Protein AF-0000000077117462 (afdb_homodimer)

Organism: Leptosphaeria maculans (strain JN3 / isolate v23.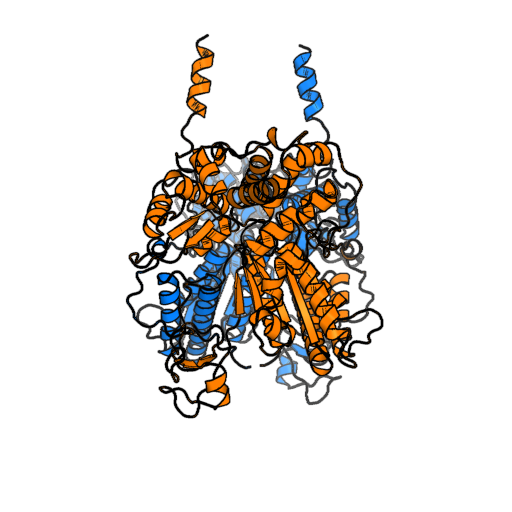1.3 / race Av1-4-5-6-7-8) (NCBI:txid985895)

Nearest PDB structures (foldseek):
  7jpq-assembly1_D  TM=3.685E-01  e=3.871E-05  Homo sapiens
  7jpr-assembly1_D  TM=3.679E-01  e=7.421E-05  Homo sapiens
  7jgr-assembly1_A  TM=3.360E-01  e=6.075E-05  Drosophila melanogaster
  2vf7-assembly1_B  TM=4.390E-01  e=2.236E-01  Deinococcus radiodurans
  7jpr-assembly1_D  TM=3.500E-01  e=5.044E-05  Homo sapiens

InterPro domains:
  IPR027417 P-loop containing nucleoside triphosphate hydrolase [G3DSA:3.40.50.300] (51-230)
  IPR027417 P-loop containing nucleoside triphosphate hydrolase [SSF52540] (58-285)
  IPR056884 Nephrocystin 3-like, N-terminal [PF24883] (48-219)

Sequence (1024 aa):
MESSNIDIADFDEEEDQPDPFAQFFSIHPALGVPHEIASDIYPQLFDAFFHSEIFGRWLRRKNAWQLYIIGGPGVGKTTMASLTIKRIRAEYEQSFGTKTHVSALFIRDGPIENELAFLEDSLSEVYRKFTPPGLLADHTASNMYDKYTYAQNAGRRVSVRIDLISQALQQRCREIQETGCAFLVIDNIEQCSPSLTELLLRQFSVLQQQGVGVLITSRLRRHGKLEEVYCDFHEPDFDESRLQFYRRCIDCEKHYVCETCDDAEKICVQCGPNTAWAEPEHLELVIDSIRESSMKSFIAWDLEREHGELGLGSDAHKPPLSSFGIAFRKAKTGIAGRKWVQEIYESVNGSVVQTKLALDRIHSAPSPDAITFSPNRIPANVQALLHAAIKDIEKQPTSQRDLALKSIAAVGKQGEEDVGITLSRLAGLLKGRPHISSKAGVPPRSAEDIFASTKGYLRLMPPGYDEVEYAIVAFNRVLFRYANEDYNDALLWSLHGRTSLESSSASNRQSFMESSNIDIADFDEEEDQPDPFAQFFSIHPALGVPHEIASDIYPQLFDAFFHSEIFGRWLRRKNAWQLYIIGGPGVGKTTMASLTIKRIRAEYEQSFGTKTHVSALFIRDGPIENELAFLEDSLSEVYRKFTPPGLLADHTASNMYDKYTYAQNAGRRVSVRIDLISQALQQRCREIQETGCAFLVIDNIEQCSPSLTELLLRQFSVLQQQGVGVLITSRLRRHGKLEEVYCDFHEPDFDESRLQFYRRCIDCEKHYVCETCDDAEKICVQCGPNTAWAEPEHLELVIDSIRESSMKSFIAWDLEREHGELGLGSDAHKPPLSSFGIAFRKAKTGIAGRKWVQEIYESVNGSVVQTKLALDRIHSAPSPDAITFSPNRIPANVQALLHAAIKDIEKQPTSQRDLALKSIAAVGKQGEEDVGITLSRLAGLLKGRPHISSKAGVPPRSAEDIFASTKGYLRLMPPGYDEVEYAIVAFNRVLFRYANEDYNDALLWSLHGRTSLESSSASNRQSF

Structure (mmCIF, N/CA/C/O backbone):
data_AF-0000000077117462-model_v1
#
loop_
_entity.id
_entity.type
_entity.pdbx_description
1 polymer 'Nephrocystin 3-like N-terminal domain-containing protein'
#
loop_
_atom_site.group_PDB
_atom_site.id
_atom_site.type_symbol
_atom_site.label_atom_id
_atom_site.label_alt_id
_atom_site.label_comp_id
_atom_site.label_asym_id
_atom_site.label_entity_id
_atom_site.label_seq_id
_atom_site.pdbx_PDB_ins_code
_atom_site.Cartn_x
_atom_site.Cartn_y
_atom_site.Cartn_z
_atom_site.occupancy
_atom_site.B_iso_or_equiv
_atom_site.auth_seq_id
_atom_site.auth_comp_id
_atom_site.auth_asym_id
_atom_site.auth_atom_id
_atom_site.pdbx_PDB_model_num
ATOM 1 N N . MET A 1 1 ? 0.195 -12.984 24.203 1 19.8 1 MET A N 1
ATOM 2 C CA . MET A 1 1 ? -0.101 -12.539 22.844 1 19.8 1 MET A CA 1
ATOM 3 C C . MET A 1 1 ? -1.372 -11.695 22.812 1 19.8 1 MET A C 1
ATOM 5 O O . MET A 1 1 ? -2.479 -12.242 22.766 1 19.8 1 MET A O 1
ATOM 9 N N . GLU A 1 2 ? -1.401 -10.57 23.547 1 21.7 2 GLU A N 1
ATOM 10 C CA . GLU A 1 2 ? -2.604 -9.828 23.906 1 21.7 2 GLU A CA 1
ATOM 11 C C . GLU A 1 2 ? -3.232 -9.172 22.688 1 21.7 2 GLU A C 1
ATOM 13 O O . GLU A 1 2 ? -2.541 -8.516 21.906 1 21.7 2 GLU A O 1
ATOM 18 N N . SER A 1 3 ? -4.289 -9.789 22.203 1 25.56 3 SER A N 1
ATOM 19 C CA . SER A 1 3 ? -5.238 -9.445 21.156 1 25.56 3 SER A CA 1
ATOM 20 C C . SER A 1 3 ? -5.605 -7.969 21.203 1 25.56 3 SER A C 1
ATOM 22 O O . SER A 1 3 ? -6.094 -7.477 22.219 1 25.56 3 SER A O 1
ATOM 24 N N . SER A 1 4 ? -4.695 -7.207 20.641 1 29.05 4 SER A N 1
ATOM 25 C CA . SER A 1 4 ? -5.098 -5.812 20.516 1 29.05 4 SER A CA 1
ATOM 26 C C . SER A 1 4 ? -6.551 -5.691 20.062 1 29.05 4 SER A C 1
ATOM 28 O O . SER A 1 4 ? -6.887 -6.035 18.922 1 29.05 4 SER A O 1
ATOM 30 N N . ASN A 1 5 ? -7.414 -5.852 21.031 1 26.62 5 ASN A N 1
ATOM 31 C CA . ASN A 1 5 ? -8.867 -5.699 20.969 1 26.62 5 ASN A CA 1
ATOM 32 C C . ASN A 1 5 ? -9.266 -4.359 20.359 1 26.62 5 ASN A C 1
ATOM 34 O O . ASN A 1 5 ? -9.047 -3.307 20.953 1 26.62 5 ASN A O 1
ATOM 38 N N . ILE A 1 6 ? -9.086 -4.34 19.094 1 30.8 6 ILE A N 1
ATOM 39 C CA . ILE A 1 6 ? -9.711 -3.205 18.422 1 30.8 6 ILE A CA 1
ATOM 40 C C . ILE A 1 6 ? -11.164 -3.084 18.859 1 30.8 6 ILE A C 1
ATOM 42 O O . ILE A 1 6 ? -11.961 -4.004 18.656 1 30.8 6 ILE A O 1
ATOM 46 N N . ASP A 1 7 ? -11.398 -2.383 19.891 1 27.02 7 ASP A N 1
ATOM 47 C CA . ASP A 1 7 ? -12.648 -2.082 20.578 1 27.02 7 ASP A CA 1
ATOM 48 C C . ASP A 1 7 ? -13.703 -1.568 19.594 1 27.02 7 ASP A C 1
ATOM 50 O O . ASP A 1 7 ? -13.586 -0.449 19.094 1 27.02 7 ASP A O 1
ATOM 54 N N . ILE A 1 8 ? -14.328 -2.463 18.891 1 28.8 8 ILE A N 1
ATOM 55 C CA . ILE A 1 8 ? -15.43 -2.158 17.984 1 28.8 8 ILE A CA 1
ATOM 56 C C . ILE A 1 8 ? -16.625 -1.67 18.797 1 28.8 8 ILE A C 1
ATOM 58 O O . ILE A 1 8 ? -17.234 -2.438 19.531 1 28.8 8 ILE A O 1
ATOM 62 N N . ALA A 1 9 ? -16.828 -0.424 19.141 1 28.89 9 ALA A N 1
ATOM 63 C CA . ALA A 1 9 ? -17.953 0.288 19.75 1 28.89 9 ALA A CA 1
ATOM 64 C C . ALA A 1 9 ? -19.281 -0.224 19.203 1 28.89 9 ALA A C 1
ATOM 66 O O . ALA A 1 9 ? -19.406 -0.533 18.016 1 28.89 9 ALA A O 1
ATOM 67 N N . ASP A 1 10 ? -20.094 -0.818 20.016 1 28.7 10 ASP A N 1
ATOM 68 C CA . ASP A 1 10 ? -21.469 -1.206 19.781 1 28.7 10 ASP A CA 1
ATOM 69 C C . ASP A 1 10 ? -22.25 -0.071 19.125 1 28.7 10 ASP A C 1
ATOM 71 O O . ASP A 1 10 ? -22.297 1.047 19.641 1 28.7 10 ASP A O 1
ATOM 75 N N . PHE A 1 11 ? -22.531 -0.137 17.859 1 33.47 11 PHE A N 1
ATOM 76 C CA . PHE A 1 11 ? -23.391 0.705 17.016 1 33.47 11 PHE A CA 1
ATOM 77 C C . PHE A 1 11 ? -24.781 0.813 17.609 1 33.47 11 PHE A C 1
ATOM 79 O O . PHE A 1 11 ? -25.469 -0.196 17.781 1 33.47 11 PHE A O 1
ATOM 86 N N . ASP A 1 12 ? -25.047 1.549 18.578 1 35.22 12 ASP A N 1
ATOM 87 C CA . ASP A 1 12 ? -26.453 1.812 18.906 1 35.22 12 ASP A CA 1
ATOM 88 C C . ASP A 1 12 ? -27.328 1.756 17.656 1 35.22 12 ASP A C 1
ATOM 90 O O . ASP A 1 12 ? -26.922 2.232 16.594 1 35.22 12 ASP A O 1
ATOM 94 N N . GLU A 1 13 ? -28.422 0.919 17.656 1 35.84 13 GLU A N 1
ATOM 95 C CA . GLU A 1 13 ? -29.469 0.729 16.656 1 35.84 13 GLU A CA 1
ATOM 96 C C . GLU A 1 13 ? -30.125 2.057 16.281 1 35.84 13 GLU A C 1
ATOM 98 O O . GLU A 1 13 ? -31.312 2.1 15.969 1 35.84 13 GLU A O 1
ATOM 103 N N . GLU A 1 14 ? -29.859 3.203 16.844 1 39 14 GLU A N 1
ATOM 104 C CA . GLU A 1 14 ? -30.562 4.246 16.094 1 39 14 GLU A CA 1
ATOM 105 C C . GLU A 1 14 ? -30.391 4.055 14.594 1 39 14 GLU A C 1
ATOM 107 O O . GLU A 1 14 ? -29.297 3.768 14.117 1 39 14 GLU A O 1
ATOM 112 N N . GLU A 1 15 ? -31.469 3.729 13.898 1 43.66 15 GLU A N 1
ATOM 113 C CA . GLU A 1 15 ? -31.625 3.498 12.461 1 43.66 15 GLU A CA 1
ATOM 114 C C . GLU A 1 15 ? -30.703 4.406 11.656 1 43.66 15 GLU A C 1
ATOM 116 O O . GLU A 1 15 ? -31.078 5.52 11.289 1 43.66 15 GLU A O 1
ATOM 121 N N . ASP A 1 16 ? -29.594 4.543 12.023 1 53.22 16 ASP A N 1
ATOM 122 C CA . ASP A 1 16 ? -28.656 5.316 11.211 1 53.22 16 ASP A CA 1
ATOM 123 C C . ASP A 1 16 ? -28.875 5.051 9.727 1 53.22 16 ASP A C 1
ATOM 125 O O . ASP A 1 16 ? -28.953 3.895 9.297 1 53.22 16 ASP A O 1
ATOM 129 N N . GLN A 1 17 ? -29.594 5.91 9.117 1 61.25 17 GLN A N 1
ATOM 130 C CA . GLN A 1 17 ? -29.75 5.848 7.664 1 61.25 17 GLN A CA 1
ATOM 131 C C . GLN A 1 17 ? -28.469 5.328 7.008 1 61.25 17 GLN A C 1
ATOM 133 O O . GLN A 1 17 ? -27.359 5.762 7.348 1 61.25 17 GLN A O 1
ATOM 138 N N . PRO A 1 18 ? -28.672 4.199 6.383 1 76.44 18 PRO A N 1
ATOM 139 C CA . PRO A 1 18 ? -27.516 3.633 5.668 1 76.44 18 PRO A CA 1
ATOM 140 C C . PRO A 1 18 ? -26.766 4.672 4.84 1 76.44 18 PRO A C 1
ATOM 142 O O . PRO A 1 18 ? -27.375 5.617 4.328 1 76.44 18 PRO A O 1
ATOM 145 N N . ASP A 1 19 ? -25.5 4.539 4.98 1 83.94 19 ASP A N 1
ATOM 146 C CA . ASP A 1 19 ? -24.656 5.375 4.129 1 83.94 19 ASP A CA 1
ATOM 147 C C . ASP A 1 19 ? -25.094 5.27 2.666 1 83.94 19 ASP A C 1
ATOM 149 O O . ASP A 1 19 ? -25.281 4.168 2.148 1 83.94 19 ASP A O 1
ATOM 153 N N . PRO A 1 20 ? -25.406 6.355 2.117 1 86.06 20 PRO A N 1
ATOM 154 C CA . PRO A 1 20 ? -25.891 6.348 0.739 1 86.06 20 PRO A CA 1
ATOM 155 C C . PRO A 1 20 ? -24.969 5.613 -0.221 1 86.06 20 PRO A C 1
ATOM 157 O O . PRO A 1 20 ? -25.406 5.121 -1.262 1 86.06 20 PRO A O 1
ATOM 160 N N . PHE A 1 21 ? -23.734 5.5 0.118 1 87.69 21 PHE A N 1
ATOM 161 C CA . PHE A 1 21 ? -22.797 4.859 -0.787 1 87.69 21 PHE A CA 1
ATOM 162 C C . PHE A 1 21 ? -22.812 3.346 -0.616 1 87.69 21 PHE A C 1
ATOM 164 O O . PHE A 1 21 ? -22.344 2.609 -1.483 1 87.69 21 PHE A O 1
ATOM 171 N N . ALA A 1 22 ? -23.344 2.908 0.497 1 84.62 22 ALA A N 1
ATOM 172 C CA . ALA A 1 22 ? -23.375 1.479 0.794 1 84.62 22 ALA A CA 1
ATOM 173 C C . ALA A 1 22 ? -24.266 0.732 -0.193 1 84.62 22 ALA A C 1
ATOM 175 O O . ALA A 1 22 ? -24.047 -0.451 -0.464 1 84.62 22 ALA A O 1
ATOM 176 N N . GLN A 1 23 ? -25.219 1.402 -0.743 1 79.88 23 GLN A N 1
ATOM 177 C CA . GLN A 1 23 ? -26.172 0.781 -1.646 1 79.88 23 GLN A CA 1
ATOM 178 C C . GLN A 1 23 ? -25.516 0.381 -2.963 1 79.88 23 GLN A C 1
ATOM 180 O O . GLN A 1 23 ? -26.047 -0.467 -3.689 1 79.88 23 GLN A O 1
ATOM 185 N N . PHE A 1 24 ? -24.406 0.933 -3.158 1 78.69 24 PHE A N 1
ATOM 186 C CA . PHE A 1 24 ? -23.766 0.702 -4.453 1 78.69 24 PHE A CA 1
ATOM 187 C C . PHE A 1 24 ? -22.547 -0.19 -4.309 1 78.69 24 PHE A C 1
ATOM 189 O O . PHE A 1 24 ? -21.703 -0.242 -5.203 1 78.69 24 PHE A O 1
ATOM 196 N N . PHE A 1 25 ? -22.547 -0.847 -3.254 1 80.94 25 PHE A N 1
ATOM 197 C CA . PHE A 1 25 ? -21.406 -1.713 -2.99 1 80.94 25 PHE A CA 1
ATOM 198 C C . PHE A 1 25 ? -21.266 -2.775 -4.074 1 80.94 25 PHE A C 1
ATOM 200 O O . PHE A 1 25 ? -22.266 -3.377 -4.488 1 80.94 25 PHE A O 1
ATOM 207 N N . SER A 1 26 ? -20.078 -2.863 -4.602 1 85.31 26 SER A N 1
ATOM 208 C CA . SER A 1 26 ? -19.75 -3.912 -5.562 1 85.31 26 SER A CA 1
ATOM 209 C C . SER A 1 26 ? -18.391 -4.535 -5.262 1 85.31 26 SER A C 1
ATOM 211 O O . SER A 1 26 ? -17.469 -3.842 -4.828 1 85.31 26 SER A O 1
ATOM 213 N N . ILE A 1 27 ? -18.344 -5.742 -5.539 1 90.06 27 ILE A N 1
ATOM 214 C CA . ILE A 1 27 ? -17.094 -6.469 -5.328 1 90.06 27 ILE A CA 1
ATOM 215 C C . ILE A 1 27 ? -16.031 -5.965 -6.305 1 90.06 27 ILE A C 1
ATOM 217 O O . ILE A 1 27 ? -16.344 -5.641 -7.453 1 90.06 27 ILE A O 1
ATOM 221 N N . HIS A 1 28 ? -14.867 -5.902 -5.824 1 93.62 28 HIS A N 1
ATOM 222 C CA . HIS A 1 28 ? -13.773 -5.414 -6.652 1 93.62 28 HIS A CA 1
ATOM 223 C C . HIS A 1 28 ? -13.617 -6.254 -7.918 1 93.62 28 HIS A C 1
ATOM 225 O O . HIS A 1 28 ? -13.539 -7.484 -7.848 1 93.62 28 HIS A O 1
ATOM 231 N N . PRO A 1 29 ? -13.484 -5.66 -9.016 1 90.12 29 PRO A N 1
ATOM 232 C CA . PRO A 1 29 ? -13.469 -6.395 -10.289 1 90.12 29 PRO A CA 1
ATOM 233 C C . PRO A 1 29 ? -12.195 -7.223 -10.477 1 90.12 29 PRO A C 1
ATOM 235 O O . PRO A 1 29 ? -12.172 -8.148 -11.289 1 90.12 29 PRO A O 1
ATOM 238 N N . ALA A 1 30 ? -11.148 -6.914 -9.797 1 92.5 30 ALA A N 1
ATOM 239 C CA . ALA A 1 30 ? -9.891 -7.637 -9.93 1 92.5 30 ALA A CA 1
ATOM 240 C C . ALA A 1 30 ? -9.969 -9.008 -9.266 1 92.5 30 ALA A C 1
ATOM 242 O O . ALA A 1 30 ? -9.102 -9.859 -9.477 1 92.5 30 ALA A O 1
ATOM 243 N N . LEU A 1 31 ? -10.992 -9.172 -8.43 1 92 31 LEU A N 1
ATOM 244 C CA . LEU A 1 31 ? -11.156 -10.469 -7.773 1 92 31 LEU A CA 1
ATOM 245 C C . LEU A 1 31 ? -11.852 -11.461 -8.695 1 92 31 LEU A C 1
ATOM 247 O O . LEU A 1 31 ? -13.016 -11.273 -9.062 1 92 31 LEU A O 1
ATOM 251 N N . GLY A 1 32 ? -11.086 -12.391 -9.07 1 84.69 32 GLY A N 1
ATOM 252 C CA . GLY A 1 32 ? -11.633 -13.391 -9.969 1 84.69 32 GLY A CA 1
ATOM 253 C C . GLY A 1 32 ? -12 -14.688 -9.273 1 84.69 32 GLY A C 1
ATOM 254 O O . GLY A 1 32 ? -11.836 -14.812 -8.062 1 84.69 32 GLY A O 1
ATOM 255 N N . VAL A 1 33 ? -12.688 -15.516 -10.031 1 76.62 33 VAL A N 1
ATOM 256 C CA . VAL A 1 33 ? -13.055 -16.844 -9.555 1 76.62 33 VAL A CA 1
ATOM 257 C C . VAL A 1 33 ? -12.148 -17.891 -10.211 1 76.62 33 VAL A C 1
ATOM 259 O O . VAL A 1 33 ? -11.602 -17.656 -11.289 1 76.62 33 VAL A O 1
ATOM 262 N N . PRO A 1 34 ? -11.992 -18.906 -9.383 1 75.44 34 PRO A N 1
ATOM 263 C CA . PRO A 1 34 ? -11.18 -19.953 -9.984 1 75.44 34 PRO A CA 1
ATOM 264 C C . PRO A 1 34 ? -11.703 -20.406 -11.344 1 75.44 34 PRO A C 1
ATOM 266 O O . PRO A 1 34 ? -12.922 -20.469 -11.555 1 75.44 34 PRO A O 1
ATOM 269 N N . HIS A 1 35 ? -10.75 -20.484 -12.148 1 72.31 35 HIS A N 1
ATOM 270 C CA . HIS A 1 35 ? -11.109 -20.969 -13.469 1 72.31 35 HIS A CA 1
ATOM 271 C C . HIS A 1 35 ? -11.445 -22.453 -13.445 1 72.31 35 HIS A C 1
ATOM 273 O O . HIS A 1 35 ? -10.805 -23.234 -12.719 1 72.31 35 HIS A O 1
ATOM 279 N N . GLU A 1 36 ? -12.508 -22.734 -14.016 1 76.5 36 GLU A N 1
ATOM 280 C CA . GLU A 1 36 ? -12.758 -24.156 -14.219 1 76.5 36 GLU A CA 1
ATOM 281 C C . GLU A 1 36 ? -11.688 -24.781 -15.117 1 76.5 36 GLU A C 1
ATOM 283 O O . GLU A 1 36 ? -11.133 -24.125 -15.984 1 76.5 36 GLU A O 1
ATOM 288 N N . ILE A 1 37 ? -11.344 -25.938 -14.688 1 77.88 37 ILE A N 1
ATOM 289 C CA . ILE A 1 37 ? -10.344 -26.641 -15.492 1 77.88 37 ILE A CA 1
ATOM 290 C C . ILE A 1 37 ? -10.945 -27 -16.844 1 77.88 37 ILE A C 1
ATOM 292 O O . ILE A 1 37 ? -11.859 -27.828 -16.922 1 77.88 37 ILE A O 1
ATOM 296 N N . ALA A 1 38 ? -10.477 -26.312 -17.766 1 72 38 ALA A N 1
ATOM 297 C CA . ALA A 1 38 ? -10.977 -26.531 -19.109 1 72 38 ALA A CA 1
ATOM 298 C C . ALA A 1 38 ? -10.594 -27.922 -19.625 1 72 38 ALA A C 1
ATOM 300 O O . ALA A 1 38 ? -9.656 -28.531 -19.109 1 72 38 ALA A O 1
ATOM 301 N N . SER A 1 39 ? -11.383 -28.438 -20.5 1 72.62 39 SER A N 1
ATOM 302 C CA . SER A 1 39 ? -11.164 -29.766 -21.078 1 72.62 39 SER A CA 1
ATOM 303 C C . SER A 1 39 ? -9.836 -29.828 -21.828 1 72.62 39 SER A C 1
ATOM 305 O O . SER A 1 39 ? -9.305 -30.922 -22.062 1 72.62 39 SER A O 1
ATOM 307 N N . ASP A 1 40 ? -9.258 -28.797 -22.141 1 75.81 40 ASP A N 1
ATOM 308 C CA . ASP A 1 40 ? -8.016 -28.797 -22.906 1 75.81 40 ASP A CA 1
ATOM 309 C C . ASP A 1 40 ? -6.805 -28.734 -21.984 1 75.81 40 ASP A C 1
ATOM 311 O O . ASP A 1 40 ? -5.676 -28.562 -22.438 1 75.81 40 ASP A O 1
ATOM 315 N N . ILE A 1 41 ? -7.117 -28.922 -20.766 1 83.69 41 ILE A N 1
ATOM 316 C CA . ILE A 1 41 ? -6.016 -28.953 -19.812 1 83.69 41 ILE A CA 1
ATOM 317 C C . ILE A 1 41 ? -5.578 -30.391 -19.562 1 83.69 41 ILE A C 1
ATOM 319 O O . ILE A 1 41 ? -6.418 -31.266 -19.359 1 83.69 41 ILE A O 1
ATOM 323 N N . TYR A 1 42 ? -4.285 -30.625 -19.703 1 89.94 42 TYR A N 1
ATOM 324 C CA . TYR A 1 42 ? -3.664 -31.906 -19.391 1 89.94 42 TYR A CA 1
ATOM 325 C C . TYR A 1 42 ? -3.141 -31.922 -17.969 1 89.94 42 TYR A C 1
ATOM 327 O O . TYR A 1 42 ? -1.988 -31.562 -17.703 1 89.94 42 TYR A O 1
ATOM 335 N N . PRO A 1 43 ? -3.922 -32.438 -17.031 1 86.56 43 PRO A N 1
ATOM 336 C CA . PRO A 1 43 ? -3.58 -32.312 -15.609 1 86.56 43 PRO A CA 1
ATOM 337 C C . PRO A 1 43 ? -2.299 -33.062 -15.25 1 86.56 43 PRO A C 1
ATOM 339 O O . PRO A 1 43 ? -1.574 -32.656 -14.344 1 86.56 43 PRO A O 1
ATOM 342 N N . GLN A 1 44 ? -1.952 -34.125 -15.984 1 89.88 44 GLN A N 1
ATOM 343 C CA . GLN A 1 44 ? -0.814 -34.969 -15.656 1 89.88 44 GLN A CA 1
ATOM 344 C C . GLN A 1 44 ? 0.504 -34.219 -15.852 1 89.88 44 GLN A C 1
ATOM 346 O O . GLN A 1 44 ? 1.553 -34.688 -15.383 1 89.88 44 GLN A O 1
ATOM 351 N N . LEU A 1 45 ? 0.36 -33.156 -16.516 1 90.44 45 LEU A N 1
ATOM 352 C CA . LEU A 1 45 ? 1.54 -32.312 -16.734 1 90.44 45 LEU A CA 1
ATOM 353 C C . LEU A 1 45 ? 2.158 -31.891 -15.406 1 90.44 45 LEU A C 1
ATOM 355 O O . LEU A 1 45 ? 3.371 -31.703 -15.32 1 90.44 45 LEU A O 1
ATOM 359 N N . PHE A 1 46 ? 1.343 -31.812 -14.336 1 90.44 46 PHE A N 1
ATOM 360 C CA . PHE A 1 46 ? 1.787 -31.25 -13.062 1 90.44 46 PHE A CA 1
ATOM 361 C C . PHE A 1 46 ? 1.891 -32.344 -12.008 1 90.44 46 PHE A C 1
ATOM 363 O O . PHE A 1 46 ? 1.994 -32.062 -10.812 1 90.44 46 PHE A O 1
ATOM 370 N N . ASP A 1 47 ? 1.995 -33.562 -12.383 1 90 47 ASP A N 1
ATOM 371 C CA . ASP A 1 47 ? 2.021 -34.688 -11.461 1 90 47 ASP A CA 1
ATOM 372 C C . ASP A 1 47 ? 3.254 -34.625 -10.562 1 90 47 ASP A C 1
ATOM 374 O O . ASP A 1 47 ? 3.178 -34.938 -9.375 1 90 47 ASP A O 1
ATOM 378 N N . ALA A 1 48 ? 4.34 -34.25 -11.195 1 87.81 48 ALA A N 1
ATOM 379 C CA . ALA A 1 48 ? 5.574 -34.188 -10.414 1 87.81 48 ALA A CA 1
ATOM 380 C C . ALA A 1 48 ? 5.41 -33.25 -9.211 1 87.81 48 ALA A C 1
ATOM 382 O O . ALA A 1 48 ? 5.953 -33.531 -8.141 1 87.81 48 ALA A O 1
ATOM 383 N N . PHE A 1 49 ? 4.711 -32.219 -9.367 1 89.56 49 PHE A N 1
ATOM 384 C CA . PHE A 1 49 ? 4.434 -31.266 -8.297 1 89.56 49 PHE A CA 1
ATOM 385 C C . PHE A 1 49 ? 3.559 -31.891 -7.227 1 89.56 49 PHE A C 1
ATOM 387 O O . PHE A 1 49 ? 3.879 -31.828 -6.039 1 89.56 49 PHE A O 1
ATOM 394 N N . PHE A 1 50 ? 2.545 -32.531 -7.594 1 92.56 50 PHE A N 1
ATOM 395 C CA . PHE A 1 50 ? 1.556 -33.031 -6.656 1 92.56 50 PHE A CA 1
ATOM 396 C C . PHE A 1 50 ? 2.086 -34.25 -5.93 1 92.56 50 PHE A C 1
ATOM 398 O O . PHE A 1 50 ? 1.598 -34.625 -4.855 1 92.56 50 PHE A O 1
ATOM 405 N N . HIS A 1 51 ? 3.117 -34.844 -6.52 1 91.38 51 HIS A N 1
ATOM 406 C CA . HIS A 1 51 ? 3.707 -36.031 -5.883 1 91.38 51 HIS A CA 1
ATOM 407 C C . HIS A 1 51 ? 4.914 -35.656 -5.031 1 91.38 51 HIS A C 1
ATOM 409 O O . HIS A 1 51 ? 5.527 -36.5 -4.398 1 91.38 51 HIS A O 1
ATOM 415 N N . SER A 1 52 ? 5.234 -34.406 -5.066 1 90.25 52 SER A N 1
ATOM 416 C CA . SER A 1 52 ? 6.367 -33.938 -4.262 1 90.25 52 SER A CA 1
ATOM 417 C C . SER A 1 52 ? 6.074 -34.062 -2.771 1 90.25 52 SER A C 1
ATOM 419 O O . SER A 1 52 ? 4.926 -33.938 -2.346 1 90.25 52 SER A O 1
ATOM 421 N N . GLU A 1 53 ? 7.145 -34.281 -2.068 1 89.62 53 GLU A N 1
ATOM 422 C CA . GLU A 1 53 ? 7 -34.375 -0.619 1 89.62 53 GLU A CA 1
ATOM 423 C C . GLU A 1 53 ? 6.59 -33.031 -0.011 1 89.62 53 GLU A C 1
ATOM 425 O O . GLU A 1 53 ? 5.82 -33 0.951 1 89.62 53 GLU A O 1
ATOM 430 N N . ILE A 1 54 ? 7.039 -32 -0.563 1 90.56 54 ILE A N 1
ATOM 431 C CA . ILE A 1 54 ? 6.734 -30.656 -0.065 1 90.56 54 ILE A CA 1
ATOM 432 C C . ILE A 1 54 ? 5.23 -30.406 -0.154 1 90.56 54 ILE A C 1
ATOM 434 O O . ILE A 1 54 ? 4.609 -29.969 0.818 1 90.56 54 ILE A O 1
ATOM 438 N N . PHE A 1 55 ? 4.672 -30.734 -1.285 1 93.81 55 PHE A N 1
ATOM 439 C CA . PHE A 1 55 ? 3.24 -30.516 -1.47 1 93.81 55 PHE A CA 1
ATOM 440 C C . PHE A 1 55 ? 2.434 -31.438 -0.56 1 93.81 55 PHE A C 1
ATOM 442 O O . PHE A 1 55 ? 1.452 -31.016 0.051 1 93.81 55 PHE A O 1
ATOM 449 N N . GLY A 1 56 ? 2.867 -32.625 -0.496 1 93 56 GLY A N 1
ATOM 450 C CA . GLY A 1 56 ? 2.168 -33.594 0.353 1 93 56 GLY A CA 1
ATOM 451 C C . GLY A 1 56 ? 2.143 -33.188 1.813 1 93 56 GLY A C 1
ATOM 452 O O . GLY A 1 56 ? 1.107 -33.281 2.475 1 93 56 GLY A O 1
ATOM 453 N N . ARG A 1 57 ? 3.258 -32.719 2.279 1 91.62 57 ARG A N 1
ATOM 454 C CA . ARG A 1 57 ? 3.344 -32.281 3.67 1 91.62 57 ARG A CA 1
ATOM 455 C C . ARG A 1 57 ? 2.48 -31.047 3.912 1 91.62 57 ARG A C 1
ATOM 457 O O . ARG A 1 57 ? 1.842 -30.922 4.961 1 91.62 57 ARG A O 1
ATOM 464 N N . TRP A 1 58 ? 2.496 -30.156 2.959 1 93.69 58 TRP A N 1
ATOM 465 C CA . TRP A 1 58 ? 1.659 -28.969 3.055 1 93.69 58 TRP A CA 1
ATOM 466 C C . TRP A 1 58 ? 0.18 -29.328 3.059 1 93.69 58 TRP A C 1
ATOM 468 O O . TRP A 1 58 ? -0.59 -28.844 3.883 1 93.69 58 TRP A O 1
ATOM 478 N N . LEU A 1 59 ? -0.187 -30.25 2.195 1 93.62 59 LEU A N 1
ATOM 479 C CA . LEU A 1 59 ? -1.574 -30.672 2.041 1 93.62 59 LEU A CA 1
ATOM 480 C C . LEU A 1 59 ? -2.09 -31.312 3.322 1 93.62 59 LEU A C 1
ATOM 482 O O . LEU A 1 59 ? -3.244 -31.109 3.705 1 93.62 59 LEU A O 1
ATOM 486 N N . ARG A 1 60 ? -1.271 -32 4.027 1 88.88 60 ARG A N 1
ATOM 487 C CA . ARG A 1 60 ? -1.682 -32.719 5.227 1 88.88 60 ARG A CA 1
ATOM 488 C C . ARG A 1 60 ? -1.477 -31.875 6.473 1 88.88 60 ARG A C 1
ATOM 490 O O . ARG A 1 60 ? -1.676 -32.344 7.594 1 88.88 60 ARG A O 1
ATOM 497 N N . ARG A 1 61 ? -1.032 -30.656 6.273 1 84.56 61 ARG A N 1
ATOM 498 C CA . ARG A 1 61 ? -0.841 -29.688 7.355 1 84.56 61 ARG A CA 1
ATOM 499 C C . ARG A 1 61 ? 0.115 -30.234 8.414 1 84.56 61 ARG A C 1
ATOM 501 O O . ARG A 1 61 ? -0.149 -30.125 9.609 1 84.56 61 ARG A O 1
ATOM 508 N N . LYS A 1 62 ? 1.117 -30.875 7.934 1 77.38 62 LYS A N 1
ATOM 509 C CA . LYS A 1 62 ? 2.133 -31.391 8.852 1 77.38 62 LYS A CA 1
ATOM 510 C C . LYS A 1 62 ? 3.045 -30.266 9.344 1 77.38 62 LYS A C 1
ATOM 512 O O . LYS A 1 62 ? 3.686 -30.406 10.391 1 77.38 62 LYS A O 1
ATOM 517 N N . ASN A 1 63 ? 3.121 -29.234 8.531 1 78.31 63 ASN A N 1
ATOM 518 C CA . ASN A 1 63 ? 3.934 -28.047 8.828 1 78.31 63 ASN A CA 1
ATOM 519 C C . ASN A 1 63 ? 3.125 -26.766 8.695 1 78.31 63 ASN A C 1
ATOM 521 O O . ASN A 1 63 ? 2.057 -26.766 8.078 1 78.31 63 ASN A O 1
ATOM 525 N N . ALA A 1 64 ? 3.664 -25.688 9.273 1 82 64 ALA A N 1
ATOM 526 C CA . ALA A 1 64 ? 2.896 -24.453 9.367 1 82 64 ALA A CA 1
ATOM 527 C C . ALA A 1 64 ? 3.373 -23.422 8.336 1 82 64 ALA A C 1
ATOM 529 O O . ALA A 1 64 ? 2.83 -22.328 8.242 1 82 64 ALA A O 1
ATOM 530 N N . TRP A 1 65 ? 4.27 -23.906 7.453 1 88.44 65 TRP A N 1
ATOM 531 C CA . TRP A 1 65 ? 4.82 -22.938 6.523 1 88.44 65 TRP A CA 1
ATOM 532 C C . TRP A 1 65 ? 3.867 -22.688 5.359 1 88.44 65 TRP A C 1
ATOM 534 O O . TRP A 1 65 ? 3.012 -23.531 5.062 1 88.44 65 TRP A O 1
ATOM 544 N N . GLN A 1 66 ? 4.016 -21.547 4.746 1 93.44 66 GLN A N 1
ATOM 545 C CA . GLN A 1 66 ? 3.348 -21.25 3.484 1 93.44 66 GLN A CA 1
ATOM 546 C C . GLN A 1 66 ? 4.047 -21.922 2.311 1 93.44 66 GLN A C 1
ATOM 548 O O . GLN A 1 66 ? 5.273 -22.062 2.309 1 93.44 66 GLN A O 1
ATOM 553 N N . LEU A 1 67 ? 3.305 -22.328 1.396 1 94.81 67 LEU A N 1
ATOM 554 C CA . LEU A 1 67 ? 3.881 -22.922 0.19 1 94.81 67 LEU A CA 1
ATOM 555 C C . LEU A 1 67 ? 3.828 -21.938 -0.972 1 94.81 67 LEU A C 1
ATOM 557 O O . LEU A 1 67 ? 2.75 -21.453 -1.341 1 94.81 67 LEU A O 1
ATOM 561 N N . TYR A 1 68 ? 4.961 -21.609 -1.509 1 93.44 68 TYR A N 1
ATOM 562 C CA . TYR A 1 68 ? 5.055 -20.75 -2.68 1 93.44 68 TYR A CA 1
ATOM 563 C C . TYR A 1 68 ? 5.367 -21.562 -3.932 1 93.44 68 TYR A C 1
ATOM 565 O O . TYR A 1 68 ? 6.348 -22.312 -3.969 1 93.44 68 TYR A O 1
ATOM 573 N N . ILE A 1 69 ? 4.531 -21.438 -4.859 1 93.62 69 ILE A N 1
ATOM 574 C CA . ILE A 1 69 ? 4.805 -22 -6.176 1 93.62 69 ILE A CA 1
ATOM 575 C C . ILE A 1 69 ? 5.445 -20.938 -7.066 1 93.62 69 ILE A C 1
ATOM 577 O O . ILE A 1 69 ? 4.773 -20.016 -7.535 1 93.62 69 ILE A O 1
ATOM 581 N N . ILE A 1 70 ? 6.684 -21.156 -7.383 1 90.62 70 ILE A N 1
ATOM 582 C CA . ILE A 1 70 ? 7.449 -20.156 -8.102 1 90.62 70 ILE A CA 1
ATOM 583 C C . ILE A 1 70 ? 7.637 -20.578 -9.555 1 90.62 70 ILE A C 1
ATOM 585 O O . ILE A 1 70 ? 8.008 -21.719 -9.828 1 90.62 70 ILE A O 1
ATOM 589 N N . GLY A 1 71 ? 7.41 -19.656 -10.469 1 89 71 GLY A N 1
ATOM 590 C CA . GLY A 1 71 ? 7.617 -19.891 -11.883 1 89 71 GLY A CA 1
ATOM 591 C C . GLY A 1 71 ? 7.434 -18.656 -12.734 1 89 71 GLY A C 1
ATOM 592 O O . GLY A 1 71 ? 6.727 -17.719 -12.336 1 89 71 GLY A O 1
ATOM 593 N N . GLY A 1 72 ? 8.07 -18.672 -13.789 1 85.12 72 GLY A N 1
ATOM 594 C CA . GLY A 1 72 ? 7.949 -17.547 -14.703 1 85.12 72 GLY A CA 1
ATOM 595 C C . GLY A 1 72 ? 6.586 -17.453 -15.359 1 85.12 72 GLY A C 1
ATOM 596 O O . GLY A 1 72 ? 5.695 -18.25 -15.07 1 85.12 72 GLY A O 1
ATOM 597 N N . PRO A 1 73 ? 6.477 -16.438 -16.172 1 85.44 73 PRO A N 1
ATOM 598 C CA . PRO A 1 73 ? 5.211 -16.281 -16.891 1 85.44 73 PRO A CA 1
ATOM 599 C C . PRO A 1 73 ? 4.898 -17.453 -17.828 1 85.44 73 PRO A C 1
ATOM 601 O O . PRO A 1 73 ? 5.781 -17.906 -18.547 1 85.44 73 PRO A O 1
ATOM 604 N N . GLY A 1 74 ? 3.688 -18.031 -17.734 1 85.38 74 GLY A N 1
ATOM 605 C CA . GLY A 1 74 ? 3.215 -19.016 -18.703 1 85.38 74 GLY A CA 1
ATOM 606 C C . GLY A 1 74 ? 3.592 -20.438 -18.328 1 85.38 74 GLY A C 1
ATOM 607 O O . GLY A 1 74 ? 3.359 -21.359 -19.109 1 85.38 74 GLY A O 1
ATOM 608 N N . VAL A 1 75 ? 4.102 -20.625 -17.156 1 88.31 75 VAL A N 1
ATOM 609 C CA . VAL A 1 75 ? 4.562 -21.969 -16.812 1 88.31 75 VAL A CA 1
ATOM 610 C C . VAL A 1 75 ? 3.391 -22.812 -16.312 1 88.31 75 VAL A C 1
ATOM 612 O O . VAL A 1 75 ? 3.529 -24.016 -16.078 1 88.31 75 VAL A O 1
ATOM 615 N N . GLY A 1 76 ? 2.25 -22.172 -16.109 1 88.88 76 GLY A N 1
ATOM 616 C CA . GLY A 1 76 ? 1.06 -22.922 -15.742 1 88.88 76 GLY A CA 1
ATOM 617 C C . GLY A 1 76 ? 0.669 -22.734 -14.289 1 88.88 76 GLY A C 1
ATOM 618 O O . GLY A 1 76 ? -0.031 -23.578 -13.719 1 88.88 76 GLY A O 1
ATOM 619 N N . LYS A 1 77 ? 1.081 -21.688 -13.57 1 91.44 77 LYS A N 1
ATOM 620 C CA . LYS A 1 77 ? 0.817 -21.453 -12.156 1 91.44 77 LYS A CA 1
ATOM 621 C C . LYS A 1 77 ? -0.681 -21.359 -11.883 1 91.44 77 LYS A C 1
ATOM 623 O O . LYS A 1 77 ? -1.177 -21.922 -10.906 1 91.44 77 LYS A O 1
ATOM 628 N N . THR A 1 78 ? -1.435 -20.656 -12.766 1 91.38 78 THR A N 1
ATOM 629 C CA . THR A 1 78 ? -2.875 -20.5 -12.594 1 91.38 78 THR A CA 1
ATOM 630 C C . THR A 1 78 ? -3.578 -21.859 -12.664 1 91.38 78 THR A C 1
ATOM 632 O O . THR A 1 78 ? -4.461 -22.141 -11.852 1 91.38 78 THR A O 1
ATOM 635 N N . THR A 1 79 ? -3.17 -22.656 -13.617 1 91.25 79 THR A N 1
ATOM 636 C CA . THR A 1 79 ? -3.73 -24 -13.742 1 91.25 79 THR A CA 1
ATOM 637 C C . THR A 1 79 ? -3.395 -24.844 -12.508 1 91.25 79 THR A C 1
ATOM 639 O O . THR A 1 79 ? -4.246 -25.562 -11.992 1 91.25 79 THR A O 1
ATOM 642 N N . MET A 1 80 ? -2.195 -24.75 -12.141 1 92.12 80 MET A N 1
ATOM 643 C CA . MET A 1 80 ? -1.761 -25.5 -10.969 1 92.12 80 MET A CA 1
ATOM 644 C C . MET A 1 80 ? -2.559 -25.094 -9.734 1 92.12 80 MET A C 1
ATOM 646 O O . MET A 1 80 ? -2.908 -25.938 -8.906 1 92.12 80 MET A O 1
ATOM 650 N N . ALA A 1 81 ? -2.789 -23.797 -9.594 1 93.75 81 ALA A N 1
ATOM 651 C CA . ALA A 1 81 ? -3.596 -23.312 -8.477 1 93.75 81 ALA A CA 1
ATOM 652 C C . ALA A 1 81 ? -4.992 -23.922 -8.5 1 93.75 81 ALA A C 1
ATOM 654 O O . ALA A 1 81 ? -5.5 -24.359 -7.465 1 93.75 81 ALA A O 1
ATOM 655 N N . SER A 1 82 ? -5.566 -23.984 -9.672 1 93.44 82 SER A N 1
ATOM 656 C CA . SER A 1 82 ? -6.895 -24.562 -9.812 1 93.44 82 SER A CA 1
ATOM 657 C C . SER A 1 82 ? -6.879 -26.047 -9.484 1 93.44 82 SER A C 1
ATOM 659 O O . SER A 1 82 ? -7.781 -26.562 -8.805 1 93.44 82 SER A O 1
ATOM 661 N N . LEU A 1 83 ? -5.879 -26.75 -9.961 1 93.06 83 LEU A N 1
ATOM 662 C CA . LEU A 1 83 ? -5.75 -28.188 -9.695 1 93.06 83 LEU A CA 1
ATOM 663 C C . LEU A 1 83 ? -5.512 -28.438 -8.211 1 93.06 83 LEU A C 1
ATOM 665 O O . LEU A 1 83 ? -5.965 -29.453 -7.668 1 93.06 83 LEU A O 1
ATOM 669 N N . THR A 1 84 ? -4.785 -27.531 -7.621 1 94.75 84 THR A N 1
ATOM 670 C CA . THR A 1 84 ? -4.535 -27.656 -6.191 1 94.75 84 THR A CA 1
ATOM 671 C C . THR A 1 84 ? -5.848 -27.656 -5.41 1 94.75 84 THR A C 1
ATOM 673 O O . THR A 1 84 ? -6.023 -28.453 -4.488 1 94.75 84 THR A O 1
ATOM 676 N N . ILE A 1 85 ? -6.75 -26.781 -5.797 1 93.38 85 ILE A N 1
ATOM 677 C CA . ILE A 1 85 ? -8.047 -26.719 -5.137 1 93.38 85 ILE A CA 1
ATOM 678 C C . ILE A 1 85 ? -8.766 -28.062 -5.27 1 93.38 85 ILE A C 1
ATOM 680 O O . ILE A 1 85 ? -9.312 -28.578 -4.293 1 93.38 85 ILE A O 1
ATOM 684 N N . LYS A 1 86 ? -8.688 -28.641 -6.395 1 91 86 LYS A N 1
ATOM 685 C CA . LYS A 1 86 ? -9.305 -29.938 -6.633 1 91 86 LYS A CA 1
ATOM 686 C C . LYS A 1 86 ? -8.648 -31.031 -5.777 1 91 86 LYS A C 1
ATOM 688 O O . LYS A 1 86 ? -9.336 -31.891 -5.238 1 91 86 LYS A O 1
ATOM 693 N N . ARG A 1 87 ? -7.406 -30.922 -5.707 1 92.06 87 ARG A N 1
ATOM 694 C CA . ARG A 1 87 ? -6.664 -31.922 -4.934 1 92.06 87 ARG A CA 1
ATOM 695 C C . ARG A 1 87 ? -7.004 -31.828 -3.451 1 92.06 87 ARG A C 1
ATOM 697 O O . ARG A 1 87 ? -7.113 -32.844 -2.768 1 92.06 87 ARG A O 1
ATOM 704 N N . ILE A 1 88 ? -7.082 -30.594 -2.955 1 93.12 88 ILE A N 1
ATOM 705 C CA . ILE A 1 88 ? -7.457 -30.391 -1.561 1 93.12 88 ILE A CA 1
ATOM 706 C C . ILE A 1 88 ? -8.82 -31.031 -1.293 1 93.12 88 ILE A C 1
ATOM 708 O O . ILE A 1 88 ? -8.984 -31.781 -0.323 1 93.12 88 ILE A O 1
ATOM 712 N N . ARG A 1 89 ? -9.734 -30.812 -2.172 1 89.31 89 ARG A N 1
ATOM 713 C CA . ARG A 1 89 ? -11.078 -31.344 -2.01 1 89.31 89 ARG A CA 1
ATOM 714 C C . ARG A 1 89 ? -11.078 -32.875 -2.076 1 89.31 89 ARG A C 1
ATOM 716 O O . ARG A 1 89 ? -11.773 -33.531 -1.303 1 89.31 89 ARG A O 1
ATOM 723 N N . ALA A 1 90 ? -10.32 -33.375 -2.926 1 88.25 90 ALA A N 1
ATOM 724 C CA . ALA A 1 90 ? -10.242 -34.844 -3.076 1 88.25 90 ALA A CA 1
ATOM 725 C C . ALA A 1 90 ? -9.648 -35.469 -1.833 1 88.25 90 ALA A C 1
ATOM 727 O O . ALA A 1 90 ? -10.07 -36.562 -1.424 1 88.25 90 ALA A O 1
ATOM 728 N N . GLU A 1 91 ? -8.695 -34.844 -1.326 1 86.62 91 GLU A N 1
ATOM 729 C CA . GLU A 1 91 ? -8.008 -35.375 -0.15 1 86.62 91 GLU A CA 1
ATOM 730 C C . GLU A 1 91 ? -8.938 -35.375 1.063 1 86.62 91 GLU A C 1
ATOM 732 O O . GLU A 1 91 ? -8.93 -36.344 1.837 1 86.62 91 GLU A O 1
ATOM 737 N N . TYR A 1 92 ? -9.727 -34.438 1.291 1 83.75 92 TYR A N 1
ATOM 738 C CA . TYR A 1 92 ? -10.469 -34.281 2.543 1 83.75 92 TYR A CA 1
ATOM 739 C C . TYR A 1 92 ? -11.93 -34.656 2.357 1 83.75 92 TYR A C 1
ATOM 741 O O . TYR A 1 92 ? -12.672 -34.781 3.334 1 83.75 92 TYR A O 1
ATOM 749 N N . GLU A 1 93 ? -12.469 -34.594 1.205 1 72.12 93 GLU A N 1
ATOM 750 C CA . GLU A 1 93 ? -13.805 -35.156 1.006 1 72.12 93 GLU A CA 1
ATOM 751 C C . GLU A 1 93 ? -13.875 -36.594 1.463 1 72.12 93 GLU A C 1
ATOM 753 O O . GLU A 1 93 ? -14.898 -37.062 1.982 1 72.12 93 GLU A O 1
ATOM 758 N N . GLN A 1 94 ? -12.836 -37.25 1.334 1 61.75 94 GLN A N 1
ATOM 759 C CA . GLN A 1 94 ? -12.789 -38.656 1.683 1 61.75 94 GLN A CA 1
ATOM 760 C C . GLN A 1 94 ? -12.633 -38.844 3.189 1 61.75 94 GLN A C 1
ATOM 762 O O . GLN A 1 94 ? -12.914 -39.938 3.715 1 61.75 94 GLN A O 1
ATOM 767 N N . SER A 1 95 ? -12.086 -37.906 3.752 1 61.25 95 SER A N 1
ATOM 768 C CA . SER A 1 95 ? -11.828 -38.062 5.18 1 61.25 95 SER A CA 1
ATOM 769 C C . SER A 1 95 ? -13.07 -37.75 6.004 1 61.25 95 SER A C 1
ATOM 771 O O . SER A 1 95 ? -13.68 -36.688 5.844 1 61.25 95 SER A O 1
ATOM 773 N N . PHE A 1 96 ? -13.82 -38.781 6.543 1 60.22 96 PHE A N 1
ATOM 774 C CA . PHE A 1 96 ? -15.023 -38.719 7.371 1 60.22 96 PHE A CA 1
ATOM 775 C C . PHE A 1 96 ? -14.781 -37.812 8.594 1 60.22 96 PHE A C 1
ATOM 777 O O . PHE A 1 96 ? -13.789 -38 9.305 1 60.22 96 PHE A O 1
ATOM 784 N N . GLY A 1 97 ? -15.445 -36.656 8.734 1 62 97 GLY A N 1
ATOM 785 C CA . GLY A 1 97 ? -15.516 -35.938 10 1 62 97 GLY A CA 1
ATOM 786 C C . GLY A 1 97 ? -14.836 -34.562 9.953 1 62 97 GLY A C 1
ATOM 787 O O . GLY A 1 97 ? -15.211 -33.656 10.695 1 62 97 GLY A O 1
ATOM 788 N N . THR A 1 98 ? -13.734 -34.469 9.086 1 67.25 98 THR A N 1
ATOM 789 C CA . THR A 1 98 ? -13.031 -33.188 9.148 1 67.25 98 THR A CA 1
ATOM 790 C C . THR A 1 98 ? -13.555 -32.219 8.086 1 67.25 98 THR A C 1
ATOM 792 O O . THR A 1 98 ? -13.5 -32.531 6.891 1 67.25 98 THR A O 1
ATOM 795 N N . LYS A 1 99 ? -14.234 -31.234 8.547 1 82.06 99 LYS A N 1
ATOM 796 C CA . LYS A 1 99 ? -14.727 -30.219 7.625 1 82.06 99 LYS A CA 1
ATOM 797 C C . LYS A 1 99 ? -13.578 -29.391 7.051 1 82.06 99 LYS A C 1
ATOM 799 O O . LYS A 1 99 ? -12.703 -28.938 7.789 1 82.06 99 LYS A O 1
ATOM 804 N N . THR A 1 100 ? -13.484 -29.453 5.707 1 89.38 100 THR A N 1
ATOM 805 C CA . THR A 1 100 ? -12.43 -28.703 5.039 1 89.38 100 THR A CA 1
ATOM 806 C C . THR A 1 100 ? -13 -27.469 4.34 1 89.38 100 THR A C 1
ATOM 808 O O . THR A 1 100 ? -14.031 -27.562 3.672 1 89.38 100 THR A O 1
ATOM 811 N N . HIS A 1 101 ? -12.422 -26.359 4.645 1 92.19 101 HIS A N 1
ATOM 812 C CA . HIS A 1 101 ? -12.789 -25.109 4.012 1 92.19 101 HIS A CA 1
ATOM 813 C C . HIS A 1 101 ? -11.695 -24.625 3.057 1 92.19 101 HIS A C 1
ATOM 815 O O . HIS A 1 101 ? -10.523 -24.594 3.42 1 92.19 101 HIS A O 1
ATOM 821 N N . VAL A 1 102 ? -12.102 -24.344 1.816 1 93.94 102 VAL A N 1
ATOM 822 C CA . VAL A 1 102 ? -11.125 -23.906 0.828 1 93.94 102 VAL A CA 1
ATOM 823 C C . VAL A 1 102 ? -11.57 -22.562 0.227 1 93.94 102 VAL A C 1
ATOM 825 O O . VAL A 1 102 ? -12.727 -22.406 -0.158 1 93.94 102 VAL A O 1
ATOM 828 N N . SER A 1 103 ? -10.711 -21.578 0.297 1 95.25 103 SER A N 1
ATOM 829 C CA . SER A 1 103 ? -10.906 -20.312 -0.393 1 95.25 103 SER A CA 1
ATOM 830 C C . SER A 1 103 ? -9.805 -20.047 -1.41 1 95.25 103 SER A C 1
ATOM 832 O O . SER A 1 103 ? -8.648 -20.438 -1.196 1 95.25 103 SER A O 1
ATOM 834 N N . ALA A 1 104 ? -10.188 -19.469 -2.514 1 95.62 104 ALA A N 1
ATOM 835 C CA . ALA A 1 104 ? -9.234 -19.141 -3.566 1 95.62 104 ALA A CA 1
ATOM 836 C C . ALA A 1 104 ? -9.391 -17.688 -4.016 1 95.62 104 ALA A C 1
ATOM 838 O O . ALA A 1 104 ? -10.516 -17.203 -4.188 1 95.62 104 ALA A O 1
ATOM 839 N N . LEU A 1 105 ? -8.312 -17.047 -4.098 1 95.62 105 LEU A N 1
ATOM 840 C CA . LEU A 1 105 ? -8.266 -15.688 -4.621 1 95.62 105 LEU A CA 1
ATOM 841 C C . LEU A 1 105 ? -7.477 -15.633 -5.926 1 95.62 105 LEU A C 1
ATOM 843 O O . LEU A 1 105 ? -6.246 -15.625 -5.91 1 95.62 105 LEU A O 1
ATOM 847 N N . PHE A 1 106 ? -8.156 -15.609 -7.023 1 95.69 106 PHE A N 1
ATOM 848 C CA . PHE A 1 106 ? -7.516 -15.43 -8.32 1 95.69 106 PHE A CA 1
ATOM 849 C C . PHE A 1 106 ? -7.543 -13.961 -8.742 1 95.69 106 PHE A C 1
ATOM 851 O O . PHE A 1 106 ? -8.609 -13.406 -8.992 1 95.69 106 PHE A O 1
ATOM 858 N N . ILE A 1 107 ? -6.414 -13.375 -8.781 1 94.62 107 ILE A N 1
ATOM 859 C CA . ILE A 1 107 ? -6.332 -11.961 -9.125 1 94.62 107 ILE A CA 1
ATOM 860 C C . ILE A 1 107 ? -6.273 -11.805 -10.648 1 94.62 107 ILE A C 1
ATOM 862 O O . ILE A 1 107 ? -5.414 -12.398 -11.305 1 94.62 107 ILE A O 1
ATOM 866 N N . ARG A 1 108 ? -7.082 -10.992 -11.148 1 90.12 108 ARG A N 1
ATOM 867 C CA . ARG A 1 108 ? -7.168 -10.781 -12.586 1 90.12 108 ARG A CA 1
ATOM 868 C C . ARG A 1 108 ? -6.02 -9.906 -13.086 1 90.12 108 ARG A C 1
ATOM 870 O O . ARG A 1 108 ? -5.445 -9.133 -12.312 1 90.12 108 ARG A O 1
ATOM 877 N N . ASP A 1 109 ? -5.781 -9.992 -14.336 1 83.12 109 ASP A N 1
ATOM 878 C CA . ASP A 1 109 ? -4.703 -9.219 -14.945 1 83.12 109 ASP A CA 1
ATOM 879 C C . ASP A 1 109 ? -5.051 -7.73 -14.984 1 83.12 109 ASP A C 1
ATOM 881 O O . ASP A 1 109 ? -6.215 -7.363 -15.141 1 83.12 109 ASP A O 1
ATOM 885 N N . GLY A 1 110 ? -3.936 -6.957 -14.82 1 78.31 110 GLY A N 1
ATOM 886 C CA . GLY A 1 110 ? -4.098 -5.516 -14.914 1 78.31 110 GLY A CA 1
ATOM 887 C C . GLY A 1 110 ? -3.84 -4.797 -13.602 1 78.31 110 GLY A C 1
ATOM 888 O O . GLY A 1 110 ? -3.807 -5.422 -12.539 1 78.31 110 GLY A O 1
ATOM 889 N N . PRO A 1 111 ? -3.676 -3.508 -13.773 1 78.62 111 PRO A N 1
ATOM 890 C CA . PRO A 1 111 ? -3.416 -2.73 -12.562 1 78.62 111 PRO A CA 1
ATOM 891 C C . PRO A 1 111 ? -4.609 -2.715 -11.602 1 78.62 111 PRO A C 1
ATOM 893 O O . PRO A 1 111 ? -5.754 -2.609 -12.047 1 78.62 111 PRO A O 1
ATOM 896 N N . ILE A 1 112 ? -4.332 -2.92 -10.406 1 88.5 112 ILE A N 1
ATOM 897 C CA . ILE A 1 112 ? -5.375 -2.898 -9.383 1 88.5 112 ILE A CA 1
ATOM 898 C C . ILE A 1 112 ? -5.508 -1.487 -8.812 1 88.5 112 ILE A C 1
ATOM 900 O O . ILE A 1 112 ? -4.594 -0.988 -8.156 1 88.5 112 ILE A O 1
ATOM 904 N N . GLU A 1 113 ? -6.586 -0.889 -9.109 1 88.75 113 GLU A N 1
ATOM 905 C CA . GLU A 1 113 ? -6.922 0.398 -8.508 1 88.75 113 GLU A CA 1
ATOM 906 C C . GLU A 1 113 ? -7.781 0.217 -7.258 1 88.75 113 GLU A C 1
ATOM 908 O O . GLU A 1 113 ? -8.281 -0.878 -7 1 88.75 113 GLU A O 1
ATOM 913 N N . ASN A 1 114 ? -7.898 1.204 -6.441 1 91.69 114 ASN A N 1
ATOM 914 C CA . ASN A 1 114 ? -8.641 1.091 -5.188 1 91.69 114 ASN A CA 1
ATOM 915 C C . ASN A 1 114 ? -8.18 -0.114 -4.371 1 91.69 114 ASN A C 1
ATOM 917 O O . ASN A 1 114 ? -9 -0.955 -3.986 1 91.69 114 ASN A O 1
ATOM 921 N N . GLU A 1 115 ? -6.945 -0.077 -4.07 1 93.94 115 GLU A N 1
ATOM 922 C CA . GLU A 1 115 ? -6.242 -1.224 -3.502 1 93.94 115 GLU A CA 1
ATOM 923 C C . GLU A 1 115 ? -6.844 -1.633 -2.16 1 93.94 115 GLU A C 1
ATOM 925 O O . GLU A 1 115 ? -6.938 -2.822 -1.854 1 93.94 115 GLU A O 1
ATOM 930 N N . LEU A 1 116 ? -7.277 -0.681 -1.36 1 95.12 116 LEU A N 1
ATOM 931 C CA . LEU A 1 116 ? -7.809 -1.025 -0.045 1 95.12 116 LEU A CA 1
ATOM 932 C C . LEU A 1 116 ? -9.172 -1.694 -0.167 1 95.12 116 LEU A C 1
ATOM 934 O O . LEU A 1 116 ? -9.516 -2.564 0.637 1 95.12 116 LEU A O 1
ATOM 938 N N . ALA A 1 117 ? -9.922 -1.218 -1.178 1 95.06 117 ALA A N 1
ATOM 939 C CA . ALA A 1 117 ? -11.172 -1.925 -1.454 1 95.06 117 ALA A CA 1
ATOM 940 C C . ALA A 1 117 ? -10.906 -3.371 -1.858 1 95.06 117 ALA A C 1
ATOM 942 O O . ALA A 1 117 ? -11.641 -4.277 -1.471 1 95.06 117 ALA A O 1
ATOM 943 N N . PHE A 1 118 ? -9.891 -3.543 -2.646 1 96.38 118 PHE A N 1
ATOM 944 C CA . PHE A 1 118 ? -9.508 -4.891 -3.041 1 96.38 118 PHE A CA 1
ATOM 945 C C . PHE A 1 118 ? -9.125 -5.723 -1.822 1 96.38 118 PHE A C 1
ATOM 947 O O . PHE A 1 118 ? -9.516 -6.887 -1.708 1 96.38 118 PHE A O 1
ATOM 954 N N . LEU A 1 119 ? -8.312 -5.152 -0.965 1 97.5 119 LEU A N 1
ATOM 955 C CA . LEU A 1 119 ? -7.91 -5.836 0.257 1 97.5 119 LEU A CA 1
ATOM 956 C C . LEU A 1 119 ? -9.125 -6.219 1.093 1 97.5 119 LEU A C 1
ATOM 958 O O . LEU A 1 119 ? -9.242 -7.359 1.543 1 97.5 119 LEU A O 1
ATOM 962 N N . GLU A 1 120 ? -10.008 -5.262 1.293 1 97.25 120 GLU A N 1
ATOM 963 C CA . GLU A 1 120 ? -11.227 -5.484 2.061 1 97.25 120 GLU A CA 1
ATOM 964 C C . GLU A 1 120 ? -12.055 -6.625 1.466 1 97.25 120 GLU A C 1
ATOM 966 O O . GLU A 1 120 ? -12.461 -7.543 2.184 1 97.25 120 GLU A O 1
ATOM 971 N N . ASP A 1 121 ? -12.227 -6.586 0.176 1 96.88 121 ASP A N 1
ATOM 972 C CA . ASP A 1 121 ? -13.039 -7.59 -0.509 1 96.88 121 ASP A CA 1
ATOM 973 C C . ASP A 1 121 ? -12.367 -8.961 -0.466 1 96.88 121 ASP A C 1
ATOM 975 O O . ASP A 1 121 ? -13.047 -9.992 -0.403 1 96.88 121 ASP A O 1
ATOM 979 N N . SER A 1 122 ? -11.062 -8.977 -0.598 1 97.38 122 SER A N 1
ATOM 980 C CA . SER A 1 122 ? -10.336 -10.242 -0.514 1 97.38 122 SER A CA 1
ATOM 981 C C . SER A 1 122 ? -10.578 -10.93 0.825 1 97.38 122 SER A C 1
ATOM 983 O O . SER A 1 122 ? -10.875 -12.125 0.87 1 97.38 122 SER A O 1
ATOM 985 N N . LEU A 1 123 ? -10.492 -10.18 1.877 1 97.81 123 LEU A N 1
ATOM 986 C CA . LEU A 1 123 ? -10.688 -10.734 3.211 1 97.81 123 LEU A CA 1
ATOM 987 C C . LEU A 1 123 ? -12.133 -11.172 3.41 1 97.81 123 LEU A C 1
ATOM 989 O O . LEU A 1 123 ? -12.391 -12.234 3.982 1 97.81 123 LEU A O 1
ATOM 993 N N . SER A 1 124 ? -13.008 -10.336 2.922 1 96.62 124 SER A N 1
ATOM 994 C CA . SER A 1 124 ? -14.422 -10.664 3.027 1 96.62 124 SER A CA 1
ATOM 995 C C . SER A 1 124 ? -14.75 -11.938 2.258 1 96.62 124 SER A C 1
ATOM 997 O O . SER A 1 124 ? -15.531 -12.773 2.729 1 96.62 124 SER A O 1
ATOM 999 N N . GLU A 1 125 ? -14.172 -12.086 1.085 1 95.56 125 GLU A N 1
ATOM 1000 C CA . GLU A 1 125 ? -14.391 -13.273 0.271 1 95.56 125 GLU A CA 1
ATOM 1001 C C . GLU A 1 125 ? -13.875 -14.531 0.972 1 95.56 125 GLU A C 1
ATOM 1003 O O . GLU A 1 125 ? -14.523 -15.578 0.946 1 95.56 125 GLU A O 1
ATOM 1008 N N . VAL A 1 126 ? -12.742 -14.445 1.557 1 96.19 126 VAL A N 1
ATOM 1009 C CA . VAL A 1 126 ? -12.188 -15.586 2.285 1 96.19 126 VAL A CA 1
ATOM 1010 C C . VAL A 1 126 ? -13.109 -15.953 3.445 1 96.19 126 VAL A C 1
ATOM 1012 O O . VAL A 1 126 ? -13.406 -17.125 3.656 1 96.19 126 VAL A O 1
ATOM 1015 N N . TYR A 1 127 ? -13.586 -14.898 4.152 1 96 127 TYR A N 1
ATOM 1016 C CA . TYR A 1 127 ? -14.5 -15.156 5.254 1 96 127 TYR A CA 1
ATOM 1017 C C . TYR A 1 127 ? -15.75 -15.883 4.766 1 96 127 TYR A C 1
ATOM 1019 O O . TYR A 1 127 ? -16.188 -16.859 5.375 1 96 127 TYR A O 1
ATOM 1027 N N . ARG A 1 128 ? -16.312 -15.43 3.734 1 93.56 128 ARG A N 1
ATOM 1028 C CA . ARG A 1 128 ? -17.531 -16 3.197 1 93.56 128 ARG A CA 1
ATOM 1029 C C . ARG A 1 128 ? -17.328 -17.453 2.785 1 93.56 128 ARG A C 1
ATOM 1031 O O . ARG A 1 128 ? -18.188 -18.312 3.047 1 93.56 128 ARG A O 1
ATOM 1038 N N . LYS A 1 129 ? -16.234 -17.734 2.197 1 92.62 129 LYS A N 1
ATOM 1039 C CA . LYS A 1 129 ? -15.945 -19.094 1.748 1 92.62 129 LYS A CA 1
ATOM 1040 C C . LYS A 1 129 ? -15.68 -20.031 2.932 1 92.62 129 LYS A C 1
ATOM 1042 O O . LYS A 1 129 ? -15.961 -21.219 2.863 1 92.62 129 LYS A O 1
ATOM 1047 N N . PHE A 1 130 ? -15.148 -19.438 3.965 1 93.56 130 PHE A N 1
ATOM 1048 C CA . PHE A 1 130 ? -14.883 -20.219 5.168 1 93.56 130 PHE A CA 1
ATOM 1049 C C . PHE A 1 130 ? -16.156 -20.406 5.988 1 93.56 130 PHE A C 1
ATOM 1051 O O . PHE A 1 130 ? -16.188 -21.203 6.93 1 93.56 130 PHE A O 1
ATOM 1058 N N . THR A 1 131 ? -17.172 -19.578 5.574 1 90.75 131 THR A N 1
ATOM 1059 C CA . THR A 1 131 ? -18.438 -19.656 6.293 1 90.75 131 THR A CA 1
ATOM 1060 C C . THR A 1 131 ? -19.594 -19.938 5.328 1 90.75 131 THR A C 1
ATOM 1062 O O . THR A 1 131 ? -20.438 -19.078 5.09 1 90.75 131 THR A O 1
ATOM 1065 N N . PRO A 1 132 ? -19.578 -21.062 4.887 1 77.94 132 PRO A N 1
ATOM 1066 C CA . PRO A 1 132 ? -20.656 -21.359 3.93 1 77.94 132 PRO A CA 1
ATOM 1067 C C . PRO A 1 132 ? -22.047 -21.203 4.543 1 77.94 132 PRO A C 1
ATOM 1069 O O . PRO A 1 132 ? -22.203 -21.312 5.762 1 77.94 132 PRO A O 1
ATOM 1072 N N . PRO A 1 133 ? -22.828 -20.891 3.617 1 71.44 133 PRO A N 1
ATOM 1073 C CA . PRO A 1 133 ? -24.203 -20.703 4.094 1 71.44 133 PRO A CA 1
ATOM 1074 C C . PRO A 1 133 ? -24.719 -21.922 4.871 1 71.44 133 PRO A C 1
ATOM 1076 O O . PRO A 1 133 ? -24.469 -23.062 4.473 1 71.44 133 PRO A O 1
ATOM 1079 N N . GLY A 1 134 ? -25.359 -21.703 5.895 1 64.44 134 GLY A N 1
ATOM 1080 C CA . GLY A 1 134 ? -25.938 -22.766 6.691 1 64.44 134 GLY A CA 1
ATOM 1081 C C . GLY A 1 134 ? -25.062 -23.172 7.867 1 64.44 134 GLY A C 1
ATOM 1082 O O . GLY A 1 134 ? -25.516 -23.844 8.789 1 64.44 134 GLY A O 1
ATOM 1083 N N . LEU A 1 135 ? -23.812 -22.984 7.594 1 61.75 135 LEU A N 1
ATOM 1084 C CA . LEU A 1 135 ? -22.906 -23.297 8.703 1 61.75 135 LEU A CA 1
ATOM 1085 C C . LEU A 1 135 ? -23 -22.234 9.789 1 61.75 135 LEU A C 1
ATOM 1087 O O . LEU A 1 135 ? -23.047 -21.031 9.5 1 61.75 135 LEU A O 1
ATOM 1091 N N . LEU A 1 136 ? -23.469 -22.688 10.836 1 56.69 136 LEU A N 1
ATOM 1092 C CA . LEU A 1 136 ? -23.531 -21.75 11.969 1 56.69 136 LEU A CA 1
ATOM 1093 C C . LEU A 1 136 ? -22.141 -21.469 12.516 1 56.69 136 LEU A C 1
ATOM 1095 O O . LEU A 1 136 ? -21.5 -22.359 13.094 1 56.69 136 LEU A O 1
ATOM 1099 N N . ALA A 1 137 ? -21.391 -20.562 11.93 1 63.25 137 ALA A N 1
ATOM 1100 C CA . ALA A 1 137 ? -20.219 -20.109 12.664 1 63.25 137 ALA A CA 1
ATOM 1101 C C . ALA A 1 137 ? -20.547 -19.844 14.133 1 63.25 137 ALA A C 1
ATOM 1103 O O . ALA A 1 137 ? -21.719 -19.656 14.484 1 63.25 137 ALA A O 1
ATOM 1104 N N . ASP A 1 138 ? -19.578 -20.094 14.906 1 71.31 138 ASP A N 1
ATOM 1105 C CA . ASP A 1 138 ? -19.781 -19.734 16.297 1 71.31 138 ASP A CA 1
ATOM 1106 C C . ASP A 1 138 ? -20.266 -18.297 16.438 1 71.31 138 ASP A C 1
ATOM 1108 O O . ASP A 1 138 ? -19.984 -17.453 15.578 1 71.31 138 ASP A O 1
ATOM 1112 N N . HIS A 1 139 ? -20.875 -18.125 17.297 1 77.81 139 HIS A N 1
ATOM 1113 C CA . HIS A 1 139 ? -21.547 -16.875 17.594 1 77.81 139 HIS A CA 1
ATOM 1114 C C . HIS A 1 139 ? -20.547 -15.711 17.625 1 77.81 139 HIS A C 1
ATOM 1116 O O . HIS A 1 139 ? -20.875 -14.609 17.172 1 77.81 139 HIS A O 1
ATOM 1122 N N . THR A 1 140 ? -19.328 -16.094 17.906 1 85.69 140 THR A N 1
ATOM 1123 C CA . THR A 1 140 ? -18.375 -15.008 18.078 1 85.69 140 THR A CA 1
ATOM 1124 C C . THR A 1 140 ? -17.938 -14.461 16.734 1 85.69 140 THR A C 1
ATOM 1126 O O . THR A 1 140 ? -17.953 -13.25 16.5 1 85.69 140 THR A O 1
ATOM 1129 N N . ALA A 1 141 ? -17.609 -15.328 15.797 1 90.44 141 ALA A N 1
ATOM 1130 C CA . ALA A 1 141 ? -17.188 -14.883 14.477 1 90.44 141 ALA A CA 1
ATOM 1131 C C . ALA A 1 141 ? -18.328 -14.195 13.734 1 90.44 141 ALA A C 1
ATOM 1133 O O . ALA A 1 141 ? -18.109 -13.195 13.039 1 90.44 141 ALA A O 1
ATOM 1134 N N . SER A 1 142 ? -19.453 -14.664 13.906 1 90.81 142 SER A N 1
ATOM 1135 C CA . SER A 1 142 ? -20.625 -14.078 13.25 1 90.81 142 SER A CA 1
ATOM 1136 C C . SER A 1 142 ? -20.906 -12.68 13.789 1 90.81 142 SER A C 1
ATOM 1138 O O . SER A 1 142 ? -21.266 -11.773 13.023 1 90.81 142 SER A O 1
ATOM 1140 N N . ASN A 1 143 ? -20.766 -12.562 15.062 1 90.25 143 ASN A N 1
ATOM 1141 C CA . ASN A 1 143 ? -20.953 -11.25 15.664 1 90.25 143 ASN A CA 1
ATOM 1142 C C . ASN A 1 143 ? -19.922 -10.242 15.156 1 90.25 143 ASN A C 1
ATOM 1144 O O . ASN A 1 143 ? -20.25 -9.078 14.906 1 90.25 143 ASN A O 1
ATOM 1148 N N . MET A 1 144 ? -18.75 -10.734 15.023 1 92.94 144 MET A N 1
ATOM 1149 C CA . MET A 1 144 ? -17.688 -9.859 14.523 1 92.94 144 MET A CA 1
ATOM 1150 C C . MET A 1 144 ? -17.938 -9.484 13.062 1 92.94 144 MET A C 1
ATOM 1152 O O . MET A 1 144 ? -17.672 -8.352 12.656 1 92.94 144 MET A O 1
ATOM 1156 N N . TYR A 1 145 ? -18.438 -10.414 12.297 1 94.62 145 TYR A N 1
ATOM 1157 C CA . TYR A 1 145 ? -18.766 -10.133 10.906 1 94.62 145 TYR A CA 1
ATOM 1158 C C . TYR A 1 145 ? -19.922 -9.148 10.812 1 94.62 145 TYR A C 1
ATOM 1160 O O . TYR A 1 145 ? -19.953 -8.305 9.914 1 94.62 145 TYR A O 1
ATOM 1168 N N . ASP A 1 146 ? -20.844 -9.25 11.711 1 93.69 146 ASP A N 1
ATOM 1169 C CA . ASP A 1 146 ? -21.969 -8.32 11.75 1 93.69 146 ASP A CA 1
ATOM 1170 C C . ASP A 1 146 ? -21.5 -6.891 12.023 1 93.69 146 ASP A C 1
ATOM 1172 O O . ASP A 1 146 ? -22.031 -5.934 11.461 1 93.69 146 ASP A O 1
ATOM 1176 N N . LYS A 1 147 ? -20.531 -6.82 12.852 1 92.5 147 LYS A N 1
ATOM 1177 C CA . LYS A 1 147 ? -19.953 -5.504 13.094 1 92.5 147 LYS A CA 1
ATOM 1178 C C . LYS A 1 147 ? -19.344 -4.926 11.82 1 92.5 147 LYS A C 1
ATOM 1180 O O . LYS A 1 147 ? -19.422 -3.723 11.57 1 92.5 147 LYS A O 1
ATOM 1185 N N . TYR A 1 148 ? -18.734 -5.781 11.07 1 95.5 148 TYR A N 1
ATOM 1186 C CA . TYR A 1 148 ? -18.156 -5.375 9.797 1 95.5 148 TYR A CA 1
ATOM 1187 C C . TYR A 1 148 ? -19.25 -4.914 8.828 1 95.5 148 TYR A C 1
ATOM 1189 O O . TYR A 1 148 ? -19.125 -3.861 8.203 1 95.5 148 TYR A O 1
ATOM 1197 N N . THR A 1 149 ? -20.297 -5.68 8.734 1 94.25 149 THR A N 1
ATOM 1198 C CA . THR A 1 149 ? -21.391 -5.328 7.836 1 94.25 149 THR A CA 1
ATOM 1199 C C . THR A 1 149 ? -22.062 -4.027 8.273 1 94.25 149 THR A C 1
ATOM 1201 O O . THR A 1 149 ? -22.469 -3.221 7.438 1 94.25 149 THR A O 1
ATOM 1204 N N . TYR A 1 150 ? -22.141 -3.861 9.508 1 92.31 150 TYR A N 1
ATOM 1205 C CA . TYR A 1 150 ? -22.672 -2.607 10.031 1 92.31 150 TYR A CA 1
ATOM 1206 C C . TYR A 1 150 ? -21.781 -1.434 9.641 1 92.31 150 TYR A C 1
ATOM 1208 O O . TYR A 1 150 ? -22.266 -0.385 9.219 1 92.31 150 TYR A O 1
ATOM 1216 N N . ALA A 1 151 ? -20.5 -1.615 9.812 1 91.25 151 ALA A N 1
ATOM 1217 C CA . ALA A 1 151 ? -19.547 -0.566 9.453 1 91.25 151 ALA A CA 1
ATOM 1218 C C . ALA A 1 151 ? -19.641 -0.229 7.965 1 91.25 151 ALA A C 1
ATOM 1220 O O . ALA A 1 151 ? -19.5 0.934 7.578 1 91.25 151 ALA A O 1
ATOM 1221 N N . GLN A 1 152 ? -19.844 -1.241 7.137 1 91.81 152 GLN A N 1
ATOM 1222 C CA . GLN A 1 152 ? -20.016 -1.03 5.707 1 91.81 152 GLN A CA 1
ATOM 1223 C C . GLN A 1 152 ? -21.25 -0.19 5.422 1 91.81 152 GLN A C 1
ATOM 1225 O O . GLN A 1 152 ? -21.203 0.768 4.648 1 91.81 152 GLN A O 1
ATOM 1230 N N . ASN A 1 153 ? -22.312 -0.518 6.125 1 90.56 153 ASN A N 1
ATOM 1231 C CA . ASN A 1 153 ? -23.578 0.162 5.906 1 90.56 153 ASN A CA 1
ATOM 1232 C C . ASN A 1 153 ? -23.547 1.584 6.461 1 90.56 153 ASN A C 1
ATOM 1234 O O . ASN A 1 153 ? -24.219 2.473 5.926 1 90.56 153 ASN A O 1
ATOM 1238 N N . ALA A 1 154 ? -22.766 1.741 7.469 1 87.06 154 ALA A N 1
ATOM 1239 C CA . ALA A 1 154 ? -22.688 3.049 8.109 1 87.06 154 ALA A CA 1
ATOM 1240 C C . ALA A 1 154 ? -21.656 3.938 7.41 1 87.06 154 ALA A C 1
ATOM 1242 O O . ALA A 1 154 ? -21.5 5.113 7.758 1 87.06 154 ALA A O 1
ATOM 1243 N N . GLY A 1 155 ? -20.969 3.41 6.504 1 86.25 155 GLY A N 1
ATOM 1244 C CA . GLY A 1 155 ? -19.984 4.199 5.766 1 86.25 155 GLY A CA 1
ATOM 1245 C C . GLY A 1 155 ? -18.766 4.559 6.582 1 86.25 155 GLY A C 1
ATOM 1246 O O . GLY A 1 155 ? -18.234 5.66 6.461 1 86.25 155 GLY A O 1
ATOM 1247 N N . ARG A 1 156 ? -18.359 3.604 7.406 1 87.25 156 ARG A N 1
ATOM 1248 C CA . ARG A 1 156 ? -17.156 3.838 8.219 1 87.25 156 ARG A CA 1
ATOM 1249 C C . ARG A 1 156 ? -15.898 3.811 7.363 1 87.25 156 ARG A C 1
ATOM 1251 O O . ARG A 1 156 ? -15.93 3.355 6.219 1 87.25 156 ARG A O 1
ATOM 1258 N N . ARG A 1 157 ? -14.867 4.238 7.918 1 87.38 157 ARG A N 1
ATOM 1259 C CA . ARG A 1 157 ? -13.586 4.312 7.219 1 87.38 157 ARG A CA 1
ATOM 1260 C C . ARG A 1 157 ? -13.117 2.924 6.797 1 87.38 157 ARG A C 1
ATOM 1262 O O . ARG A 1 157 ? -13.367 1.938 7.496 1 87.38 157 ARG A O 1
ATOM 1269 N N . VAL A 1 158 ? -12.391 2.932 5.785 1 91.06 158 VAL A N 1
ATOM 1270 C CA . VAL A 1 158 ? -11.945 1.672 5.195 1 91.06 158 VAL A CA 1
ATOM 1271 C C . VAL A 1 158 ? -11.016 0.948 6.164 1 91.06 158 VAL A C 1
ATOM 1273 O O . VAL A 1 158 ? -11.047 -0.28 6.27 1 91.06 158 VAL A O 1
ATOM 1276 N N . SER A 1 159 ? -10.141 1.703 6.852 1 90.25 159 SE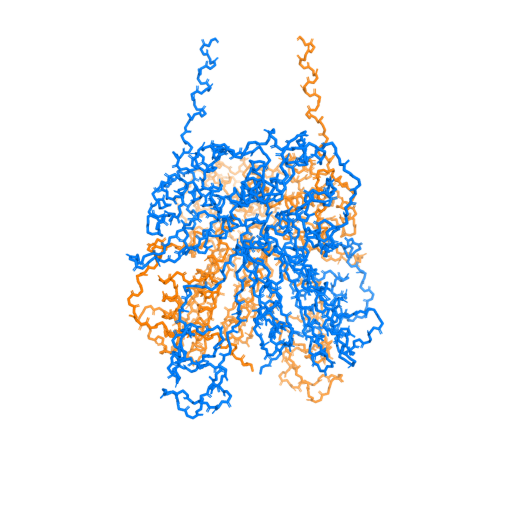R A N 1
ATOM 1277 C CA . SER A 1 159 ? -9.219 1.082 7.797 1 90.25 159 SER A CA 1
ATOM 1278 C C . SER A 1 159 ? -9.969 0.335 8.891 1 90.25 159 SER A C 1
ATOM 1280 O O . SER A 1 159 ? -9.539 -0.741 9.32 1 90.25 159 SER A O 1
ATOM 1282 N N . VAL A 1 160 ? -11.055 0.928 9.312 1 90.38 160 VAL A N 1
ATOM 1283 C CA . VAL A 1 160 ? -11.875 0.305 10.336 1 90.38 160 VAL A CA 1
ATOM 1284 C C . VAL A 1 160 ? -12.531 -0.956 9.781 1 90.38 160 VAL A C 1
ATOM 1286 O O . VAL A 1 160 ? -12.547 -1.999 10.438 1 90.38 160 VAL A O 1
ATOM 1289 N N . ARG A 1 161 ? -13.07 -0.826 8.602 1 94.38 161 ARG A N 1
ATOM 1290 C CA . ARG A 1 161 ? -13.727 -1.971 7.98 1 94.38 161 ARG A CA 1
ATOM 1291 C C . ARG A 1 161 ? -12.734 -3.115 7.77 1 94.38 161 ARG A C 1
ATOM 1293 O O . ARG A 1 161 ? -13.047 -4.273 8.062 1 94.38 161 ARG A O 1
ATOM 1300 N N . ILE A 1 162 ? -11.531 -2.799 7.297 1 96.25 162 ILE A N 1
ATOM 1301 C CA . ILE A 1 162 ? -10.5 -3.803 7.062 1 96.25 162 ILE A CA 1
ATOM 1302 C C . ILE A 1 162 ? -10.125 -4.477 8.383 1 96.25 162 ILE A C 1
ATOM 1304 O O . ILE A 1 162 ? -9.977 -5.699 8.445 1 96.25 162 ILE A O 1
ATOM 1308 N N . ASP A 1 163 ? -10 -3.672 9.422 1 94.62 163 ASP A N 1
ATOM 1309 C CA . ASP A 1 163 ? -9.664 -4.227 10.734 1 94.62 163 ASP A CA 1
ATOM 1310 C C . ASP A 1 163 ? -10.758 -5.176 11.219 1 94.62 163 ASP A C 1
ATOM 1312 O O . ASP A 1 163 ? -10.469 -6.258 11.734 1 94.62 163 ASP A O 1
ATOM 1316 N N . LEU A 1 164 ? -11.969 -4.75 11.055 1 96 164 LEU A N 1
ATOM 1317 C CA . LEU A 1 164 ? -13.102 -5.535 11.539 1 96 164 LEU A CA 1
ATOM 1318 C C . LEU A 1 164 ? -13.211 -6.855 10.781 1 96 164 LEU A C 1
ATOM 1320 O O . LEU A 1 164 ? -13.383 -7.914 11.391 1 96 164 LEU A O 1
ATOM 1324 N N . ILE A 1 165 ? -13.086 -6.82 9.477 1 97.69 165 ILE A N 1
ATOM 1325 C CA . ILE A 1 165 ? -13.211 -8.047 8.695 1 97.69 165 ILE A CA 1
ATOM 1326 C C . ILE A 1 165 ? -12.016 -8.953 8.977 1 97.69 165 ILE A C 1
ATOM 1328 O O . ILE A 1 165 ? -12.148 -10.18 9 1 97.69 165 ILE A O 1
ATOM 1332 N N . SER A 1 166 ? -10.828 -8.375 9.117 1 97.69 166 SER A N 1
ATOM 1333 C CA . SER A 1 166 ? -9.648 -9.148 9.484 1 97.69 166 SER A CA 1
ATOM 1334 C C . SER A 1 166 ? -9.859 -9.891 10.797 1 97.69 166 SER A C 1
ATOM 1336 O O . SER A 1 166 ? -9.539 -11.078 10.906 1 97.69 166 SER A O 1
ATOM 1338 N N . GLN A 1 167 ? -10.438 -9.203 11.758 1 96 167 GLN A N 1
ATOM 1339 C CA . GLN A 1 167 ? -10.695 -9.82 13.055 1 96 167 GLN A CA 1
ATOM 1340 C C . GLN A 1 167 ? -11.727 -10.945 12.93 1 96 167 GLN A C 1
ATOM 1342 O O . GLN A 1 167 ? -11.562 -12.008 13.531 1 96 167 GLN A O 1
ATOM 1347 N N . ALA A 1 168 ? -12.766 -10.648 12.219 1 96.56 168 ALA A N 1
ATOM 1348 C CA . ALA A 1 168 ? -13.789 -11.672 12 1 96.56 168 ALA A CA 1
ATOM 1349 C C . ALA A 1 168 ? -13.188 -12.914 11.359 1 96.56 168 ALA A C 1
ATOM 1351 O O . ALA A 1 168 ? -13.484 -14.039 11.773 1 96.56 168 ALA A O 1
ATOM 1352 N N . LEU A 1 169 ? -12.359 -12.711 10.398 1 97.19 169 LEU A N 1
ATOM 1353 C CA . LEU A 1 169 ? -11.727 -13.82 9.68 1 97.19 169 LEU A CA 1
ATOM 1354 C C . LEU A 1 169 ? -10.789 -14.594 10.594 1 97.19 169 LEU A C 1
ATOM 1356 O O . LEU A 1 169 ? -10.781 -15.828 10.57 1 97.19 169 LEU A O 1
ATOM 1360 N N . GLN A 1 170 ? -10.016 -13.906 11.352 1 96.62 170 GLN A N 1
ATOM 1361 C CA . GLN A 1 170 ? -9.102 -14.57 12.289 1 96.62 170 GLN A CA 1
ATOM 1362 C C . GLN A 1 170 ? -9.867 -15.438 13.281 1 96.62 170 GLN A C 1
ATOM 1364 O O . GLN A 1 170 ? -9.484 -16.578 13.547 1 96.62 170 GLN A O 1
ATOM 1369 N N . GLN A 1 171 ? -10.938 -14.852 13.773 1 94.69 171 GLN A N 1
ATOM 1370 C CA . GLN A 1 171 ? -11.758 -15.609 14.711 1 94.69 171 GLN A CA 1
ATOM 1371 C C . GLN A 1 171 ? -12.359 -16.844 14.047 1 94.69 171 GLN A C 1
ATOM 1373 O O . GLN A 1 171 ? -12.391 -17.922 14.648 1 94.69 171 GLN A O 1
ATOM 1378 N N . ARG A 1 172 ? -12.805 -16.703 12.883 1 94.69 172 ARG A N 1
ATOM 1379 C CA . ARG A 1 172 ? -13.352 -17.828 12.133 1 94.69 172 ARG A CA 1
ATOM 1380 C C . ARG A 1 172 ? -12.305 -18.906 11.922 1 94.69 172 ARG A C 1
ATOM 1382 O O . ARG A 1 172 ? -12.602 -20.094 12.055 1 94.69 172 ARG A O 1
ATOM 1389 N N . CYS A 1 173 ? -11.125 -18.516 11.586 1 94.62 173 CYS A N 1
ATOM 1390 C CA . CYS A 1 173 ? -10.039 -19.469 11.367 1 94.62 173 CYS A CA 1
ATOM 1391 C C . CYS A 1 173 ? -9.719 -20.219 12.648 1 94.62 173 CYS A C 1
ATOM 1393 O O . CYS A 1 173 ? -9.453 -21.422 12.617 1 94.62 173 CYS A O 1
ATOM 1395 N N . ARG A 1 174 ? -9.797 -19.547 13.75 1 92.38 174 ARG A N 1
ATOM 1396 C CA . ARG A 1 174 ? -9.57 -20.203 15.031 1 92.38 174 ARG A CA 1
ATOM 1397 C C . ARG A 1 174 ? -10.633 -21.266 15.289 1 92.38 174 ARG A C 1
ATOM 1399 O O . ARG A 1 174 ? -10.32 -22.359 15.789 1 92.38 174 ARG A O 1
ATOM 1406 N N . GLU A 1 175 ? -11.828 -20.953 14.953 1 90.88 175 GLU A N 1
ATOM 1407 C CA . GLU A 1 175 ? -12.93 -21.906 15.125 1 90.88 175 GLU A CA 1
ATOM 1408 C C . GLU A 1 175 ? -12.734 -23.141 14.234 1 90.88 175 GLU A C 1
ATOM 1410 O O . GLU A 1 175 ? -12.992 -24.266 14.664 1 90.88 175 GLU A O 1
ATOM 1415 N N . ILE A 1 176 ? -12.336 -22.875 13.062 1 91.06 176 ILE A N 1
ATOM 1416 C CA . ILE A 1 176 ? -12.141 -23.969 12.109 1 91.06 176 ILE A CA 1
ATOM 1417 C C . ILE A 1 176 ? -11.008 -24.875 12.586 1 91.06 176 ILE A C 1
ATOM 1419 O O . ILE A 1 176 ? -11.086 -26.094 12.445 1 91.06 176 ILE A O 1
ATOM 1423 N N . GLN A 1 177 ? -9.992 -24.281 13.094 1 87.81 177 GLN A N 1
ATOM 1424 C CA . GLN A 1 177 ? -8.836 -25.031 13.547 1 87.81 177 GLN A CA 1
ATOM 1425 C C . GLN A 1 177 ? -9.227 -26.062 14.594 1 87.81 177 GLN A C 1
ATOM 1427 O O . GLN A 1 177 ? -8.594 -27.125 14.703 1 87.81 177 GLN A O 1
ATOM 1432 N N . GLU A 1 178 ? -10.242 -25.828 15.289 1 84.75 178 GLU A N 1
ATOM 1433 C CA . GLU A 1 178 ? -10.703 -26.734 16.328 1 84.75 178 GLU A CA 1
ATOM 1434 C C . GLU A 1 178 ? -11.445 -27.922 15.734 1 84.75 178 GLU A C 1
ATOM 1436 O O . GLU A 1 178 ? -11.469 -29 16.328 1 84.75 178 GLU A O 1
ATOM 1441 N N . THR A 1 179 ? -11.977 -27.734 14.617 1 81 179 THR A N 1
ATOM 1442 C CA . THR A 1 179 ? -12.891 -28.766 14.133 1 81 179 THR A CA 1
ATOM 1443 C C . THR A 1 179 ? -12.461 -29.266 12.75 1 81 179 THR A C 1
ATOM 1445 O O . THR A 1 179 ? -12.961 -30.281 12.273 1 81 179 THR A O 1
ATOM 1448 N N . GLY A 1 180 ? -11.555 -28.547 12.203 1 87.25 180 GLY A N 1
ATOM 1449 C CA . GLY A 1 180 ? -11.234 -28.906 10.836 1 87.25 180 GLY A CA 1
ATOM 1450 C C . GLY A 1 180 ? -9.992 -28.219 10.305 1 87.25 180 GLY A C 1
ATOM 1451 O O . GLY A 1 180 ? -9.047 -27.953 11.062 1 87.25 180 GLY A O 1
ATOM 1452 N N . CYS A 1 181 ? -9.969 -28.109 8.906 1 90.31 181 CYS A N 1
ATOM 1453 C CA . CYS A 1 181 ? -8.828 -27.5 8.25 1 90.31 181 CYS A CA 1
ATOM 1454 C C . CYS A 1 181 ? -9.281 -26.453 7.238 1 90.31 181 CYS A C 1
ATOM 1456 O O . CYS A 1 181 ? -10.375 -26.547 6.68 1 90.31 181 CYS A O 1
ATOM 1458 N N . ALA A 1 182 ? -8.5 -25.469 7.102 1 94.19 182 ALA A N 1
ATOM 1459 C CA . ALA A 1 182 ? -8.773 -24.406 6.125 1 94.19 182 ALA A CA 1
ATOM 1460 C C . ALA A 1 182 ? -7.57 -24.188 5.215 1 94.19 182 ALA A C 1
ATOM 1462 O O . ALA A 1 182 ? -6.422 -24.266 5.66 1 94.19 182 ALA A O 1
ATOM 1463 N N . PHE A 1 183 ? -7.828 -23.969 3.908 1 96.56 183 PHE A N 1
ATOM 1464 C CA . PHE A 1 183 ? -6.789 -23.688 2.926 1 96.56 183 PHE A CA 1
ATOM 1465 C C . PHE A 1 183 ? -7.094 -22.406 2.16 1 96.56 183 PHE A C 1
ATOM 1467 O O . PHE A 1 183 ? -8.25 -22.141 1.836 1 96.56 183 PHE A O 1
ATOM 1474 N N . LEU A 1 184 ? -6.094 -21.641 1.931 1 97.19 184 LEU A N 1
ATOM 1475 C CA . LEU A 1 184 ? -6.18 -20.438 1.118 1 97.19 184 LEU A CA 1
ATOM 1476 C C . LEU A 1 184 ? -5.191 -20.484 -0.043 1 97.19 184 LEU A C 1
ATOM 1478 O O . LEU A 1 184 ? -3.988 -20.656 0.168 1 97.19 184 LEU A O 1
ATOM 1482 N N . VAL A 1 185 ? -5.688 -20.391 -1.254 1 97.19 185 VAL A N 1
ATOM 1483 C CA . VAL A 1 185 ? -4.863 -20.406 -2.459 1 97.19 185 VAL A CA 1
ATOM 1484 C C . VAL A 1 185 ? -4.922 -19.047 -3.145 1 97.19 185 VAL A C 1
ATOM 1486 O O . VAL A 1 185 ? -6.008 -18.531 -3.432 1 97.19 185 VAL A O 1
ATOM 1489 N N . ILE A 1 186 ? -3.789 -18.484 -3.375 1 96.81 186 ILE A N 1
ATOM 1490 C CA . ILE A 1 186 ? -3.715 -17.172 -4.012 1 96.81 186 ILE A CA 1
ATOM 1491 C C . ILE A 1 186 ? -2.936 -17.281 -5.32 1 96.81 186 ILE A C 1
ATOM 1493 O O . ILE A 1 186 ? -1.811 -17.781 -5.34 1 96.81 186 ILE A O 1
ATOM 1497 N N . ASP A 1 187 ? -3.504 -16.75 -6.355 1 95.31 187 ASP A N 1
ATOM 1498 C CA . ASP A 1 187 ? -2.855 -16.797 -7.66 1 95.31 187 ASP A CA 1
ATOM 1499 C C . ASP A 1 187 ? -2.682 -15.406 -8.242 1 95.31 187 ASP A C 1
ATOM 1501 O O . ASP A 1 187 ? -3.553 -14.547 -8.086 1 95.31 187 ASP A O 1
ATOM 1505 N N . ASN A 1 188 ? -1.571 -15.18 -8.812 1 93 188 ASN A N 1
ATOM 1506 C CA . ASN A 1 188 ? -1.281 -13.992 -9.602 1 93 188 ASN A CA 1
ATOM 1507 C C . ASN A 1 188 ? -1.127 -12.75 -8.719 1 93 188 ASN A C 1
ATOM 1509 O O . ASN A 1 188 ? -1.683 -11.695 -9.023 1 93 188 ASN A O 1
ATOM 1513 N N . ILE A 1 189 ? -0.332 -12.922 -7.656 1 92.06 189 ILE A N 1
ATOM 1514 C CA . ILE A 1 189 ? -0.147 -11.867 -6.664 1 92.06 189 ILE A CA 1
ATOM 1515 C C . ILE A 1 189 ? 0.694 -10.742 -7.254 1 92.06 189 ILE A C 1
ATOM 1517 O O . ILE A 1 189 ? 0.692 -9.617 -6.738 1 92.06 189 ILE A O 1
ATOM 1521 N N . GLU A 1 190 ? 1.376 -10.945 -8.422 1 87.81 190 GLU A N 1
ATOM 1522 C CA . GLU A 1 190 ? 2.273 -9.969 -9.039 1 87.81 190 GLU A CA 1
ATOM 1523 C C . GLU A 1 190 ? 1.497 -8.805 -9.641 1 87.81 190 GLU A C 1
ATOM 1525 O O . GLU A 1 190 ? 2.076 -7.762 -9.961 1 87.81 190 GLU A O 1
ATOM 1530 N N . GLN A 1 191 ? 0.227 -8.992 -9.742 1 89.25 191 GLN A N 1
ATOM 1531 C CA . GLN A 1 191 ? -0.59 -7.902 -10.266 1 89.25 191 GLN A CA 1
ATOM 1532 C C . GLN A 1 191 ? -0.771 -6.805 -9.219 1 89.25 191 GLN A C 1
ATOM 1534 O O . GLN A 1 191 ? -1.116 -5.668 -9.562 1 89.25 191 GLN A O 1
ATOM 1539 N N . CYS A 1 192 ? -0.548 -7.113 -8.008 1 91.81 192 CYS A N 1
ATOM 1540 C CA . CYS A 1 192 ? -0.665 -6.152 -6.914 1 91.81 192 CYS A CA 1
ATOM 1541 C C . CYS A 1 192 ? 0.565 -5.258 -6.844 1 91.81 192 CYS A C 1
ATOM 1543 O O . CYS A 1 192 ? 1.674 -5.688 -7.164 1 91.81 192 CYS A O 1
ATOM 1545 N N . SER A 1 193 ? 0.305 -3.986 -6.484 1 89.94 193 SER A N 1
ATOM 1546 C CA . SER A 1 193 ? 1.439 -3.113 -6.195 1 89.94 193 SER A CA 1
ATOM 1547 C C . SER A 1 193 ? 2.258 -3.643 -5.023 1 89.94 193 SER A C 1
ATOM 1549 O O . SER A 1 193 ? 1.767 -4.445 -4.227 1 89.94 193 SER A O 1
ATOM 1551 N N . PRO A 1 194 ? 3.49 -3.219 -4.902 1 89.5 194 PRO A N 1
ATOM 1552 C CA . PRO A 1 194 ? 4.312 -3.689 -3.785 1 89.5 194 PRO A CA 1
ATOM 1553 C C . PRO A 1 194 ? 3.676 -3.406 -2.426 1 89.5 194 PRO A C 1
ATOM 1555 O O . PRO A 1 194 ? 3.73 -4.25 -1.526 1 89.5 194 PRO A O 1
ATOM 1558 N N . SER A 1 195 ? 3.049 -2.244 -2.283 1 93.31 195 SER A N 1
ATOM 1559 C CA . SER A 1 195 ? 2.412 -1.894 -1.018 1 93.31 195 SER A CA 1
ATOM 1560 C C . SER A 1 195 ? 1.216 -2.795 -0.731 1 93.31 195 SER A C 1
ATOM 1562 O O . SER A 1 195 ? 1.038 -3.26 0.396 1 93.31 195 SER A O 1
ATOM 1564 N N . LEU A 1 196 ? 0.427 -3.018 -1.737 1 95.25 196 LEU A N 1
ATOM 1565 C CA . LEU A 1 196 ? -0.72 -3.904 -1.569 1 95.25 196 LEU A CA 1
ATOM 1566 C C . LEU A 1 196 ? -0.265 -5.324 -1.256 1 95.25 196 LEU A C 1
ATOM 1568 O O . LEU A 1 196 ? -0.857 -5.996 -0.408 1 95.25 196 LEU A O 1
ATOM 1572 N N . THR A 1 197 ? 0.772 -5.801 -1.951 1 93.69 197 THR A N 1
ATOM 1573 C CA . THR A 1 197 ? 1.32 -7.129 -1.702 1 93.69 197 THR A CA 1
ATOM 1574 C C . THR A 1 197 ? 1.763 -7.27 -0.248 1 93.69 197 THR A C 1
ATOM 1576 O O . THR A 1 197 ? 1.487 -8.281 0.395 1 93.69 197 THR A O 1
ATOM 1579 N N . GLU A 1 198 ? 2.412 -6.211 0.215 1 94.62 198 GLU A N 1
ATOM 1580 C CA . GLU A 1 198 ? 2.869 -6.23 1.602 1 94.62 198 GLU A CA 1
ATOM 1581 C C . GLU A 1 198 ? 1.692 -6.336 2.568 1 94.62 198 GLU A C 1
ATOM 1583 O O . GLU A 1 198 ? 1.742 -7.098 3.535 1 94.62 198 GLU A O 1
ATOM 1588 N N . LEU A 1 199 ? 0.636 -5.605 2.312 1 96.81 199 LEU A N 1
ATOM 1589 C CA . LEU A 1 199 ? -0.555 -5.641 3.154 1 96.81 199 LEU A CA 1
ATOM 1590 C C . LEU A 1 199 ? -1.2 -7.02 3.125 1 96.81 199 LEU A C 1
ATOM 1592 O O . LEU A 1 199 ? -1.575 -7.559 4.168 1 96.81 199 LEU A O 1
ATOM 1596 N N . LEU A 1 200 ? -1.275 -7.602 1.946 1 96.69 200 LEU A N 1
ATOM 1597 C CA . LEU A 1 200 ? -1.881 -8.922 1.776 1 96.69 200 LEU A CA 1
ATOM 1598 C C . LEU A 1 200 ? -1.054 -9.992 2.475 1 96.69 200 LEU A C 1
ATOM 1600 O O . LEU A 1 200 ? -1.594 -10.812 3.225 1 96.69 200 LEU A O 1
ATOM 1604 N N . LEU A 1 201 ? 0.22 -9.945 2.254 1 94.19 201 LEU A N 1
ATOM 1605 C CA . LEU A 1 201 ? 1.091 -10.977 2.803 1 94.19 201 LEU A CA 1
ATOM 1606 C C . LEU A 1 201 ? 1.084 -10.945 4.328 1 94.19 201 LEU A C 1
ATOM 1608 O O . LEU A 1 201 ? 1.179 -11.984 4.977 1 94.19 201 LEU A O 1
ATOM 1612 N N . ARG A 1 202 ? 0.968 -9.773 4.852 1 93.31 202 ARG A N 1
ATOM 1613 C CA . ARG A 1 202 ? 0.858 -9.672 6.301 1 93.31 202 ARG A CA 1
ATOM 1614 C C . ARG A 1 202 ? -0.415 -10.344 6.805 1 93.31 202 ARG A C 1
ATOM 1616 O O . ARG A 1 202 ? -0.393 -11.047 7.816 1 93.31 202 ARG A O 1
ATOM 1623 N N . GLN A 1 203 ? -1.479 -10.086 6.117 1 96.06 203 GLN A N 1
ATOM 1624 C CA . GLN A 1 203 ? -2.736 -10.734 6.48 1 96.06 203 GLN A CA 1
ATOM 1625 C C . GLN A 1 203 ? -2.627 -12.25 6.371 1 96.06 203 GLN A C 1
ATOM 1627 O O . GLN A 1 203 ? -3.107 -12.977 7.242 1 96.06 203 GLN A O 1
ATOM 1632 N N . PHE A 1 204 ? -1.963 -12.711 5.352 1 95.69 204 PHE A N 1
ATOM 1633 C CA . PHE A 1 204 ? -1.846 -14.148 5.125 1 95.69 204 PHE A CA 1
ATOM 1634 C C . PHE A 1 204 ? -0.957 -14.797 6.184 1 95.69 204 PHE A C 1
ATOM 1636 O O . PHE A 1 204 ? -1.187 -15.938 6.578 1 95.69 204 PHE A O 1
ATOM 1643 N N . SER A 1 205 ? 0.021 -14.047 6.586 1 93.88 205 SER A N 1
ATOM 1644 C CA . SER A 1 205 ? 0.882 -14.547 7.652 1 93.88 205 SER A CA 1
ATOM 1645 C C . SER A 1 205 ? 0.1 -14.742 8.945 1 93.88 205 SER A C 1
ATOM 1647 O O . SER A 1 205 ? 0.303 -15.727 9.656 1 93.88 205 SER A O 1
ATOM 1649 N N . VAL A 1 206 ? -0.781 -13.828 9.211 1 94.44 206 VAL A N 1
ATOM 1650 C CA . VAL A 1 206 ? -1.61 -13.93 10.406 1 94.44 206 VAL A CA 1
ATOM 1651 C C . VAL A 1 206 ? -2.533 -15.141 10.305 1 94.44 206 VAL A C 1
ATOM 1653 O O . VAL A 1 206 ? -2.715 -15.875 11.273 1 94.44 206 VAL A O 1
ATOM 1656 N N . LEU A 1 207 ? -3.08 -15.336 9.156 1 95.69 207 LEU A N 1
ATOM 1657 C CA . LEU A 1 207 ? -3.971 -16.469 8.953 1 95.69 207 LEU A CA 1
ATOM 1658 C C . LEU A 1 207 ? -3.209 -17.797 9.078 1 95.69 207 LEU A C 1
ATOM 1660 O O . LEU A 1 207 ? -3.727 -18.766 9.633 1 95.69 207 LEU A O 1
ATOM 1664 N N . GLN A 1 208 ? -2.027 -17.766 8.57 1 94.38 208 GLN A N 1
ATOM 1665 C CA . GLN A 1 208 ? -1.177 -18.938 8.68 1 94.38 208 GLN A CA 1
ATOM 1666 C C . GLN A 1 208 ? -0.926 -19.297 10.141 1 94.38 208 GLN A C 1
ATOM 1668 O O . GLN A 1 208 ? -0.966 -20.484 10.516 1 94.38 208 GLN A O 1
ATOM 1673 N N . GLN A 1 209 ? -0.684 -18.312 10.906 1 90.81 209 GLN A N 1
ATOM 1674 C CA . GLN A 1 209 ? -0.441 -18.516 12.336 1 90.81 209 GLN A CA 1
ATOM 1675 C C . GLN A 1 209 ? -1.677 -19.078 13.023 1 90.81 209 GLN A C 1
ATOM 1677 O O . GLN A 1 209 ? -1.567 -19.75 14.062 1 90.81 209 GLN A O 1
ATOM 1682 N N . GLN A 1 210 ? -2.797 -18.859 12.422 1 91.81 210 GLN A N 1
ATOM 1683 C CA . GLN A 1 210 ? -4.043 -19.391 12.969 1 91.81 210 GLN A CA 1
ATOM 1684 C C . GLN A 1 210 ? -4.352 -20.766 12.406 1 91.81 210 GLN A C 1
ATOM 1686 O O . GLN A 1 210 ? -5.453 -21.297 12.602 1 91.81 210 GLN A O 1
ATOM 1691 N N . GLY A 1 211 ? -3.469 -21.297 11.586 1 91.19 211 GLY A N 1
ATOM 1692 C CA . GLY A 1 211 ? -3.596 -22.672 11.156 1 91.19 211 GLY A CA 1
ATOM 1693 C C . GLY A 1 211 ? -4.074 -22.812 9.727 1 91.19 211 GLY A C 1
ATOM 1694 O O . GLY A 1 211 ? -4.398 -23.922 9.273 1 91.19 211 GLY A O 1
ATOM 1695 N N . VAL A 1 212 ? -4.137 -21.781 8.984 1 95.81 212 VAL A N 1
ATOM 1696 C CA . VAL A 1 212 ? -4.602 -21.844 7.605 1 95.81 212 VAL A CA 1
ATOM 1697 C C . VAL A 1 212 ? -3.453 -22.266 6.695 1 95.81 212 VAL A C 1
ATOM 1699 O O . VAL A 1 212 ? -2.348 -21.734 6.789 1 95.81 212 VAL A O 1
ATOM 1702 N N . GLY A 1 213 ? -3.674 -23.312 5.855 1 96.31 213 GLY A N 1
ATOM 1703 C CA . GLY A 1 213 ? -2.713 -23.641 4.816 1 96.31 213 GLY A CA 1
ATOM 1704 C C . GLY A 1 213 ? -2.73 -22.656 3.662 1 96.31 213 GLY A C 1
ATOM 1705 O O . GLY A 1 213 ? -3.684 -22.625 2.881 1 96.31 213 GLY A O 1
ATOM 1706 N N . VAL A 1 214 ? -1.656 -21.922 3.539 1 97.44 214 VAL A N 1
ATOM 1707 C CA . VAL A 1 214 ? -1.625 -20.859 2.535 1 97.44 214 VAL A CA 1
ATOM 1708 C C . VAL A 1 214 ? -0.71 -21.266 1.383 1 97.44 214 VAL A C 1
ATOM 1710 O O . VAL A 1 214 ? 0.44 -21.656 1.602 1 97.44 214 VAL A O 1
ATOM 1713 N N . LEU A 1 215 ? -1.206 -21.25 0.2 1 97.5 215 LEU A N 1
ATOM 1714 C CA . LEU A 1 215 ? -0.438 -21.453 -1.021 1 97.5 215 LEU A CA 1
ATOM 1715 C C . LEU A 1 215 ? -0.479 -20.219 -1.91 1 97.5 215 LEU A C 1
ATOM 1717 O O . LEU A 1 215 ? -1.557 -19.703 -2.207 1 97.5 215 LEU A O 1
ATOM 1721 N N . ILE A 1 216 ? 0.67 -19.75 -2.32 1 96.62 216 ILE A N 1
ATOM 1722 C CA . ILE A 1 216 ? 0.761 -18.547 -3.141 1 96.62 216 ILE A CA 1
ATOM 1723 C C . ILE A 1 216 ? 1.567 -18.844 -4.402 1 96.62 216 ILE A C 1
ATOM 1725 O O . ILE A 1 216 ? 2.66 -19.406 -4.332 1 96.62 216 ILE A O 1
ATOM 1729 N N . THR A 1 217 ? 1.006 -18.531 -5.516 1 95.31 217 THR A N 1
ATOM 1730 C CA . THR A 1 217 ? 1.793 -18.578 -6.746 1 95.31 217 THR A CA 1
ATOM 1731 C C . THR A 1 217 ? 2.502 -17.25 -6.98 1 95.31 217 THR A C 1
ATOM 1733 O O . THR A 1 217 ? 1.938 -16.188 -6.719 1 95.31 217 THR A O 1
ATOM 1736 N N . SER A 1 218 ? 3.68 -17.328 -7.387 1 92.12 218 SER A N 1
ATOM 1737 C CA . SER A 1 218 ? 4.453 -16.109 -7.605 1 92.12 218 SER A CA 1
ATOM 1738 C C . SER A 1 218 ? 5.48 -16.297 -8.719 1 92.12 218 SER A C 1
ATOM 1740 O O . SER A 1 218 ? 5.934 -17.422 -8.969 1 92.12 218 SER A O 1
ATOM 1742 N N . ARG A 1 219 ? 5.785 -15.219 -9.352 1 87.31 219 ARG A N 1
ATOM 1743 C CA . ARG A 1 219 ? 6.863 -15.219 -10.336 1 87.31 219 ARG A CA 1
ATOM 1744 C C . ARG A 1 219 ? 8.211 -14.953 -9.672 1 87.31 219 ARG A C 1
ATOM 1746 O O . ARG A 1 219 ? 9.258 -15.211 -10.266 1 87.31 219 ARG A O 1
ATOM 1753 N N . LEU A 1 220 ? 8.086 -14.383 -8.484 1 83.25 220 LEU A N 1
ATOM 1754 C CA . LEU A 1 220 ? 9.297 -13.945 -7.797 1 83.25 220 LEU A CA 1
ATOM 1755 C C . LEU A 1 220 ? 9.641 -14.891 -6.648 1 83.25 220 LEU A C 1
ATOM 1757 O O . LEU A 1 220 ? 8.766 -15.266 -5.867 1 83.25 220 LEU A O 1
ATOM 1761 N N . ARG A 1 221 ? 10.781 -15.258 -6.684 1 76.88 221 ARG A N 1
ATOM 1762 C CA . ARG A 1 221 ? 11.25 -16.047 -5.547 1 76.88 221 ARG A CA 1
ATOM 1763 C C . ARG A 1 221 ? 11.344 -15.188 -4.289 1 76.88 221 ARG A C 1
ATOM 1765 O O . ARG A 1 221 ? 11.695 -14.008 -4.359 1 76.88 221 ARG A O 1
ATOM 1772 N N . ARG A 1 222 ? 10.742 -15.5 -3.256 1 63.69 222 ARG A N 1
ATOM 1773 C CA . ARG A 1 222 ? 10.812 -14.75 -2.006 1 63.69 222 ARG A CA 1
ATOM 1774 C C . ARG A 1 222 ? 12.18 -14.891 -1.354 1 63.69 222 ARG A C 1
ATOM 1776 O O . ARG A 1 222 ? 12.633 -13.984 -0.642 1 63.69 222 ARG A O 1
ATOM 1783 N N . HIS A 1 223 ? 12.727 -16.156 -1.385 1 54.03 223 HIS A N 1
ATOM 1784 C CA . HIS A 1 223 ? 13.898 -16.422 -0.562 1 54.03 223 HIS A CA 1
ATOM 1785 C C . HIS A 1 223 ? 15.18 -15.992 -1.271 1 54.03 223 HIS A C 1
ATOM 1787 O O . HIS A 1 223 ? 15.258 -16.031 -2.5 1 54.03 223 HIS A O 1
ATOM 1793 N N . GLY A 1 224 ? 15.828 -15.008 -0.596 1 52.81 224 GLY A N 1
ATOM 1794 C CA . GLY A 1 224 ? 17.203 -14.656 -0.906 1 52.81 224 GLY A CA 1
ATOM 1795 C C . GLY A 1 224 ? 18.016 -15.82 -1.423 1 52.81 224 GLY A C 1
ATOM 1796 O O . GLY A 1 224 ? 17.484 -16.906 -1.66 1 52.81 224 GLY A O 1
ATOM 1797 N N . LYS A 1 225 ? 19.312 -15.555 -1.361 1 48.94 225 LYS A N 1
ATOM 1798 C CA . LYS A 1 225 ? 20.391 -16.484 -1.737 1 48.94 225 LYS A CA 1
ATOM 1799 C C . LYS A 1 225 ? 20.125 -17.875 -1.191 1 48.94 225 LYS A C 1
ATOM 1801 O O . LYS A 1 225 ? 19.828 -18.047 -0.005 1 48.94 225 LYS A O 1
ATOM 1806 N N . LEU A 1 226 ? 19.594 -18.75 -2.043 1 51.25 226 LEU A N 1
ATOM 1807 C CA . LEU A 1 226 ? 19.375 -20.156 -1.697 1 51.25 226 LEU A CA 1
ATOM 1808 C C . LEU A 1 226 ? 20.5 -20.672 -0.815 1 51.25 226 LEU A C 1
ATOM 1810 O O . LEU A 1 226 ? 21.625 -20.891 -1.292 1 51.25 226 LEU A O 1
ATOM 1814 N N . GLU A 1 227 ? 20.5 -20.359 0.395 1 55.16 227 GLU A N 1
ATOM 1815 C CA . GLU A 1 227 ? 21.516 -20.953 1.264 1 55.16 227 GLU A CA 1
ATOM 1816 C C . GLU A 1 227 ? 21.391 -22.469 1.312 1 55.16 227 GLU A C 1
ATOM 1818 O O . GLU A 1 227 ? 20.281 -23 1.382 1 55.16 227 GLU A O 1
ATOM 1823 N N . GLU A 1 228 ? 22.406 -23.156 0.771 1 64.44 228 GLU A N 1
ATOM 1824 C CA . GLU A 1 228 ? 22.484 -24.594 1.041 1 64.44 228 GLU A CA 1
ATOM 1825 C C . GLU A 1 228 ? 22.516 -24.875 2.541 1 64.44 228 GLU A C 1
ATOM 1827 O O . GLU A 1 228 ? 23.359 -24.344 3.264 1 64.44 228 GLU A O 1
ATOM 1832 N N . VAL A 1 229 ? 21.344 -25.375 3.064 1 75.75 229 VAL A N 1
ATOM 1833 C CA . VAL A 1 229 ? 21.219 -25.688 4.488 1 75.75 229 VAL A CA 1
ATOM 1834 C C . VAL A 1 229 ? 21.531 -27.156 4.73 1 75.75 229 VAL A C 1
ATOM 1836 O O . VAL A 1 229 ? 21.062 -28.031 3.99 1 75.75 229 VAL A O 1
ATOM 1839 N N . TYR A 1 230 ? 22.453 -27.391 5.68 1 81.12 230 TYR A N 1
ATOM 1840 C CA . TYR A 1 230 ? 22.797 -28.75 6.086 1 81.12 230 TYR A CA 1
ATOM 1841 C C . TYR A 1 230 ? 22.484 -28.969 7.559 1 81.12 230 TYR A C 1
ATOM 1843 O O . TYR A 1 230 ? 22.453 -28.031 8.352 1 81.12 230 TYR A O 1
ATOM 1851 N N . CYS A 1 231 ? 22.203 -30.266 7.867 1 88.12 231 CYS A N 1
ATOM 1852 C CA . CYS A 1 231 ? 21.953 -30.609 9.266 1 88.12 231 CYS A CA 1
ATOM 1853 C C . CYS A 1 231 ? 23.25 -30.578 10.062 1 88.12 231 CYS A C 1
ATOM 1855 O O . CYS A 1 231 ? 24.266 -31.109 9.625 1 88.12 231 CYS A O 1
ATOM 1857 N N . ASP A 1 232 ? 23.188 -30.109 11.234 1 86.19 232 ASP A N 1
ATOM 1858 C CA . ASP A 1 232 ? 24.375 -29.984 12.078 1 86.19 232 ASP A CA 1
ATOM 1859 C C . ASP A 1 232 ? 24.688 -31.297 12.781 1 86.19 232 ASP A C 1
ATOM 1861 O O . ASP A 1 232 ? 25.766 -31.453 13.375 1 86.19 232 ASP A O 1
ATOM 1865 N N . PHE A 1 233 ? 23.859 -32.281 12.758 1 84 233 PHE A N 1
ATOM 1866 C CA . PHE A 1 233 ? 24.016 -33.438 13.602 1 84 233 PHE A CA 1
ATOM 1867 C C . PHE A 1 233 ? 24.266 -34.688 12.758 1 84 233 PHE A C 1
ATOM 1869 O O . PHE A 1 233 ? 24.719 -35.719 13.266 1 84 233 PHE A O 1
ATOM 1876 N N . HIS A 1 234 ? 23.75 -34.75 11.609 1 74 234 HIS A N 1
ATOM 1877 C CA . HIS A 1 234 ? 24.047 -35.969 10.852 1 74 234 HIS A CA 1
ATOM 1878 C C . HIS A 1 234 ? 24.781 -35.625 9.547 1 74 234 HIS A C 1
ATOM 1880 O O . HIS A 1 234 ? 24.594 -34.531 9 1 74 234 HIS A O 1
ATOM 1886 N N . GLU A 1 235 ? 25.844 -36.406 9.344 1 64.19 235 GLU A N 1
ATOM 1887 C CA . GLU A 1 235 ? 26.656 -36.281 8.125 1 64.19 235 GLU A CA 1
ATOM 1888 C C . GLU A 1 235 ? 25.781 -36.438 6.879 1 64.19 235 GLU A C 1
ATOM 1890 O O . GLU A 1 235 ? 24.875 -37.25 6.844 1 64.19 235 GLU A O 1
ATOM 1895 N N . PRO A 1 236 ? 25.812 -35.406 6.117 1 56.59 236 PRO A N 1
ATOM 1896 C CA . PRO A 1 236 ? 25.047 -35.531 4.871 1 56.59 236 PRO A CA 1
ATOM 1897 C C . PRO A 1 236 ? 25.234 -36.875 4.199 1 56.59 236 PRO A C 1
ATOM 1899 O O . PRO A 1 236 ? 26.359 -37.375 4.07 1 56.59 236 PRO A O 1
ATOM 1902 N N . ASP A 1 237 ? 24.422 -37.812 4.449 1 51.12 237 ASP A N 1
ATOM 1903 C CA . ASP A 1 237 ? 24.656 -38.906 3.51 1 51.12 237 ASP A CA 1
ATOM 1904 C C . ASP A 1 237 ? 24.906 -38.375 2.102 1 51.12 237 ASP A C 1
ATOM 1906 O O . ASP A 1 237 ? 24.5 -37.25 1.768 1 51.12 237 ASP A O 1
ATOM 1910 N N . PHE A 1 238 ? 25.781 -39.062 1.276 1 47.22 238 PHE A N 1
ATOM 1911 C CA . PHE A 1 238 ? 26.297 -38.719 -0.046 1 47.22 238 PHE A CA 1
ATOM 1912 C C . PHE A 1 238 ? 25.312 -37.875 -0.816 1 47.22 238 PHE A C 1
ATOM 1914 O O . PHE A 1 238 ? 25.688 -36.875 -1.437 1 47.22 238 PHE A O 1
ATOM 1921 N N . ASP A 1 239 ? 24.125 -38.406 -1.162 1 45.81 239 ASP A N 1
ATOM 1922 C CA . ASP A 1 239 ? 23.203 -37.906 -2.162 1 45.81 239 ASP A CA 1
ATOM 1923 C C . ASP A 1 239 ? 22.375 -36.75 -1.594 1 45.81 239 ASP A C 1
ATOM 1925 O O . ASP A 1 239 ? 21.656 -36.062 -2.328 1 45.81 239 ASP A O 1
ATOM 1929 N N . GLU A 1 240 ? 22.188 -36.656 -0.27 1 50.44 240 GLU A N 1
ATOM 1930 C CA . GLU A 1 240 ? 21.172 -35.812 0.342 1 50.44 240 GLU A CA 1
ATOM 1931 C C . GLU A 1 240 ? 21.766 -34.469 0.822 1 50.44 240 GLU A C 1
ATOM 1933 O O . GLU A 1 240 ? 21.562 -34.094 1.973 1 50.44 240 GLU A O 1
ATOM 1938 N N . SER A 1 241 ? 22.641 -33.969 0.241 1 56.41 241 SER A N 1
ATOM 1939 C CA . SER A 1 241 ? 23.422 -32.875 0.8 1 56.41 241 SER A CA 1
ATOM 1940 C C . SER A 1 241 ? 22.531 -31.703 1.21 1 56.41 241 SER A C 1
ATOM 1942 O O . SER A 1 241 ? 22.734 -31.109 2.271 1 56.41 241 SER A O 1
ATOM 1944 N N . ARG A 1 242 ? 21.688 -31.188 0.499 1 69.12 242 ARG A N 1
ATOM 1945 C CA . ARG A 1 242 ? 20.906 -30 0.816 1 69.12 242 ARG A CA 1
ATOM 1946 C C . ARG A 1 242 ? 19.562 -30.375 1.421 1 69.12 242 ARG A C 1
ATOM 1948 O O . ARG A 1 242 ? 18.859 -31.234 0.887 1 69.12 242 ARG A O 1
ATOM 1955 N N . LEU A 1 243 ? 19.344 -29.922 2.719 1 76.56 243 LEU A N 1
ATOM 1956 C CA . LEU A 1 243 ? 18.078 -30.203 3.395 1 76.56 243 LEU A CA 1
ATOM 1957 C C . LEU A 1 243 ? 16.922 -29.484 2.709 1 76.56 243 LEU A C 1
ATOM 1959 O O . LEU A 1 243 ? 17 -28.281 2.463 1 76.56 243 LEU A O 1
ATOM 1963 N N . GLN A 1 244 ? 16.031 -30.281 2.309 1 75.5 244 GLN A N 1
ATOM 1964 C CA . GLN A 1 244 ? 14.789 -29.688 1.814 1 75.5 244 GLN A CA 1
ATOM 1965 C C . GLN A 1 244 ? 13.93 -29.172 2.965 1 75.5 244 GLN A C 1
ATOM 1967 O O . GLN A 1 244 ? 13.305 -28.109 2.85 1 75.5 244 GLN A O 1
ATOM 1972 N N . PHE A 1 245 ? 13.984 -30.047 4.082 1 82.44 245 PHE A N 1
ATOM 1973 C CA . PHE A 1 245 ? 13.234 -29.688 5.281 1 82.44 245 PHE A CA 1
ATOM 1974 C C . PHE A 1 245 ? 14.18 -29.5 6.465 1 82.44 245 PHE A C 1
ATOM 1976 O O . PHE A 1 245 ? 15.031 -30.344 6.73 1 82.44 245 PHE A O 1
ATOM 1983 N N . TYR A 1 246 ? 14.055 -28.344 7.008 1 83.88 246 TYR A N 1
ATOM 1984 C CA . TYR A 1 246 ? 14.945 -28.078 8.133 1 83.88 246 TYR A CA 1
ATOM 1985 C C . TYR A 1 246 ? 14.289 -27.141 9.133 1 83.88 246 TYR A C 1
ATOM 1987 O O . TYR A 1 246 ? 13.25 -26.531 8.836 1 83.88 246 TYR A O 1
ATOM 1995 N N . ARG A 1 247 ? 14.742 -27.203 10.328 1 88.31 247 ARG A N 1
ATOM 1996 C CA . ARG A 1 247 ? 14.422 -26.25 11.367 1 88.31 247 ARG A CA 1
ATOM 1997 C C . ARG A 1 247 ? 15.672 -25.5 11.828 1 88.31 247 ARG A C 1
ATOM 1999 O O . ARG A 1 247 ? 16.781 -26.016 11.742 1 88.31 247 ARG A O 1
ATOM 2006 N N . ARG A 1 248 ? 15.391 -24.344 12.203 1 88.88 248 ARG A N 1
ATOM 2007 C CA . ARG A 1 248 ? 16.5 -23.5 12.633 1 88.88 248 ARG A CA 1
ATOM 2008 C C . ARG A 1 248 ? 16.375 -23.141 14.109 1 88.88 248 ARG A C 1
ATOM 2010 O O . ARG A 1 248 ? 15.266 -22.891 14.602 1 88.88 248 ARG A O 1
ATOM 2017 N N . CYS A 1 249 ? 17.547 -23.141 14.758 1 91.62 249 CYS A N 1
ATOM 2018 C CA . CYS A 1 249 ? 17.547 -22.734 16.156 1 91.62 249 CYS A CA 1
ATOM 2019 C C . CYS A 1 249 ? 17.031 -21.312 16.297 1 91.62 249 CYS A C 1
ATOM 2021 O O . CYS A 1 249 ? 17.516 -20.391 15.633 1 91.62 249 CYS A O 1
ATOM 2023 N N . ILE A 1 250 ? 16.109 -21.047 17.156 1 86 250 ILE A N 1
ATOM 2024 C CA . ILE A 1 250 ? 15.469 -19.75 17.328 1 86 250 ILE A CA 1
ATOM 2025 C C . ILE A 1 250 ? 16.438 -18.781 18 1 86 250 ILE A C 1
ATOM 2027 O O . ILE A 1 250 ? 16.438 -17.578 17.688 1 86 250 ILE A O 1
ATOM 2031 N N . ASP A 1 251 ? 17.266 -19.312 18.812 1 82.38 251 ASP A N 1
ATOM 2032 C CA . ASP A 1 251 ? 18.125 -18.469 19.625 1 82.38 251 ASP A CA 1
ATOM 2033 C C . ASP A 1 251 ? 19.359 -18 18.844 1 82.38 251 ASP A C 1
ATOM 2035 O O . ASP A 1 251 ? 19.609 -16.797 18.75 1 82.38 251 ASP A O 1
ATOM 2039 N N . CYS A 1 252 ? 20.078 -18.969 18.312 1 83.5 252 CYS A N 1
ATOM 2040 C CA . CYS A 1 252 ? 21.328 -18.594 17.656 1 83.5 252 CYS A CA 1
ATOM 2041 C C . CYS A 1 252 ? 21.125 -18.375 16.156 1 83.5 252 CYS A C 1
ATOM 2043 O O . CYS A 1 252 ? 21.953 -17.734 15.508 1 83.5 252 CYS A O 1
ATOM 2045 N N . GLU A 1 253 ? 20.109 -18.969 15.539 1 78.88 253 GLU A N 1
ATOM 2046 C CA . GLU A 1 253 ? 19.75 -18.859 14.125 1 78.88 253 GLU A CA 1
ATOM 2047 C C . GLU A 1 253 ? 20.891 -19.328 13.227 1 78.88 253 GLU A C 1
ATOM 2049 O O . GLU A 1 253 ? 21.016 -18.891 12.086 1 78.88 253 GLU A O 1
ATOM 2054 N N . LYS A 1 254 ? 21.766 -20.219 13.688 1 81.94 254 LYS A N 1
ATOM 2055 C CA . LYS A 1 254 ? 22.922 -20.656 12.93 1 81.94 254 LYS A CA 1
ATOM 2056 C C . LYS A 1 254 ? 22.906 -22.172 12.742 1 81.94 254 LYS A C 1
ATOM 2058 O O . LYS A 1 254 ? 23.594 -22.703 11.859 1 81.94 254 LYS A O 1
ATOM 2063 N N . HIS A 1 255 ? 22.219 -22.719 13.547 1 87.69 255 HIS A N 1
ATOM 2064 C CA . HIS A 1 255 ? 22.219 -24.172 13.508 1 87.69 255 HIS A CA 1
ATOM 2065 C C . HIS A 1 255 ? 20.891 -24.703 12.977 1 87.69 255 HIS A C 1
ATOM 2067 O O . HIS A 1 255 ? 19.828 -24.141 13.25 1 87.69 255 HIS A O 1
ATOM 2073 N N . TYR A 1 256 ? 21.031 -25.781 12.227 1 88.88 256 TYR A N 1
ATOM 2074 C CA . TYR A 1 256 ? 19.875 -26.375 11.562 1 88.88 256 TYR A CA 1
ATOM 2075 C C . TYR A 1 256 ? 19.75 -27.859 11.914 1 88.88 256 TYR A C 1
ATOM 2077 O O . TYR A 1 256 ? 20.75 -28.531 12.156 1 88.88 256 TYR A O 1
ATOM 2085 N N . VAL A 1 257 ? 18.578 -28.344 12.062 1 89.88 257 VAL A N 1
ATOM 2086 C CA . VAL A 1 257 ? 18.312 -29.75 12.32 1 89.88 257 VAL A CA 1
ATOM 2087 C C . VAL A 1 257 ? 17.328 -30.297 11.281 1 89.88 257 VAL A C 1
ATOM 2089 O O . VAL A 1 257 ? 16.453 -29.578 10.805 1 89.88 257 VAL A O 1
ATOM 2092 N N . CYS A 1 258 ? 17.547 -31.484 10.789 1 86.56 258 CYS A N 1
ATOM 2093 C CA . CYS A 1 258 ? 16.594 -32.156 9.914 1 86.56 258 CYS A CA 1
ATOM 2094 C C . CYS A 1 258 ? 15.43 -32.719 10.711 1 86.56 258 CYS A C 1
ATOM 2096 O O . CYS A 1 258 ? 15.438 -32.688 11.945 1 86.56 258 CYS A O 1
ATOM 2098 N N . GLU A 1 259 ? 14.414 -33.219 10.055 1 81.5 259 GLU A N 1
ATOM 2099 C CA . GLU A 1 259 ? 13.203 -33.719 10.703 1 81.5 259 GLU A CA 1
ATOM 2100 C C . GLU A 1 259 ? 13.523 -34.906 11.625 1 81.5 259 GLU A C 1
ATOM 2102 O O . GLU A 1 259 ? 12.977 -35 12.719 1 81.5 259 GLU A O 1
ATOM 2107 N N . THR A 1 260 ? 14.383 -35.719 11.188 1 82.12 260 THR A N 1
ATOM 2108 C CA . THR A 1 260 ? 14.758 -36.906 11.961 1 82.12 260 THR A CA 1
ATOM 2109 C C . THR A 1 260 ? 15.453 -36.5 13.258 1 82.12 260 THR A C 1
ATOM 2111 O O . THR A 1 260 ? 15.164 -37.062 14.32 1 82.12 260 THR A O 1
ATOM 2114 N N . CYS A 1 261 ? 16.312 -35.531 13.039 1 88.25 261 CYS A N 1
ATOM 2115 C CA . CYS A 1 261 ? 17.047 -35.094 14.211 1 88.25 261 CYS A CA 1
ATOM 2116 C C . CYS A 1 261 ? 16.156 -34.312 15.148 1 88.25 261 CYS A C 1
ATOM 2118 O O . CYS A 1 261 ? 16.359 -34.312 16.375 1 88.25 261 CYS A O 1
ATOM 2120 N N . ASP A 1 262 ? 15.25 -33.625 14.633 1 87.12 262 ASP A N 1
ATOM 2121 C CA . ASP A 1 262 ? 14.281 -32.938 15.469 1 87.12 262 ASP A CA 1
ATOM 2122 C C . ASP A 1 262 ? 13.43 -33.906 16.266 1 87.12 262 ASP A C 1
ATOM 2124 O O . ASP A 1 262 ? 13.172 -33.688 17.453 1 87.12 262 ASP A O 1
ATOM 2128 N N . ASP A 1 263 ? 13.016 -34.938 15.578 1 84 263 ASP A N 1
ATOM 2129 C CA . ASP A 1 263 ? 12.234 -36 16.219 1 84 263 ASP A CA 1
ATOM 2130 C C . ASP A 1 263 ? 13.023 -36.625 17.359 1 84 263 ASP A C 1
ATOM 2132 O O . ASP A 1 263 ? 12.438 -37.062 18.359 1 84 263 ASP A O 1
ATOM 2136 N N . ALA A 1 264 ? 14.273 -36.688 17.141 1 88.38 264 ALA A N 1
ATOM 2137 C CA . ALA A 1 264 ? 15.148 -37.281 18.156 1 88.38 264 ALA A CA 1
ATOM 2138 C C . ALA A 1 264 ? 15.453 -36.281 19.266 1 88.38 264 ALA A C 1
ATOM 2140 O O . ALA A 1 264 ? 16.281 -36.531 20.141 1 88.38 264 ALA A O 1
ATOM 2141 N N . GLU A 1 265 ? 14.898 -35.062 19.156 1 89.38 265 GLU A N 1
ATOM 2142 C CA . GLU A 1 265 ? 14.992 -34 20.156 1 89.38 265 GLU A CA 1
ATOM 2143 C C . GLU A 1 265 ? 16.438 -33.562 20.375 1 89.38 265 GLU A C 1
ATOM 2145 O O . GLU A 1 265 ? 16.891 -33.438 21.516 1 89.38 265 GLU A O 1
ATOM 2150 N N . LYS A 1 266 ? 17.078 -33.5 19.25 1 90.38 266 LYS A N 1
ATOM 2151 C CA . LYS A 1 266 ? 18.453 -33 19.328 1 90.38 266 LYS A CA 1
ATOM 2152 C C . LYS A 1 266 ? 18.469 -31.547 19.781 1 90.38 266 LYS A C 1
ATOM 2154 O O . LYS A 1 266 ? 17.594 -30.766 19.438 1 90.38 266 LYS A O 1
ATOM 2159 N N . ILE A 1 267 ? 19.469 -31.25 20.562 1 91.62 267 ILE A N 1
ATOM 2160 C CA . ILE A 1 267 ? 19.609 -29.906 21.109 1 91.62 267 ILE A CA 1
ATOM 2161 C C . ILE A 1 267 ? 20.703 -29.141 20.375 1 91.62 267 ILE A C 1
ATOM 2163 O O . ILE A 1 267 ? 21.672 -29.75 19.906 1 91.62 267 ILE A O 1
ATOM 2167 N N . CYS A 1 268 ? 20.531 -27.891 20.234 1 92.88 268 CYS A N 1
ATOM 2168 C CA . CYS A 1 268 ? 21.516 -27.047 19.547 1 92.88 268 CYS A CA 1
ATOM 2169 C C . CYS A 1 268 ? 22.859 -27.141 20.25 1 92.88 268 CYS A C 1
ATOM 2171 O O . CYS A 1 268 ? 22.953 -27.016 21.469 1 92.88 268 CYS A O 1
ATOM 2173 N N . VAL A 1 269 ? 23.844 -27.297 19.484 1 87.38 269 VAL A N 1
ATOM 2174 C CA . VAL A 1 269 ? 25.188 -27.484 20 1 87.38 269 VAL A CA 1
ATOM 2175 C C . VAL A 1 269 ? 25.672 -26.219 20.703 1 87.38 269 VAL A C 1
ATOM 2177 O O . VAL A 1 269 ? 26.469 -26.281 21.641 1 87.38 269 VAL A O 1
ATOM 2180 N N . GLN A 1 270 ? 25.109 -25.172 20.328 1 90.38 270 GLN A N 1
ATOM 2181 C CA . GLN A 1 270 ? 25.562 -23.891 20.859 1 90.38 270 GLN A CA 1
ATOM 2182 C C . GLN A 1 270 ? 24.672 -23.422 22 1 90.38 270 GLN A C 1
ATOM 2184 O O . GLN A 1 270 ? 25.156 -22.938 23.031 1 90.38 270 GLN A O 1
ATOM 2189 N N . CYS A 1 271 ? 23.391 -23.5 21.844 1 90.62 271 CYS A N 1
ATOM 2190 C CA . CYS A 1 271 ? 22.438 -22.875 22.75 1 90.62 271 CYS A CA 1
ATOM 2191 C C . CYS A 1 271 ? 22.078 -23.812 23.891 1 90.62 271 CYS A C 1
ATOM 2193 O O . CYS A 1 271 ? 21.609 -23.375 24.938 1 90.62 271 CYS A O 1
ATOM 2195 N N . GLY A 1 272 ? 22.25 -25.156 23.812 1 88.19 272 GLY A N 1
ATOM 2196 C CA . GLY A 1 272 ? 22.094 -26.094 24.922 1 88.19 272 GLY A CA 1
ATOM 2197 C C . GLY A 1 272 ? 20.656 -26.516 25.141 1 88.19 272 GLY A C 1
ATOM 2198 O O . GLY A 1 272 ? 19.859 -26.531 24.188 1 88.19 272 GLY A O 1
ATOM 2199 N N . PRO A 1 273 ? 20.25 -26.969 26.297 1 84.75 273 PRO A N 1
ATOM 2200 C CA . PRO A 1 273 ? 19 -27.688 26.578 1 84.75 273 PRO A CA 1
ATOM 2201 C C . PRO A 1 273 ? 17.766 -26.828 26.344 1 84.75 273 PRO A C 1
ATOM 2203 O O . PRO A 1 273 ? 16.688 -27.359 26.062 1 84.75 273 PRO A O 1
ATOM 2206 N N . ASN A 1 274 ? 17.812 -25.516 26.297 1 86.25 274 ASN A N 1
ATOM 2207 C CA . ASN A 1 274 ? 16.625 -24.703 26.109 1 86.25 274 ASN A CA 1
ATOM 2208 C C . ASN A 1 274 ? 16.469 -24.266 24.656 1 86.25 274 ASN A C 1
ATOM 2210 O O . ASN A 1 274 ? 15.867 -23.234 24.359 1 86.25 274 ASN A O 1
ATOM 2214 N N . THR A 1 275 ? 16.875 -25.297 23.859 1 87.5 275 THR A N 1
ATOM 2215 C CA . THR A 1 275 ? 16.844 -24.984 22.422 1 87.5 275 THR A CA 1
ATOM 2216 C C . THR A 1 275 ? 15.414 -25.109 21.891 1 87.5 275 THR A C 1
ATOM 2218 O O . THR A 1 275 ? 14.719 -26.078 22.188 1 87.5 275 THR A O 1
ATOM 2221 N N . ALA A 1 276 ? 14.977 -24.078 21.203 1 89.69 276 ALA A N 1
ATOM 2222 C CA . ALA A 1 276 ? 13.734 -24.141 20.438 1 89.69 276 ALA A CA 1
ATOM 2223 C C . ALA A 1 276 ? 14 -24.047 18.953 1 89.69 276 ALA A C 1
ATOM 2225 O O . ALA A 1 276 ? 14.75 -23.172 18.5 1 89.69 276 ALA A O 1
ATOM 2226 N N . TRP A 1 277 ? 13.445 -25.094 18.219 1 89.38 277 TRP A N 1
ATOM 2227 C CA . TRP A 1 277 ? 13.617 -25.125 16.766 1 89.38 277 TRP A CA 1
ATOM 2228 C C . TRP A 1 277 ? 12.398 -24.531 16.062 1 89.38 277 TRP A C 1
ATOM 2230 O O . TRP A 1 277 ? 11.258 -24.797 16.453 1 89.38 277 TRP A O 1
ATOM 2240 N N . ALA A 1 278 ? 12.672 -23.672 15.086 1 87.94 278 ALA A N 1
ATOM 2241 C CA . ALA A 1 278 ? 11.57 -23.062 14.336 1 87.94 278 ALA A CA 1
ATOM 2242 C C . ALA A 1 278 ? 11.617 -23.469 12.867 1 87.94 278 ALA A C 1
ATOM 2244 O O . ALA A 1 278 ? 12.695 -23.547 12.273 1 87.94 278 ALA A O 1
ATOM 2245 N N . GLU A 1 279 ? 10.414 -23.766 12.305 1 87.31 279 GLU A N 1
ATOM 2246 C CA . GLU A 1 279 ? 10.289 -24 10.867 1 87.31 279 GLU A CA 1
ATOM 2247 C C . GLU A 1 279 ? 10.398 -22.688 10.086 1 87.31 279 GLU A C 1
ATOM 2249 O O . GLU A 1 279 ? 10.141 -21.625 10.625 1 87.31 279 GLU A O 1
ATOM 2254 N N . PRO A 1 280 ? 10.836 -22.875 8.805 1 84 280 PRO A N 1
ATOM 2255 C CA . PRO A 1 280 ? 10.781 -21.672 7.973 1 84 280 PRO A CA 1
ATOM 2256 C C . PRO A 1 280 ? 9.352 -21.172 7.762 1 84 280 PRO A C 1
ATOM 2258 O O . PRO A 1 280 ? 8.398 -21.969 7.82 1 84 280 PRO A O 1
ATOM 2261 N N . GLU A 1 281 ? 9.234 -19.938 7.492 1 82.69 281 GLU A N 1
ATOM 2262 C CA . GLU A 1 281 ? 7.914 -19.344 7.293 1 82.69 281 GLU A CA 1
ATOM 2263 C C . GLU A 1 281 ? 7.297 -19.797 5.977 1 82.69 281 GLU A C 1
ATOM 2265 O O . GLU A 1 281 ? 6.074 -19.906 5.863 1 82.69 281 GLU A O 1
ATOM 2270 N N . HIS A 1 282 ? 8.227 -20.016 5.074 1 88.25 282 HIS A N 1
ATOM 2271 C CA . HIS A 1 282 ? 7.734 -20.422 3.766 1 88.25 282 HIS A CA 1
ATOM 2272 C C . HIS A 1 282 ? 8.688 -21.422 3.1 1 88.25 282 HIS A C 1
ATOM 2274 O O . HIS A 1 282 ? 9.883 -21.438 3.406 1 88.25 282 HIS A O 1
ATOM 2280 N N . LEU A 1 283 ? 8.133 -22.219 2.287 1 88.94 283 LEU A N 1
ATOM 2281 C CA . LEU A 1 283 ? 8.891 -23.078 1.374 1 88.94 283 LEU A CA 1
ATOM 2282 C C . LEU A 1 283 ? 8.508 -22.797 -0.075 1 88.94 283 LEU A C 1
ATOM 2284 O O . LEU A 1 283 ? 7.391 -22.344 -0.351 1 88.94 283 LEU A O 1
ATOM 2288 N N . GLU A 1 284 ? 9.484 -23.047 -0.936 1 88.44 284 GLU A N 1
ATOM 2289 C CA . GLU A 1 284 ? 9.266 -22.734 -2.346 1 88.44 284 GLU A CA 1
ATOM 2290 C C . GLU A 1 284 ? 9.367 -23.984 -3.209 1 88.44 284 GLU A C 1
ATOM 2292 O O . GLU A 1 284 ? 10.227 -24.844 -2.973 1 88.44 284 GLU A O 1
ATOM 2297 N N . LEU A 1 285 ? 8.461 -24.109 -4.051 1 88.31 285 LEU A N 1
ATOM 2298 C CA . LEU A 1 285 ? 8.523 -25.109 -5.125 1 88.31 285 LEU A CA 1
ATOM 2299 C C . LEU A 1 285 ? 8.617 -24.422 -6.484 1 88.31 285 LEU A C 1
ATOM 2301 O O . LEU A 1 285 ? 7.688 -23.719 -6.898 1 88.31 285 LEU A O 1
ATOM 2305 N N . VAL A 1 286 ? 9.703 -24.641 -7.18 1 84.69 286 VAL A N 1
ATOM 2306 C CA . VAL A 1 286 ? 9.945 -23.984 -8.461 1 84.69 286 VAL A CA 1
ATOM 2307 C C . VAL A 1 286 ? 9.43 -24.859 -9.602 1 84.69 286 VAL A C 1
ATOM 2309 O O . VAL A 1 286 ? 9.773 -26.047 -9.68 1 84.69 286 VAL A O 1
ATOM 2312 N N . ILE A 1 287 ? 8.617 -24.266 -10.438 1 83.44 287 ILE A N 1
ATOM 2313 C CA . ILE A 1 287 ? 8.055 -25.016 -11.562 1 83.44 287 ILE A CA 1
ATOM 2314 C C . ILE A 1 287 ? 8.484 -24.359 -12.875 1 83.44 287 ILE A C 1
ATOM 2316 O O . ILE A 1 287 ? 7.66 -24.141 -13.758 1 83.44 287 ILE A O 1
ATOM 2320 N N . ASP A 1 288 ? 9.695 -24.078 -13.047 1 74.81 288 ASP A N 1
ATOM 2321 C CA . ASP A 1 288 ? 10.172 -23.344 -14.219 1 74.81 288 ASP A CA 1
ATOM 2322 C C . ASP A 1 288 ? 10.195 -24.25 -15.453 1 74.81 288 ASP A C 1
ATOM 2324 O O . ASP A 1 288 ? 10.094 -23.766 -16.578 1 74.81 288 ASP A O 1
ATOM 2328 N N . SER A 1 289 ? 10.445 -25.547 -15.258 1 73.75 289 SER A N 1
ATOM 2329 C CA . SER A 1 289 ? 10.5 -26.438 -16.406 1 73.75 289 SER A CA 1
ATOM 2330 C C . SER A 1 289 ? 9.82 -27.781 -16.109 1 73.75 289 SER A C 1
ATOM 2332 O O . SER A 1 289 ? 9.992 -28.344 -15.031 1 73.75 289 SER A O 1
ATOM 2334 N N . ILE A 1 290 ? 9.062 -28.031 -17.047 1 84.25 290 ILE A N 1
ATOM 2335 C CA . ILE A 1 290 ? 8.391 -29.328 -16.969 1 84.25 290 ILE A CA 1
ATOM 2336 C C . ILE A 1 290 ? 9.328 -30.422 -17.484 1 84.25 290 ILE A C 1
ATOM 2338 O O . ILE A 1 290 ? 10.094 -30.203 -18.438 1 84.25 290 ILE A O 1
ATOM 2342 N N . ARG A 1 291 ? 9.227 -31.531 -16.922 1 85 291 ARG A N 1
ATOM 2343 C CA . ARG A 1 291 ? 10.039 -32.656 -17.344 1 85 291 ARG A CA 1
ATOM 2344 C C . ARG A 1 291 ? 9.773 -33.031 -18.797 1 85 291 ARG A C 1
ATOM 2346 O O . ARG A 1 291 ? 8.633 -32.969 -19.266 1 85 291 ARG A O 1
ATOM 2353 N N . GLU A 1 292 ? 10.797 -33.438 -19.406 1 89 292 GLU A N 1
ATOM 2354 C CA . GLU A 1 292 ? 10.734 -33.75 -20.828 1 89 292 GLU A CA 1
ATOM 2355 C C . GLU A 1 292 ? 9.656 -34.781 -21.109 1 89 292 GLU A C 1
ATOM 2357 O O . GLU A 1 292 ? 8.844 -34.625 -22.016 1 89 292 GLU A O 1
ATOM 2362 N N . SER A 1 293 ? 9.664 -35.812 -20.297 1 90.25 293 SER A N 1
ATOM 2363 C CA . SER A 1 293 ? 8.719 -36.906 -20.531 1 90.25 293 SER A CA 1
ATOM 2364 C C . SER A 1 293 ? 7.277 -36.438 -20.406 1 90.25 293 SER A C 1
ATOM 2366 O O . SER A 1 293 ? 6.43 -36.781 -21.234 1 90.25 293 SER A O 1
ATOM 2368 N N . SER A 1 294 ? 7.043 -35.625 -19.422 1 90.75 294 SER A N 1
ATOM 2369 C CA . SER A 1 294 ? 5.695 -35.125 -19.203 1 90.75 294 SER A CA 1
ATOM 2370 C C . SER A 1 294 ? 5.277 -34.156 -20.312 1 90.75 294 SER A C 1
ATOM 2372 O O . SER A 1 294 ? 4.133 -34.188 -20.766 1 90.75 294 SER A O 1
ATOM 2374 N N . MET A 1 295 ? 6.148 -33.375 -20.75 1 92.12 295 MET A N 1
ATOM 2375 C CA . MET A 1 295 ? 5.844 -32.406 -21.812 1 92.12 295 MET A CA 1
ATOM 2376 C C . MET A 1 295 ? 5.562 -33.125 -23.125 1 92.12 295 MET A C 1
ATOM 2378 O O . MET A 1 295 ? 4.648 -32.75 -23.859 1 92.12 295 MET A O 1
ATOM 2382 N N . LYS A 1 296 ? 6.352 -34.125 -23.406 1 93.31 296 LYS A N 1
ATOM 2383 C CA . LYS A 1 296 ? 6.137 -34.906 -24.625 1 93.31 296 LYS A CA 1
ATOM 2384 C C . LYS A 1 296 ? 4.777 -35.594 -24.594 1 93.31 296 LYS A C 1
ATOM 2386 O O . LYS A 1 296 ? 4.086 -35.656 -25.609 1 93.31 296 LYS A O 1
ATOM 2391 N N . SER A 1 297 ? 4.48 -36.094 -23.406 1 94.19 297 SER A N 1
ATOM 2392 C CA . SER A 1 297 ? 3.166 -36.719 -23.266 1 94.19 297 SER A CA 1
ATOM 2393 C C . SER A 1 297 ? 2.049 -35.719 -23.5 1 94.19 297 SER A C 1
ATOM 2395 O O . SER A 1 297 ? 1.028 -36.031 -24.109 1 94.19 297 SER A O 1
ATOM 2397 N N . PHE A 1 298 ? 2.244 -34.594 -23.016 1 94.25 298 PHE A N 1
ATOM 2398 C CA . PHE A 1 298 ? 1.269 -33.531 -23.219 1 94.25 298 PHE A CA 1
ATOM 2399 C C . PHE A 1 298 ? 1.133 -33.188 -24.703 1 94.25 298 PHE A C 1
ATOM 2401 O O . PHE A 1 298 ? 0.02 -33.031 -25.219 1 94.25 298 PHE A O 1
ATOM 2408 N N . ILE A 1 299 ? 2.258 -32.969 -25.359 1 94.69 299 ILE A N 1
ATOM 2409 C CA . ILE A 1 299 ? 2.258 -32.656 -26.781 1 94.69 299 ILE A CA 1
ATOM 2410 C C . ILE A 1 299 ? 1.516 -33.719 -27.562 1 94.69 299 ILE A C 1
ATOM 2412 O O . ILE A 1 299 ? 0.64 -33.438 -28.375 1 94.69 299 ILE A O 1
ATOM 2416 N N . ALA A 1 300 ? 1.866 -34.969 -27.25 1 95.06 300 ALA A N 1
ATOM 2417 C CA . ALA A 1 300 ? 1.216 -36.094 -27.906 1 95.06 300 ALA A CA 1
ATOM 2418 C C . ALA A 1 300 ? -0.286 -36.094 -27.625 1 95.06 300 ALA A C 1
ATOM 2420 O O . ALA A 1 300 ? -1.087 -36.312 -28.547 1 95.06 300 ALA A O 1
ATOM 2421 N N . TRP A 1 301 ? -0.58 -35.906 -26.406 1 95.62 301 TRP A N 1
ATOM 2422 C CA . TRP A 1 301 ? -1.977 -35.875 -25.984 1 95.62 301 TRP A CA 1
ATOM 2423 C C . TRP A 1 301 ? -2.748 -34.781 -26.719 1 95.62 301 TRP A C 1
ATOM 2425 O O . TRP A 1 301 ? -3.846 -35.031 -27.234 1 95.62 301 TRP A O 1
ATOM 2435 N N . ASP A 1 302 ? -2.236 -33.562 -26.75 1 94.94 302 ASP A N 1
ATOM 2436 C CA . ASP A 1 302 ? -2.9 -32.438 -27.375 1 94.94 302 ASP A CA 1
ATOM 2437 C C . ASP A 1 302 ? -3.074 -32.656 -28.875 1 94.94 302 ASP A C 1
ATOM 2439 O O . ASP A 1 302 ? -4.137 -32.375 -29.438 1 94.94 302 ASP A O 1
ATOM 2443 N N . LEU A 1 303 ? -2.09 -33.156 -29.531 1 94.88 303 LEU A N 1
ATOM 2444 C CA . LEU A 1 303 ? -2.127 -33.406 -30.969 1 94.88 303 LEU A CA 1
ATOM 2445 C C . LEU A 1 303 ? -3.184 -34.469 -31.328 1 94.88 303 LEU A C 1
ATOM 2447 O O . LEU A 1 303 ? -3.959 -34.281 -32.25 1 94.88 303 LEU A O 1
ATOM 2451 N N . GLU A 1 304 ? -3.225 -35.5 -30.547 1 95.62 304 GLU A N 1
ATOM 2452 C CA . GLU A 1 304 ? -4.16 -36.594 -30.844 1 95.62 304 GLU A CA 1
ATOM 2453 C C . GLU A 1 304 ? -5.586 -36.219 -30.453 1 95.62 304 GLU A C 1
ATOM 2455 O O . GLU A 1 304 ? -6.547 -36.688 -31.047 1 95.62 304 GLU A O 1
ATOM 2460 N N . ARG A 1 305 ? -5.668 -35.438 -29.469 1 95.12 305 ARG A N 1
ATOM 2461 C CA . ARG A 1 305 ? -6.98 -34.906 -29.094 1 95.12 305 ARG A CA 1
ATOM 2462 C C . ARG A 1 305 ? -7.586 -34.062 -30.203 1 95.12 305 ARG A C 1
ATOM 2464 O O . ARG A 1 305 ? -8.797 -34.094 -30.422 1 95.12 305 ARG A O 1
ATOM 2471 N N . GLU A 1 306 ? -6.742 -33.281 -30.875 1 94.81 306 GLU A N 1
ATOM 2472 C CA . GLU A 1 306 ? -7.223 -32.375 -31.891 1 94.81 306 GLU A CA 1
ATOM 2473 C C . GLU A 1 306 ? -7.297 -33.031 -33.25 1 94.81 306 GLU A C 1
ATOM 2475 O O . GLU A 1 306 ? -8.18 -32.719 -34.062 1 94.81 306 GLU A O 1
ATOM 2480 N N . HIS A 1 307 ? -6.398 -34 -33.562 1 95.19 307 HIS A N 1
ATOM 2481 C CA . HIS A 1 307 ? -6.25 -34.438 -34.969 1 95.19 307 HIS A CA 1
ATOM 2482 C C . HIS A 1 307 ? -6.48 -35.938 -35.094 1 95.19 307 HIS A C 1
ATOM 2484 O O . HIS A 1 307 ? -6.301 -36.469 -36.188 1 95.19 307 HIS A O 1
ATOM 2490 N N . GLY A 1 308 ? -6.867 -36.625 -34 1 94.56 308 GLY A N 1
ATOM 2491 C CA . GLY A 1 308 ? -7.211 -38.031 -34.062 1 94.56 308 GLY A CA 1
ATOM 2492 C C . GLY A 1 308 ? -6.031 -38.969 -33.781 1 94.56 308 GLY A C 1
ATOM 2493 O O . GLY A 1 308 ? -5.039 -38.531 -33.188 1 94.56 308 GLY A O 1
ATOM 2494 N N . GLU A 1 309 ? -6.184 -40.219 -34.188 1 94.81 309 GLU A N 1
ATOM 2495 C CA . GLU A 1 309 ? -5.168 -41.25 -33.906 1 94.81 309 GLU A CA 1
ATOM 2496 C C . GLU A 1 309 ? -3.943 -41.062 -34.781 1 94.81 309 GLU A C 1
ATOM 2498 O O . GLU A 1 309 ? -3.938 -41.469 -35.938 1 94.81 309 GLU A O 1
ATOM 2503 N N . LEU A 1 310 ? -2.918 -40.531 -34.188 1 94.56 310 LEU A N 1
ATOM 2504 C CA . LEU A 1 310 ? -1.702 -40.219 -34.938 1 94.56 310 LEU A CA 1
ATOM 2505 C C . LEU A 1 310 ? -0.612 -41.25 -34.656 1 94.56 310 LEU A C 1
ATOM 2507 O O . LEU A 1 310 ? 0.449 -41.219 -35.281 1 94.56 310 LEU A O 1
ATOM 2511 N N . GLY A 1 311 ? -0.912 -42.125 -33.719 1 92.62 311 GLY A N 1
ATOM 2512 C CA . GLY A 1 311 ? 0.052 -43.156 -33.344 1 92.62 311 GLY A CA 1
ATOM 2513 C C . GLY A 1 311 ? 1.085 -42.688 -32.344 1 92.62 311 GLY A C 1
ATOM 2514 O O . GLY A 1 311 ? 2.213 -43.188 -32.344 1 92.62 311 GLY A O 1
ATOM 2515 N N . LEU A 1 312 ? 0.75 -41.719 -31.578 1 93.88 312 LEU A N 1
ATOM 2516 C CA . LEU A 1 312 ? 1.69 -41.156 -30.625 1 93.88 312 LEU A CA 1
ATOM 2517 C C . LEU A 1 312 ? 1.51 -41.75 -29.234 1 93.88 312 LEU A C 1
ATOM 2519 O O . LEU A 1 312 ? 2.285 -41.469 -28.328 1 93.88 312 LEU A O 1
ATOM 2523 N N . GLY A 1 313 ? 0.511 -42.562 -29.047 1 89.44 313 GLY A N 1
ATOM 2524 C CA . GLY A 1 313 ? 0.353 -43.406 -27.859 1 89.44 313 GLY A CA 1
ATOM 2525 C C . GLY A 1 313 ? -0.266 -42.656 -26.688 1 89.44 313 GLY A C 1
ATOM 2526 O O . GLY A 1 313 ? -0.049 -43 -25.531 1 89.44 313 GLY A O 1
ATOM 2527 N N . SER A 1 314 ? -0.997 -41.594 -26.953 1 91.31 314 SER A N 1
ATOM 2528 C CA . SER A 1 314 ? -1.609 -40.812 -25.859 1 91.31 314 SER A CA 1
ATOM 2529 C C . SER A 1 314 ? -2.947 -41.438 -25.453 1 91.31 314 SER A C 1
ATOM 2531 O O . SER A 1 314 ? -3.508 -42.25 -26.172 1 91.31 314 SER A O 1
ATOM 2533 N N . ASP A 1 315 ? -3.436 -41.062 -24.25 1 89.31 315 ASP A N 1
ATOM 2534 C CA . ASP A 1 315 ? -4.715 -41.562 -23.75 1 89.31 315 ASP A CA 1
ATOM 2535 C C . ASP A 1 315 ? -5.832 -40.531 -24.016 1 89.31 315 ASP A C 1
ATOM 2537 O O . ASP A 1 315 ? -6.859 -40.562 -23.328 1 89.31 315 ASP A O 1
ATOM 2541 N N . ALA A 1 316 ? -5.621 -39.688 -24.906 1 89.94 316 ALA A N 1
ATOM 2542 C CA . ALA A 1 316 ? -6.621 -38.688 -25.234 1 89.94 316 ALA A CA 1
ATOM 2543 C C . ALA A 1 316 ? -7.828 -39.312 -25.922 1 89.94 316 ALA A C 1
ATOM 2545 O O . ALA A 1 316 ? -7.73 -40.406 -26.484 1 89.94 316 ALA A O 1
ATOM 2546 N N . HIS A 1 317 ? -9.008 -38.594 -25.75 1 90.81 317 HIS A N 1
ATOM 2547 C CA . HIS A 1 317 ? -10.117 -38.938 -26.641 1 90.81 317 HIS A CA 1
ATOM 2548 C C . HIS A 1 317 ? -9.812 -38.5 -28.078 1 90.81 317 HIS A C 1
ATOM 2550 O O . HIS A 1 317 ? -9.594 -37.312 -28.344 1 90.81 317 HIS A O 1
ATOM 2556 N N . LYS A 1 318 ? -9.875 -39.438 -28.938 1 93.94 318 LYS A N 1
ATOM 2557 C CA . LYS A 1 318 ? -9.391 -39.188 -30.281 1 93.94 318 LYS A CA 1
ATOM 2558 C C . LYS A 1 318 ? -10.555 -39.094 -31.281 1 93.94 318 LYS A C 1
ATOM 2560 O O . LYS A 1 318 ? -11.242 -40.094 -31.531 1 93.94 318 LYS A O 1
ATOM 2565 N N . PRO A 1 319 ? -10.695 -38.031 -31.812 1 94.75 319 PRO A N 1
ATOM 2566 C CA . PRO A 1 319 ? -11.688 -37.906 -32.875 1 94.75 319 PRO A CA 1
ATOM 2567 C C . PRO A 1 319 ? -11.234 -38.531 -34.188 1 94.75 319 PRO A C 1
ATOM 2569 O O . PRO A 1 319 ? -10.109 -39.031 -34.281 1 94.75 319 PRO A O 1
ATOM 2572 N N . PRO A 1 320 ? -12.25 -38.5 -35.156 1 95.12 320 PRO A N 1
ATOM 2573 C CA . PRO A 1 320 ? -11.789 -38.906 -36.5 1 95.12 320 PRO A CA 1
ATOM 2574 C C . PRO A 1 320 ? -10.641 -38.062 -37 1 95.12 320 PRO A C 1
ATOM 2576 O O . PRO A 1 320 ? -10.531 -36.875 -36.656 1 95.12 320 PRO A O 1
ATOM 2579 N N . LEU A 1 321 ? -9.867 -38.656 -37.875 1 95.19 321 LEU A N 1
ATOM 2580 C CA . LEU A 1 321 ? -8.68 -37.969 -38.375 1 95.19 321 LEU A CA 1
ATOM 2581 C C . LEU A 1 321 ? -9.055 -36.656 -39.094 1 95.19 321 LEU A C 1
ATOM 2583 O O . LEU A 1 321 ? -9.906 -36.656 -40 1 95.19 321 LEU A O 1
ATOM 2587 N N . SER A 1 322 ? -8.422 -35.625 -38.688 1 95 322 SER A N 1
ATOM 2588 C CA . SER A 1 322 ? -8.539 -34.375 -39.406 1 95 322 SER A CA 1
ATOM 2589 C C . SER A 1 322 ? -7.676 -34.375 -40.656 1 95 322 SER A C 1
ATOM 2591 O O . SER A 1 322 ? -6.977 -35.344 -40.938 1 95 322 SER A O 1
ATOM 2593 N N . SER A 1 323 ? -7.828 -33.219 -41.438 1 93.75 323 SER A N 1
ATOM 2594 C CA . SER A 1 323 ? -6.973 -33.094 -42.594 1 93.75 323 SER A CA 1
ATOM 2595 C C . SER A 1 323 ? -5.496 -33.156 -42.219 1 93.75 323 SER A C 1
ATOM 2597 O O . SER A 1 323 ? -4.695 -33.812 -42.875 1 93.75 323 SER A O 1
ATOM 2599 N N . PHE A 1 324 ? -5.156 -32.531 -41.188 1 94.75 324 PHE A N 1
ATOM 2600 C CA . PHE A 1 324 ? -3.791 -32.562 -40.688 1 94.75 324 PHE A CA 1
ATOM 2601 C C . PHE A 1 324 ? -3.414 -33.969 -40.219 1 94.75 324 PHE A C 1
ATOM 2603 O O . PHE A 1 324 ? -2.301 -34.438 -40.5 1 94.75 324 PHE A O 1
ATOM 2610 N N . GLY A 1 325 ? -4.32 -34.594 -39.562 1 94.75 325 GLY A N 1
ATOM 2611 C CA . GLY A 1 325 ? -4.078 -35.969 -39.094 1 94.75 325 GLY A CA 1
ATOM 2612 C C . GLY A 1 325 ? -3.758 -36.938 -40.219 1 94.75 325 GLY A C 1
ATOM 2613 O O . GLY A 1 325 ? -2.867 -37.781 -40.062 1 94.75 325 GLY A O 1
ATOM 2614 N N . ILE A 1 326 ? -4.492 -36.719 -41.281 1 94.69 326 ILE A N 1
ATOM 2615 C CA . ILE A 1 326 ? -4.273 -37.594 -42.438 1 94.69 326 ILE A CA 1
ATOM 2616 C C . ILE A 1 326 ? -2.885 -37.344 -43.031 1 94.69 326 ILE A C 1
ATOM 2618 O O . ILE A 1 326 ? -2.146 -38.281 -43.312 1 94.69 326 ILE A O 1
ATOM 2622 N N . ALA A 1 327 ? -2.623 -36.094 -43.062 1 94.25 327 ALA A N 1
ATOM 2623 C CA . ALA A 1 327 ? -1.318 -35.719 -43.625 1 94.25 327 ALA A CA 1
ATOM 2624 C C . ALA A 1 327 ? -0.192 -36.219 -42.688 1 94.25 327 ALA A C 1
ATOM 2626 O O . ALA A 1 327 ? 0.867 -36.625 -43.188 1 94.25 327 ALA A O 1
ATOM 2627 N N . PHE A 1 328 ? -0.38 -36.125 -41.469 1 94.44 328 PHE A N 1
ATOM 2628 C CA . PHE A 1 328 ? 0.604 -36.562 -40.5 1 94.44 328 PHE A CA 1
ATOM 2629 C C . PHE A 1 328 ? 0.871 -38.062 -40.594 1 94.44 328 PHE A C 1
ATOM 2631 O O . PHE A 1 328 ? 2.025 -38.5 -40.594 1 94.44 328 PHE A O 1
ATOM 2638 N N . ARG A 1 329 ? -0.115 -38.875 -40.719 1 92.44 329 ARG A N 1
ATOM 2639 C CA . ARG A 1 329 ? 0.018 -40.312 -40.812 1 92.44 329 ARG A CA 1
ATOM 2640 C C . ARG A 1 329 ? 0.756 -40.719 -42.062 1 92.44 329 ARG A C 1
ATOM 2642 O O . ARG A 1 329 ? 1.472 -41.719 -42.094 1 92.44 329 ARG A O 1
ATOM 2649 N N . LYS A 1 330 ? 0.518 -39.938 -43.031 1 90.38 330 LYS A N 1
ATOM 2650 C CA . LYS A 1 330 ? 1.196 -40.219 -44.281 1 90.38 330 LYS A CA 1
ATOM 2651 C C . LYS A 1 330 ? 2.678 -39.844 -44.219 1 90.38 330 LYS A C 1
ATOM 2653 O O . LYS A 1 330 ? 3.527 -40.594 -44.719 1 90.38 330 LYS A O 1
ATOM 2658 N N . ALA A 1 331 ? 2.938 -38.812 -43.5 1 88.25 331 ALA A N 1
ATOM 2659 C CA . ALA A 1 331 ? 4.277 -38.219 -43.531 1 88.25 331 ALA A CA 1
ATOM 2660 C C . ALA A 1 331 ? 5.109 -38.688 -42.344 1 88.25 331 ALA A C 1
ATOM 2662 O O . ALA A 1 331 ? 6.34 -38.719 -42.438 1 88.25 331 ALA A O 1
ATOM 2663 N N . LYS A 1 332 ? 4.543 -38.906 -41.219 1 84.06 332 LYS A N 1
ATOM 2664 C CA . LYS A 1 332 ? 5.266 -39.094 -39.969 1 84.06 332 LYS A CA 1
ATOM 2665 C C . LYS A 1 332 ? 4.812 -40.344 -39.25 1 84.06 332 LYS A C 1
ATOM 2667 O O . LYS A 1 332 ? 4.332 -40.312 -38.125 1 84.06 332 LYS A O 1
ATOM 2672 N N . THR A 1 333 ? 4.984 -41.469 -39.844 1 78.38 333 THR A N 1
ATOM 2673 C CA . THR A 1 333 ? 4.527 -42.719 -39.219 1 78.38 333 THR A CA 1
ATOM 2674 C C . THR A 1 333 ? 5.602 -43.281 -38.312 1 78.38 333 THR A C 1
ATOM 2676 O O . THR A 1 333 ? 6.797 -43.094 -38.531 1 78.38 333 THR A O 1
ATOM 2679 N N . GLY A 1 334 ? 5.168 -43.906 -37.219 1 80.75 334 GLY A N 1
ATOM 2680 C CA . GLY A 1 334 ? 6.035 -44.656 -36.312 1 80.75 334 GLY A CA 1
ATOM 2681 C C . GLY A 1 334 ? 7.098 -43.781 -35.656 1 80.75 334 GLY A C 1
ATOM 2682 O O . GLY A 1 334 ? 6.777 -42.812 -34.938 1 80.75 334 GLY A O 1
ATOM 2683 N N . ILE A 1 335 ? 8.273 -43.969 -35.938 1 85.56 335 ILE A N 1
ATOM 2684 C CA . ILE A 1 335 ? 9.453 -43.344 -35.344 1 85.56 335 ILE A CA 1
ATOM 2685 C C . ILE A 1 335 ? 9.531 -41.875 -35.75 1 85.56 335 ILE A C 1
ATOM 2687 O O . ILE A 1 335 ? 9.945 -41.031 -34.938 1 85.56 335 ILE A O 1
ATOM 2691 N N . ALA A 1 336 ? 9.094 -41.594 -36.938 1 88.94 336 ALA A N 1
ATOM 2692 C CA . ALA A 1 336 ? 9.133 -40.219 -37.438 1 88.94 336 ALA A CA 1
ATOM 2693 C C . ALA A 1 336 ? 8.203 -39.312 -36.625 1 88.94 336 ALA A C 1
ATOM 2695 O O . ALA A 1 336 ? 8.508 -38.156 -36.406 1 88.94 336 ALA A O 1
ATOM 2696 N N . GLY A 1 337 ? 7.156 -39.875 -36.188 1 90.5 337 GLY A N 1
ATOM 2697 C CA . GLY A 1 337 ? 6.227 -39.125 -35.375 1 90.5 337 GLY A CA 1
ATOM 2698 C C . GLY A 1 337 ? 6.801 -38.75 -34 1 90.5 337 GLY A C 1
ATOM 2699 O O . GLY A 1 337 ? 6.652 -37.625 -33.562 1 90.5 337 GLY A O 1
ATOM 2700 N N . ARG A 1 338 ? 7.441 -39.656 -33.438 1 90.94 338 ARG A N 1
ATOM 2701 C CA . ARG A 1 338 ? 8.07 -39.438 -32.125 1 90.94 338 ARG A CA 1
ATOM 2702 C C . ARG A 1 338 ? 9.219 -38.438 -32.25 1 90.94 338 ARG A C 1
ATOM 2704 O O . ARG A 1 338 ? 9.422 -37.594 -31.344 1 90.94 338 ARG A O 1
ATOM 2711 N N . LYS A 1 339 ? 9.898 -38.531 -33.312 1 91.19 339 LYS A N 1
ATOM 2712 C CA . LYS A 1 339 ? 10.977 -37.562 -33.562 1 91.19 339 LYS A CA 1
ATOM 2713 C C . LYS A 1 339 ? 10.43 -36.156 -33.719 1 91.19 339 LYS A C 1
ATOM 2715 O O . LYS A 1 339 ? 11.055 -35.188 -33.312 1 91.19 339 LYS A O 1
ATOM 2720 N N . TRP A 1 340 ? 9.32 -36.125 -34.344 1 92.25 340 TRP A N 1
ATOM 2721 C CA . TRP A 1 340 ? 8.703 -34.812 -34.562 1 92.25 340 TRP A CA 1
ATOM 2722 C C . TRP A 1 340 ? 8.258 -34.219 -33.219 1 92.25 340 TRP A C 1
ATOM 2724 O O . TRP A 1 340 ? 8.414 -33.031 -33 1 92.25 340 TRP A O 1
ATOM 2734 N N . VAL A 1 341 ? 7.727 -35.031 -32.375 1 92.88 341 VAL A N 1
ATOM 2735 C CA . VAL A 1 341 ? 7.344 -34.562 -31.047 1 92.88 341 VAL A CA 1
ATOM 2736 C C . VAL A 1 341 ? 8.578 -34.094 -30.297 1 92.88 341 VAL A C 1
ATOM 2738 O O . VAL A 1 341 ? 8.523 -33.094 -29.578 1 92.88 341 VAL A O 1
ATOM 2741 N N . GLN A 1 342 ? 9.664 -34.781 -30.438 1 91.94 342 GLN A N 1
ATOM 2742 C CA . GLN A 1 342 ? 10.93 -34.375 -29.828 1 91.94 342 GLN A CA 1
ATOM 2743 C C . GLN A 1 342 ? 11.391 -33 -30.359 1 91.94 342 GLN A C 1
ATOM 2745 O O . GLN A 1 342 ? 11.891 -32.188 -29.594 1 91.94 342 GLN A O 1
ATOM 2750 N N . GLU A 1 343 ? 11.203 -32.812 -31.594 1 89.06 343 GLU A N 1
ATOM 2751 C CA . GLU A 1 343 ? 11.57 -31.516 -32.219 1 89.06 343 GLU A CA 1
ATOM 2752 C C . GLU A 1 343 ? 10.734 -30.375 -31.641 1 89.06 343 GLU A C 1
ATOM 2754 O O . GLU A 1 343 ? 11.25 -29.281 -31.406 1 89.06 343 GLU A O 1
ATOM 2759 N N . ILE A 1 344 ? 9.469 -30.672 -31.484 1 90.19 344 ILE A N 1
ATOM 2760 C CA . ILE A 1 344 ? 8.594 -29.672 -30.891 1 90.19 344 ILE A CA 1
ATOM 2761 C C . ILE A 1 344 ? 9.07 -29.328 -29.484 1 90.19 344 ILE A C 1
ATOM 2763 O O . ILE A 1 344 ? 9.203 -28.156 -29.125 1 90.19 344 ILE A O 1
ATOM 2767 N N . TYR A 1 345 ? 9.336 -30.297 -28.672 1 90.56 345 TYR A N 1
ATOM 2768 C CA . TYR A 1 345 ? 9.789 -30.109 -27.312 1 90.56 345 TYR A CA 1
ATOM 2769 C C . TYR A 1 345 ? 11.07 -29.281 -27.266 1 90.56 345 TYR A C 1
ATOM 2771 O O . TYR A 1 345 ? 11.188 -28.359 -26.453 1 90.56 345 TYR A O 1
ATOM 2779 N N . GLU A 1 346 ? 11.992 -29.562 -28.109 1 85 346 GLU A N 1
ATOM 2780 C CA . GLU A 1 346 ? 13.273 -28.859 -28.141 1 85 346 GLU A CA 1
ATOM 2781 C C . GLU A 1 346 ? 13.094 -27.406 -28.516 1 85 346 GLU A C 1
ATOM 2783 O O . GLU A 1 346 ? 13.836 -26.531 -28.062 1 85 346 GLU A O 1
ATOM 2788 N N . SER A 1 347 ? 12.109 -27.188 -29.266 1 83.06 347 SER A N 1
ATOM 2789 C CA . SER A 1 347 ? 11.875 -25.812 -29.719 1 83.06 347 SER A CA 1
ATOM 2790 C C . SER A 1 347 ? 11.266 -24.969 -28.625 1 83.06 347 SER A C 1
ATOM 2792 O O . SER A 1 347 ? 11.398 -23.734 -28.625 1 83.06 347 SER A O 1
ATOM 2794 N N . VAL A 1 348 ? 10.594 -25.562 -27.703 1 83.31 348 VAL A N 1
ATOM 2795 C CA . VAL A 1 348 ? 9.852 -24.781 -26.719 1 83.31 348 VAL A CA 1
ATOM 2796 C C . VAL A 1 348 ? 10.594 -24.812 -25.375 1 83.31 348 VAL A C 1
ATOM 2798 O O . VAL A 1 348 ? 10.328 -23.984 -24.5 1 83.31 348 VAL A O 1
ATOM 2801 N N . ASN A 1 349 ? 11.523 -25.594 -25.172 1 73.94 349 ASN A N 1
ATOM 2802 C CA . ASN A 1 349 ? 12.445 -25.688 -24.047 1 73.94 349 ASN A CA 1
ATOM 2803 C C . ASN A 1 349 ? 11.703 -25.734 -22.703 1 73.94 349 ASN A C 1
ATOM 2805 O O . ASN A 1 349 ? 12 -24.953 -21.812 1 73.94 349 ASN A O 1
ATOM 2809 N N . GLY A 1 350 ? 10.617 -26.5 -22.609 1 74.31 350 GLY A N 1
ATOM 2810 C CA . GLY A 1 350 ? 9.984 -26.828 -21.359 1 74.31 350 GLY A CA 1
ATOM 2811 C C . GLY A 1 350 ? 8.992 -25.781 -20.891 1 74.31 350 GLY A C 1
ATOM 2812 O O . GLY A 1 350 ? 8.43 -25.891 -19.797 1 74.31 350 GLY A O 1
ATOM 2813 N N . SER A 1 351 ? 8.719 -24.812 -21.625 1 82.75 351 SER A N 1
ATOM 2814 C CA . SER A 1 351 ? 7.734 -23.797 -21.281 1 82.75 351 SER A CA 1
ATOM 2815 C C . SER A 1 351 ? 6.336 -24.203 -21.719 1 82.75 351 SER A C 1
ATOM 2817 O O . SER A 1 351 ? 6.117 -24.516 -22.891 1 82.75 351 SER A O 1
ATOM 2819 N N . VAL A 1 352 ? 5.41 -24.172 -20.812 1 88.88 352 VAL A N 1
ATOM 2820 C CA . VAL A 1 352 ? 4.047 -24.609 -21.109 1 88.88 352 VAL A CA 1
ATOM 2821 C C . VAL A 1 352 ? 3.41 -23.641 -22.109 1 88.88 352 VAL A C 1
ATOM 2823 O O . VAL A 1 352 ? 2.781 -24.078 -23.078 1 88.88 352 VAL A O 1
ATOM 2826 N N . VAL A 1 353 ? 3.582 -22.391 -21.922 1 88.75 353 VAL A N 1
ATOM 2827 C CA . VAL A 1 353 ? 2.941 -21.422 -22.781 1 88.75 353 VAL A CA 1
ATOM 2828 C C . VAL A 1 353 ? 3.543 -21.5 -24.188 1 88.75 353 VAL A C 1
ATOM 2830 O O . VAL A 1 353 ? 2.824 -21.406 -25.188 1 88.75 353 VAL A O 1
ATOM 2833 N N . GLN A 1 354 ? 4.805 -21.688 -24.281 1 87.88 354 GLN A N 1
ATOM 2834 C CA . GLN A 1 354 ? 5.438 -21.828 -25.578 1 87.88 354 GLN A CA 1
ATOM 2835 C C . GLN A 1 354 ? 4.957 -23.078 -26.297 1 87.88 354 GLN A C 1
ATOM 2837 O O . GLN A 1 354 ? 4.805 -23.094 -27.531 1 87.88 354 GLN A O 1
ATOM 2842 N N . THR A 1 355 ? 4.809 -24.078 -25.516 1 91.5 355 THR A N 1
ATOM 2843 C CA . THR A 1 355 ? 4.285 -25.312 -26.094 1 91.5 355 THR A CA 1
ATOM 2844 C C . THR A 1 355 ? 2.881 -25.094 -26.656 1 91.5 355 THR A C 1
ATOM 2846 O O . THR A 1 355 ? 2.582 -25.516 -27.781 1 91.5 355 THR A O 1
ATOM 2849 N N . LYS A 1 356 ? 2.1 -24.453 -25.859 1 92 356 LYS A N 1
ATOM 2850 C CA . LYS A 1 356 ? 0.729 -24.188 -26.297 1 92 356 LYS A CA 1
ATOM 2851 C C . LYS A 1 356 ? 0.705 -23.328 -27.562 1 92 356 LYS A C 1
ATOM 2853 O O . LYS A 1 356 ? -0.103 -23.562 -28.453 1 92 356 LYS A O 1
ATOM 2858 N N . LEU A 1 357 ? 1.524 -22.391 -27.625 1 91.62 357 LEU A N 1
ATOM 2859 C CA . LEU A 1 357 ? 1.595 -21.516 -28.781 1 91.62 357 LEU A CA 1
ATOM 2860 C C . LEU A 1 357 ? 2.098 -22.281 -30.016 1 91.62 357 LEU A C 1
ATOM 2862 O O . LEU A 1 357 ? 1.634 -22.047 -31.125 1 91.62 357 LEU A O 1
ATOM 2866 N N . ALA A 1 358 ? 3.057 -23.125 -29.812 1 92.31 358 ALA A N 1
ATOM 2867 C CA . ALA A 1 358 ? 3.549 -23.969 -30.906 1 92.31 358 ALA A CA 1
ATOM 2868 C C . ALA A 1 358 ? 2.453 -24.891 -31.422 1 92.31 358 ALA A C 1
ATOM 2870 O O . ALA A 1 358 ? 2.289 -25.062 -32.656 1 92.31 358 ALA A O 1
ATOM 2871 N N . LEU A 1 359 ? 1.771 -25.484 -30.484 1 93.75 359 LEU A N 1
ATOM 2872 C CA . LEU A 1 359 ? 0.687 -26.391 -30.844 1 93.75 359 LEU A CA 1
ATOM 2873 C C . LEU A 1 359 ? -0.418 -25.641 -31.594 1 93.75 359 LEU A C 1
ATOM 2875 O O . LEU A 1 359 ? -0.998 -26.172 -32.531 1 93.75 359 LEU A O 1
ATOM 2879 N N . ASP A 1 360 ? -0.692 -24.422 -31.156 1 93.19 360 ASP A N 1
ATOM 2880 C CA . ASP A 1 360 ? -1.678 -23.609 -31.859 1 93.19 360 ASP A CA 1
ATOM 2881 C C . ASP A 1 360 ? -1.282 -23.391 -33.312 1 93.19 360 ASP A C 1
ATOM 2883 O O . ASP A 1 360 ? -2.135 -23.438 -34.219 1 93.19 360 ASP A O 1
ATOM 2887 N N . ARG A 1 361 ? -0.079 -23.125 -33.562 1 92.06 361 ARG A N 1
ATOM 2888 C CA . ARG A 1 361 ? 0.423 -22.984 -34.906 1 92.06 361 ARG A CA 1
ATOM 2889 C C . ARG A 1 361 ? 0.285 -24.281 -35.719 1 92.06 361 ARG A C 1
ATOM 2891 O O . ARG A 1 361 ? -0.062 -24.266 -36.875 1 92.06 361 ARG A O 1
ATOM 2898 N N . ILE A 1 362 ? 0.552 -25.328 -35.062 1 93.31 362 ILE A N 1
ATOM 2899 C CA . ILE A 1 362 ? 0.478 -26.641 -35.688 1 93.31 362 ILE A CA 1
ATOM 2900 C C . ILE A 1 362 ? -0.972 -26.969 -36.031 1 93.31 362 ILE A C 1
ATOM 2902 O O . ILE A 1 362 ? -1.254 -27.453 -37.156 1 93.31 362 ILE A O 1
ATOM 2906 N N . HIS A 1 363 ? -1.842 -26.672 -35.125 1 94.31 363 HIS A N 1
ATOM 2907 C CA . HIS A 1 363 ? -3.256 -26.969 -35.344 1 94.31 363 HIS A CA 1
ATOM 2908 C C . HIS A 1 363 ? -3.807 -26.188 -36.531 1 94.31 363 HIS A C 1
ATOM 2910 O O . HIS A 1 363 ? -4.77 -26.625 -37.156 1 94.31 363 HIS A O 1
ATOM 2916 N N . SER A 1 364 ? -3.225 -25.094 -36.719 1 91.94 364 SER A N 1
ATOM 2917 C CA . SER A 1 364 ? -3.717 -24.25 -37.812 1 91.94 364 SER A CA 1
ATOM 2918 C C . SER A 1 364 ? -3.008 -24.562 -39.125 1 91.94 364 SER A C 1
ATOM 2920 O O . SER A 1 364 ? -3.354 -24.016 -40.188 1 91.94 364 SER A O 1
ATOM 2922 N N . ALA A 1 365 ? -2.055 -25.453 -39.125 1 92.31 365 ALA A N 1
ATOM 2923 C CA . ALA A 1 365 ? -1.281 -25.797 -40.312 1 92.31 365 ALA A CA 1
ATOM 2924 C C . ALA A 1 365 ? -1.958 -26.906 -41.094 1 92.31 365 ALA A C 1
ATOM 2926 O O . ALA A 1 365 ? -2.641 -27.766 -40.531 1 92.31 365 ALA A O 1
ATOM 2927 N N . PRO A 1 366 ? -1.747 -26.875 -42.406 1 91.06 366 PRO A N 1
ATOM 2928 C CA . PRO A 1 366 ? -2.354 -27.922 -43.25 1 91.06 366 PRO A CA 1
ATOM 2929 C C . PRO A 1 366 ? -1.646 -29.266 -43.094 1 91.06 366 PRO A C 1
ATOM 2931 O O . PRO A 1 366 ? -2.271 -30.312 -43.25 1 91.06 366 PRO A O 1
ATOM 2934 N N . SER A 1 367 ? -0.391 -29.266 -42.906 1 91.5 367 SER A N 1
ATOM 2935 C CA . SER A 1 367 ? 0.4 -30.484 -42.75 1 91.5 367 SER A CA 1
ATOM 2936 C C . SER A 1 367 ? 1.618 -30.25 -41.875 1 91.5 367 SER A C 1
ATOM 2938 O O . SER A 1 367 ? 2.023 -29.109 -41.656 1 91.5 367 SER A O 1
ATOM 2940 N N . PRO A 1 368 ? 2.184 -31.312 -41.344 1 89.25 368 PRO A N 1
ATOM 2941 C CA . PRO A 1 368 ? 3.375 -31.172 -40.5 1 89.25 368 PRO A CA 1
ATOM 2942 C C . PRO A 1 368 ? 4.555 -30.547 -41.25 1 89.25 368 PRO A C 1
ATOM 2944 O O . PRO A 1 368 ? 5.391 -29.875 -40.625 1 89.25 368 PRO A O 1
ATOM 2947 N N . ASP A 1 369 ? 4.617 -30.688 -42.562 1 85.62 369 ASP A N 1
ATOM 2948 C CA . ASP A 1 369 ? 5.73 -30.188 -43.375 1 85.62 369 ASP A CA 1
ATOM 2949 C C . ASP A 1 369 ? 5.645 -28.672 -43.562 1 85.62 369 ASP A C 1
ATOM 2951 O O . ASP A 1 369 ? 6.637 -28.031 -43.875 1 85.62 369 ASP A O 1
ATOM 2955 N N . ALA A 1 370 ? 4.551 -28.172 -43.281 1 86.88 370 ALA A N 1
ATOM 2956 C CA . ALA A 1 370 ? 4.336 -26.734 -43.406 1 86.88 370 ALA A CA 1
ATOM 2957 C C . ALA A 1 370 ? 4.867 -25.984 -42.188 1 86.88 370 ALA A C 1
ATOM 2959 O O . ALA A 1 370 ? 5.023 -24.75 -42.25 1 86.88 370 ALA A O 1
ATOM 2960 N N . ILE A 1 371 ? 5.188 -26.688 -41.219 1 84.75 371 ILE A N 1
ATOM 2961 C CA . ILE A 1 371 ? 5.609 -26.062 -39.969 1 84.75 371 ILE A CA 1
ATOM 2962 C C . ILE A 1 371 ? 7.133 -26.031 -39.906 1 84.75 371 ILE A C 1
ATOM 2964 O O . ILE A 1 371 ? 7.793 -27.062 -40.094 1 84.75 371 ILE A O 1
ATOM 2968 N N . THR A 1 372 ? 7.652 -24.828 -39.875 1 77 372 THR A N 1
ATOM 2969 C CA . THR A 1 372 ? 9.094 -24.672 -39.688 1 77 372 THR A CA 1
ATOM 2970 C C . THR A 1 372 ? 9.406 -24.203 -38.281 1 77 372 THR A C 1
ATOM 2972 O O . THR A 1 372 ? 8.867 -23.188 -37.812 1 77 372 THR A O 1
ATOM 2975 N N . PHE A 1 373 ? 10.109 -25.047 -37.594 1 73.31 373 PHE A N 1
ATOM 2976 C CA . PHE A 1 373 ? 10.578 -24.641 -36.281 1 73.31 373 PHE A CA 1
ATOM 2977 C C . PHE A 1 373 ? 11.938 -23.953 -36.375 1 73.31 373 PHE A C 1
ATOM 2979 O O . PHE A 1 373 ? 12.961 -24.562 -36.062 1 73.31 373 PHE A O 1
ATOM 2986 N N . SER A 1 374 ? 11.977 -22.875 -37.219 1 66.06 374 SER A N 1
ATOM 2987 C CA . SER A 1 374 ? 13.242 -22.156 -37.406 1 66.06 374 SER A CA 1
ATOM 2988 C C . SER A 1 374 ? 13.656 -21.422 -36.156 1 66.06 374 SER A C 1
ATOM 2990 O O . SER A 1 374 ? 12.875 -20.656 -35.594 1 66.06 374 SER A O 1
ATOM 2992 N N . PRO A 1 375 ? 14.828 -21.703 -35.812 1 65.75 375 PRO A N 1
ATOM 2993 C CA . PRO A 1 375 ? 15.32 -21.031 -34.594 1 65.75 375 PRO A CA 1
ATOM 2994 C C . PRO A 1 375 ? 15.594 -19.547 -34.812 1 65.75 375 PRO A C 1
ATOM 2996 O O . PRO A 1 375 ? 15.742 -18.781 -33.875 1 65.75 375 PRO A O 1
ATOM 2999 N N . ASN A 1 376 ? 15.445 -19.156 -36.094 1 68.94 376 ASN A N 1
ATOM 3000 C CA . ASN A 1 376 ? 15.984 -17.828 -36.344 1 68.94 376 ASN A CA 1
ATOM 3001 C C . ASN A 1 376 ? 14.906 -16.75 -36.25 1 68.94 376 ASN A C 1
ATOM 3003 O O . ASN A 1 376 ? 15.203 -15.555 -36.25 1 68.94 376 ASN A O 1
ATOM 3007 N N . ARG A 1 377 ? 13.727 -17.094 -36.219 1 82.06 377 ARG A N 1
ATOM 3008 C CA . ARG A 1 377 ? 12.688 -16.062 -36.125 1 82.06 377 ARG A CA 1
ATOM 3009 C C . ARG A 1 377 ? 11.672 -16.422 -35.031 1 82.06 377 ARG A C 1
ATOM 3011 O O . ARG A 1 377 ? 11.219 -17.562 -34.969 1 82.06 377 ARG A O 1
ATOM 3018 N N . ILE A 1 378 ? 11.344 -15.406 -34.312 1 88.88 378 ILE A N 1
ATOM 3019 C CA . ILE A 1 378 ? 10.312 -15.609 -33.312 1 88.88 378 ILE A CA 1
ATOM 3020 C C . ILE A 1 378 ? 8.938 -15.594 -33.969 1 88.88 378 ILE A C 1
ATOM 3022 O O . ILE A 1 378 ? 8.578 -14.625 -34.656 1 88.88 378 ILE A O 1
ATOM 3026 N N . PRO A 1 379 ? 8.227 -16.609 -33.844 1 88.5 379 PRO A N 1
ATOM 3027 C CA . PRO A 1 379 ? 6.887 -16.656 -34.438 1 88.5 379 PRO A CA 1
ATOM 3028 C C . PRO A 1 379 ? 6.012 -15.484 -34.031 1 88.5 379 PRO A C 1
ATOM 3030 O O . PRO A 1 379 ? 6.18 -14.953 -32.906 1 88.5 379 PRO A O 1
ATOM 3033 N N . ALA A 1 380 ? 5.008 -15.172 -34.812 1 89.75 380 ALA A N 1
ATOM 3034 C CA . ALA A 1 380 ? 4.16 -13.992 -34.625 1 89.75 380 ALA A CA 1
ATOM 3035 C C . ALA A 1 380 ? 3.361 -14.094 -33.312 1 89.75 380 ALA A C 1
ATOM 3037 O O . ALA A 1 380 ? 3.166 -13.102 -32.625 1 89.75 380 ALA A O 1
ATOM 3038 N N . ASN A 1 381 ? 2.84 -15.266 -33.094 1 91.06 381 ASN A N 1
ATOM 3039 C CA . ASN A 1 381 ? 2.008 -15.398 -31.906 1 91.06 381 ASN A CA 1
ATOM 3040 C C . ASN A 1 381 ? 2.838 -15.289 -30.625 1 91.06 381 ASN A C 1
ATOM 3042 O O . ASN A 1 381 ? 2.344 -14.828 -29.594 1 91.06 381 ASN A O 1
ATOM 3046 N N . VAL A 1 382 ? 4.047 -15.719 -30.703 1 90.62 382 VAL A N 1
ATOM 3047 C CA . VAL A 1 382 ? 4.949 -15.547 -29.562 1 90.62 382 VAL A CA 1
ATOM 3048 C C . VAL A 1 382 ? 5.305 -14.07 -29.406 1 90.62 382 VAL A C 1
ATOM 3050 O O . VAL A 1 382 ? 5.375 -13.57 -28.281 1 90.62 382 VAL A O 1
ATOM 3053 N N . GLN A 1 383 ? 5.496 -13.391 -30.516 1 92.62 383 GLN A N 1
ATOM 3054 C CA . GLN A 1 383 ? 5.746 -11.953 -30.484 1 92.62 383 GLN A CA 1
ATOM 3055 C C . GLN A 1 383 ? 4.598 -11.211 -29.812 1 92.62 383 GLN A C 1
ATOM 3057 O O . GLN A 1 383 ? 4.82 -10.312 -29 1 92.62 383 GLN A O 1
ATOM 3062 N N . ALA A 1 384 ? 3.439 -11.648 -30.203 1 93.88 384 ALA A N 1
ATOM 3063 C CA . ALA A 1 384 ? 2.248 -11 -29.672 1 93.88 384 ALA A CA 1
ATOM 3064 C C . ALA A 1 384 ? 2.191 -11.141 -28.141 1 93.88 384 ALA A C 1
ATOM 3066 O O . ALA A 1 384 ? 1.807 -10.203 -27.438 1 93.88 384 ALA A O 1
ATOM 3067 N N . LEU A 1 385 ? 2.547 -12.266 -27.703 1 92.19 385 LEU A N 1
ATOM 3068 C CA . LEU A 1 385 ? 2.566 -12.516 -26.266 1 92.19 385 LEU A CA 1
ATOM 3069 C C . LEU A 1 385 ? 3.574 -11.609 -25.562 1 92.19 385 LEU A C 1
ATOM 3071 O O . LEU A 1 385 ? 3.271 -11.023 -24.516 1 92.19 385 LEU A O 1
ATOM 3075 N N . LEU A 1 386 ? 4.742 -11.492 -26.109 1 93.25 386 LEU A N 1
ATOM 3076 C CA . LEU A 1 386 ? 5.801 -10.688 -25.5 1 93.25 386 LEU A CA 1
ATOM 3077 C C . LEU A 1 386 ? 5.48 -9.195 -25.609 1 93.25 386 LEU A C 1
ATOM 3079 O O . LEU A 1 386 ? 5.793 -8.422 -24.703 1 93.25 386 LEU A O 1
ATOM 3083 N N . HIS A 1 387 ? 4.809 -8.828 -26.703 1 94.75 387 HIS A N 1
ATOM 3084 C CA . HIS A 1 387 ? 4.355 -7.449 -26.844 1 94.75 387 HIS A CA 1
ATOM 3085 C C . HIS A 1 387 ? 3.352 -7.09 -25.75 1 94.75 387 HIS A C 1
ATOM 3087 O O . HIS A 1 387 ? 3.396 -5.988 -25.203 1 94.75 387 HIS A O 1
ATOM 3093 N N . ALA A 1 388 ? 2.494 -8.031 -25.531 1 91.62 388 ALA A N 1
ATOM 3094 C CA . ALA A 1 388 ? 1.503 -7.809 -24.484 1 91.62 388 ALA A CA 1
ATOM 3095 C C . ALA A 1 388 ? 2.17 -7.68 -23.125 1 91.62 388 ALA A C 1
ATOM 3097 O O . ALA A 1 388 ? 1.749 -6.867 -22.297 1 91.62 388 ALA A O 1
ATOM 3098 N N . ALA A 1 389 ? 3.16 -8.438 -22.922 1 91.12 389 ALA A N 1
ATOM 3099 C CA . ALA A 1 389 ? 3.904 -8.391 -21.672 1 91.12 389 ALA A CA 1
ATOM 3100 C C . ALA A 1 389 ? 4.57 -7.035 -21.469 1 91.12 389 ALA A C 1
ATOM 3102 O O . ALA A 1 389 ? 4.5 -6.449 -20.391 1 91.12 389 ALA A O 1
ATOM 3103 N N . ILE A 1 390 ? 5.207 -6.531 -22.5 1 93.56 390 ILE A N 1
ATOM 3104 C CA . ILE A 1 390 ? 5.887 -5.242 -22.438 1 93.56 390 ILE A CA 1
ATOM 3105 C C . ILE A 1 390 ? 4.863 -4.125 -22.25 1 93.56 390 ILE A C 1
ATOM 3107 O O . ILE A 1 390 ? 5.105 -3.176 -21.5 1 93.56 390 ILE A O 1
ATOM 3111 N N . LYS A 1 391 ? 3.779 -4.301 -22.891 1 91.88 391 LYS A N 1
ATOM 3112 C CA . LYS A 1 391 ? 2.711 -3.32 -22.734 1 91.88 391 LYS A CA 1
ATOM 3113 C C . LYS A 1 391 ? 2.227 -3.26 -21.281 1 91.88 391 LYS A C 1
ATOM 3115 O O . LYS A 1 391 ? 1.919 -2.182 -20.766 1 91.88 391 LYS A O 1
ATOM 3120 N N . ASP A 1 392 ? 2.145 -4.359 -20.703 1 88.5 392 ASP A N 1
ATOM 3121 C CA . ASP A 1 392 ? 1.737 -4.414 -19.297 1 88.5 392 ASP A CA 1
ATOM 3122 C C . ASP A 1 392 ? 2.764 -3.729 -18.391 1 88.5 392 ASP A C 1
ATOM 3124 O O . ASP A 1 392 ? 2.4 -3.064 -17.422 1 88.5 392 ASP A O 1
ATOM 3128 N N . ILE A 1 393 ? 4.012 -3.916 -18.688 1 90.94 393 ILE A N 1
ATOM 3129 C CA . ILE A 1 393 ? 5.094 -3.285 -17.938 1 90.94 393 ILE A CA 1
ATOM 3130 C C . ILE A 1 393 ? 5.027 -1.77 -18.109 1 90.94 393 ILE A C 1
ATOM 3132 O O . ILE A 1 393 ? 5.277 -1.017 -17.172 1 90.94 393 ILE A O 1
ATOM 3136 N N . GLU A 1 394 ? 4.605 -1.313 -19.281 1 90.5 394 GLU A N 1
ATOM 3137 C CA . GLU A 1 394 ? 4.543 0.11 -19.594 1 90.5 394 GLU A CA 1
ATOM 3138 C C . GLU A 1 394 ? 3.434 0.802 -18.812 1 90.5 394 GLU A C 1
ATOM 3140 O O . GLU A 1 394 ? 3.455 2.023 -18.641 1 90.5 394 GLU A O 1
ATOM 3145 N N . LYS A 1 395 ? 2.518 0.029 -18.312 1 84.56 395 LYS A N 1
ATOM 3146 C CA . LYS A 1 395 ? 1.4 0.59 -17.562 1 84.56 395 LYS A CA 1
ATOM 3147 C C . LYS A 1 395 ? 1.803 0.889 -16.125 1 84.56 395 LYS A C 1
ATOM 3149 O O . LYS A 1 395 ? 1.063 1.55 -15.391 1 84.56 395 LYS A O 1
ATOM 3154 N N . GLN A 1 396 ? 2.988 0.472 -15.758 1 86.88 396 GLN A N 1
ATOM 3155 C CA . GLN A 1 396 ? 3.471 0.704 -14.406 1 86.88 396 GLN A CA 1
ATOM 3156 C C . GLN A 1 396 ? 3.871 2.164 -14.203 1 86.88 396 GLN A C 1
ATOM 3158 O O . GLN A 1 396 ? 4.02 2.91 -15.172 1 86.88 396 GLN A O 1
ATOM 3163 N N . PRO A 1 397 ? 3.939 2.586 -12.898 1 82.56 397 PRO A N 1
ATOM 3164 C CA . PRO A 1 397 ? 4.469 3.932 -12.664 1 82.56 397 PRO A CA 1
ATOM 3165 C C . PRO A 1 397 ? 5.812 4.164 -13.344 1 82.56 397 PRO A C 1
ATOM 3167 O O . PRO A 1 397 ? 6.555 3.213 -13.602 1 82.56 397 PRO A O 1
ATOM 3170 N N . THR A 1 398 ? 6.16 5.344 -13.523 1 85.06 398 THR A N 1
ATOM 3171 C CA . THR A 1 398 ? 7.277 5.746 -14.367 1 85.06 398 THR A CA 1
ATOM 3172 C C . THR A 1 398 ? 8.578 5.125 -13.867 1 85.06 398 THR A C 1
ATOM 3174 O O . THR A 1 398 ? 9.344 4.555 -14.648 1 85.06 398 THR A O 1
ATOM 3177 N N . SER A 1 399 ? 8.852 5.203 -12.641 1 85.88 399 SER A N 1
ATOM 3178 C CA . SER A 1 399 ? 10.117 4.707 -12.109 1 85.88 399 SER A CA 1
ATOM 3179 C C . SER A 1 399 ? 10.242 3.197 -12.289 1 85.88 399 SER A C 1
ATOM 3181 O O . SER A 1 399 ? 11.305 2.695 -12.648 1 85.88 399 SER A O 1
ATOM 3183 N N . GLN A 1 400 ? 9.203 2.482 -12.078 1 88.44 400 GLN A N 1
ATOM 3184 C CA . GLN A 1 400 ? 9.203 1.029 -12.219 1 88.44 400 GLN A CA 1
ATOM 3185 C C . GLN A 1 400 ? 9.258 0.616 -13.688 1 88.44 400 GLN A C 1
ATOM 3187 O O . GLN A 1 400 ? 9.945 -0.345 -14.039 1 88.44 400 GLN A O 1
ATOM 3192 N N . ARG A 1 401 ? 8.531 1.365 -14.43 1 90.5 401 ARG A N 1
ATOM 3193 C CA . ARG A 1 401 ? 8.523 1.121 -15.867 1 90.5 401 ARG A CA 1
ATOM 3194 C C . ARG A 1 401 ? 9.922 1.263 -16.453 1 90.5 401 ARG A C 1
ATOM 3196 O O . ARG A 1 401 ? 10.398 0.366 -17.156 1 90.5 401 ARG A O 1
ATOM 3203 N N . ASP A 1 402 ? 10.562 2.354 -16.125 1 90.31 402 ASP A N 1
ATOM 3204 C CA . ASP A 1 402 ? 11.891 2.639 -16.656 1 90.31 402 ASP A CA 1
ATOM 3205 C C . ASP A 1 402 ? 12.906 1.607 -16.172 1 90.31 402 ASP A C 1
ATOM 3207 O O . ASP A 1 402 ? 13.75 1.152 -16.953 1 90.31 402 ASP A O 1
ATOM 3211 N N . LEU A 1 403 ? 12.82 1.268 -14.969 1 91.94 403 LEU A N 1
ATOM 3212 C CA . LEU A 1 403 ? 13.719 0.261 -14.422 1 91.94 403 LEU A CA 1
ATOM 3213 C C . LEU A 1 403 ? 13.539 -1.076 -15.133 1 91.94 403 LEU A C 1
ATOM 3215 O O . LEU A 1 403 ? 14.523 -1.736 -15.477 1 91.94 403 LEU A O 1
ATOM 3219 N N . ALA A 1 404 ? 12.32 -1.438 -15.352 1 94.44 404 ALA A N 1
ATOM 3220 C CA . ALA A 1 404 ? 12.008 -2.719 -15.977 1 94.44 404 ALA A CA 1
ATOM 3221 C C . ALA A 1 404 ? 12.523 -2.768 -17.406 1 94.44 404 ALA A C 1
ATOM 3223 O O . ALA A 1 404 ? 13.242 -3.701 -17.797 1 94.44 404 ALA A O 1
ATOM 3224 N N . LEU A 1 405 ? 12.18 -1.751 -18.141 1 94.69 405 LEU A N 1
ATOM 3225 C CA . LEU A 1 405 ? 12.555 -1.729 -19.562 1 94.69 405 LEU A CA 1
ATOM 3226 C C . LEU A 1 405 ? 14.062 -1.666 -19.719 1 94.69 405 LEU A C 1
ATOM 3228 O O . LEU A 1 405 ? 14.633 -2.383 -20.547 1 94.69 405 LEU A O 1
ATOM 3232 N N . LYS A 1 406 ? 14.711 -0.863 -18.938 1 92.88 406 LYS A N 1
ATOM 3233 C CA . LYS A 1 406 ? 16.172 -0.761 -19 1 92.88 406 LYS A CA 1
ATOM 3234 C C . LYS A 1 406 ? 16.828 -2.086 -18.641 1 92.88 406 LYS A C 1
ATOM 3236 O O . LYS A 1 406 ? 17.828 -2.479 -19.234 1 92.88 406 LYS A O 1
ATOM 3241 N N . SER A 1 407 ? 16.312 -2.73 -17.641 1 94.62 407 SER A N 1
ATOM 3242 C CA . SER A 1 407 ? 16.891 -3.994 -17.188 1 94.62 407 SER A CA 1
ATOM 3243 C C . SER A 1 407 ? 16.75 -5.078 -18.25 1 94.62 407 SER A C 1
ATOM 3245 O O . SER A 1 407 ? 17.703 -5.812 -18.531 1 94.62 407 SER A O 1
ATOM 3247 N N . ILE A 1 408 ? 15.531 -5.168 -18.781 1 95.5 408 ILE A N 1
ATOM 3248 C CA . ILE A 1 408 ? 15.297 -6.172 -19.812 1 95.5 408 ILE A CA 1
ATOM 3249 C C . ILE A 1 408 ? 16.203 -5.898 -21.016 1 95.5 408 ILE A C 1
ATOM 3251 O O . ILE A 1 408 ? 16.812 -6.816 -21.562 1 95.5 408 ILE A O 1
ATOM 3255 N N . ALA A 1 409 ? 16.312 -4.625 -21.359 1 94.62 409 ALA A N 1
ATOM 3256 C CA . ALA A 1 409 ? 17.172 -4.238 -22.484 1 94.62 409 ALA A CA 1
ATOM 3257 C C . ALA A 1 409 ? 18.625 -4.555 -22.188 1 94.62 409 ALA A C 1
ATOM 3259 O O . ALA A 1 409 ? 19.359 -5.043 -23.062 1 94.62 409 ALA A O 1
ATOM 3260 N N . ALA A 1 410 ? 19.047 -4.25 -21.016 1 93.88 410 ALA A N 1
ATOM 3261 C CA . ALA A 1 410 ? 20.438 -4.504 -20.625 1 93.88 410 ALA A CA 1
ATOM 3262 C C . ALA A 1 410 ? 20.75 -5.992 -20.688 1 93.88 410 ALA A C 1
ATOM 3264 O O . ALA A 1 410 ? 21.812 -6.383 -21.188 1 93.88 410 ALA A O 1
ATOM 3265 N N . VAL A 1 411 ? 19.891 -6.801 -20.203 1 94.94 411 VAL A N 1
ATOM 3266 C CA . VAL A 1 411 ? 20.094 -8.25 -20.203 1 94.94 411 VAL A CA 1
ATOM 3267 C C . VAL A 1 411 ? 20.125 -8.758 -21.641 1 94.94 411 VAL A C 1
ATOM 3269 O O . VAL A 1 411 ? 20.953 -9.617 -21.984 1 94.94 411 VAL A O 1
ATOM 3272 N N . GLY A 1 412 ? 19.234 -8.25 -22.438 1 93.19 412 GLY A N 1
ATOM 3273 C CA . GLY A 1 412 ? 19.141 -8.688 -23.828 1 93.19 412 GLY A CA 1
ATOM 3274 C C . GLY A 1 412 ? 20.328 -8.242 -24.672 1 93.19 412 GLY A C 1
ATOM 3275 O O . GLY A 1 412 ? 20.812 -9.008 -25.5 1 93.19 412 GLY A O 1
ATOM 3276 N N . LYS A 1 413 ? 20.812 -7.07 -24.484 1 91.5 413 LYS A N 1
ATOM 3277 C CA . LYS A 1 413 ? 21.797 -6.48 -25.375 1 91.5 413 LYS A CA 1
ATOM 3278 C C . LYS A 1 413 ? 23.219 -6.723 -24.859 1 91.5 413 LYS A C 1
ATOM 3280 O O . LYS A 1 413 ? 24.156 -6.816 -25.641 1 91.5 413 LYS A O 1
ATOM 3285 N N . GLN A 1 414 ? 23.281 -6.742 -23.609 1 90.69 414 GLN A N 1
ATOM 3286 C CA . GLN A 1 414 ? 24.641 -6.793 -23.047 1 90.69 414 GLN A CA 1
ATOM 3287 C C . GLN A 1 414 ? 24.891 -8.125 -22.344 1 90.69 414 GLN A C 1
ATOM 3289 O O . GLN A 1 414 ? 26.016 -8.422 -21.969 1 90.69 414 GLN A O 1
ATOM 3294 N N . GLY A 1 415 ? 23.859 -8.82 -22.156 1 90.88 415 GLY A N 1
ATOM 3295 C CA . GLY A 1 415 ? 24.031 -10.109 -21.516 1 90.88 415 GLY A CA 1
ATOM 3296 C C . GLY A 1 415 ? 24.25 -11.242 -22.5 1 90.88 415 GLY A C 1
ATOM 3297 O O . GLY A 1 415 ? 24.328 -11.016 -23.719 1 90.88 415 GLY A O 1
ATOM 3298 N N . GLU A 1 416 ? 24.422 -12.398 -21.922 1 90.56 416 GLU A N 1
ATOM 3299 C CA . GLU A 1 416 ? 24.516 -13.625 -22.703 1 90.56 416 GLU A CA 1
ATOM 3300 C C . GLU A 1 416 ? 23.25 -14.469 -22.562 1 90.56 416 GLU A C 1
ATOM 3302 O O . GLU A 1 416 ? 22.625 -14.492 -21.5 1 90.56 416 GLU A O 1
ATOM 3307 N N . GLU A 1 417 ? 22.859 -15.062 -23.547 1 85.81 417 GLU A N 1
ATOM 3308 C CA . GLU A 1 417 ? 21.594 -15.773 -23.641 1 85.81 417 GLU A CA 1
ATOM 3309 C C . GLU A 1 417 ? 21.406 -16.75 -22.484 1 85.81 417 GLU A C 1
ATOM 3311 O O . GLU A 1 417 ? 20.359 -16.781 -21.844 1 85.81 417 GLU A O 1
ATOM 3316 N N . ASP A 1 418 ? 22.453 -17.484 -22.078 1 82 418 ASP A N 1
ATOM 3317 C CA . ASP A 1 418 ? 22.266 -18.547 -21.094 1 82 418 ASP A CA 1
ATOM 3318 C C . ASP A 1 418 ? 22.812 -18.109 -19.734 1 82 418 ASP A C 1
ATOM 3320 O O . ASP A 1 418 ? 22.453 -18.688 -18.703 1 82 418 ASP A O 1
ATOM 3324 N N . VAL A 1 419 ? 23.609 -17.125 -19.734 1 86.38 419 VAL A N 1
ATOM 3325 C CA . VAL A 1 419 ? 24.281 -16.781 -18.5 1 86.38 419 VAL A CA 1
ATOM 3326 C C . VAL A 1 419 ? 23.766 -15.445 -17.969 1 86.38 419 VAL A C 1
ATOM 3328 O O . VAL A 1 419 ? 23.797 -15.188 -16.766 1 86.38 419 VAL A O 1
ATOM 3331 N N . GLY A 1 420 ? 23.25 -14.656 -18.875 1 92.31 420 GLY A N 1
ATOM 3332 C CA . GLY A 1 420 ? 22.719 -13.359 -18.484 1 92.31 420 GLY A CA 1
ATOM 3333 C C . GLY A 1 420 ? 23.797 -12.336 -18.203 1 92.31 420 GLY A C 1
ATOM 3334 O O . GLY A 1 420 ? 24.812 -12.297 -18.906 1 92.31 420 GLY A O 1
ATOM 3335 N N . ILE A 1 421 ? 23.562 -11.461 -17.312 1 94 421 ILE A N 1
ATOM 3336 C CA . ILE A 1 421 ? 24.484 -10.391 -16.938 1 94 421 ILE A CA 1
ATOM 3337 C C . ILE A 1 421 ? 24.688 -10.398 -15.422 1 94 421 ILE A C 1
ATOM 3339 O O . ILE A 1 421 ? 23.75 -10.641 -14.656 1 94 421 ILE A O 1
ATOM 3343 N N . THR A 1 422 ? 25.922 -10.219 -15.016 1 92.12 422 THR A N 1
ATOM 3344 C CA . THR A 1 422 ? 26.203 -10.203 -13.586 1 92.12 422 THR A CA 1
ATOM 3345 C C . THR A 1 422 ? 25.5 -9.039 -12.898 1 92.12 422 THR A C 1
ATOM 3347 O O . THR A 1 422 ? 25.188 -8.031 -13.539 1 92.12 422 THR A O 1
ATOM 3350 N N . LEU A 1 423 ? 25.234 -9.164 -11.656 1 91 423 LEU A N 1
ATOM 3351 C CA . LEU A 1 423 ? 24.562 -8.109 -10.906 1 91 423 LEU A CA 1
ATOM 3352 C C . LEU A 1 423 ? 25.375 -6.824 -10.914 1 91 423 LEU A C 1
ATOM 3354 O O . LEU A 1 423 ? 24.828 -5.734 -11.062 1 91 423 LEU A O 1
ATOM 3358 N N . SER A 1 424 ? 26.672 -6.957 -10.758 1 90.62 424 SER A N 1
ATOM 3359 C CA . SER A 1 424 ? 27.547 -5.789 -10.734 1 90.62 424 SER A CA 1
ATOM 3360 C C . SER A 1 424 ? 27.516 -5.043 -12.062 1 90.62 424 SER A C 1
ATOM 3362 O O . SER A 1 424 ? 27.453 -3.811 -12.086 1 90.62 424 SER A O 1
ATOM 3364 N N . ARG A 1 425 ? 27.531 -5.758 -13.109 1 91.5 425 ARG A N 1
ATOM 3365 C CA . ARG A 1 425 ? 27.5 -5.145 -14.43 1 91.5 425 ARG A CA 1
ATOM 3366 C C . ARG A 1 425 ? 26.156 -4.465 -14.68 1 91.5 425 ARG A C 1
ATOM 3368 O O . ARG A 1 425 ? 26.109 -3.355 -15.219 1 91.5 425 ARG A O 1
ATOM 3375 N N . LEU A 1 426 ? 25.125 -5.164 -14.312 1 92.94 426 LEU A N 1
ATOM 3376 C CA . LEU A 1 426 ? 23.812 -4.574 -14.484 1 92.94 426 LEU A CA 1
ATOM 3377 C C . LEU A 1 426 ? 23.672 -3.305 -13.648 1 92.94 426 LEU A C 1
ATOM 3379 O O . LEU A 1 426 ? 23.141 -2.299 -14.125 1 92.94 426 LEU A O 1
ATOM 3383 N N . ALA A 1 427 ? 24.109 -3.373 -12.422 1 90.56 427 ALA A N 1
ATOM 3384 C CA . ALA A 1 427 ? 24.047 -2.209 -11.539 1 90.56 427 ALA A CA 1
ATOM 3385 C C . ALA A 1 427 ? 24.766 -1.018 -12.156 1 90.56 427 ALA A C 1
ATOM 3387 O O . ALA A 1 427 ? 24.297 0.118 -12.07 1 90.56 427 ALA A O 1
ATOM 3388 N N . GLY A 1 428 ? 25.875 -1.269 -12.75 1 86.75 428 GLY A N 1
ATOM 3389 C CA . GLY A 1 428 ? 26.625 -0.228 -13.43 1 86.75 428 GLY A CA 1
ATOM 3390 C C . GLY A 1 428 ? 25.875 0.381 -14.602 1 86.75 428 GLY A C 1
ATOM 3391 O O . GLY A 1 428 ? 25.938 1.594 -14.82 1 86.75 428 GLY A O 1
ATOM 3392 N N . LEU A 1 429 ? 25.188 -0.428 -15.289 1 87.38 429 LEU A N 1
ATOM 3393 C CA . LEU A 1 429 ? 24.438 0.02 -16.453 1 87.38 429 LEU A CA 1
ATOM 3394 C C . LEU A 1 429 ? 23.219 0.845 -16.047 1 87.38 429 LEU A C 1
ATOM 3396 O O . LEU A 1 429 ? 22.812 1.752 -16.766 1 87.38 429 LEU A O 1
ATOM 3400 N N . LEU A 1 430 ? 22.672 0.512 -14.922 1 87.19 430 LEU A N 1
ATOM 3401 C CA . LEU A 1 430 ? 21.453 1.186 -14.461 1 87.19 430 LEU A CA 1
ATOM 3402 C C . LEU A 1 430 ? 21.797 2.529 -13.82 1 87.19 430 LEU A C 1
ATOM 3404 O O . LEU A 1 430 ? 20.922 3.404 -13.719 1 87.19 430 LEU A O 1
ATOM 3408 N N . LYS A 1 431 ? 22.984 2.676 -13.117 1 75.94 431 LYS A N 1
ATOM 3409 C CA . LYS A 1 431 ? 23.422 3.934 -12.523 1 75.94 431 LYS A CA 1
ATOM 3410 C C . LYS A 1 431 ? 23.516 5.035 -13.578 1 75.94 431 LYS A C 1
ATOM 3412 O O . LYS A 1 431 ? 23.219 6.199 -13.297 1 75.94 431 LYS A O 1
ATOM 3417 N N . GLY A 1 432 ? 24.422 4.844 -14.547 1 56.22 432 GLY A N 1
ATOM 3418 C CA . GLY A 1 432 ? 24.953 5.832 -15.477 1 56.22 432 GLY A CA 1
ATOM 3419 C C . GLY A 1 432 ? 23.906 6.844 -15.922 1 56.22 432 GLY A C 1
ATOM 3420 O O . GLY A 1 432 ? 24.219 8.023 -16.094 1 56.22 432 GLY A O 1
ATOM 3421 N N . ARG A 1 433 ? 23.031 6.629 -16.938 1 43.53 433 ARG A N 1
ATOM 3422 C CA . ARG A 1 433 ? 22.547 7.762 -17.719 1 43.53 433 ARG A CA 1
ATOM 3423 C C . ARG A 1 433 ? 21.406 8.477 -17 1 43.53 433 ARG A C 1
ATOM 3425 O O . ARG A 1 433 ? 20.297 7.961 -16.922 1 43.53 433 ARG A O 1
ATOM 3432 N N . PRO A 1 434 ? 21.812 9.305 -15.953 1 43.62 434 PRO A N 1
ATOM 3433 C CA . PRO A 1 434 ? 20.672 10.07 -15.469 1 43.62 434 PRO A CA 1
ATOM 3434 C C . PRO A 1 434 ? 19.75 10.539 -16.594 1 43.62 434 PRO A C 1
ATOM 3436 O O . PRO A 1 434 ? 20.203 11.195 -17.531 1 43.62 434 PRO A O 1
ATOM 3439 N N . HIS A 1 435 ? 19.094 9.883 -17.188 1 39.53 435 HIS A N 1
ATOM 3440 C CA . HIS A 1 435 ? 18.219 10.633 -18.078 1 39.53 435 HIS A CA 1
ATOM 3441 C C . HIS A 1 435 ? 17.688 11.891 -17.375 1 39.53 435 HIS A C 1
ATOM 3443 O O . HIS A 1 435 ? 17.484 11.891 -16.172 1 39.53 435 HIS A O 1
ATOM 3449 N N . ILE A 1 436 ? 17.953 13.055 -18 1 39.09 436 ILE A N 1
ATOM 3450 C CA . ILE A 1 436 ? 17.516 14.406 -17.688 1 39.09 436 ILE A CA 1
ATOM 3451 C C . ILE A 1 436 ? 16.203 14.367 -16.922 1 39.09 436 ILE A C 1
ATOM 3453 O O . ILE A 1 436 ? 16.016 15.109 -15.953 1 39.09 436 ILE A O 1
ATOM 3457 N N . SER A 1 437 ? 15.281 13.898 -17.703 1 40.81 437 SER A N 1
ATOM 3458 C CA . SER A 1 437 ? 13.906 14.148 -17.281 1 40.81 437 SER A CA 1
ATOM 3459 C C . SER A 1 437 ? 13.602 13.477 -15.953 1 40.81 437 SER A C 1
ATOM 3461 O O . SER A 1 437 ? 12.516 13.648 -15.398 1 40.81 437 SER A O 1
ATOM 3463 N N . SER A 1 438 ? 14.242 12.297 -15.797 1 43.56 438 SER A N 1
ATOM 3464 C CA . SER A 1 438 ? 13.609 11.539 -14.719 1 43.56 438 SER A CA 1
ATOM 3465 C C . SER A 1 438 ? 13.961 12.117 -13.352 1 43.56 438 SER A C 1
ATOM 3467 O O . SER A 1 438 ? 15.125 12.117 -12.953 1 43.56 438 SER A O 1
ATOM 3469 N N . LYS A 1 439 ? 13.492 13.055 -13.062 1 47.25 439 LYS A N 1
ATOM 3470 C CA . LYS A 1 439 ? 13.414 13.289 -11.625 1 47.25 439 LYS A CA 1
ATOM 3471 C C . LYS A 1 439 ? 13.805 12.039 -10.836 1 47.25 439 LYS A C 1
ATOM 3473 O O . LYS A 1 439 ? 13.586 10.922 -11.297 1 47.25 439 LYS A O 1
ATOM 3478 N N . ALA A 1 440 ? 14.773 12.117 -9.758 1 54.28 440 ALA A N 1
ATOM 3479 C CA . ALA A 1 440 ? 15.547 11.297 -8.828 1 54.28 440 ALA A CA 1
ATOM 3480 C C . ALA A 1 440 ? 14.758 10.062 -8.398 1 54.28 440 ALA A C 1
ATOM 3482 O O . ALA A 1 440 ? 14 10.109 -7.434 1 54.28 440 ALA A O 1
ATOM 3483 N N . GLY A 1 441 ? 14.375 9.219 -9.406 1 68.69 441 GLY A N 1
ATOM 3484 C CA . GLY A 1 441 ? 13.797 7.98 -8.914 1 68.69 441 GLY A CA 1
ATOM 3485 C C . GLY A 1 441 ? 14.703 7.23 -7.961 1 68.69 441 GLY A C 1
ATOM 3486 O O . GLY A 1 441 ? 15.891 7.547 -7.848 1 68.69 441 GLY A O 1
ATOM 3487 N N . VAL A 1 442 ? 14.258 6.504 -7.062 1 82.81 442 VAL A N 1
ATOM 3488 C CA . VAL A 1 442 ? 14.961 5.672 -6.09 1 82.81 442 VAL A CA 1
ATOM 3489 C C . VAL A 1 442 ? 15.648 4.512 -6.805 1 82.81 442 VAL A C 1
ATOM 3491 O O . VAL A 1 442 ? 15 3.742 -7.516 1 82.81 442 VAL A O 1
ATOM 3494 N N . PRO A 1 443 ? 17.016 4.578 -6.855 1 87.62 443 PRO A N 1
ATOM 3495 C CA . PRO A 1 443 ? 17.688 3.412 -7.438 1 87.62 443 PRO A CA 1
ATOM 3496 C C . PRO A 1 443 ? 17.234 2.098 -6.805 1 87.62 443 PRO A C 1
ATOM 3498 O O . PRO A 1 443 ? 16.766 2.086 -5.664 1 87.62 443 PRO A O 1
ATOM 3501 N N . PRO A 1 444 ? 17.422 1.038 -7.668 1 90.81 444 PRO A N 1
ATOM 3502 C CA . PRO A 1 444 ? 17.094 -0.259 -7.07 1 90.81 444 PRO A CA 1
ATOM 3503 C C . PRO A 1 444 ? 17.984 -0.604 -5.879 1 90.81 444 PRO A C 1
ATOM 3505 O O . PRO A 1 444 ? 19.188 -0.319 -5.895 1 90.81 444 PRO A O 1
ATOM 3508 N N . ARG A 1 445 ? 17.438 -1.18 -4.895 1 90.06 445 ARG A N 1
ATOM 3509 C CA . ARG A 1 445 ? 18.156 -1.47 -3.662 1 90.06 445 ARG A CA 1
ATOM 3510 C C . ARG A 1 445 ? 18.562 -2.938 -3.6 1 90.06 445 ARG A C 1
ATOM 3512 O O . ARG A 1 445 ? 19.406 -3.318 -2.779 1 90.06 445 ARG A O 1
ATOM 3519 N N . SER A 1 446 ? 17.938 -3.729 -4.379 1 88.5 446 SER A N 1
ATOM 3520 C CA . SER A 1 446 ? 18.234 -5.152 -4.48 1 88.5 446 SER A CA 1
ATOM 3521 C C . SER A 1 446 ? 17.797 -5.715 -5.828 1 88.5 446 SER A C 1
ATOM 3523 O O . SER A 1 446 ? 17.094 -5.039 -6.594 1 88.5 446 SER A O 1
ATOM 3525 N N . ALA A 1 447 ? 18.188 -6.918 -6.066 1 89.06 447 ALA A N 1
ATOM 3526 C CA . ALA A 1 447 ? 17.766 -7.594 -7.289 1 89.06 447 ALA A CA 1
ATOM 3527 C C . ALA A 1 447 ? 16.25 -7.797 -7.312 1 89.06 447 ALA A C 1
ATOM 3529 O O . ALA A 1 447 ? 15.648 -7.863 -8.383 1 89.06 447 ALA A O 1
ATOM 3530 N N . GLU A 1 448 ? 15.672 -7.797 -6.137 1 88.31 448 GLU A N 1
ATOM 3531 C CA . GLU A 1 448 ? 14.219 -7.969 -6.035 1 88.31 448 GLU A CA 1
ATOM 3532 C C . GLU A 1 448 ? 13.484 -6.836 -6.738 1 88.31 448 GLU A C 1
ATOM 3534 O O . GLU A 1 448 ? 12.43 -7.055 -7.344 1 88.31 448 GLU A O 1
ATOM 3539 N N . ASP A 1 449 ? 14.016 -5.641 -6.637 1 89.81 449 ASP A N 1
ATOM 3540 C CA . ASP A 1 449 ? 13.391 -4.492 -7.281 1 89.81 449 ASP A CA 1
ATOM 3541 C C . ASP A 1 449 ? 13.32 -4.684 -8.797 1 89.81 449 ASP A C 1
ATOM 3543 O O . ASP A 1 449 ? 12.352 -4.262 -9.438 1 89.81 449 ASP A O 1
ATOM 3547 N N . ILE A 1 450 ? 14.344 -5.332 -9.266 1 91.75 450 ILE A N 1
ATOM 3548 C CA . ILE A 1 450 ? 14.406 -5.578 -10.703 1 91.75 450 ILE A CA 1
ATOM 3549 C C . ILE A 1 450 ? 13.367 -6.625 -11.094 1 91.75 450 ILE A C 1
ATOM 3551 O O . ILE A 1 450 ? 12.609 -6.43 -12.047 1 91.75 450 ILE A O 1
ATOM 3555 N N . PHE A 1 451 ? 13.281 -7.652 -10.32 1 91 451 PHE A N 1
ATOM 3556 C CA . PHE A 1 451 ? 12.344 -8.727 -10.625 1 91 451 PHE A CA 1
ATOM 3557 C C . PHE A 1 451 ? 10.906 -8.25 -10.477 1 91 451 PHE A C 1
ATOM 3559 O O . PHE A 1 451 ? 10.047 -8.602 -11.281 1 91 451 PHE A O 1
ATOM 3566 N N . ALA A 1 452 ? 10.711 -7.445 -9.484 1 89.62 452 ALA A N 1
ATOM 3567 C CA . ALA A 1 452 ? 9.367 -6.918 -9.242 1 89.62 452 ALA A CA 1
ATOM 3568 C C . ALA A 1 452 ? 8.93 -5.996 -10.375 1 89.62 452 ALA A C 1
ATOM 3570 O O . ALA A 1 452 ? 7.801 -6.082 -10.859 1 89.62 452 ALA A O 1
ATOM 3571 N N . SER A 1 453 ? 9.844 -5.133 -10.797 1 91.44 453 SER A N 1
ATOM 3572 C CA . SER A 1 453 ? 9.5 -4.18 -11.852 1 91.44 453 SER A CA 1
ATOM 3573 C C . SER A 1 453 ? 9.297 -4.883 -13.188 1 91.44 453 SER A C 1
ATOM 3575 O O . SER A 1 453 ? 8.484 -4.449 -14.008 1 91.44 453 SER A O 1
ATOM 3577 N N . THR A 1 454 ? 10.055 -5.988 -13.383 1 93.56 454 THR A N 1
ATOM 3578 C CA . THR A 1 454 ? 9.961 -6.703 -14.648 1 93.56 454 THR A CA 1
ATOM 3579 C C . THR A 1 454 ? 8.844 -7.738 -14.609 1 93.56 454 THR A C 1
ATOM 3581 O O . THR A 1 454 ? 8.672 -8.508 -15.555 1 93.56 454 THR A O 1
ATOM 3584 N N . LYS A 1 455 ? 8.172 -7.867 -13.477 1 89.25 455 LYS A N 1
ATOM 3585 C CA . LYS A 1 455 ? 7.039 -8.773 -13.289 1 89.25 455 LYS A CA 1
ATOM 3586 C C . LYS A 1 455 ? 7.457 -10.227 -13.508 1 89.25 455 LYS A C 1
ATOM 3588 O O . LYS A 1 455 ? 6.711 -11.008 -14.094 1 89.25 455 LYS A O 1
ATOM 3593 N N . GLY A 1 456 ? 8.727 -10.477 -13.18 1 88.75 456 GLY A N 1
ATOM 3594 C CA . GLY A 1 456 ? 9.203 -11.852 -13.203 1 88.75 456 GLY A CA 1
ATOM 3595 C C . GLY A 1 456 ? 9.742 -12.281 -14.555 1 88.75 456 GLY A C 1
ATOM 3596 O O . GLY A 1 456 ? 10.047 -13.453 -14.758 1 88.75 456 GLY A O 1
ATOM 3597 N N . TYR A 1 457 ? 9.898 -11.367 -15.492 1 92.06 457 TYR A N 1
ATOM 3598 C CA . TYR A 1 457 ? 10.422 -11.719 -16.797 1 92.06 457 TYR A CA 1
ATOM 3599 C C . TYR A 1 457 ? 11.945 -11.836 -16.766 1 92.06 457 TYR A C 1
ATOM 3601 O O . TYR A 1 457 ? 12.562 -12.297 -17.734 1 92.06 457 TYR A O 1
ATOM 3609 N N . LEU A 1 458 ? 12.484 -11.414 -15.688 1 92.69 458 LEU A N 1
ATOM 3610 C CA . LEU A 1 458 ? 13.891 -11.688 -15.375 1 92.69 458 LEU A CA 1
ATOM 3611 C C . LEU A 1 458 ? 14.008 -12.516 -14.102 1 92.69 458 LEU A C 1
ATOM 3613 O O . LEU A 1 458 ? 13.125 -12.477 -13.242 1 92.69 458 LEU A O 1
ATOM 3617 N N . ARG A 1 459 ? 15.102 -13.242 -14.008 1 87.94 459 ARG A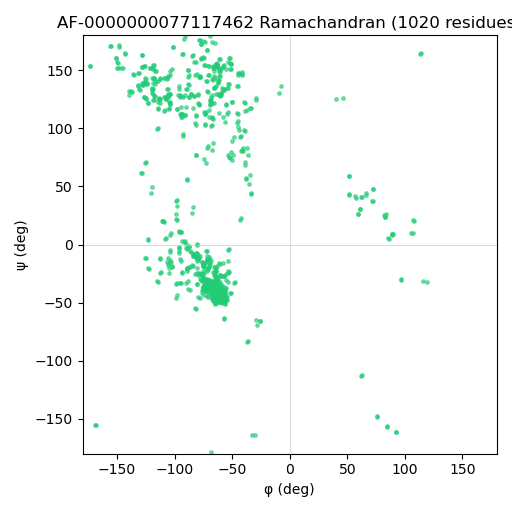 N 1
ATOM 3618 C CA . ARG A 1 459 ? 15.281 -14.07 -12.82 1 87.94 459 ARG A CA 1
ATOM 3619 C C . ARG A 1 459 ? 16.75 -14.094 -12.391 1 87.94 459 ARG A C 1
ATOM 3621 O O . ARG A 1 459 ? 17.641 -13.781 -13.188 1 87.94 459 ARG A O 1
ATOM 3628 N N . LEU A 1 460 ? 16.938 -14.508 -11.242 1 85.56 460 LEU A N 1
ATOM 3629 C CA . LEU A 1 460 ? 18.281 -14.617 -10.68 1 85.56 460 LEU A CA 1
ATOM 3630 C C . LEU A 1 460 ? 18.891 -15.992 -10.977 1 85.56 460 LEU A C 1
ATOM 3632 O O . LEU A 1 460 ? 18.203 -17.016 -10.867 1 85.56 460 LEU A O 1
ATOM 3636 N N . MET A 1 461 ? 20.078 -15.984 -11.406 1 82.62 461 MET A N 1
ATOM 3637 C CA . MET A 1 461 ? 20.844 -17.203 -11.641 1 82.62 461 MET A CA 1
ATOM 3638 C C . MET A 1 461 ? 22 -17.328 -10.664 1 82.62 461 MET A C 1
ATOM 3640 O O . MET A 1 461 ? 22.812 -16.406 -10.547 1 82.62 461 MET A O 1
ATOM 3644 N N . PRO A 1 462 ? 22.016 -18.375 -9.938 1 78.06 462 PRO A N 1
ATOM 3645 C CA . PRO A 1 462 ? 23.156 -18.547 -9.031 1 78.06 462 PRO A CA 1
ATOM 3646 C C . PRO A 1 462 ? 24.484 -18.688 -9.781 1 78.06 462 PRO A C 1
ATOM 3648 O O . PRO A 1 462 ? 24.5 -19.109 -10.938 1 78.06 462 PRO A O 1
ATOM 3651 N N . PRO A 1 463 ? 25.469 -18.312 -9.031 1 77.69 463 PRO A N 1
ATOM 3652 C CA . PRO A 1 463 ? 26.781 -18.438 -9.68 1 77.69 463 PRO A CA 1
ATOM 3653 C C . PRO A 1 463 ? 27.156 -19.891 -9.984 1 77.69 463 PRO A C 1
ATOM 3655 O O . PRO A 1 463 ? 26.828 -20.797 -9.219 1 77.69 463 PRO A O 1
ATOM 3658 N N . GLY A 1 464 ? 27.656 -20 -11.211 1 65.75 464 GLY A N 1
ATOM 3659 C CA . GLY A 1 464 ? 28.219 -21.297 -11.531 1 65.75 464 GLY A CA 1
ATOM 3660 C C . GLY A 1 464 ? 29.438 -21.641 -10.711 1 65.75 464 GLY A C 1
ATOM 3661 O O . GLY A 1 464 ? 29.844 -20.875 -9.828 1 65.75 464 GLY A O 1
ATOM 3662 N N . TYR A 1 465 ? 29.953 -22.844 -10.82 1 63.12 465 TYR A N 1
ATOM 3663 C CA . TYR A 1 465 ? 31.078 -23.359 -10.062 1 63.12 465 TYR A CA 1
ATOM 3664 C C . TYR A 1 465 ? 32.25 -22.375 -10.062 1 63.12 465 TYR A C 1
ATOM 3666 O O . TYR A 1 465 ? 32.875 -22.172 -9.031 1 63.12 465 TYR A O 1
ATOM 3674 N N . ASP A 1 466 ? 32.406 -21.672 -11.102 1 64.62 466 ASP A N 1
ATOM 3675 C CA . ASP A 1 466 ? 33.562 -20.797 -11.227 1 64.62 466 ASP A CA 1
ATOM 3676 C C . ASP A 1 466 ? 33.188 -19.328 -11.086 1 64.62 466 ASP A C 1
ATOM 3678 O O . ASP A 1 466 ? 34 -18.438 -11.289 1 64.62 466 ASP A O 1
ATOM 3682 N N . GLU A 1 467 ? 31.953 -19.203 -10.781 1 67.88 467 GLU A N 1
ATOM 3683 C CA . GLU A 1 467 ? 31.484 -17.812 -10.711 1 67.88 467 GLU A CA 1
ATOM 3684 C C . GLU A 1 467 ? 31.125 -17.422 -9.281 1 67.88 467 GLU A C 1
ATOM 3686 O O . GLU A 1 467 ? 30.703 -18.266 -8.492 1 67.88 467 GLU A O 1
ATOM 3691 N N . VAL A 1 468 ? 31.422 -16.172 -8.945 1 70.25 468 VAL A N 1
ATOM 3692 C CA . VAL A 1 468 ? 31.25 -15.734 -7.566 1 70.25 468 VAL A CA 1
ATOM 3693 C C . VAL A 1 468 ? 30 -14.859 -7.453 1 70.25 468 VAL A C 1
ATOM 3695 O O . VAL A 1 468 ? 29.438 -14.703 -6.367 1 70.25 468 VAL A O 1
ATOM 3698 N N . GLU A 1 469 ? 29.562 -14.43 -8.664 1 82.56 469 GLU A N 1
ATOM 3699 C CA . GLU A 1 469 ? 28.5 -13.43 -8.57 1 82.56 469 GLU A CA 1
ATOM 3700 C C . GLU A 1 469 ? 27.219 -13.938 -9.219 1 82.56 469 GLU A C 1
ATOM 3702 O O . GLU A 1 469 ? 27.266 -14.648 -10.227 1 82.56 469 GLU A O 1
ATOM 3707 N N . TYR A 1 470 ? 26.125 -13.594 -8.648 1 84.88 470 TYR A N 1
ATOM 3708 C CA . TYR A 1 470 ? 24.828 -13.898 -9.234 1 84.88 470 TYR A CA 1
ATOM 3709 C C . TYR A 1 470 ? 24.625 -13.141 -10.539 1 84.88 470 TYR A C 1
ATOM 3711 O O . TYR A 1 470 ? 25.234 -12.086 -10.758 1 84.88 470 TYR A O 1
ATOM 3719 N N . ALA A 1 471 ? 23.859 -13.75 -11.328 1 90.12 471 ALA A N 1
ATOM 3720 C CA . ALA A 1 471 ? 23.547 -13.117 -12.609 1 90.12 471 ALA A CA 1
ATOM 3721 C C . ALA A 1 471 ? 22.047 -13.016 -12.812 1 90.12 471 ALA A C 1
ATOM 3723 O O . ALA A 1 471 ? 21.266 -13.727 -12.164 1 90.12 471 ALA A O 1
ATOM 3724 N N . ILE A 1 472 ? 21.656 -12.039 -13.586 1 92.69 472 ILE A N 1
ATOM 3725 C CA . ILE A 1 472 ? 20.266 -11.891 -13.984 1 92.69 472 ILE A CA 1
ATOM 3726 C C . ILE A 1 472 ? 20.109 -12.344 -15.438 1 92.69 472 ILE A C 1
ATOM 3728 O O . ILE A 1 472 ? 20.891 -11.953 -16.312 1 92.69 472 ILE A O 1
ATOM 3732 N N . VAL A 1 473 ? 19.156 -13.188 -15.648 1 92.75 473 VAL A N 1
ATOM 3733 C CA . VAL A 1 473 ? 18.906 -13.766 -16.969 1 92.75 473 VAL A CA 1
ATOM 3734 C C . VAL A 1 473 ? 17.438 -13.586 -17.344 1 92.75 473 VAL A C 1
ATOM 3736 O O . VAL A 1 473 ? 16.594 -13.391 -16.484 1 92.75 473 VAL A O 1
ATOM 3739 N N . ALA A 1 474 ? 17.234 -13.539 -18.625 1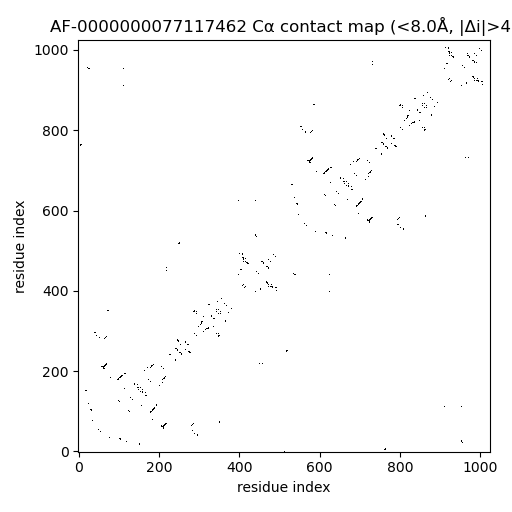 92.56 474 ALA A N 1
ATOM 3740 C CA . ALA A 1 474 ? 15.859 -13.555 -19.094 1 92.56 474 ALA A CA 1
ATOM 3741 C C . ALA A 1 474 ? 15.148 -14.844 -18.656 1 92.56 474 ALA A C 1
ATOM 3743 O O . ALA A 1 474 ? 15.781 -15.891 -18.531 1 92.56 474 ALA A O 1
ATOM 3744 N N . PHE A 1 475 ? 13.93 -14.789 -18.438 1 86.69 475 PHE A N 1
ATOM 3745 C CA . PHE A 1 475 ? 13.172 -15.938 -17.938 1 86.69 475 PHE A CA 1
ATOM 3746 C C . PHE A 1 475 ? 13.227 -17.094 -18.938 1 86.69 475 PHE A C 1
ATOM 3748 O O . PHE A 1 475 ? 13.148 -18.25 -18.547 1 86.69 475 PHE A O 1
ATOM 3755 N N . ASN A 1 476 ? 13.297 -16.719 -20.156 1 84.19 476 ASN A N 1
ATOM 3756 C CA . ASN A 1 476 ? 13.492 -17.734 -21.172 1 84.19 476 ASN A CA 1
ATOM 3757 C C . ASN A 1 476 ? 14.289 -17.203 -22.359 1 84.19 476 ASN A C 1
ATOM 3759 O O . ASN A 1 476 ? 14.492 -15.984 -22.469 1 84.19 476 ASN A O 1
ATOM 3763 N N . ARG A 1 477 ? 14.664 -18.062 -23.234 1 84.75 477 ARG A N 1
ATOM 3764 C CA . ARG A 1 477 ? 15.531 -17.719 -24.359 1 84.75 477 ARG A CA 1
ATOM 3765 C C . ARG A 1 477 ? 14.805 -16.828 -25.359 1 84.75 477 ARG A C 1
ATOM 3767 O O . ARG A 1 477 ? 15.422 -15.984 -26.016 1 84.75 477 ARG A O 1
ATOM 3774 N N . VAL A 1 478 ? 13.602 -17.047 -25.453 1 87.44 478 VAL A N 1
ATOM 3775 C CA . VAL A 1 478 ? 12.836 -16.312 -26.438 1 87.44 478 VAL A CA 1
ATOM 3776 C C . VAL A 1 478 ? 12.789 -14.836 -26.062 1 87.44 478 VAL A C 1
ATOM 3778 O O . VAL A 1 478 ? 12.898 -13.961 -26.922 1 87.44 478 VAL A O 1
ATOM 3781 N N . LEU A 1 479 ? 12.602 -14.555 -24.812 1 90.38 479 LEU A N 1
ATOM 3782 C CA . LEU A 1 479 ? 12.609 -13.172 -24.359 1 90.38 479 LEU A CA 1
ATOM 3783 C C . LEU A 1 479 ? 13.977 -12.531 -24.609 1 90.38 479 LEU A C 1
ATOM 3785 O O . LEU A 1 479 ? 14.055 -11.352 -24.969 1 90.38 479 LEU A O 1
ATOM 3789 N N . PHE A 1 480 ? 14.977 -13.312 -24.344 1 91.62 480 PHE A N 1
ATOM 3790 C CA . PHE A 1 480 ? 16.328 -12.812 -24.609 1 91.62 480 PHE A CA 1
ATOM 3791 C C . PHE A 1 480 ? 16.469 -12.383 -26.062 1 91.62 480 PHE A C 1
ATOM 3793 O O . PHE A 1 480 ? 16.938 -11.273 -26.344 1 91.62 480 PHE A O 1
ATOM 3800 N N . ARG A 1 481 ? 16.109 -13.203 -26.953 1 90.69 481 ARG A N 1
ATOM 3801 C CA . ARG A 1 481 ? 16.203 -12.914 -28.375 1 90.69 481 ARG A CA 1
ATOM 3802 C C . ARG A 1 481 ? 15.312 -11.734 -28.766 1 90.69 481 ARG A C 1
ATOM 3804 O O . ARG A 1 481 ? 15.695 -10.906 -29.594 1 90.69 481 ARG A O 1
ATOM 3811 N N . TYR A 1 482 ? 14.164 -11.797 -28.172 1 92.81 482 TYR A N 1
ATOM 3812 C CA . TYR A 1 482 ? 13.203 -10.719 -28.406 1 92.81 482 TYR A CA 1
ATOM 3813 C C . TYR A 1 482 ? 13.82 -9.367 -28.062 1 92.81 482 TYR A C 1
ATOM 3815 O O . TYR A 1 482 ? 13.656 -8.398 -28.812 1 92.81 482 TYR A O 1
ATOM 3823 N N . ALA A 1 483 ? 14.492 -9.281 -26.969 1 93.19 483 ALA A N 1
ATOM 3824 C CA . ALA A 1 483 ? 15.141 -8.047 -26.531 1 93.19 483 ALA A CA 1
ATOM 3825 C C . ALA A 1 483 ? 16.406 -7.773 -27.344 1 93.19 483 ALA A C 1
ATOM 3827 O O . ALA A 1 483 ? 16.719 -6.621 -27.656 1 93.19 483 ALA A O 1
ATOM 3828 N N . ASN A 1 484 ? 17.062 -8.789 -27.656 1 91.56 484 ASN A N 1
ATOM 3829 C CA . ASN A 1 484 ? 18.344 -8.695 -28.359 1 91.56 484 ASN A CA 1
ATOM 3830 C C . ASN A 1 484 ? 18.156 -8.234 -29.812 1 91.56 484 ASN A C 1
ATOM 3832 O O . ASN A 1 484 ? 18.969 -7.465 -30.328 1 91.56 484 ASN A O 1
ATOM 3836 N N . GLU A 1 485 ? 17.141 -8.695 -30.484 1 89.94 485 GLU A N 1
ATOM 3837 C CA . GLU A 1 485 ? 16.938 -8.438 -31.906 1 89.94 485 GLU A CA 1
ATOM 3838 C C . GLU A 1 485 ? 15.992 -7.25 -32.125 1 89.94 485 GLU A C 1
ATOM 3840 O O . GLU A 1 485 ? 15.445 -7.07 -33.219 1 89.94 485 GLU A O 1
ATOM 3845 N N . ASP A 1 486 ? 15.641 -6.461 -31.156 1 84.88 486 ASP A N 1
ATOM 3846 C CA . ASP A 1 486 ? 14.953 -5.176 -31.219 1 84.88 486 ASP A CA 1
ATOM 3847 C C . ASP A 1 486 ? 13.523 -5.344 -31.734 1 84.88 486 ASP A C 1
ATOM 3849 O O . ASP A 1 486 ? 13.102 -4.621 -32.656 1 84.88 486 ASP A O 1
ATOM 3853 N N . TYR A 1 487 ? 12.844 -6.344 -31.266 1 86.5 487 TYR A N 1
ATOM 3854 C CA . TYR A 1 487 ? 11.461 -6.574 -31.656 1 86.5 487 TYR A CA 1
ATOM 3855 C C . TYR A 1 487 ? 10.539 -5.52 -31.062 1 86.5 487 TYR A C 1
ATOM 3857 O O . TYR A 1 487 ? 9.367 -5.418 -31.438 1 86.5 487 TYR A O 1
ATOM 3865 N N . ASN A 1 488 ? 11.023 -4.719 -30.141 1 88 488 ASN A N 1
ATOM 3866 C CA . ASN A 1 488 ? 10.203 -3.736 -29.453 1 88 488 ASN A CA 1
ATOM 3867 C C . ASN A 1 488 ? 10.914 -2.396 -29.312 1 88 488 ASN A C 1
ATOM 3869 O O . ASN A 1 488 ? 12 -2.322 -28.734 1 88 488 ASN A O 1
ATOM 3873 N N . ASP A 1 489 ? 10.234 -1.353 -29.656 1 85.06 489 ASP A N 1
ATOM 3874 C CA . ASP A 1 489 ? 10.82 -0.016 -29.703 1 85.06 489 ASP A CA 1
ATOM 3875 C C . ASP A 1 489 ? 11.086 0.517 -28.297 1 85.06 489 ASP A C 1
ATOM 3877 O O . ASP A 1 489 ? 12.078 1.212 -28.062 1 85.06 489 ASP A O 1
ATOM 3881 N N . ALA A 1 490 ? 10.203 0.215 -27.484 1 85.19 490 ALA A N 1
ATOM 3882 C CA . ALA A 1 490 ? 10.359 0.713 -26.109 1 85.19 490 ALA A CA 1
ATOM 3883 C C . ALA A 1 490 ? 11.648 0.194 -25.484 1 85.19 490 ALA A C 1
ATOM 3885 O O . ALA A 1 490 ? 12.32 0.918 -24.75 1 85.19 490 ALA A O 1
ATOM 3886 N N . LEU A 1 491 ? 12.016 -1.068 -25.781 1 89.06 491 LEU A N 1
ATOM 3887 C CA . LEU A 1 491 ? 13.242 -1.662 -25.25 1 89.06 491 LEU A CA 1
ATOM 3888 C C . LEU A 1 491 ? 14.469 -1.054 -25.922 1 89.06 491 LEU A C 1
ATOM 3890 O O . LEU A 1 491 ? 15.477 -0.798 -25.266 1 89.06 491 LEU A O 1
ATOM 3894 N N . LEU A 1 492 ? 14.328 -0.797 -27.156 1 80.25 492 LEU A N 1
ATOM 3895 C CA . LEU A 1 492 ? 15.422 -0.226 -27.938 1 80.25 492 LEU A CA 1
ATOM 3896 C C . LEU A 1 492 ? 15.82 1.146 -27.391 1 80.25 492 LEU A C 1
ATOM 3898 O O . LEU A 1 492 ? 17 1.444 -27.25 1 80.25 492 LEU A O 1
ATOM 3902 N N . TRP A 1 493 ? 14.875 1.927 -26.938 1 74.69 493 TRP A N 1
ATOM 3903 C CA . TRP A 1 493 ? 15.109 3.312 -26.547 1 74.69 493 TRP A CA 1
ATOM 3904 C C . TRP A 1 493 ? 15.5 3.402 -25.078 1 74.69 493 TRP A C 1
ATOM 3906 O O . TRP A 1 493 ? 16.094 4.395 -24.656 1 74.69 493 TRP A O 1
ATOM 3916 N N . SER A 1 494 ? 15.203 2.455 -24.344 1 78.88 494 SER A N 1
ATOM 3917 C CA . SER A 1 494 ? 15.398 2.514 -22.906 1 78.88 494 SER A CA 1
ATOM 3918 C C . SER A 1 494 ? 16.875 2.588 -22.547 1 78.88 494 SER A C 1
ATOM 3920 O O . SER A 1 494 ? 17.25 3.146 -21.5 1 78.88 494 SER A O 1
ATOM 3922 N N . LEU A 1 495 ? 17.734 2.006 -23.328 1 72.06 495 LEU A N 1
ATOM 3923 C CA . LEU A 1 495 ? 19.156 2.041 -23.031 1 72.06 495 LEU A CA 1
ATOM 3924 C C . LEU A 1 495 ? 19.812 3.283 -23.641 1 72.06 495 LEU A C 1
ATOM 3926 O O . LEU A 1 495 ? 20.781 3.801 -23.094 1 72.06 495 LEU A O 1
ATOM 3930 N N . HIS A 1 496 ? 19.375 3.678 -24.875 1 61.5 496 HIS A N 1
ATOM 3931 C CA . HIS A 1 496 ? 20.031 4.762 -25.594 1 61.5 496 HIS A CA 1
ATOM 3932 C C . HIS A 1 496 ? 19.484 6.117 -25.156 1 61.5 496 HIS A C 1
ATOM 3934 O O . HIS A 1 496 ? 20.109 7.152 -25.391 1 61.5 496 HIS A O 1
ATOM 3940 N N . GLY A 1 497 ? 18.984 6.469 -24.109 1 52.69 497 GLY A N 1
ATOM 3941 C CA . GLY A 1 497 ? 18.391 7.758 -23.797 1 52.69 497 GLY A CA 1
ATOM 3942 C C . GLY A 1 497 ? 17.453 8.273 -24.875 1 52.69 497 GLY A C 1
ATOM 3943 O O . GLY A 1 497 ? 17.594 7.914 -26.047 1 52.69 497 GLY A O 1
ATOM 3944 N N . ARG A 1 498 ? 16.156 8.664 -24.703 1 44.41 498 ARG A N 1
ATOM 3945 C CA . ARG A 1 498 ? 15.344 9.367 -25.703 1 44.41 498 ARG A CA 1
ATOM 3946 C C . ARG A 1 498 ? 16.188 10.375 -26.469 1 44.41 498 ARG A C 1
ATOM 3948 O O . ARG A 1 498 ? 16.484 11.453 -25.969 1 44.41 498 ARG A O 1
ATOM 3955 N N . THR A 1 499 ? 17.172 10.328 -27.109 1 34.22 499 THR A N 1
ATOM 3956 C CA . THR A 1 499 ? 17.609 11.383 -28.016 1 34.22 499 THR A CA 1
ATOM 3957 C C . THR A 1 499 ? 16.422 11.938 -28.812 1 34.22 499 THR A C 1
ATOM 3959 O O . THR A 1 499 ? 15.422 11.258 -29 1 34.22 499 THR A O 1
ATOM 3962 N N . SER A 1 500 ? 16.469 13.398 -29.203 1 34.5 500 SER A N 1
ATOM 3963 C CA . SER A 1 500 ? 15.695 14.391 -29.953 1 34.5 500 SER A CA 1
ATOM 3964 C C . SER A 1 500 ? 15.18 13.812 -31.266 1 34.5 500 SER A C 1
ATOM 3966 O O . SER A 1 500 ? 15.703 14.125 -32.344 1 34.5 500 SER A O 1
ATOM 3968 N N . LEU A 1 501 ? 15.055 12.797 -31.516 1 33.81 501 LEU A N 1
ATOM 3969 C CA . LEU A 1 501 ? 14.484 12.609 -32.844 1 33.81 501 LEU A CA 1
ATOM 3970 C C . LEU A 1 501 ? 13.133 13.312 -32.969 1 33.81 501 LEU A C 1
ATOM 3972 O O . LEU A 1 501 ? 12.531 13.336 -34.031 1 33.81 501 LEU A O 1
ATOM 3976 N N . GLU A 1 502 ? 12.5 13.703 -31.953 1 34.28 502 GLU A N 1
ATOM 3977 C CA . GLU A 1 502 ? 11.445 14.656 -32.281 1 34.28 502 GLU A CA 1
ATOM 3978 C C . GLU A 1 502 ? 12.023 15.93 -32.875 1 34.28 502 GLU A C 1
ATOM 3980 O O . GLU A 1 502 ? 11.281 16.75 -33.438 1 34.28 502 GLU A O 1
ATOM 3985 N N . SER A 1 503 ? 13.289 16.281 -32.75 1 31.45 503 SER A N 1
ATOM 3986 C CA . SER A 1 503 ? 13.727 17.438 -33.5 1 31.45 503 SER A CA 1
ATOM 3987 C C . SER A 1 503 ? 13.906 17.078 -35 1 31.45 503 SER A C 1
ATOM 3989 O O . SER A 1 503 ? 13.781 17.938 -35.875 1 31.45 503 SER A O 1
ATOM 3991 N N . SER A 1 504 ? 14.453 15.969 -35.375 1 31.83 504 SER A N 1
ATOM 3992 C CA . SER A 1 504 ? 14.773 15.867 -36.781 1 31.83 504 SER A CA 1
ATOM 3993 C C . SER A 1 504 ? 13.523 15.656 -37.625 1 31.83 504 SER A C 1
ATOM 3995 O O . SER A 1 504 ? 13.445 16.125 -38.75 1 31.83 504 SER A O 1
ATOM 3997 N N . SER A 1 505 ? 12.617 14.875 -37.312 1 32.31 505 SER A N 1
ATOM 3998 C CA . SER A 1 505 ? 11.594 14.719 -38.344 1 32.31 505 SER A CA 1
ATOM 3999 C C . SER A 1 505 ? 10.633 15.898 -38.344 1 32.31 505 SER A C 1
ATOM 4001 O O . SER A 1 505 ? 9.82 16.031 -39.281 1 32.31 505 SER A O 1
ATOM 4003 N N . ALA A 1 506 ? 10.594 16.828 -37.344 1 31.06 506 ALA A N 1
ATOM 4004 C CA . ALA A 1 506 ? 9.898 18.078 -37.625 1 31.06 506 ALA A CA 1
ATOM 4005 C C . ALA A 1 506 ? 10.742 18.984 -38.531 1 31.06 506 ALA A C 1
ATOM 4007 O O . ALA A 1 506 ? 10.219 19.906 -39.156 1 31.06 506 ALA A O 1
ATOM 4008 N N . SER A 1 507 ? 12.07 18.828 -38.438 1 29.42 507 SER A N 1
ATOM 4009 C CA . SER A 1 507 ? 12.758 19.703 -39.375 1 29.42 507 SER A CA 1
ATOM 4010 C C . SER A 1 507 ? 12.594 19.203 -40.812 1 29.42 507 SER A C 1
ATOM 4012 O O . SER A 1 507 ? 12.711 19.984 -41.75 1 29.42 507 SER A O 1
ATOM 4014 N N . ASN A 1 508 ? 12.539 17.969 -41.062 1 28.45 508 ASN A N 1
ATOM 4015 C CA . ASN A 1 508 ? 12.562 17.719 -42.5 1 28.45 508 ASN A CA 1
ATOM 4016 C C . ASN A 1 508 ? 11.219 18.047 -43.125 1 28.45 508 ASN A C 1
ATOM 4018 O O . ASN A 1 508 ? 11.047 17.859 -44.344 1 28.45 508 ASN A O 1
ATOM 4022 N N . ARG A 1 509 ? 10.141 18.156 -42.375 1 27.86 509 ARG A N 1
ATOM 4023 C CA . ARG A 1 509 ? 8.969 18.438 -43.188 1 27.86 509 ARG A CA 1
ATOM 4024 C C . ARG A 1 509 ? 8.953 19.891 -43.656 1 27.86 509 ARG A C 1
ATOM 4026 O O . ARG A 1 509 ? 8.062 20.297 -44.406 1 27.86 509 ARG A O 1
ATOM 4033 N N . GLN A 1 510 ? 9.695 20.734 -42.875 1 24.78 510 GLN A N 1
ATOM 4034 C CA . GLN A 1 510 ? 9.539 22.062 -43.469 1 24.78 510 GLN A CA 1
ATOM 4035 C C . GLN A 1 510 ? 10.289 22.172 -44.781 1 24.78 510 GLN A C 1
ATOM 4037 O O . GLN A 1 510 ? 10.156 23.172 -45.5 1 24.78 510 GLN A O 1
ATOM 4042 N N . SER A 1 511 ? 11.297 21.297 -44.938 1 24.22 511 SER A N 1
ATOM 4043 C CA . SER A 1 511 ? 11.992 21.781 -46.125 1 24.22 511 SER A CA 1
ATOM 4044 C C . SER A 1 511 ? 11.281 21.344 -47.406 1 24.22 511 SER A C 1
ATOM 4046 O O . SER A 1 511 ? 11.711 21.672 -48.5 1 24.22 511 SER A O 1
ATOM 4048 N N . PHE A 1 512 ? 10.328 20.359 -47.344 1 22.38 512 PHE A N 1
ATOM 4049 C CA . PHE A 1 512 ? 9.789 20.391 -48.719 1 22.38 512 PHE A CA 1
ATOM 4050 C C . PHE A 1 512 ? 8.648 21.406 -48.812 1 22.38 512 PHE A C 1
ATOM 4052 O O . PHE A 1 512 ? 7.875 21.562 -47.875 1 22.38 512 PHE A O 1
ATOM 4059 N N . MET B 1 1 ? 1.639 -10.68 24.688 1 19.75 1 MET B N 1
ATOM 4060 C CA . MET B 1 1 ? 1.896 -9.914 23.469 1 19.75 1 MET B CA 1
ATOM 4061 C C . MET B 1 1 ? 3.148 -10.422 22.766 1 19.75 1 MET B C 1
ATOM 4063 O O . MET B 1 1 ? 4.262 -10.023 23.109 1 19.75 1 MET B O 1
ATOM 4067 N N . GLU B 1 2 ? 3.178 -11.711 22.391 1 21.88 2 GLU B N 1
ATOM 4068 C CA . GLU B 1 2 ? 4.371 -12.445 22 1 21.88 2 GLU B CA 1
ATOM 4069 C C . GLU B 1 2 ? 4.934 -11.914 20.688 1 21.88 2 GLU B C 1
ATOM 4071 O O . GLU B 1 2 ? 4.191 -11.734 19.719 1 21.88 2 GLU B O 1
ATOM 4076 N N . SER B 1 3 ? 5.996 -11.141 20.781 1 25.73 3 SER B N 1
ATOM 4077 C CA . SER B 1 3 ? 6.895 -10.547 19.797 1 25.73 3 SER B CA 1
ATOM 4078 C C . SER B 1 3 ? 7.199 -11.523 18.672 1 25.73 3 SER B C 1
ATOM 4080 O O . SER B 1 3 ? 7.68 -12.633 18.922 1 25.73 3 SER B O 1
ATOM 4082 N N . SER B 1 4 ? 6.254 -11.523 17.75 1 29.88 4 SER B N 1
ATOM 4083 C CA . SER B 1 4 ? 6.586 -12.305 16.562 1 29.88 4 SER B CA 1
ATOM 4084 C C . SER B 1 4 ? 8.039 -12.094 16.141 1 29.88 4 SER B C 1
ATOM 4086 O O . SER B 1 4 ? 8.414 -10.992 15.727 1 29.88 4 SER B O 1
ATOM 4088 N N . ASN B 1 5 ? 8.891 -12.805 16.812 1 26.94 5 ASN B N 1
ATOM 4089 C CA . ASN B 1 5 ? 10.328 -12.922 16.609 1 26.94 5 ASN B CA 1
ATOM 4090 C C . ASN B 1 5 ? 10.672 -13.234 15.156 1 26.94 5 ASN B C 1
ATOM 4092 O O . ASN B 1 5 ? 10.406 -14.344 14.672 1 26.94 5 ASN B O 1
ATOM 4096 N N . ILE B 1 6 ? 10.492 -12.219 14.414 1 31.34 6 ILE B N 1
ATOM 4097 C CA . ILE B 1 6 ? 11.078 -12.359 13.086 1 31.34 6 ILE B CA 1
ATOM 4098 C C . ILE B 1 6 ? 12.523 -12.844 13.203 1 31.34 6 ILE B C 1
ATOM 4100 O O . ILE B 1 6 ? 13.352 -12.188 13.836 1 31.34 6 ILE B O 1
ATOM 4104 N N . ASP B 1 7 ? 12.727 -14.086 13.156 1 27.97 7 ASP B N 1
ATOM 4105 C CA . ASP B 1 7 ? 13.945 -14.875 13.234 1 27.97 7 ASP B CA 1
ATOM 4106 C C . ASP B 1 7 ? 15.008 -14.344 12.281 1 27.97 7 ASP B C 1
ATOM 4108 O O . ASP B 1 7 ? 14.906 -14.508 11.062 1 27.97 7 ASP B O 1
ATOM 4112 N N . ILE B 1 8 ? 15.648 -13.242 12.664 1 28.58 8 ILE B N 1
ATOM 4113 C CA . ILE B 1 8 ? 16.766 -12.703 11.906 1 28.58 8 ILE B CA 1
ATOM 4114 C C . ILE B 1 8 ? 17.969 -13.664 11.984 1 28.58 8 ILE B C 1
ATOM 4116 O O . ILE B 1 8 ? 18.578 -13.797 13.047 1 28.58 8 ILE B O 1
ATOM 4120 N N . ALA B 1 9 ? 18.109 -14.711 11.25 1 29.19 9 ALA B N 1
ATOM 4121 C CA . ALA B 1 9 ? 19.234 -15.617 11.047 1 29.19 9 ALA B CA 1
ATOM 4122 C C . ALA B 1 9 ? 20.562 -14.859 11.062 1 29.19 9 ALA B C 1
ATOM 4124 O O . ALA B 1 9 ? 20.656 -13.742 10.562 1 29.19 9 ALA B O 1
ATOM 4125 N N . ASP B 1 10 ? 21.406 -15.117 11.992 1 29.64 10 ASP B N 1
ATOM 4126 C CA . ASP B 1 10 ? 22.797 -14.672 12.109 1 29.64 10 ASP B CA 1
ATOM 4127 C C . ASP B 1 10 ? 23.531 -14.82 10.773 1 29.64 10 ASP B C 1
ATOM 4129 O O . ASP B 1 10 ? 23.547 -15.898 10.188 1 29.64 10 ASP B O 1
ATOM 4133 N N . PHE B 1 11 ? 23.797 -13.75 10.07 1 33.53 11 PHE B N 1
ATOM 4134 C CA . PHE B 1 11 ? 24.625 -13.562 8.883 1 33.53 11 PHE B CA 1
ATOM 4135 C C . PHE B 1 11 ? 26.016 -14.117 9.109 1 33.53 11 PHE B C 1
ATOM 4137 O O . PHE B 1 11 ? 26.75 -13.641 9.984 1 33.53 11 PHE B O 1
ATOM 4144 N N . ASP B 1 12 ? 26.281 -15.328 9.102 1 35.41 12 ASP B N 1
ATOM 4145 C CA . ASP B 1 12 ? 27.688 -15.719 9.016 1 35.41 12 ASP B CA 1
ATOM 4146 C C . ASP B 1 12 ? 28.5 -14.68 8.25 1 35.41 12 ASP B C 1
ATOM 4148 O O . ASP B 1 12 ? 28.047 -14.164 7.223 1 35.41 12 ASP B O 1
ATOM 4152 N N . GLU B 1 13 ? 29.609 -14.117 8.859 1 35.88 13 GLU B N 1
ATOM 4153 C CA . GLU B 1 13 ? 30.594 -13.188 8.328 1 35.88 13 GLU B CA 1
ATOM 4154 C C . GLU B 1 13 ? 31.203 -13.703 7.023 1 35.88 13 GLU B C 1
ATOM 4156 O O . GLU B 1 13 ? 32.375 -13.445 6.723 1 35.88 13 GLU B O 1
ATOM 4161 N N . GLU B 1 14 ? 30.938 -14.859 6.5 1 38.94 14 GLU B N 1
ATOM 4162 C CA . GLU B 1 14 ? 31.562 -14.914 5.184 1 38.94 14 GLU B CA 1
ATOM 4163 C C . GLU B 1 14 ? 31.297 -13.633 4.395 1 38.94 14 GLU B C 1
ATOM 4165 O O . GLU B 1 14 ? 30.188 -13.117 4.395 1 38.94 14 GLU B O 1
ATOM 4170 N N . GLU B 1 15 ? 32.344 -12.859 4.141 1 43.25 15 GLU B N 1
ATOM 4171 C CA . GLU B 1 15 ? 32.438 -11.602 3.4 1 43.25 15 GLU B CA 1
ATOM 4172 C C . GLU B 1 15 ? 31.438 -11.586 2.242 1 43.25 15 GLU B C 1
ATOM 4174 O O . GLU B 1 15 ? 31.766 -12.008 1.132 1 43.25 15 GLU B O 1
ATOM 4179 N N . ASP B 1 16 ? 30.344 -11.961 2.441 1 53.38 16 ASP B N 1
ATOM 4180 C CA . ASP B 1 16 ? 29.359 -11.836 1.379 1 53.38 16 ASP B CA 1
ATOM 4181 C C . ASP B 1 16 ? 29.5 -10.516 0.628 1 53.38 16 ASP B C 1
ATOM 4183 O O . ASP B 1 16 ? 29.609 -9.453 1.245 1 53.38 16 ASP B O 1
ATOM 4187 N N . GLN B 1 17 ? 30.156 -10.578 -0.478 1 61.25 17 GLN B N 1
ATOM 4188 C CA . GLN B 1 17 ? 30.25 -9.414 -1.354 1 61.25 17 GLN B CA 1
ATOM 4189 C C . GLN B 1 17 ? 28.953 -8.594 -1.306 1 61.25 17 GLN B C 1
ATOM 4191 O O . GLN B 1 17 ? 27.859 -9.156 -1.366 1 61.25 17 GLN B O 1
ATOM 4196 N N . PRO B 1 18 ? 29.156 -7.398 -0.837 1 76.31 18 PRO B N 1
ATOM 4197 C CA . PRO B 1 18 ? 28 -6.504 -0.792 1 76.31 18 PRO B CA 1
ATOM 4198 C C . PRO B 1 18 ? 27.188 -6.535 -2.08 1 76.31 18 PRO B C 1
ATOM 4200 O O . PRO B 1 18 ? 27.734 -6.73 -3.164 1 76.31 18 PRO B O 1
ATOM 4203 N N . ASP B 1 19 ? 25.938 -6.574 -1.827 1 84.19 19 ASP B N 1
ATOM 4204 C CA . ASP B 1 19 ? 25.031 -6.461 -2.971 1 84.19 19 ASP B CA 1
ATOM 4205 C C . ASP B 1 19 ? 25.406 -5.254 -3.838 1 84.19 19 ASP B C 1
ATOM 4207 O O . ASP B 1 19 ? 25.609 -4.152 -3.322 1 84.19 19 ASP B O 1
ATOM 4211 N N . PRO B 1 20 ? 25.656 -5.512 -5.043 1 86 20 PRO B N 1
ATOM 4212 C CA . PRO B 1 20 ? 26.094 -4.434 -5.934 1 86 20 PRO B CA 1
ATOM 4213 C C . PRO B 1 20 ? 25.141 -3.238 -5.926 1 86 20 PRO B C 1
ATOM 4215 O O . PRO B 1 20 ? 25.547 -2.115 -6.234 1 86 20 PRO B O 1
ATOM 4218 N N . PHE B 1 21 ? 23.922 -3.459 -5.559 1 87.69 21 PHE B N 1
ATOM 4219 C CA . PHE B 1 21 ? 22.953 -2.373 -5.59 1 87.69 21 PHE B CA 1
ATOM 4220 C C . PHE B 1 21 ? 23.031 -1.541 -4.316 1 87.69 21 PHE B C 1
ATOM 4222 O O . PHE B 1 21 ? 22.531 -0.415 -4.273 1 87.69 21 PHE B O 1
ATOM 4229 N N . ALA B 1 22 ? 23.625 -2.111 -3.303 1 84.5 22 ALA B N 1
ATOM 4230 C CA . ALA B 1 22 ? 23.703 -1.435 -2.01 1 84.5 22 ALA B CA 1
ATOM 4231 C C . ALA B 1 22 ? 24.562 -0.169 -2.105 1 84.5 22 ALA B C 1
ATOM 4233 O O . ALA B 1 22 ? 24.344 0.785 -1.353 1 84.5 22 ALA B O 1
ATOM 4234 N N . GLN B 1 23 ? 25.453 -0.134 -3.018 1 79.94 23 GLN B N 1
ATOM 4235 C CA . GLN B 1 23 ? 26.375 0.99 -3.158 1 79.94 23 GLN B CA 1
ATOM 4236 C C . GLN B 1 23 ? 25.656 2.234 -3.662 1 79.94 23 GLN B C 1
ATOM 4238 O O . GLN B 1 23 ? 26.141 3.354 -3.5 1 79.94 23 GLN B O 1
ATOM 4243 N N . PHE B 1 24 ? 24.516 1.992 -4.152 1 78.62 24 PHE B N 1
ATOM 4244 C CA . PHE B 1 24 ? 23.828 3.115 -4.773 1 78.62 24 PHE B CA 1
ATOM 4245 C C . PHE B 1 24 ? 22.625 3.539 -3.934 1 78.62 24 PHE B C 1
ATOM 4247 O O . PHE B 1 24 ? 21.734 4.246 -4.418 1 78.62 24 PHE B O 1
ATOM 4254 N N . PHE B 1 25 ? 22.703 3.139 -2.752 1 80.69 25 PHE B N 1
ATOM 4255 C CA . PHE B 1 25 ? 21.594 3.461 -1.866 1 80.69 25 PHE B CA 1
ATOM 4256 C C . PHE B 1 25 ? 21.438 4.969 -1.724 1 80.69 25 PHE B C 1
ATOM 4258 O O . PHE B 1 25 ? 22.422 5.691 -1.55 1 80.69 25 PHE B O 1
ATOM 4265 N N . SER B 1 26 ? 20.203 5.406 -1.949 1 85 26 SER B N 1
ATOM 4266 C CA . SER B 1 26 ? 19.859 6.809 -1.742 1 85 26 SER B CA 1
ATOM 4267 C C . SER B 1 26 ? 18.547 6.949 -0.997 1 85 26 SER B C 1
ATOM 4269 O O . SER B 1 26 ? 17.625 6.156 -1.201 1 85 26 SER B O 1
ATOM 4271 N N . ILE B 1 27 ? 18.5 7.922 -0.234 1 89.88 27 ILE B N 1
ATOM 4272 C CA . ILE B 1 27 ? 17.297 8.203 0.524 1 89.88 27 ILE B CA 1
ATOM 4273 C C . ILE B 1 27 ? 16.172 8.609 -0.429 1 89.88 27 ILE B C 1
ATOM 4275 O O . ILE B 1 27 ? 16.406 9.297 -1.423 1 89.88 27 ILE B O 1
ATOM 4279 N N . HIS B 1 28 ? 15.023 8.164 -0.12 1 93.56 28 HIS B N 1
ATOM 4280 C CA . HIS B 1 28 ? 13.875 8.469 -0.965 1 93.56 28 HIS B CA 1
ATOM 4281 C C . HIS B 1 28 ? 13.688 9.969 -1.115 1 93.56 28 HIS B C 1
ATOM 4283 O O . HIS B 1 28 ? 13.648 10.695 -0.12 1 93.56 28 HIS B O 1
ATOM 4289 N N . PRO B 1 29 ? 13.469 10.445 -2.268 1 90.12 29 PRO B N 1
ATOM 4290 C CA . PRO B 1 29 ? 13.406 11.891 -2.506 1 90.12 29 PRO B CA 1
ATOM 4291 C C . PRO B 1 29 ? 12.156 12.531 -1.923 1 90.12 29 PRO B C 1
ATOM 4293 O O . PRO B 1 29 ? 12.109 13.75 -1.725 1 90.12 29 PRO B O 1
ATOM 4296 N N . ALA B 1 30 ? 11.133 11.789 -1.663 1 92.5 30 ALA B N 1
ATOM 4297 C CA . ALA B 1 30 ? 9.883 12.328 -1.128 1 92.5 30 ALA B CA 1
ATOM 4298 C C . ALA B 1 30 ? 10.031 12.688 0.349 1 92.5 30 ALA B C 1
ATOM 4300 O O . ALA B 1 30 ? 9.18 13.375 0.914 1 92.5 30 ALA B O 1
ATOM 4301 N N . LEU B 1 31 ? 11.102 12.164 0.954 1 91.94 31 LEU B N 1
ATOM 4302 C CA . LEU B 1 31 ? 11.328 12.484 2.359 1 91.94 31 LEU B CA 1
ATOM 4303 C C . LEU B 1 31 ? 12 13.844 2.506 1 91.94 31 LEU B C 1
ATOM 4305 O O . LEU B 1 31 ? 13.148 14.023 2.08 1 91.94 31 LEU B O 1
ATOM 4309 N N . GLY B 1 32 ? 11.242 14.719 3.014 1 84.56 32 GLY B N 1
ATOM 4310 C CA . GLY B 1 32 ? 11.773 16.062 3.176 1 84.56 32 GLY B CA 1
ATOM 4311 C C . GLY B 1 32 ? 12.203 16.359 4.598 1 84.56 32 GLY B C 1
ATOM 4312 O O . GLY B 1 32 ? 12.109 15.508 5.48 1 84.56 32 GLY B O 1
ATOM 4313 N N . VAL B 1 33 ? 12.875 17.469 4.73 1 76.44 33 VAL B N 1
ATOM 4314 C CA . VAL B 1 33 ? 13.297 17.969 6.031 1 76.44 33 VAL B CA 1
ATOM 4315 C C . VAL B 1 33 ? 12.383 19.109 6.473 1 76.44 33 VAL B C 1
ATOM 4317 O O . VAL B 1 33 ? 11.758 19.766 5.641 1 76.44 33 VAL B O 1
ATOM 4320 N N . PRO B 1 34 ? 12.32 19.141 7.773 1 75.56 34 PRO B N 1
ATOM 4321 C CA . PRO B 1 34 ? 11.492 20.25 8.258 1 75.56 34 PRO B CA 1
ATOM 4322 C C . PRO B 1 34 ? 11.945 21.609 7.695 1 75.56 34 PRO B C 1
ATOM 4324 O O . PRO B 1 34 ? 13.148 21.828 7.52 1 75.56 34 PRO B O 1
ATOM 4327 N N . HIS B 1 35 ? 10.945 22.234 7.316 1 72.81 35 HIS B N 1
ATOM 4328 C CA . HIS B 1 35 ? 11.234 23.578 6.812 1 72.81 35 HIS B CA 1
ATOM 4329 C C . HIS B 1 35 ? 11.609 24.516 7.949 1 72.81 35 HIS B C 1
ATOM 4331 O O . HIS B 1 35 ? 11.047 24.438 9.039 1 72.81 35 HIS B O 1
ATOM 4337 N N . GLU B 1 36 ? 12.633 25.172 7.727 1 76.94 36 GLU B N 1
ATOM 4338 C CA . GLU B 1 36 ? 12.914 26.25 8.68 1 76.94 36 GLU B CA 1
ATOM 4339 C C . GLU B 1 36 ? 11.812 27.297 8.656 1 76.94 36 GLU B C 1
ATOM 4341 O O . GLU B 1 36 ? 11.188 27.531 7.621 1 76.94 36 GLU B O 1
ATOM 4346 N N . ILE B 1 37 ? 11.539 27.703 9.836 1 78.38 37 ILE B N 1
ATOM 4347 C CA . ILE B 1 37 ? 10.531 28.75 9.914 1 78.38 37 ILE B CA 1
ATOM 4348 C C . ILE B 1 37 ? 11.062 30.047 9.297 1 78.38 37 ILE B C 1
ATOM 4350 O O . ILE B 1 37 ? 11.992 30.656 9.828 1 78.38 37 ILE B O 1
ATOM 4354 N N . ALA B 1 38 ? 10.5 30.297 8.219 1 73.38 38 ALA B N 1
ATOM 4355 C CA . ALA B 1 38 ? 10.93 31.5 7.496 1 73.38 38 ALA B CA 1
ATOM 4356 C C . ALA B 1 38 ? 10.562 32.75 8.258 1 73.38 38 ALA B C 1
ATOM 4358 O O . ALA B 1 38 ? 9.664 32.75 9.109 1 73.38 38 ALA B O 1
ATOM 4359 N N . SER B 1 39 ? 11.297 33.781 8.039 1 74.25 39 SER B N 1
ATOM 4360 C CA . SER B 1 39 ? 11.086 35.094 8.695 1 74.25 39 SER B CA 1
ATOM 4361 C C . SER B 1 39 ? 9.711 35.656 8.352 1 74.25 39 SER B C 1
ATOM 4363 O O . SER B 1 39 ? 9.203 36.531 9.07 1 74.25 39 SER B O 1
ATOM 4365 N N . ASP B 1 40 ? 9.094 35.188 7.383 1 77.56 40 ASP B N 1
ATOM 4366 C CA . ASP B 1 40 ? 7.805 35.75 6.969 1 77.56 40 ASP B CA 1
ATOM 4367 C C . ASP B 1 40 ? 6.648 34.969 7.594 1 77.56 40 ASP B C 1
ATOM 4369 O O . ASP B 1 40 ? 5.488 35.188 7.238 1 77.56 40 ASP B O 1
ATOM 4373 N N . ILE B 1 41 ? 7.047 34.156 8.5 1 84.81 41 ILE B N 1
ATOM 4374 C CA . ILE B 1 41 ? 6.012 33.406 9.203 1 84.81 41 ILE B CA 1
ATOM 4375 C C . ILE B 1 41 ? 5.641 34.125 10.492 1 84.81 41 ILE B C 1
ATOM 4377 O O . ILE B 1 41 ? 6.52 34.562 11.242 1 84.81 41 ILE B O 1
ATOM 4381 N N . TYR B 1 42 ? 4.344 34.375 10.664 1 90.69 42 TYR B N 1
ATOM 4382 C CA . TYR B 1 42 ? 3.787 34.938 11.883 1 90.69 42 TYR B CA 1
ATOM 4383 C C . TYR B 1 42 ? 3.336 33.844 12.844 1 90.69 42 TYR B C 1
ATOM 4385 O O . TYR B 1 42 ? 2.184 33.406 12.797 1 90.69 42 TYR B O 1
ATOM 4393 N N . PRO B 1 43 ? 4.18 33.438 13.766 1 87.5 43 PRO B N 1
ATOM 4394 C CA . PRO B 1 43 ? 3.906 32.281 14.602 1 87.5 43 PRO B CA 1
ATOM 4395 C C . PRO B 1 43 ? 2.66 32.438 15.469 1 87.5 43 PRO B C 1
ATOM 4397 O O . PRO B 1 43 ? 1.968 31.469 15.758 1 87.5 43 PRO B O 1
ATOM 4400 N N . GLN B 1 44 ? 2.309 33.688 15.836 1 90.38 44 GLN B N 1
ATOM 4401 C CA . GLN B 1 44 ? 1.208 33.938 16.766 1 90.38 44 GLN B CA 1
ATOM 4402 C C . GLN B 1 44 ? -0.135 33.594 16.125 1 90.38 44 GLN B C 1
ATOM 4404 O O . GLN B 1 44 ? -1.148 33.5 16.828 1 90.38 44 GLN B O 1
ATOM 4409 N N . LEU B 1 45 ? -0.054 33.406 14.859 1 90.75 45 LEU B N 1
ATOM 4410 C CA . LEU B 1 45 ? -1.264 33.031 14.141 1 90.75 45 LEU B CA 1
ATOM 4411 C C . LEU B 1 45 ? -1.821 31.719 14.688 1 90.75 45 LEU B C 1
ATOM 4413 O O . LEU B 1 45 ? -3.033 31.5 14.648 1 90.75 45 LEU B O 1
ATOM 4417 N N . PHE B 1 46 ? -0.966 30.859 15.258 1 90.81 46 PHE B N 1
ATOM 4418 C CA . PHE B 1 46 ? -1.358 29.516 15.664 1 90.81 46 PHE B CA 1
ATOM 4419 C C . PHE B 1 46 ? -1.383 29.391 17.188 1 90.81 46 PHE B C 1
ATOM 4421 O O . PHE B 1 46 ? -1.438 28.281 17.719 1 90.81 46 PHE B O 1
ATOM 4428 N N . ASP B 1 47 ? -1.471 30.438 17.875 1 90.38 47 ASP B N 1
ATOM 4429 C CA . ASP B 1 47 ? -1.423 30.453 19.344 1 90.38 47 ASP B CA 1
ATOM 4430 C C . ASP B 1 47 ? -2.609 29.688 19.938 1 90.38 47 ASP B C 1
ATOM 4432 O O . ASP B 1 47 ? -2.467 28.984 20.938 1 90.38 47 ASP B O 1
ATOM 4436 N N . ALA B 1 48 ? -3.742 29.922 19.297 1 88.19 48 ALA B N 1
ATOM 4437 C CA . ALA B 1 48 ? -4.934 29.234 19.797 1 88.19 48 ALA B CA 1
ATOM 4438 C C . ALA B 1 48 ? -4.734 27.734 19.844 1 88.19 48 ALA B C 1
ATOM 4440 O O . ALA B 1 48 ? -5.215 27.062 20.75 1 88.19 48 ALA B O 1
ATOM 4441 N N . PHE B 1 49 ? -4.055 27.203 18.906 1 89.88 49 PHE B N 1
ATOM 4442 C CA . PHE B 1 49 ? -3.744 25.766 18.844 1 89.88 49 PHE B CA 1
ATOM 4443 C C . PHE B 1 49 ? -2.803 25.375 19.984 1 89.88 49 PHE B C 1
ATOM 4445 O O . PHE B 1 49 ? -3.068 24.406 20.703 1 89.88 49 PHE B O 1
ATOM 4452 N N . PHE B 1 50 ? -1.802 26.094 20.156 1 92.75 50 PHE B N 1
ATOM 4453 C CA . PHE B 1 50 ? -0.756 25.719 21.109 1 92.75 50 PHE B CA 1
ATOM 4454 C C . PHE B 1 50 ? -1.226 25.938 22.547 1 92.75 50 PHE B C 1
ATOM 4456 O O . PHE B 1 50 ? -0.679 25.344 23.469 1 92.75 50 PHE B O 1
ATOM 4463 N N . HIS B 1 51 ? -2.273 26.734 22.672 1 91.5 51 HIS B N 1
ATOM 4464 C CA . HIS B 1 51 ? -2.805 26.969 24.016 1 91.5 51 HIS B CA 1
ATOM 4465 C C . HIS B 1 51 ? -3.979 26.047 24.312 1 91.5 51 HIS B C 1
ATOM 4467 O O . HIS B 1 51 ? -4.543 26.094 25.406 1 91.5 51 HIS B O 1
ATOM 4473 N N . SER B 1 52 ? -4.328 25.266 23.344 1 90.56 52 SER B N 1
ATOM 4474 C CA . SER B 1 52 ? -5.43 24.344 23.562 1 90.56 52 SER B CA 1
ATOM 4475 C C . SER B 1 52 ? -5.062 23.281 24.594 1 90.56 52 SER B C 1
ATOM 4477 O O . SER B 1 52 ? -3.898 22.891 24.688 1 90.56 52 SER B O 1
ATOM 4479 N N . GLU B 1 53 ? -6.078 22.828 25.234 1 89.81 53 GLU B N 1
ATOM 4480 C CA . GLU B 1 53 ? -5.859 21.781 26.219 1 89.81 53 GLU B CA 1
ATOM 4481 C C . GLU B 1 53 ? -5.449 20.469 25.547 1 89.81 53 GLU B C 1
ATOM 4483 O O . GLU B 1 53 ? -4.641 19.719 26.094 1 89.81 53 GLU B O 1
ATOM 4488 N N . ILE B 1 54 ? -5.949 20.25 24.422 1 90.75 54 ILE B N 1
ATOM 4489 C CA . ILE B 1 54 ? -5.648 19.016 23.688 1 90.75 54 ILE B CA 1
ATOM 4490 C C . ILE B 1 54 ? -4.156 18.953 23.375 1 90.75 54 ILE B C 1
ATOM 4492 O O . ILE B 1 54 ? -3.5 17.953 23.625 1 90.75 54 ILE B O 1
ATOM 4496 N N . PHE B 1 55 ? -3.641 20.062 22.891 1 93.94 55 PHE B N 1
ATOM 4497 C CA . PHE B 1 55 ? -2.225 20.109 22.547 1 93.94 55 PHE B CA 1
ATOM 4498 C C . PHE B 1 55 ? -1.357 20 23.781 1 93.94 55 PHE B C 1
ATOM 4500 O O . PHE B 1 55 ? -0.358 19.281 23.797 1 93.94 55 PHE B O 1
ATOM 4507 N N . GLY B 1 56 ? -1.76 20.703 24.766 1 93.12 56 GLY B N 1
ATOM 4508 C CA . GLY B 1 56 ? -1 20.672 26.016 1 93.12 56 GLY B CA 1
ATOM 4509 C C . GLY B 1 56 ? -0.915 19.281 26.625 1 93.12 56 GLY B C 1
ATOM 4510 O O . GLY B 1 56 ? 0.153 18.859 27.062 1 93.12 56 GLY B O 1
ATOM 4511 N N . ARG B 1 57 ? -2.023 18.594 26.609 1 91.75 57 ARG B N 1
ATOM 4512 C CA . ARG B 1 57 ? -2.053 17.25 27.156 1 91.75 57 ARG B CA 1
ATOM 4513 C C . ARG B 1 57 ? -1.205 16.297 26.312 1 91.75 57 ARG B C 1
ATOM 4515 O O . ARG B 1 57 ? -0.521 15.422 26.859 1 91.75 57 ARG B O 1
ATOM 4522 N N . TRP B 1 58 ? -1.287 16.469 25.031 1 93.94 58 TRP B N 1
ATOM 4523 C CA . TRP B 1 58 ? -0.475 15.656 24.125 1 93.94 58 TRP B CA 1
ATOM 4524 C C . TRP B 1 58 ? 1.011 15.922 24.344 1 93.94 58 TRP B C 1
ATOM 4526 O O . TRP B 1 58 ? 1.807 14.984 24.453 1 93.94 58 TRP B O 1
ATOM 4536 N N . LEU B 1 59 ? 1.352 17.172 24.484 1 93.75 59 LEU B N 1
ATOM 4537 C CA . LEU B 1 59 ? 2.738 17.594 24.656 1 93.75 59 LEU B CA 1
ATOM 4538 C C . LEU B 1 59 ? 3.328 17.016 25.938 1 93.75 59 LEU B C 1
ATOM 4540 O O . LEU B 1 59 ? 4.496 16.625 25.969 1 93.75 59 LEU B O 1
ATOM 4544 N N . ARG B 1 60 ? 2.539 16.891 26.953 1 89.19 60 ARG B N 1
ATOM 4545 C CA . ARG B 1 60 ? 3.016 16.422 28.25 1 89.19 60 ARG B CA 1
ATOM 4546 C C . ARG B 1 60 ? 2.863 14.906 28.375 1 89.19 60 ARG B C 1
ATOM 4548 O O . ARG B 1 60 ? 3.141 14.344 29.438 1 89.19 60 ARG B O 1
ATOM 4555 N N . ARG B 1 61 ? 2.395 14.289 27.328 1 85.88 61 ARG B N 1
ATOM 4556 C CA . ARG B 1 61 ? 2.24 12.844 27.266 1 85.88 61 ARG B CA 1
ATOM 4557 C C . ARG B 1 61 ? 1.356 12.344 28.406 1 85.88 61 ARG B C 1
ATOM 4559 O O . ARG B 1 61 ? 1.681 11.344 29.062 1 85.88 61 ARG B O 1
ATOM 4566 N N . LYS B 1 62 ? 0.338 13.078 28.641 1 77.62 62 LYS B N 1
ATOM 4567 C CA . LYS B 1 62 ? -0.61 12.672 29.688 1 77.62 62 LYS B CA 1
ATOM 4568 C C . LYS B 1 62 ? -1.511 11.547 29.188 1 77.62 62 LYS B C 1
ATOM 4570 O O . LYS B 1 62 ? -2.064 10.789 29.984 1 77.62 62 LYS B O 1
ATOM 4575 N N . ASN B 1 63 ? -1.659 11.523 27.859 1 78 63 ASN B N 1
ATOM 4576 C CA . ASN B 1 63 ? -2.486 10.516 27.203 1 78 63 ASN B CA 1
ATOM 4577 C C . ASN B 1 63 ? -1.725 9.812 26.078 1 78 63 ASN B C 1
ATOM 4579 O O . ASN B 1 63 ? -0.694 10.305 25.625 1 78 63 ASN B O 1
ATOM 4583 N N . ALA B 1 64 ? -2.266 8.672 25.672 1 82.06 64 ALA B N 1
ATOM 4584 C CA . ALA B 1 64 ? -1.529 7.828 24.734 1 82.06 64 ALA B CA 1
ATOM 4585 C C . ALA B 1 64 ? -2.09 7.961 23.312 1 82.06 64 ALA B C 1
ATOM 4587 O O . ALA B 1 64 ? -1.636 7.277 22.391 1 82.06 64 ALA B O 1
ATOM 4588 N N . TRP B 1 65 ? -2.977 8.953 23.172 1 88.56 65 TRP B N 1
ATOM 4589 C CA . TRP B 1 65 ? -3.6 9.039 21.844 1 88.56 65 TRP B CA 1
ATOM 4590 C C . TRP B 1 65 ? -2.715 9.805 20.875 1 88.56 65 TRP B C 1
ATOM 4592 O O . TRP B 1 65 ? -1.854 10.586 21.281 1 88.56 65 TRP B O 1
ATOM 4602 N N . GLN B 1 66 ? -2.924 9.555 19.609 1 93.44 66 GLN B N 1
ATOM 4603 C CA . GLN B 1 66 ? -2.328 10.352 18.547 1 93.44 66 GLN B CA 1
ATOM 4604 C C . GLN B 1 66 ? -3.068 11.68 18.359 1 93.44 66 GLN B C 1
ATOM 4606 O O . GLN B 1 66 ? -4.289 11.734 18.516 1 93.44 66 GLN B O 1
ATOM 4611 N N . LEU B 1 67 ? -2.361 12.656 18.047 1 94.81 67 LEU B N 1
ATOM 4612 C CA . LEU B 1 67 ? -2.984 13.945 17.766 1 94.81 67 LEU B CA 1
ATOM 4613 C C . LEU B 1 67 ? -3.01 14.219 16.266 1 94.81 67 LEU B C 1
ATOM 4615 O O . LEU B 1 67 ? -1.964 14.227 15.617 1 94.81 67 LEU B O 1
ATOM 4619 N N . TYR B 1 68 ? -4.191 14.406 15.742 1 93.5 68 TYR B N 1
ATOM 4620 C CA . TYR B 1 68 ? -4.359 14.758 14.336 1 93.5 68 TYR B CA 1
ATOM 4621 C C . TYR B 1 68 ? -4.711 16.234 14.188 1 93.5 68 TYR B C 1
ATOM 4623 O O . TYR B 1 68 ? -5.672 16.719 14.789 1 93.5 68 TYR B O 1
ATOM 4631 N N . ILE B 1 69 ? -3.92 16.891 13.461 1 93.69 69 ILE B N 1
ATOM 4632 C CA . ILE B 1 69 ? -4.246 18.25 13.07 1 93.69 69 ILE B CA 1
ATOM 4633 C C . ILE B 1 69 ? -4.957 18.25 11.719 1 93.69 69 ILE B C 1
ATOM 4635 O O . ILE B 1 69 ? -4.328 18.031 10.68 1 93.69 69 ILE B O 1
ATOM 4639 N N . ILE B 1 70 ? -6.203 18.609 11.758 1 90.69 70 ILE B N 1
ATOM 4640 C CA . ILE B 1 70 ? -7.027 18.5 10.555 1 90.69 70 ILE B CA 1
ATOM 4641 C C . ILE B 1 70 ? -7.281 19.891 9.969 1 90.69 70 ILE B C 1
ATOM 4643 O O . ILE B 1 70 ? -7.641 20.812 10.695 1 90.69 70 ILE B O 1
ATOM 4647 N N . GLY B 1 71 ? -7.113 20 8.672 1 89.25 71 GLY B N 1
ATOM 4648 C CA . GLY B 1 71 ? -7.395 21.25 7.961 1 89.25 71 GLY B CA 1
ATOM 4649 C C . GLY B 1 71 ? -7.285 21.109 6.453 1 89.25 71 GLY B C 1
ATOM 4650 O O . GLY B 1 71 ? -6.574 20.234 5.957 1 89.25 71 GLY B O 1
ATOM 4651 N N . GLY B 1 72 ? -7.969 21.906 5.828 1 85.69 72 GLY B N 1
ATOM 4652 C CA . GLY B 1 72 ? -7.922 21.891 4.375 1 85.69 72 GLY B CA 1
ATOM 4653 C C . GLY B 1 72 ? -6.594 22.359 3.816 1 85.69 72 GLY B C 1
ATOM 4654 O O . GLY B 1 72 ? -5.672 22.672 4.574 1 85.69 72 GLY B O 1
ATOM 4655 N N . PRO B 1 73 ? -6.547 22.375 2.504 1 86 73 PRO B N 1
ATOM 4656 C CA . PRO B 1 73 ? -5.316 22.844 1.862 1 86 73 PRO B CA 1
ATOM 4657 C C . PRO B 1 73 ? -5.031 24.312 2.158 1 86 73 PRO B C 1
ATOM 4659 O O . PRO B 1 73 ? -5.934 25.156 2.088 1 86 73 PRO B O 1
ATOM 4662 N N . GLY B 1 74 ? -3.799 24.656 2.615 1 86.25 74 GLY B N 1
ATOM 4663 C CA . GLY B 1 74 ? -3.355 26.031 2.74 1 86.25 74 GLY B CA 1
ATOM 4664 C C . GLY B 1 74 ? -3.676 26.641 4.094 1 86.25 74 GLY B C 1
ATOM 4665 O O . GLY B 1 74 ? -3.449 27.828 4.312 1 86.25 74 GLY B O 1
ATOM 4666 N N . VAL B 1 75 ? -4.129 25.844 5.008 1 88.75 75 VAL B N 1
ATOM 4667 C CA . VAL B 1 75 ? -4.547 26.422 6.281 1 88.75 75 VAL B CA 1
ATOM 4668 C C . VAL B 1 75 ? -3.332 26.594 7.191 1 88.75 75 VAL B C 1
ATOM 4670 O O . VAL B 1 75 ? -3.432 27.203 8.258 1 88.75 75 VAL B O 1
ATOM 4673 N N . GLY B 1 76 ? -2.195 26.062 6.777 1 89.31 76 GLY B N 1
ATOM 4674 C CA . GLY B 1 76 ? -0.975 26.297 7.535 1 89.31 76 GLY B CA 1
ATOM 4675 C C . GLY B 1 76 ? -0.506 25.062 8.289 1 89.31 76 GLY B C 1
ATOM 4676 O O . GLY B 1 76 ? 0.256 25.172 9.258 1 89.31 76 GLY B O 1
ATOM 4677 N N . LYS B 1 77 ? -0.91 23.828 7.945 1 91.69 77 LYS B N 1
ATOM 4678 C CA . LYS B 1 77 ? -0.576 22.594 8.648 1 91.69 77 LYS B CA 1
ATOM 4679 C C . LYS B 1 77 ? 0.933 22.359 8.672 1 91.69 77 LYS B C 1
ATOM 4681 O O . LYS B 1 77 ? 1.493 21.969 9.695 1 91.69 77 LYS B O 1
ATOM 4686 N N . THR B 1 78 ? 1.62 22.625 7.531 1 91.62 78 THR B N 1
ATOM 4687 C CA . THR B 1 78 ? 3.062 22.422 7.441 1 91.62 78 THR B CA 1
ATOM 4688 C C . THR B 1 78 ? 3.797 23.344 8.406 1 91.62 78 THR B C 1
ATOM 4690 O O . THR B 1 78 ? 4.727 22.922 9.094 1 91.62 78 THR B O 1
ATOM 4693 N N . THR B 1 79 ? 3.357 24.609 8.445 1 91.5 79 THR B N 1
ATOM 4694 C CA . THR B 1 79 ? 3.945 25.562 9.375 1 91.5 79 THR B CA 1
ATOM 4695 C C . THR B 1 79 ? 3.695 25.141 10.82 1 91.5 79 THR B C 1
ATOM 4697 O O . THR B 1 79 ? 4.594 25.219 11.656 1 91.5 79 THR B O 1
ATOM 4700 N N . MET B 1 80 ? 2.508 24.766 11.039 1 92.38 80 MET B N 1
ATOM 4701 C CA . MET B 1 80 ? 2.154 24.328 12.391 1 92.38 80 MET B CA 1
ATOM 4702 C C . MET B 1 80 ? 3.002 23.141 12.812 1 92.38 80 MET B C 1
ATOM 4704 O O . MET B 1 80 ? 3.416 23.047 13.969 1 92.38 80 MET B O 1
ATOM 4708 N N . ALA B 1 81 ? 3.209 22.203 11.906 1 93.94 81 ALA B N 1
ATOM 4709 C CA . ALA B 1 81 ? 4.059 21.047 12.188 1 93.94 81 ALA B CA 1
ATOM 4710 C C . ALA B 1 81 ? 5.469 21.484 12.578 1 93.94 81 ALA B C 1
ATOM 4712 O O . ALA B 1 81 ? 6.039 20.984 13.547 1 93.94 81 ALA B O 1
ATOM 4713 N N . SER B 1 82 ? 5.984 22.438 11.836 1 93.5 82 SER B N 1
ATOM 4714 C CA . SER B 1 82 ? 7.316 22.953 12.133 1 93.5 82 SER B CA 1
ATOM 4715 C C . SER B 1 82 ? 7.352 23.656 13.484 1 93.5 82 SER B C 1
ATOM 4717 O O . SER B 1 82 ? 8.305 23.484 14.25 1 93.5 82 SER B O 1
ATOM 4719 N N . LEU B 1 83 ? 6.344 24.438 13.781 1 93.31 83 LEU B N 1
ATOM 4720 C CA . LEU B 1 83 ? 6.266 25.141 15.062 1 93.31 83 LEU B CA 1
ATOM 4721 C C . LEU B 1 83 ? 6.113 24.156 16.219 1 93.31 83 LEU B C 1
ATOM 4723 O O . LEU B 1 83 ? 6.617 24.406 17.312 1 93.31 83 LEU B O 1
ATOM 4727 N N . THR B 1 84 ? 5.387 23.109 15.922 1 94.94 84 THR B N 1
ATOM 4728 C CA . THR B 1 84 ? 5.215 22.078 16.938 1 94.94 84 THR B CA 1
ATOM 4729 C C . THR B 1 84 ? 6.562 21.516 17.375 1 94.94 84 THR B C 1
ATOM 4731 O O . THR B 1 84 ? 6.809 21.312 18.562 1 94.94 84 THR B O 1
ATOM 4734 N N . ILE B 1 85 ? 7.426 21.266 16.406 1 93.5 85 ILE B N 1
ATOM 4735 C CA . ILE B 1 85 ? 8.758 20.75 16.703 1 93.5 85 ILE B CA 1
ATOM 4736 C C . ILE B 1 85 ? 9.492 21.719 17.625 1 93.5 85 ILE B C 1
ATOM 4738 O O . ILE B 1 85 ? 10.109 21.312 18.609 1 93.5 85 ILE B O 1
ATOM 4742 N N . LYS B 1 86 ? 9.383 22.953 17.359 1 91.06 86 LYS B N 1
ATOM 4743 C CA . LYS B 1 86 ? 10.016 23.984 18.188 1 91.06 86 LYS B CA 1
ATOM 4744 C C . LYS B 1 86 ? 9.438 24 19.594 1 91.06 86 LYS B C 1
ATOM 4746 O O . LYS B 1 86 ? 10.172 24.172 20.578 1 91.06 86 LYS B O 1
ATOM 4751 N N . ARG B 1 87 ? 8.188 23.859 19.625 1 92.25 87 ARG B N 1
ATOM 4752 C CA . ARG B 1 87 ? 7.512 23.875 20.922 1 92.25 87 ARG B CA 1
ATOM 4753 C C . ARG B 1 87 ? 7.922 22.688 21.781 1 92.25 87 ARG B C 1
ATOM 4755 O O . ARG B 1 87 ? 8.094 22.812 22.984 1 92.25 87 ARG B O 1
ATOM 4762 N N . ILE B 1 88 ? 7.996 21.516 21.125 1 93.25 88 ILE B N 1
ATOM 4763 C CA . ILE B 1 88 ? 8.438 20.328 21.844 1 93.25 88 ILE B CA 1
ATOM 4764 C C . ILE B 1 88 ? 9.82 20.562 22.438 1 93.25 88 ILE B C 1
ATOM 4766 O O . ILE B 1 88 ? 10.047 20.297 23.625 1 93.25 88 ILE B O 1
ATOM 4770 N N . ARG B 1 89 ? 10.695 21.109 21.656 1 89.44 89 ARG B N 1
ATOM 4771 C CA . ARG B 1 89 ? 12.062 21.359 22.109 1 89.44 89 ARG B CA 1
ATOM 4772 C C . ARG B 1 89 ? 12.094 22.375 23.234 1 89.44 89 ARG B C 1
ATOM 4774 O O . ARG B 1 89 ? 12.844 22.219 24.203 1 89.44 89 ARG B O 1
ATOM 4781 N N . ALA B 1 90 ? 11.312 23.344 23.125 1 88.31 90 ALA B N 1
ATOM 4782 C CA . ALA B 1 90 ? 11.258 24.391 24.156 1 88.31 90 ALA B CA 1
ATOM 4783 C C . ALA B 1 90 ? 10.734 23.828 25.469 1 88.31 90 ALA B C 1
ATOM 4785 O O . ALA B 1 90 ? 11.211 24.219 26.547 1 88.31 90 ALA B O 1
ATOM 4786 N N . GLU B 1 91 ? 9.789 23.016 25.359 1 86.62 91 GLU B N 1
ATOM 4787 C CA . GLU B 1 91 ? 9.18 22.438 26.547 1 86.62 91 GLU B CA 1
ATOM 4788 C C . GLU B 1 91 ? 10.164 21.531 27.297 1 86.62 91 GLU B C 1
ATOM 4790 O O . GLU B 1 91 ? 10.227 21.547 28.516 1 86.62 91 GLU B O 1
ATOM 4795 N N . TYR B 1 92 ? 10.945 20.75 26.641 1 83.94 92 TYR B N 1
ATOM 4796 C CA . TYR B 1 92 ? 11.734 19.719 27.297 1 83.94 92 TYR B CA 1
ATOM 4797 C C . TYR B 1 92 ? 13.203 20.125 27.375 1 83.94 92 TYR B C 1
ATOM 4799 O O . TYR B 1 92 ? 13.992 19.469 28.062 1 83.94 92 TYR B O 1
ATOM 4807 N N . GLU B 1 93 ? 13.68 21 26.609 1 72.81 93 GLU B N 1
ATOM 4808 C CA . GLU B 1 93 ? 15.016 21.531 26.828 1 72.81 93 GLU B CA 1
ATOM 4809 C C . GLU B 1 93 ? 15.164 22.094 28.25 1 72.81 93 GLU B C 1
ATOM 4811 O O . GLU B 1 93 ? 16.234 21.984 28.844 1 72.81 93 GLU B O 1
ATOM 4816 N N . GLN B 1 94 ? 14.141 22.547 28.734 1 62.22 94 GLN B N 1
ATOM 4817 C CA . GLN B 1 94 ? 14.172 23.172 30.047 1 62.22 94 GLN B CA 1
ATOM 4818 C C . GLN B 1 94 ? 14.109 22.109 31.156 1 62.22 94 GLN B C 1
ATOM 4820 O O . GLN B 1 94 ? 14.461 22.375 32.312 1 62.22 94 GLN B O 1
ATOM 4825 N N . SER B 1 95 ? 13.555 21.062 30.781 1 61.81 95 SER B N 1
ATOM 4826 C CA . SER B 1 95 ? 13.383 20.047 31.828 1 61.81 95 SER B CA 1
ATOM 4827 C C . SER B 1 95 ? 14.664 19.234 32.031 1 61.81 95 SER B C 1
ATOM 4829 O O . SER B 1 95 ? 15.242 18.719 31.078 1 61.81 95 SER B O 1
ATOM 4831 N N . PHE B 1 96 ? 15.453 19.5 33.156 1 61 96 PHE B N 1
ATOM 4832 C CA . PHE B 1 96 ? 16.688 18.828 33.562 1 61 96 PHE B CA 1
ATOM 4833 C C . PHE B 1 96 ? 16.469 17.312 33.656 1 61 96 PHE B C 1
ATOM 4835 O O . PHE B 1 96 ? 15.516 16.875 34.312 1 61 96 PHE B O 1
ATOM 4842 N N . GLY B 1 97 ? 17.078 16.469 32.781 1 62.56 97 GLY B N 1
ATOM 4843 C CA . GLY B 1 97 ? 17.172 15.039 33.062 1 62.56 97 GLY B CA 1
ATOM 4844 C C . GLY B 1 97 ? 16.453 14.195 32 1 62.56 97 GLY B C 1
ATOM 4845 O O . GLY B 1 97 ? 16.828 13.039 31.781 1 62.56 97 GLY B O 1
ATOM 4846 N N . THR B 1 98 ? 15.32 14.797 31.422 1 67.69 98 THR B N 1
ATOM 4847 C CA . THR B 1 98 ? 14.594 13.93 30.5 1 67.69 98 THR B CA 1
ATOM 4848 C C . THR B 1 98 ? 15.047 14.156 29.062 1 67.69 98 THR B C 1
ATOM 4850 O O . THR B 1 98 ? 14.938 15.273 28.547 1 67.69 98 THR B O 1
ATOM 4853 N N . LYS B 1 99 ? 15.711 13.195 28.562 1 82.25 99 LYS B N 1
ATOM 4854 C CA . LYS B 1 99 ? 16.141 13.281 27.156 1 82.25 99 LYS B CA 1
ATOM 4855 C C . LYS B 1 99 ? 14.945 13.172 26.219 1 82.25 99 LYS B C 1
ATOM 4857 O O . LYS B 1 99 ? 14.102 12.289 26.375 1 82.25 99 LYS B O 1
ATOM 4862 N N . THR B 1 100 ? 14.797 14.242 25.422 1 89.62 100 THR B N 1
ATOM 4863 C CA . THR B 1 100 ? 13.695 14.258 24.469 1 89.62 100 THR B CA 1
ATOM 4864 C C . THR B 1 100 ? 14.203 14.016 23.047 1 89.62 100 THR B C 1
ATOM 4866 O O . THR B 1 100 ? 15.203 14.602 22.641 1 89.62 100 THR B O 1
ATOM 4869 N N . HIS B 1 101 ? 13.602 13.078 22.422 1 92.31 101 HIS B N 1
ATOM 4870 C CA . HIS B 1 101 ? 13.898 12.773 21.031 1 92.31 101 HIS B CA 1
ATOM 4871 C C . HIS B 1 101 ? 12.758 13.18 20.109 1 92.31 101 HIS B C 1
ATOM 4873 O O . HIS B 1 101 ? 11.594 12.859 20.375 1 92.31 101 HIS B O 1
ATOM 4879 N N . VAL B 1 102 ? 13.102 13.961 19.094 1 94 102 VAL B N 1
ATOM 4880 C CA . VAL B 1 102 ? 12.062 14.422 18.172 1 94 102 VAL B CA 1
ATOM 4881 C C . VAL B 1 102 ? 12.445 14.039 16.734 1 94 102 VAL B C 1
ATOM 4883 O O . VAL B 1 102 ? 13.578 14.258 16.312 1 94 102 VAL B O 1
ATOM 4886 N N . SER B 1 103 ? 11.555 13.352 16.062 1 95.25 103 SER B N 1
ATOM 4887 C CA . SER B 1 103 ? 11.688 13.078 14.641 1 95.25 103 SER B CA 1
ATOM 4888 C C . SER B 1 103 ? 10.523 13.672 13.852 1 95.25 103 SER B C 1
ATOM 4890 O O . SER B 1 103 ? 9.398 13.734 14.352 1 95.25 103 SER B O 1
ATOM 4892 N N . ALA B 1 104 ? 10.844 14.156 12.688 1 95.56 104 ALA B N 1
ATOM 4893 C CA . ALA B 1 104 ? 9.82 14.727 11.812 1 95.56 104 ALA B CA 1
ATOM 4894 C C . ALA B 1 104 ? 9.93 14.156 10.406 1 95.56 104 ALA B C 1
ATOM 4896 O O . ALA B 1 104 ? 11.031 14.008 9.867 1 95.56 104 ALA B O 1
ATOM 4897 N N . LEU B 1 105 ? 8.82 13.789 9.906 1 95.69 105 LEU B N 1
ATOM 4898 C CA . LEU B 1 105 ? 8.719 13.328 8.523 1 95.69 105 LEU B CA 1
ATOM 4899 C C . LEU B 1 105 ? 7.863 14.281 7.695 1 95.69 105 LEU B C 1
ATOM 4901 O O . LEU B 1 105 ? 6.633 14.227 7.754 1 95.69 105 LEU B O 1
ATOM 4905 N N . PHE B 1 106 ? 8.492 15.141 6.949 1 95.81 106 PHE B N 1
ATOM 4906 C CA . PHE B 1 106 ? 7.785 16.016 6.016 1 95.81 106 PHE B CA 1
ATOM 4907 C C . PHE B 1 106 ? 7.754 15.398 4.621 1 95.81 106 PHE B C 1
ATOM 4909 O O . PHE B 1 106 ? 8.797 15.266 3.973 1 95.81 106 PHE B O 1
ATOM 4916 N N . ILE B 1 107 ? 6.613 15.023 4.199 1 94.75 107 ILE B N 1
ATOM 4917 C CA . ILE B 1 107 ? 6.473 14.391 2.893 1 94.75 107 ILE B CA 1
ATOM 4918 C C . ILE B 1 107 ? 6.336 15.453 1.81 1 94.75 107 ILE B C 1
ATOM 4920 O O . ILE B 1 107 ? 5.461 16.328 1.893 1 94.75 107 ILE B O 1
ATOM 4924 N N . ARG B 1 108 ? 7.098 15.344 0.827 1 90.38 108 ARG B N 1
ATOM 4925 C CA . ARG B 1 108 ? 7.105 16.328 -0.257 1 90.38 108 ARG B CA 1
ATOM 4926 C C . ARG B 1 108 ? 5.914 16.125 -1.187 1 90.38 108 ARG B C 1
ATOM 4928 O O . ARG B 1 108 ? 5.355 15.023 -1.261 1 90.38 108 ARG B O 1
ATOM 4935 N N . ASP B 1 109 ? 5.617 17.125 -1.906 1 83.38 109 ASP B N 1
ATOM 4936 C CA . ASP B 1 109 ? 4.496 17.094 -2.838 1 83.38 109 ASP B CA 1
ATOM 4937 C C . ASP B 1 109 ? 4.801 16.172 -4.023 1 83.38 109 ASP B C 1
ATOM 4939 O O . ASP B 1 109 ? 5.949 16.078 -4.465 1 83.38 109 ASP B O 1
ATOM 4943 N N . GLY B 1 110 ? 3.672 15.531 -4.465 1 78.69 110 GLY B N 1
ATOM 4944 C CA . GLY B 1 110 ? 3.795 14.688 -5.645 1 78.69 110 GLY B CA 1
ATOM 4945 C C . GLY B 1 110 ? 3.582 13.211 -5.348 1 78.69 110 GLY B C 1
ATOM 4946 O O . GLY B 1 110 ? 3.619 12.797 -4.188 1 78.69 110 GLY B O 1
ATOM 4947 N N . PRO B 1 111 ? 3.367 12.508 -6.43 1 79 111 PRO B N 1
ATOM 4948 C CA . PRO B 1 111 ? 3.152 11.07 -6.238 1 79 111 PRO B CA 1
ATOM 4949 C C . PRO B 1 111 ? 4.391 10.359 -5.707 1 79 111 PRO B C 1
ATOM 4951 O O . PRO B 1 111 ? 5.512 10.656 -6.133 1 79 111 PRO B O 1
ATOM 4954 N N . ILE B 1 112 ? 4.203 9.555 -4.773 1 88.69 112 ILE B N 1
ATOM 4955 C CA . ILE B 1 112 ? 5.297 8.773 -4.199 1 88.69 112 ILE B CA 1
ATOM 4956 C C . ILE B 1 112 ? 5.426 7.445 -4.934 1 88.69 112 ILE B C 1
ATOM 4958 O O . ILE B 1 112 ? 4.535 6.598 -4.855 1 88.69 112 ILE B O 1
ATOM 4962 N N . GLU B 1 113 ? 6.469 7.316 -5.641 1 88.88 113 GLU B N 1
ATOM 4963 C CA . GLU B 1 113 ? 6.801 6.039 -6.266 1 88.88 113 GLU B CA 1
ATOM 4964 C C . GLU B 1 113 ? 7.73 5.215 -5.375 1 88.88 113 GLU B C 1
ATOM 4966 O O . GLU B 1 113 ? 8.273 5.73 -4.395 1 88.88 113 GLU B O 1
ATOM 4971 N N . ASN B 1 114 ? 7.863 3.961 -5.629 1 91.69 114 ASN B N 1
ATOM 4972 C CA . ASN B 1 114 ? 8.672 3.086 -4.781 1 91.69 114 ASN B CA 1
ATOM 4973 C C . ASN B 1 114 ? 8.281 3.213 -3.312 1 91.69 114 ASN B C 1
ATOM 4975 O O . ASN B 1 114 ? 9.125 3.479 -2.461 1 91.69 114 ASN B O 1
ATOM 4979 N N . GLU B 1 115 ? 7.055 2.926 -3.082 1 94 115 GLU B N 1
ATOM 4980 C CA . GLU B 1 115 ? 6.402 3.201 -1.805 1 94 115 GLU B CA 1
ATOM 4981 C C . GLU B 1 115 ? 7.078 2.441 -0.667 1 94 115 GLU B C 1
ATOM 4983 O O . GLU B 1 115 ? 7.219 2.965 0.44 1 94 115 GLU B O 1
ATOM 4988 N N . LEU B 1 116 ? 7.539 1.228 -0.911 1 95.06 116 LEU B N 1
ATOM 4989 C CA . LEU B 1 116 ? 8.141 0.446 0.163 1 95.06 116 LEU B CA 1
ATOM 4990 C C . LEU B 1 116 ? 9.516 0.998 0.532 1 95.06 116 LEU B C 1
ATOM 4992 O O . LEU B 1 116 ? 9.922 0.94 1.695 1 95.06 116 LEU B O 1
ATOM 4996 N N . ALA B 1 117 ? 10.203 1.501 -0.513 1 95.06 117 ALA B N 1
ATOM 4997 C CA . ALA B 1 117 ? 11.453 2.193 -0.208 1 95.06 117 ALA B CA 1
ATOM 4998 C C . ALA B 1 117 ? 11.203 3.42 0.665 1 95.06 117 ALA B C 1
ATOM 5000 O O . ALA B 1 117 ? 11.984 3.717 1.571 1 95.06 117 ALA B O 1
ATOM 5001 N N . PHE B 1 118 ? 10.156 4.105 0.35 1 96.44 118 PHE B N 1
ATOM 5002 C CA . PHE B 1 118 ? 9.773 5.262 1.158 1 96.44 118 PHE B CA 1
ATOM 5003 C C . PHE B 1 118 ? 9.477 4.844 2.592 1 96.44 118 PHE B C 1
ATOM 5005 O O . PHE B 1 118 ? 9.906 5.504 3.541 1 96.44 118 PHE B O 1
ATOM 5012 N N . LEU B 1 119 ? 8.695 3.801 2.734 1 97.5 119 LEU B N 1
ATOM 5013 C CA . LEU B 1 119 ? 8.375 3.287 4.059 1 97.5 119 LEU B CA 1
ATOM 5014 C C . LEU B 1 119 ? 9.641 2.914 4.824 1 97.5 119 LEU B C 1
ATOM 5016 O O . LEU B 1 119 ? 9.805 3.297 5.984 1 97.5 119 LEU B O 1
ATOM 5020 N N . GLU B 1 120 ? 10.508 2.172 4.176 1 97.19 120 GLU B N 1
ATOM 5021 C CA . GLU B 1 120 ? 11.773 1.752 4.773 1 97.19 120 GLU B CA 1
ATOM 5022 C C . GLU B 1 120 ? 12.594 2.953 5.234 1 97.19 120 GLU B C 1
ATOM 5024 O O . GLU B 1 120 ? 13.062 2.994 6.375 1 97.19 120 GLU B O 1
ATOM 5029 N N . ASP B 1 121 ? 12.695 3.93 4.371 1 96.88 121 ASP B N 1
ATOM 5030 C CA . ASP B 1 121 ? 13.492 5.117 4.668 1 96.88 121 ASP B CA 1
ATOM 5031 C C . ASP B 1 121 ? 12.859 5.941 5.789 1 96.88 121 ASP B C 1
ATOM 5033 O O . ASP B 1 121 ? 13.562 6.559 6.586 1 96.88 121 ASP B O 1
ATOM 5037 N N . SER B 1 122 ? 11.547 6.016 5.781 1 97.38 122 SER B N 1
ATOM 5038 C CA . SER B 1 122 ? 10.859 6.734 6.848 1 97.38 122 SER B CA 1
ATOM 5039 C C . SER B 1 122 ? 11.18 6.145 8.211 1 97.38 122 SER B C 1
ATOM 5041 O O . SER B 1 122 ? 11.508 6.875 9.148 1 97.38 122 SER B O 1
ATOM 5043 N N . LEU B 1 123 ? 11.141 4.855 8.305 1 97.81 123 LEU B N 1
ATOM 5044 C CA . LEU B 1 123 ? 11.414 4.184 9.57 1 97.81 123 LEU B CA 1
ATOM 5045 C C . LEU B 1 123 ? 12.883 4.344 9.961 1 97.81 123 LEU B C 1
ATOM 5047 O O . LEU B 1 123 ? 13.195 4.59 11.125 1 97.81 123 LEU B O 1
ATOM 5051 N N . SER B 1 124 ? 13.711 4.199 8.961 1 96.62 124 SER B N 1
ATOM 5052 C CA . SER B 1 124 ? 15.141 4.363 9.203 1 96.62 124 SER B CA 1
ATOM 5053 C C . SER B 1 124 ? 15.461 5.777 9.68 1 96.62 124 SER B C 1
ATOM 5055 O O . SER B 1 124 ? 16.281 5.961 10.578 1 96.62 124 SER B O 1
ATOM 5057 N N . GLU B 1 125 ? 14.812 6.754 9.086 1 95.56 125 GLU B N 1
ATOM 5058 C CA . GLU B 1 125 ? 15.031 8.148 9.469 1 95.56 125 GLU B CA 1
ATOM 5059 C C . GLU B 1 125 ? 14.578 8.398 10.906 1 95.56 125 GLU B C 1
ATOM 5061 O O . GLU B 1 125 ? 15.258 9.094 11.664 1 95.56 125 GLU B O 1
ATOM 5066 N N . VAL B 1 126 ? 13.484 7.871 11.273 1 96.31 126 VAL B N 1
ATOM 5067 C CA . VAL B 1 126 ? 12.992 8.023 12.641 1 96.31 126 VAL B CA 1
ATOM 5068 C C . VAL B 1 126 ? 13.977 7.387 13.617 1 96.31 126 VAL B C 1
ATOM 5070 O O . VAL B 1 126 ? 14.32 7.98 14.641 1 96.31 126 VAL B O 1
ATOM 5073 N N . TYR B 1 127 ? 14.461 6.184 13.234 1 96.12 127 TYR B N 1
ATOM 5074 C CA . TYR B 1 127 ? 15.445 5.52 14.086 1 96.12 127 TYR B CA 1
ATOM 5075 C C . TYR B 1 127 ? 16.688 6.387 14.266 1 96.12 127 TYR B C 1
ATOM 5077 O O . TYR B 1 127 ? 17.188 6.543 15.383 1 96.12 127 TYR B O 1
ATOM 5085 N N . ARG B 1 128 ? 17.172 6.898 13.234 1 93.69 128 ARG B N 1
ATOM 5086 C CA . ARG B 1 128 ? 18.391 7.707 13.266 1 93.69 128 ARG B CA 1
ATOM 5087 C C . ARG B 1 128 ? 18.203 8.945 14.133 1 93.69 128 ARG B C 1
ATOM 5089 O O . ARG B 1 128 ? 19.094 9.305 14.914 1 93.69 128 ARG B O 1
ATOM 5096 N N . LYS B 1 129 ? 17.078 9.555 14.031 1 92.75 129 LYS B N 1
ATOM 5097 C CA . LYS B 1 129 ? 16.797 10.758 14.805 1 92.75 129 LYS B CA 1
ATOM 5098 C C . LYS B 1 129 ? 16.625 10.438 16.281 1 92.75 129 LYS B C 1
ATOM 5100 O O . LYS B 1 129 ? 16.922 11.258 17.156 1 92.75 129 LYS B O 1
ATOM 5105 N N . PHE B 1 130 ? 16.125 9.25 16.531 1 93.75 130 PHE B N 1
ATOM 5106 C CA . PHE B 1 130 ? 15.945 8.82 17.906 1 93.75 130 PHE B CA 1
ATOM 5107 C C . PHE B 1 130 ? 17.266 8.328 18.5 1 93.75 130 PHE B C 1
ATOM 5109 O O . PHE B 1 130 ? 17.359 8.102 19.719 1 93.75 130 PHE B O 1
ATOM 5116 N N . THR B 1 131 ? 18.25 8.156 17.547 1 91 131 THR B N 1
ATOM 5117 C CA . THR B 1 131 ? 19.547 7.684 18 1 91 131 THR B CA 1
ATOM 5118 C C . THR B 1 131 ? 20.656 8.633 17.547 1 91 131 THR B C 1
ATOM 5120 O O . THR B 1 131 ? 21.469 8.273 16.688 1 91 131 THR B O 1
ATOM 5123 N N . PRO B 1 132 ? 20.656 9.695 18.109 1 78 132 PRO B N 1
ATOM 5124 C CA . PRO B 1 132 ? 21.688 10.633 17.672 1 78 132 PRO B CA 1
ATOM 5125 C C . PRO B 1 132 ? 23.094 10.094 17.875 1 78 132 PRO B C 1
ATOM 5127 O O . PRO B 1 132 ? 23.312 9.234 18.734 1 78 132 PRO B O 1
ATOM 5130 N N . PRO B 1 133 ? 23.828 10.617 17 1 72.06 133 PRO B N 1
ATOM 5131 C CA . PRO B 1 133 ? 25.219 10.164 17.109 1 72.06 133 PRO B CA 1
ATOM 5132 C C . PRO B 1 133 ? 25.797 10.352 18.516 1 72.06 133 PRO B C 1
ATOM 5134 O O . PRO B 1 133 ? 25.562 11.391 19.141 1 72.06 133 PRO B O 1
ATOM 5137 N N . GLY B 1 134 ? 26.484 9.438 18.969 1 64.81 134 GLY B N 1
ATOM 5138 C CA . GLY B 1 134 ? 27.109 9.523 20.281 1 64.81 134 GLY B CA 1
ATOM 5139 C C . GLY B 1 134 ? 26.297 8.852 21.375 1 64.81 134 GLY B C 1
ATOM 5140 O O . GLY B 1 134 ? 26.812 8.578 22.453 1 64.81 134 GLY B O 1
ATOM 5141 N N . LEU B 1 135 ? 25.016 8.922 21.109 1 61.84 135 LEU B N 1
ATOM 5142 C CA . LEU B 1 135 ? 24.188 8.25 22.109 1 61.84 135 LEU B CA 1
ATOM 5143 C C . LEU B 1 135 ? 24.281 6.738 21.969 1 61.84 135 LEU B C 1
ATOM 5145 O O . LEU B 1 135 ? 24.266 6.207 20.859 1 61.84 135 LEU B O 1
ATOM 5149 N N . LEU B 1 136 ? 24.828 6.211 22.953 1 57.06 136 LEU B N 1
ATOM 5150 C CA . LEU B 1 136 ? 24.906 4.754 22.938 1 57.06 136 LEU B CA 1
ATOM 5151 C C . LEU B 1 136 ? 23.531 4.129 23.141 1 57.06 136 LEU B C 1
ATOM 5153 O O . LEU B 1 136 ? 22.953 4.234 24.219 1 57.06 136 LEU B O 1
ATOM 5157 N N . ALA B 1 137 ? 22.734 3.955 22.109 1 63.56 137 ALA B N 1
ATOM 5158 C CA . ALA B 1 137 ? 21.594 3.064 22.297 1 63.56 137 ALA B CA 1
ATOM 5159 C C . ALA B 1 137 ? 22 1.787 23.016 1 63.56 137 ALA B C 1
ATOM 5161 O O . ALA B 1 137 ? 23.188 1.423 23.031 1 63.56 137 ALA B O 1
ATOM 5162 N N . ASP B 1 138 ? 21.094 1.323 23.75 1 72.12 138 ASP B N 1
ATOM 5163 C CA . ASP B 1 138 ? 21.375 0.027 24.359 1 72.12 138 ASP B CA 1
ATOM 5164 C C . ASP B 1 138 ? 21.812 -0.993 23.312 1 72.12 138 ASP B C 1
ATOM 5166 O O . ASP B 1 138 ? 21.484 -0.867 22.125 1 72.12 138 ASP B O 1
ATOM 5170 N N . HIS B 1 139 ? 22.469 -1.743 23.719 1 78.5 139 HIS B N 1
ATOM 5171 C CA . HIS B 1 139 ? 23.109 -2.77 22.906 1 78.5 139 HIS B CA 1
ATOM 5172 C C . HIS B 1 139 ? 22.094 -3.547 22.078 1 78.5 139 HIS B C 1
ATOM 5174 O O . HIS B 1 139 ? 22.344 -3.902 20.938 1 78.5 139 HIS B O 1
ATOM 5180 N N . THR B 1 140 ? 20.875 -3.527 22.609 1 86.38 140 THR B N 1
ATOM 5181 C CA . THR B 1 140 ? 19.906 -4.367 21.938 1 86.38 140 THR B CA 1
ATOM 5182 C C . THR B 1 140 ? 19.375 -3.68 20.672 1 86.38 140 THR B C 1
ATOM 5184 O O . THR B 1 140 ? 19.359 -4.281 19.594 1 86.38 140 THR B O 1
ATOM 5187 N N . ALA B 1 141 ? 19.047 -2.418 20.766 1 90.81 141 ALA B N 1
ATOM 5188 C CA . ALA B 1 141 ? 18.547 -1.689 19.609 1 90.81 141 ALA B CA 1
ATOM 5189 C C . ALA B 1 141 ? 19.641 -1.539 18.547 1 90.81 141 ALA B C 1
ATOM 5191 O O . ALA B 1 141 ? 19.359 -1.646 17.344 1 90.81 141 ALA B O 1
ATOM 5192 N N . SER B 1 142 ? 20.781 -1.362 18.953 1 91.12 142 SER B N 1
ATOM 5193 C CA . SER B 1 142 ? 21.906 -1.209 18.031 1 91.12 142 SER B CA 1
ATOM 5194 C C . SER B 1 142 ? 22.188 -2.508 17.281 1 91.12 142 SER B C 1
ATOM 5196 O O . SER B 1 142 ? 22.469 -2.486 16.078 1 91.12 142 SER B O 1
ATOM 5198 N N . ASN B 1 143 ? 22.094 -3.568 18 1 90.5 143 ASN B N 1
ATOM 5199 C CA . ASN B 1 143 ? 22.281 -4.867 17.359 1 90.5 143 ASN B CA 1
ATOM 5200 C C . ASN B 1 143 ? 21.203 -5.137 16.312 1 90.5 143 ASN B C 1
ATOM 5202 O O . ASN B 1 143 ? 21.484 -5.684 15.25 1 90.5 143 ASN B O 1
ATOM 5206 N N . MET B 1 144 ? 20.047 -4.746 16.656 1 93.25 144 MET B N 1
ATOM 5207 C CA . MET B 1 144 ? 18.938 -4.938 15.727 1 93.25 144 MET B CA 1
ATOM 5208 C C . MET B 1 144 ? 19.109 -4.051 14.5 1 93.25 144 MET B C 1
ATOM 5210 O O . MET B 1 144 ? 18.797 -4.461 13.383 1 93.25 144 MET B O 1
ATOM 5214 N N . TYR B 1 145 ? 19.578 -2.855 14.711 1 94.75 145 TYR B N 1
ATOM 5215 C CA . TYR B 1 145 ? 19.844 -1.956 13.594 1 94.75 145 TYR B CA 1
ATOM 5216 C C . TYR B 1 145 ? 20.969 -2.484 12.711 1 94.75 145 TYR B C 1
ATOM 5218 O O . TYR B 1 145 ? 20.938 -2.324 11.492 1 94.75 145 TYR B O 1
ATOM 5226 N N . ASP B 1 146 ? 21.938 -3.098 13.32 1 93.81 146 ASP B N 1
ATOM 5227 C CA . ASP B 1 146 ? 23.031 -3.697 12.57 1 93.81 146 ASP B CA 1
ATOM 5228 C C . ASP B 1 146 ? 22.531 -4.824 11.664 1 93.81 146 ASP B C 1
ATOM 5230 O O . ASP B 1 146 ? 23.031 -4.992 10.547 1 93.81 146 ASP B O 1
ATOM 5234 N N . LYS B 1 147 ? 21.625 -5.523 12.18 1 92.56 147 LYS B N 1
ATOM 5235 C CA . LYS B 1 147 ? 21.016 -6.562 11.352 1 92.56 147 LYS B CA 1
ATOM 5236 C C . LYS B 1 147 ? 20.328 -5.957 10.125 1 92.56 147 LYS B C 1
ATOM 5238 O O . LYS B 1 147 ? 20.375 -6.535 9.039 1 92.56 147 LYS B O 1
ATOM 5243 N N . TYR B 1 148 ? 19.703 -4.855 10.336 1 95.56 148 TYR B N 1
ATOM 5244 C CA . TYR B 1 148 ? 19.062 -4.137 9.242 1 95.56 148 TYR B CA 1
ATOM 5245 C C . TYR B 1 148 ? 20.078 -3.664 8.219 1 95.56 148 TYR B C 1
ATOM 5247 O O . TYR B 1 148 ? 19.906 -3.852 7.012 1 95.56 148 TYR B O 1
ATOM 5255 N N . THR B 1 149 ? 21.156 -3.084 8.695 1 94.25 149 THR B N 1
ATOM 5256 C CA . THR B 1 149 ? 22.203 -2.592 7.797 1 94.25 149 THR B CA 1
ATOM 5257 C C . THR B 1 149 ? 22.859 -3.746 7.043 1 94.25 149 THR B C 1
ATOM 5259 O O . THR B 1 149 ? 23.203 -3.607 5.867 1 94.25 149 THR B O 1
ATOM 5262 N N . TYR B 1 150 ? 22.984 -4.805 7.707 1 92.44 150 TYR B N 1
ATOM 5263 C CA . TYR B 1 150 ? 23.5 -5.992 7.043 1 92.44 150 TYR B CA 1
ATOM 5264 C C . TYR B 1 150 ? 22.562 -6.457 5.938 1 92.44 150 TYR B C 1
ATOM 5266 O O . TYR B 1 150 ? 23.016 -6.793 4.836 1 92.44 150 TYR B O 1
ATOM 5274 N N . ALA B 1 151 ? 21.328 -6.484 6.238 1 91.56 151 ALA B N 1
ATOM 5275 C CA . ALA B 1 151 ? 20.328 -6.898 5.25 1 91.56 151 ALA B CA 1
ATOM 5276 C C . ALA B 1 151 ? 20.344 -5.969 4.039 1 91.56 151 ALA B C 1
ATOM 5278 O O . ALA B 1 151 ? 20.156 -6.414 2.904 1 91.56 151 ALA B O 1
ATOM 5279 N N . GLN B 1 152 ? 20.516 -4.684 4.289 1 91.75 152 GLN B N 1
ATOM 5280 C CA . GLN B 1 152 ? 20.609 -3.713 3.205 1 91.75 152 GLN B CA 1
ATOM 5281 C C . GLN B 1 152 ? 21.812 -4.004 2.314 1 91.75 152 GLN B C 1
ATOM 5283 O O . GLN B 1 152 ? 21.703 -4.02 1.088 1 91.75 152 GLN B O 1
ATOM 5288 N N . ASN B 1 153 ? 22.922 -4.309 2.963 1 90.5 153 ASN B N 1
ATOM 5289 C CA . ASN B 1 153 ? 24.156 -4.551 2.238 1 90.5 153 ASN B CA 1
ATOM 5290 C C . ASN B 1 153 ? 24.125 -5.879 1.494 1 90.5 153 ASN B C 1
ATOM 5292 O O . ASN B 1 153 ? 24.734 -6.02 0.434 1 90.5 153 ASN B O 1
ATOM 5296 N N . ALA B 1 154 ? 23.391 -6.773 2.053 1 87 154 ALA B N 1
ATOM 5297 C CA . ALA B 1 154 ? 23.297 -8.102 1.456 1 87 154 ALA B CA 1
ATOM 5298 C C . ALA B 1 154 ? 22.219 -8.148 0.374 1 87 154 ALA B C 1
ATOM 5300 O O . ALA B 1 154 ? 22.062 -9.164 -0.308 1 87 154 ALA B O 1
ATOM 5301 N N . GLY B 1 155 ? 21.5 -7.125 0.241 1 86.06 155 GLY B N 1
ATOM 5302 C CA . GLY B 1 155 ? 20.484 -7.074 -0.791 1 86.06 155 GLY B CA 1
ATOM 5303 C C . GLY B 1 155 ? 19.281 -7.957 -0.488 1 86.06 155 GLY B C 1
ATOM 5304 O O . GLY B 1 155 ? 18.719 -8.578 -1.392 1 86.06 155 GLY B O 1
ATOM 5305 N N . ARG B 1 156 ? 18.938 -7.988 0.795 1 87.12 156 ARG B N 1
ATOM 5306 C CA . ARG B 1 156 ? 17.781 -8.789 1.188 1 87.12 156 ARG B CA 1
ATOM 5307 C C . ARG B 1 156 ? 16.484 -8.133 0.725 1 87.12 156 ARG B C 1
ATOM 5309 O O . ARG B 1 156 ? 16.469 -6.965 0.345 1 87.12 156 ARG B O 1
ATOM 5316 N N . ARG B 1 157 ? 15.461 -8.859 0.798 1 87.12 157 ARG B N 1
ATOM 5317 C CA . ARG B 1 157 ? 14.148 -8.383 0.361 1 87.12 157 ARG B CA 1
ATOM 5318 C C . ARG B 1 157 ? 13.688 -7.191 1.191 1 87.12 157 ARG B C 1
ATOM 5320 O O . ARG B 1 157 ? 14 -7.098 2.379 1 87.12 157 ARG B O 1
ATOM 5327 N N . VAL B 1 158 ? 12.914 -6.441 0.584 1 91.06 158 VAL B N 1
ATOM 5328 C CA . VAL B 1 158 ? 12.477 -5.199 1.208 1 91.06 158 VAL B CA 1
ATOM 5329 C C . VAL B 1 158 ? 11.609 -5.508 2.428 1 91.06 158 VAL B C 1
ATOM 5331 O O . VAL B 1 158 ? 11.68 -4.812 3.441 1 91.06 158 VAL B O 1
ATOM 5334 N N . SER B 1 159 ? 10.75 -6.535 2.322 1 90.19 159 SER B N 1
ATOM 5335 C CA . SER B 1 159 ? 9.891 -6.891 3.445 1 90.19 159 SER B CA 1
ATOM 5336 C C . SER B 1 159 ? 10.711 -7.246 4.68 1 90.19 159 SER B C 1
ATOM 5338 O O . SER B 1 159 ? 10.328 -6.902 5.801 1 90.19 159 SER B O 1
ATOM 5340 N N . VAL B 1 160 ? 11.797 -7.934 4.438 1 90.38 160 VAL B N 1
ATOM 5341 C CA . VAL B 1 160 ? 12.695 -8.312 5.527 1 90.38 160 VAL B CA 1
ATOM 5342 C C . VAL B 1 160 ? 13.352 -7.066 6.113 1 90.38 160 VAL B C 1
ATOM 5344 O O . VAL B 1 160 ? 13.422 -6.91 7.336 1 90.38 160 VAL B O 1
ATOM 5347 N N . ARG B 1 161 ? 13.82 -6.223 5.246 1 94.38 161 ARG B N 1
ATOM 5348 C CA . ARG B 1 161 ? 14.469 -4.996 5.699 1 94.38 161 ARG B CA 1
ATOM 5349 C C . ARG B 1 161 ? 13.5 -4.129 6.5 1 94.38 161 ARG B C 1
ATOM 5351 O O . ARG B 1 161 ? 13.852 -3.615 7.562 1 94.38 161 ARG B O 1
ATOM 5358 N N . ILE B 1 162 ? 12.266 -3.996 6.008 1 96.31 162 ILE B N 1
ATOM 5359 C CA . ILE B 1 162 ? 11.242 -3.201 6.684 1 96.31 162 ILE B CA 1
ATOM 5360 C C . ILE B 1 162 ? 10.953 -3.799 8.062 1 96.31 162 ILE B C 1
ATOM 5362 O O . ILE B 1 162 ? 10.836 -3.07 9.047 1 96.31 162 ILE B O 1
ATOM 5366 N N . ASP B 1 163 ? 10.867 -5.109 8.125 1 94.75 163 ASP B N 1
ATOM 5367 C CA . ASP B 1 163 ? 10.617 -5.773 9.398 1 94.75 163 ASP B CA 1
ATOM 5368 C C . ASP B 1 163 ? 11.75 -5.52 10.383 1 94.75 163 ASP B C 1
ATOM 5370 O O . ASP B 1 163 ? 11.508 -5.238 11.562 1 94.75 163 ASP B O 1
ATOM 5374 N N . LEU B 1 164 ? 12.938 -5.633 9.898 1 96.06 164 LEU B N 1
ATOM 5375 C CA . LEU B 1 164 ? 14.117 -5.477 10.75 1 96.06 164 LEU B CA 1
ATOM 5376 C C . LEU B 1 164 ? 14.219 -4.047 11.281 1 96.06 164 LEU B C 1
ATOM 5378 O O . LEU B 1 164 ? 14.445 -3.84 12.469 1 96.06 164 LEU B O 1
ATOM 5382 N N . ILE B 1 165 ? 14.031 -3.064 10.422 1 97.69 165 ILE B N 1
ATOM 5383 C CA . ILE B 1 165 ? 14.141 -1.681 10.867 1 97.69 165 ILE B CA 1
ATOM 5384 C C . ILE B 1 165 ? 12.977 -1.346 11.805 1 97.69 165 ILE B C 1
ATOM 5386 O O . ILE B 1 165 ? 13.141 -0.575 12.75 1 97.69 165 ILE B O 1
ATOM 5390 N N . SER B 1 166 ? 11.789 -1.86 11.5 1 97.75 166 SER B N 1
ATOM 5391 C CA . SER B 1 166 ? 10.641 -1.674 12.383 1 97.75 166 SER B CA 1
ATOM 5392 C C . SER B 1 166 ? 10.93 -2.209 13.781 1 97.75 166 SER B C 1
ATOM 5394 O O . SER B 1 166 ? 10.648 -1.545 14.781 1 97.75 166 SER B O 1
ATOM 5396 N N . GLN B 1 167 ? 11.547 -3.369 13.844 1 96.06 167 GLN B N 1
ATOM 5397 C CA . GLN B 1 167 ? 11.883 -3.969 15.133 1 96.06 167 GLN B CA 1
ATOM 5398 C C . GLN B 1 167 ? 12.93 -3.137 15.867 1 96.06 167 GLN B C 1
ATOM 5400 O O . GLN B 1 167 ? 12.828 -2.928 17.078 1 96.06 167 GLN B O 1
ATOM 5405 N N . ALA B 1 168 ? 13.93 -2.754 15.133 1 96.62 168 ALA B N 1
ATOM 5406 C CA . ALA B 1 168 ? 14.961 -1.911 15.734 1 96.62 168 ALA B CA 1
ATOM 5407 C C . ALA B 1 168 ? 14.359 -0.634 16.312 1 96.62 168 ALA B C 1
ATOM 5409 O O . ALA B 1 168 ? 14.703 -0.23 17.422 1 96.62 168 ALA B O 1
ATOM 5410 N N . LEU B 1 169 ? 13.477 -0.041 15.578 1 97.25 169 LEU B N 1
ATOM 5411 C CA . LEU B 1 169 ? 12.844 1.202 16 1 97.25 169 LEU B CA 1
ATOM 5412 C C . LEU B 1 169 ? 11.969 0.974 17.219 1 97.25 169 LEU B C 1
ATOM 5414 O O . LEU B 1 169 ? 11.984 1.773 18.156 1 97.25 169 LEU B O 1
ATOM 5418 N N . GLN B 1 170 ? 11.219 -0.067 17.219 1 96.69 170 GLN B N 1
ATOM 5419 C CA . GLN B 1 170 ? 10.375 -0.387 18.359 1 96.69 170 GLN B CA 1
ATOM 5420 C C . GLN B 1 170 ? 11.211 -0.583 19.625 1 96.69 170 GLN B C 1
ATOM 5422 O O . GLN B 1 170 ? 10.859 -0.067 20.688 1 96.69 170 GLN B O 1
ATOM 5427 N N . GLN B 1 171 ? 12.281 -1.313 19.453 1 94.88 171 GLN B N 1
ATOM 5428 C CA . GLN B 1 171 ? 13.164 -1.537 20.594 1 94.88 171 GLN B CA 1
ATOM 5429 C C . GLN B 1 171 ? 13.758 -0.224 21.094 1 94.88 171 GLN B C 1
ATOM 5431 O O . GLN B 1 171 ? 13.852 0.002 22.297 1 94.88 171 GLN B O 1
ATOM 5436 N N . ARG B 1 172 ? 14.141 0.59 20.203 1 94.81 172 ARG B N 1
ATOM 5437 C CA . ARG B 1 172 ? 14.688 1.894 20.578 1 94.81 172 ARG B CA 1
ATOM 5438 C C . ARG B 1 172 ? 13.656 2.725 21.328 1 94.81 172 ARG B C 1
ATOM 5440 O O . ARG B 1 172 ? 13.984 3.393 22.312 1 94.81 172 ARG B O 1
ATOM 5447 N N . CYS B 1 173 ? 12.453 2.709 20.875 1 94.81 173 CYS B N 1
ATOM 5448 C CA . CYS B 1 173 ? 11.375 3.453 21.531 1 94.81 173 CYS B CA 1
ATOM 5449 C C . CYS B 1 173 ? 11.133 2.941 22.938 1 94.81 173 CYS B C 1
ATOM 5451 O O . CYS B 1 173 ? 10.898 3.729 23.859 1 94.81 173 CYS B O 1
ATOM 5453 N N . ARG B 1 174 ? 11.258 1.675 23.109 1 92.62 174 ARG B N 1
ATOM 5454 C CA . ARG B 1 174 ? 11.117 1.097 24.438 1 92.62 174 ARG B CA 1
ATOM 5455 C C . ARG B 1 174 ? 12.219 1.602 25.375 1 92.62 174 ARG B C 1
ATOM 5457 O O . ARG B 1 174 ? 11.953 1.901 26.547 1 92.62 174 ARG B O 1
ATOM 5464 N N . GLU B 1 175 ? 13.383 1.677 24.859 1 91.06 175 GLU B N 1
ATOM 5465 C CA . GLU B 1 175 ? 14.516 2.178 25.641 1 91.06 175 GLU B CA 1
ATOM 5466 C C . GLU B 1 175 ? 14.312 3.639 26.031 1 91.06 175 GLU B C 1
ATOM 5468 O O . GLU B 1 175 ? 14.617 4.035 27.156 1 91.06 175 GLU B O 1
ATOM 5473 N N . ILE B 1 176 ? 13.844 4.375 25.109 1 91.25 176 ILE B N 1
ATOM 5474 C CA . ILE B 1 176 ? 13.625 5.797 25.344 1 91.25 176 ILE B CA 1
ATOM 5475 C C . ILE B 1 176 ? 12.539 5.98 26.406 1 91.25 176 ILE B C 1
ATOM 5477 O O . ILE B 1 176 ? 12.633 6.875 27.25 1 91.25 176 ILE B O 1
ATOM 5481 N N . GLN B 1 177 ? 11.547 5.184 26.312 1 88 177 GLN B N 1
ATOM 5482 C CA . GLN B 1 177 ? 10.43 5.293 27.25 1 88 177 GLN B CA 1
ATOM 5483 C C . GLN B 1 177 ? 10.898 5.156 28.688 1 88 177 GLN B C 1
ATOM 5485 O O . GLN B 1 177 ? 10.297 5.734 29.609 1 88 177 GLN B O 1
ATOM 5490 N N . GLU B 1 178 ? 11.93 4.504 28.906 1 84.94 178 GLU B N 1
ATOM 5491 C CA . GLU B 1 178 ? 12.461 4.289 30.25 1 84.94 178 GLU B CA 1
ATOM 5492 C C . GLU B 1 178 ? 13.211 5.523 30.75 1 84.94 178 GLU B C 1
ATOM 5494 O O . GLU B 1 178 ? 13.273 5.766 31.953 1 84.94 178 GLU B O 1
ATOM 5499 N N . THR B 1 179 ? 13.68 6.281 29.875 1 81.12 179 THR B N 1
ATOM 5500 C CA . THR B 1 179 ? 14.594 7.332 30.312 1 81.12 179 THR B CA 1
ATOM 5501 C C . THR B 1 179 ? 14.117 8.695 29.828 1 81.12 179 THR B C 1
ATOM 5503 O O . THR B 1 179 ? 14.625 9.727 30.266 1 81.12 179 THR B O 1
ATOM 5506 N N . GLY B 1 180 ? 13.164 8.633 28.953 1 87.44 180 GLY B N 1
ATOM 5507 C CA . GLY B 1 180 ? 12.789 9.914 28.375 1 87.44 180 GLY B CA 1
ATOM 5508 C C . GLY B 1 180 ? 11.5 9.859 27.578 1 87.44 180 GLY B C 1
ATOM 5509 O O . GLY B 1 180 ? 10.586 9.102 27.922 1 87.44 180 GLY B O 1
ATOM 5510 N N . CYS B 1 181 ? 11.422 10.867 26.609 1 90.38 181 CYS B N 1
ATOM 5511 C CA . CYS B 1 181 ? 10.234 10.953 25.781 1 90.38 181 CYS B CA 1
ATOM 5512 C C . CYS B 1 181 ? 10.609 11.078 24.297 1 90.38 181 CYS B C 1
ATOM 5514 O O . CYS B 1 181 ? 11.68 11.602 23.969 1 90.38 181 CYS B O 1
ATOM 5516 N N . ALA B 1 182 ? 9.773 10.539 23.5 1 94.25 182 ALA B N 1
ATOM 5517 C CA . ALA B 1 182 ? 9.969 10.633 22.062 1 94.25 182 ALA B CA 1
ATOM 5518 C C . ALA B 1 182 ? 8.711 11.156 21.359 1 94.25 182 ALA B C 1
ATOM 5520 O O . ALA B 1 182 ? 7.594 10.836 21.766 1 94.25 182 ALA B O 1
ATOM 5521 N N . PHE B 1 183 ? 8.914 12.039 20.359 1 96.62 183 PHE B N 1
ATOM 5522 C CA . PHE B 1 183 ? 7.816 12.586 19.578 1 96.62 183 PHE B CA 1
ATOM 5523 C C . PHE B 1 183 ? 8.055 12.367 18.094 1 96.62 183 PHE B C 1
ATOM 5525 O O . PHE B 1 183 ? 9.188 12.469 17.609 1 96.62 183 PHE B O 1
ATOM 5532 N N . LEU B 1 184 ? 7.027 12.031 17.391 1 97.19 184 LEU B N 1
ATOM 5533 C CA . LEU B 1 184 ? 7.043 11.891 15.945 1 97.19 184 LEU B CA 1
ATOM 5534 C C . LEU B 1 184 ? 6 12.797 15.297 1 97.19 184 LEU B C 1
ATOM 5536 O O . LEU B 1 184 ? 4.812 12.711 15.617 1 97.19 184 LEU B O 1
ATOM 5540 N N . VAL B 1 185 ? 6.43 13.68 14.43 1 97.19 185 VAL B N 1
ATOM 5541 C CA . VAL B 1 185 ? 5.547 14.594 13.719 1 97.19 185 VAL B CA 1
ATOM 5542 C C . VAL B 1 185 ? 5.543 14.258 12.227 1 97.19 185 VAL B C 1
ATOM 5544 O O . VAL B 1 185 ? 6.598 14.18 11.594 1 97.19 185 VAL B O 1
ATOM 5547 N N . ILE B 1 186 ? 4.383 14.039 11.695 1 96.88 186 ILE B N 1
ATOM 5548 C CA . ILE B 1 186 ? 4.246 13.695 10.289 1 96.88 186 ILE B CA 1
ATOM 5549 C C . ILE B 1 186 ? 3.406 14.75 9.578 1 96.88 186 ILE B C 1
ATOM 5551 O O . ILE B 1 186 ? 2.291 15.062 10.008 1 96.88 186 ILE B O 1
ATOM 5555 N N . ASP B 1 187 ? 3.918 15.227 8.484 1 95.44 187 ASP B N 1
ATOM 5556 C CA . ASP B 1 187 ? 3.205 16.25 7.73 1 95.44 187 ASP B CA 1
ATOM 5557 C C . ASP B 1 187 ? 2.971 15.812 6.289 1 95.44 187 ASP B C 1
ATOM 5559 O O . ASP B 1 187 ? 3.836 15.18 5.68 1 95.44 187 ASP B O 1
ATOM 5563 N N . ASN B 1 188 ? 1.818 16.094 5.82 1 93 188 ASN B N 1
ATOM 5564 C CA . ASN B 1 188 ? 1.463 15.938 4.414 1 93 188 ASN B CA 1
ATOM 5565 C C . ASN B 1 188 ? 1.321 14.477 4.023 1 93 188 ASN B C 1
ATOM 5567 O O . ASN B 1 188 ? 1.835 14.047 2.986 1 93 188 ASN B O 1
ATOM 5571 N N . ILE B 1 189 ? 0.585 13.742 4.863 1 92.06 189 ILE B N 1
ATOM 5572 C CA . ILE B 1 189 ? 0.423 12.305 4.695 1 92.06 189 ILE B CA 1
ATOM 5573 C C . ILE B 1 189 ? -0.469 12.016 3.488 1 92.06 189 ILE B C 1
ATOM 5575 O O . ILE B 1 189 ? -0.464 10.906 2.951 1 92.06 189 ILE B O 1
ATOM 5579 N N . GLU B 1 190 ? -1.204 13.016 2.938 1 87.88 190 GLU B N 1
ATOM 5580 C CA . GLU B 1 190 ? -2.152 12.852 1.841 1 87.88 190 GLU B CA 1
ATOM 5581 C C . GLU B 1 190 ? -1.432 12.586 0.522 1 87.88 190 GLU B C 1
ATOM 5583 O O . GLU B 1 190 ? -2.049 12.156 -0.453 1 87.88 190 GLU B O 1
ATOM 5588 N N . GLN B 1 191 ? -0.164 12.82 0.544 1 89.38 191 GLN B N 1
ATOM 5589 C CA . GLN B 1 191 ? 0.602 12.547 -0.667 1 89.38 191 GLN B CA 1
ATOM 5590 C C . GLN B 1 191 ? 0.805 11.047 -0.858 1 89.38 191 GLN B C 1
ATOM 5592 O O . GLN B 1 191 ? 1.102 10.594 -1.965 1 89.38 191 GLN B O 1
ATOM 5597 N N . CYS B 1 192 ? 0.655 10.305 0.173 1 91.81 192 CYS B N 1
ATOM 5598 C CA . CYS B 1 192 ? 0.797 8.852 0.121 1 91.81 192 CYS B CA 1
ATOM 5599 C C . CYS B 1 192 ? -0.45 8.203 -0.468 1 91.81 192 CYS B C 1
ATOM 5601 O O . CYS B 1 192 ? -1.561 8.703 -0.286 1 91.81 192 CYS B O 1
ATOM 5603 N N . SER B 1 193 ? -0.204 7.121 -1.238 1 89.88 193 SER B N 1
ATOM 5604 C CA . SER B 1 193 ? -1.344 6.316 -1.668 1 89.88 193 SER B CA 1
ATOM 5605 C C . SER B 1 193 ? -2.092 5.738 -0.474 1 89.88 193 SER B C 1
ATOM 5607 O O . SER B 1 193 ? -1.54 5.641 0.625 1 89.88 193 SER B O 1
ATOM 5609 N N . PRO B 1 194 ? -3.328 5.355 -0.658 1 89.5 194 PRO B N 1
ATOM 5610 C CA . PRO B 1 194 ? -4.082 4.773 0.457 1 89.5 194 PRO B CA 1
ATOM 5611 C C . PRO B 1 194 ? -3.391 3.557 1.066 1 89.5 194 PRO B C 1
ATOM 5613 O O . PRO B 1 194 ? -3.381 3.396 2.289 1 89.5 194 PRO B O 1
ATOM 5616 N N . SER B 1 195 ? -2.787 2.727 0.231 1 93.25 195 SER B N 1
ATOM 5617 C CA . SER B 1 195 ? -2.102 1.539 0.729 1 93.25 195 SER B CA 1
ATOM 5618 C C . SER B 1 195 ? -0.87 1.912 1.545 1 93.25 195 SER B C 1
ATOM 5620 O O . SER B 1 195 ? -0.628 1.341 2.611 1 93.25 195 SER B O 1
ATOM 5622 N N . LEU B 1 196 ? -0.126 2.84 1.039 1 95.25 196 LEU B N 1
ATOM 5623 C CA . LEU B 1 196 ? 1.05 3.297 1.771 1 95.25 196 LEU B CA 1
ATOM 5624 C C . LEU B 1 196 ? 0.65 3.947 3.092 1 95.25 196 LEU B C 1
ATOM 5626 O O . LEU B 1 196 ? 1.299 3.732 4.117 1 95.25 196 LEU B O 1
ATOM 5630 N N . THR B 1 197 ? -0.401 4.766 3.066 1 93.69 197 THR B N 1
ATOM 5631 C CA . THR B 1 197 ? -0.902 5.41 4.277 1 93.69 197 THR B CA 1
ATOM 5632 C C . THR B 1 197 ? -1.273 4.371 5.328 1 93.69 197 THR B C 1
ATOM 5634 O O . THR B 1 197 ? -0.944 4.527 6.508 1 93.69 197 THR B O 1
ATOM 5637 N N . GLU B 1 198 ? -1.928 3.33 4.84 1 94.69 198 GLU B N 1
ATOM 5638 C CA . GLU B 1 198 ? -2.316 2.266 5.758 1 94.69 198 GLU B CA 1
ATOM 5639 C C . GLU B 1 198 ? -1.093 1.609 6.395 1 94.69 198 GLU B C 1
ATOM 5641 O O . GLU B 1 198 ? -1.078 1.345 7.598 1 94.69 198 GLU B O 1
ATOM 5646 N N . LEU B 1 199 ? -0.064 1.366 5.617 1 96.81 199 LEU B N 1
ATOM 5647 C CA . LEU B 1 199 ? 1.166 0.764 6.121 1 96.81 199 LEU B CA 1
ATOM 5648 C C . LEU B 1 199 ? 1.844 1.679 7.137 1 96.81 199 LEU B C 1
ATOM 5650 O O . LEU B 1 199 ? 2.281 1.222 8.195 1 96.81 199 LEU B O 1
ATOM 5654 N N . LEU B 1 200 ? 1.872 2.955 6.832 1 96.75 200 LEU B N 1
ATOM 5655 C CA . LEU B 1 200 ? 2.504 3.936 7.707 1 96.75 200 LEU B CA 1
ATOM 5656 C C . LEU B 1 200 ? 1.739 4.062 9.023 1 96.75 200 LEU B C 1
ATOM 5658 O O . LEU B 1 200 ? 2.338 4.02 10.102 1 96.75 200 LEU B O 1
ATOM 5662 N N . LEU B 1 201 ? 0.455 4.172 8.906 1 94.31 201 LEU B N 1
ATOM 5663 C CA . LEU B 1 201 ? -0.361 4.391 10.094 1 94.31 201 LEU B CA 1
ATOM 5664 C C . LEU B 1 201 ? -0.281 3.191 11.031 1 94.31 201 LEU B C 1
ATOM 5666 O O . LEU B 1 201 ? -0.32 3.354 12.258 1 94.31 201 LEU B O 1
ATOM 5670 N N . ARG B 1 202 ? -0.162 2.049 10.461 1 93.38 202 ARG B N 1
ATOM 5671 C CA . ARG B 1 202 ? 0.017 0.867 11.297 1 93.38 202 ARG B CA 1
ATOM 5672 C C . ARG B 1 202 ? 1.329 0.938 12.07 1 93.38 202 ARG B C 1
ATOM 5674 O O . ARG B 1 202 ? 1.376 0.603 13.258 1 93.38 202 ARG B O 1
ATOM 5681 N N . GLN B 1 203 ? 2.355 1.339 11.391 1 96 203 GLN B N 1
ATOM 5682 C CA . GLN B 1 203 ? 3.645 1.5 12.055 1 96 203 GLN B CA 1
ATOM 5683 C C . GLN B 1 203 ? 3.566 2.549 13.164 1 96 203 GLN B C 1
ATOM 5685 O O . GLN B 1 203 ? 4.109 2.354 14.25 1 96 203 GLN B O 1
ATOM 5690 N N . PHE B 1 204 ? 2.852 3.613 12.906 1 95.69 204 PHE B N 1
ATOM 5691 C CA . PHE B 1 204 ? 2.758 4.699 13.875 1 95.69 204 PHE B CA 1
ATOM 5692 C C . PHE B 1 204 ? 1.936 4.277 15.086 1 95.69 204 PHE B C 1
ATOM 5694 O O . PHE B 1 204 ? 2.209 4.707 16.203 1 95.69 204 PHE B O 1
ATOM 5701 N N . SER B 1 205 ? 0.958 3.463 14.812 1 93.81 205 SER B N 1
ATOM 5702 C CA . SER B 1 205 ? 0.163 2.938 15.914 1 93.81 205 SER B CA 1
ATOM 5703 C C . SER B 1 205 ? 1.014 2.084 16.844 1 93.81 205 SER B C 1
ATOM 5705 O O . SER B 1 205 ? 0.871 2.162 18.078 1 93.81 205 SER B O 1
ATOM 5707 N N . VAL B 1 206 ? 1.884 1.322 16.281 1 94.44 206 VAL B N 1
ATOM 5708 C CA . VAL B 1 206 ? 2.775 0.485 17.078 1 94.44 206 VAL B CA 1
ATOM 5709 C C . VAL B 1 206 ? 3.719 1.365 17.891 1 94.44 206 VAL B C 1
ATOM 5711 O O . VAL B 1 206 ? 3.965 1.096 19.078 1 94.44 206 VAL B O 1
ATOM 5714 N N . LEU B 1 207 ? 4.219 2.381 17.297 1 95.75 207 LEU B N 1
ATOM 5715 C CA . LEU B 1 207 ? 5.121 3.289 17.984 1 95.75 207 LEU B CA 1
ATOM 5716 C C . LEU B 1 207 ? 4.398 4.012 19.125 1 95.75 207 LEU B C 1
ATOM 5718 O O . LEU B 1 207 ? 4.965 4.211 20.203 1 95.75 207 LEU B O 1
ATOM 5722 N N . GLN B 1 208 ? 3.189 4.363 18.828 1 94.56 208 GLN B N 1
ATOM 5723 C CA . GLN B 1 208 ? 2.373 5.008 19.844 1 94.56 208 GLN B CA 1
ATOM 5724 C C . GLN B 1 208 ? 2.205 4.109 21.062 1 94.56 208 GLN B C 1
ATOM 5726 O O . GLN B 1 208 ? 2.285 4.574 22.203 1 94.56 208 GLN B O 1
ATOM 5731 N N . GLN B 1 209 ? 1.994 2.873 20.797 1 90.88 209 GLN B N 1
ATOM 5732 C CA . GLN B 1 209 ? 1.825 1.903 21.875 1 90.88 209 GLN B CA 1
ATOM 5733 C C . GLN B 1 209 ? 3.107 1.756 22.688 1 90.88 209 GLN B C 1
ATOM 5735 O O . GLN B 1 209 ? 3.066 1.381 23.875 1 90.88 209 GLN B O 1
ATOM 5740 N N . GLN B 1 210 ? 4.195 2.096 22.078 1 91.81 210 GLN B N 1
ATOM 5741 C CA . GLN B 1 210 ? 5.48 2.035 22.766 1 91.81 210 GLN B CA 1
ATOM 5742 C C . GLN B 1 210 ? 5.793 3.354 23.469 1 91.81 210 GLN B C 1
ATOM 5744 O O . GLN B 1 210 ? 6.91 3.559 23.938 1 91.81 210 GLN B O 1
ATOM 5749 N N . GLY B 1 211 ? 4.895 4.309 23.375 1 91.31 211 GLY B N 1
ATOM 5750 C CA . GLY B 1 211 ? 5.035 5.523 24.172 1 91.31 211 GLY B CA 1
ATOM 5751 C C . GLY B 1 211 ? 5.441 6.727 23.344 1 91.31 211 GLY B C 1
ATOM 5752 O O . GLY B 1 211 ? 5.75 7.789 23.891 1 91.31 211 GLY B O 1
ATOM 5753 N N . VAL B 1 212 ? 5.438 6.641 22.078 1 95.94 212 VAL B N 1
ATOM 5754 C CA . VAL B 1 212 ? 5.832 7.762 21.219 1 95.94 212 VAL B CA 1
ATOM 5755 C C . VAL B 1 212 ? 4.648 8.703 21.031 1 95.94 212 VAL B C 1
ATOM 5757 O O . VAL B 1 212 ? 3.537 8.266 20.734 1 95.94 212 VAL B O 1
ATOM 5760 N N . GLY B 1 213 ? 4.855 10.023 21.297 1 96.38 213 GLY B N 1
ATOM 5761 C CA . GLY B 1 213 ? 3.854 11.008 20.938 1 96.38 213 GLY B CA 1
ATOM 5762 C C . GLY B 1 213 ? 3.789 11.273 19.438 1 96.38 213 GLY B C 1
ATOM 5763 O O . GLY B 1 213 ? 4.703 11.867 18.875 1 96.38 213 GLY B O 1
ATOM 5764 N N . VAL B 1 214 ? 2.689 10.875 18.859 1 97.38 214 VAL B N 1
ATOM 5765 C CA . VAL B 1 214 ? 2.584 10.969 17.406 1 97.38 214 VAL B CA 1
ATOM 5766 C C . VAL B 1 214 ? 1.622 12.094 17.031 1 97.38 214 VAL B C 1
ATOM 5768 O O . VAL B 1 214 ? 0.493 12.148 17.516 1 97.38 214 VAL B O 1
ATOM 5771 N N . LEU B 1 215 ? 2.062 13 16.234 1 97.44 215 LEU B N 1
ATOM 5772 C CA . LEU B 1 215 ? 1.239 14.062 15.656 1 97.44 215 LEU B CA 1
ATOM 5773 C C . LEU B 1 215 ? 1.207 13.953 14.133 1 97.44 215 LEU B C 1
ATOM 5775 O O . LEU B 1 215 ? 2.256 13.875 13.492 1 97.44 215 LEU B O 1
ATOM 5779 N N . ILE B 1 216 ? 0.022 13.945 13.578 1 96.62 216 ILE B N 1
ATOM 5780 C CA . ILE B 1 216 ? -0.138 13.805 12.133 1 96.62 216 ILE B CA 1
ATOM 5781 C C . ILE B 1 216 ? -0.998 14.953 11.602 1 96.62 216 ILE B C 1
ATOM 5783 O O . ILE B 1 216 ? -2.074 15.227 12.133 1 96.62 216 ILE B O 1
ATOM 5787 N N . THR B 1 217 ? -0.498 15.633 10.625 1 95.44 217 THR B N 1
ATOM 5788 C CA . THR B 1 217 ? -1.345 16.594 9.922 1 95.44 217 THR B CA 1
ATOM 5789 C C . THR B 1 217 ? -2.096 15.914 8.781 1 95.44 217 THR B C 1
ATOM 5791 O O . THR B 1 217 ? -1.543 15.047 8.094 1 95.44 217 THR B O 1
ATOM 5794 N N . SER B 1 218 ? -3.305 16.234 8.648 1 92.31 218 SER B N 1
ATOM 5795 C CA . SER B 1 218 ? -4.117 15.609 7.613 1 92.31 218 SER B CA 1
ATOM 5796 C C . SER B 1 218 ? -5.195 16.562 7.105 1 92.31 218 SER B C 1
ATOM 5798 O O . SER B 1 218 ? -5.641 17.453 7.836 1 92.31 218 SER B O 1
ATOM 5800 N N . ARG B 1 219 ? -5.551 16.359 5.895 1 87.62 219 ARG B N 1
ATOM 5801 C CA . ARG B 1 219 ? -6.676 17.094 5.32 1 87.62 219 ARG B CA 1
ATOM 5802 C C . ARG B 1 219 ? -7.992 16.391 5.602 1 87.62 219 ARG B C 1
ATOM 5804 O O . ARG B 1 219 ? -9.062 16.984 5.469 1 87.62 219 ARG B O 1
ATOM 5811 N N . LEU B 1 220 ? -7.812 15.109 5.918 1 83.5 220 LEU B N 1
ATOM 5812 C CA . LEU B 1 220 ? -8.992 14.273 6.07 1 83.5 220 LEU B CA 1
ATOM 5813 C C . LEU B 1 220 ? -9.258 13.969 7.543 1 83.5 220 LEU B C 1
ATOM 5815 O O . LEU B 1 220 ? -8.336 13.625 8.281 1 83.5 220 LEU B O 1
ATOM 5819 N N . ARG B 1 221 ? -10.398 14.211 7.863 1 77.5 221 ARG B N 1
ATOM 5820 C CA . ARG B 1 221 ? -10.789 13.82 9.219 1 77.5 221 ARG B CA 1
ATOM 5821 C C . ARG B 1 221 ? -10.828 12.297 9.352 1 77.5 221 ARG B C 1
ATOM 5823 O O . ARG B 1 221 ? -11.188 11.594 8.406 1 77.5 221 ARG B O 1
ATOM 5830 N N . ARG B 1 222 ? -10.18 11.734 10.227 1 64.44 222 ARG B N 1
ATOM 5831 C CA . ARG B 1 222 ? -10.172 10.289 10.438 1 64.44 222 ARG B CA 1
ATOM 5832 C C . ARG B 1 222 ? -11.5 9.82 11.023 1 64.44 222 ARG B C 1
ATOM 5834 O O . ARG B 1 222 ? -11.906 8.672 10.812 1 64.44 222 ARG B O 1
ATOM 5841 N N . HIS B 1 223 ? -12.039 10.648 11.977 1 53.88 223 HIS B N 1
ATOM 5842 C CA . HIS B 1 223 ? -13.18 10.133 12.719 1 53.88 223 HIS B CA 1
ATOM 5843 C C . HIS B 1 223 ? -14.469 10.266 11.914 1 53.88 223 HIS B C 1
ATOM 5845 O O . HIS B 1 223 ? -14.602 11.18 11.102 1 53.88 223 HIS B O 1
ATOM 5851 N N . GLY B 1 224 ? -15.047 9.094 11.742 1 53.47 224 GLY B N 1
ATOM 5852 C CA . GLY B 1 224 ? -16.422 9.016 11.289 1 53.47 224 GLY B CA 1
ATOM 5853 C C . GLY B 1 224 ? -17.281 10.164 11.789 1 53.47 224 GLY B C 1
ATOM 5854 O O . GLY B 1 224 ? -16.75 11.141 12.336 1 53.47 224 GLY B O 1
ATOM 5855 N N . LYS B 1 225 ? -18.562 9.938 11.68 1 50.16 225 LYS B N 1
ATOM 5856 C CA . LYS B 1 225 ? -19.625 10.82 12.148 1 50.16 225 LYS B CA 1
ATOM 5857 C C . LYS B 1 225 ? -19.328 11.328 13.555 1 50.16 225 LYS B C 1
ATOM 5859 O O . LYS B 1 225 ? -19 10.547 14.445 1 50.16 225 LYS B O 1
ATOM 5864 N N . LEU B 1 226 ? -18.828 12.594 13.633 1 51.84 226 LEU B N 1
ATOM 5865 C CA . LEU B 1 226 ? -18.578 13.25 14.906 1 51.84 226 LEU B CA 1
ATOM 5866 C C . LEU B 1 226 ? -19.656 12.898 15.922 1 51.84 226 LEU B C 1
ATOM 5868 O O . LEU B 1 226 ? -20.797 13.352 15.797 1 51.84 226 LEU B O 1
ATOM 5872 N N . GLU B 1 227 ? -19.547 11.789 16.578 1 55.59 227 GLU B N 1
ATOM 5873 C CA . GLU B 1 227 ? -20.516 11.5 17.625 1 55.59 227 GLU B CA 1
ATOM 5874 C C . GLU B 1 227 ? -20.328 12.422 18.828 1 55.59 227 GLU B C 1
ATOM 5876 O O . GLU B 1 227 ? -19.203 12.711 19.234 1 55.59 227 GLU B O 1
ATOM 5881 N N . GLU B 1 228 ? -21.359 13.258 19.078 1 65.06 228 GLU B N 1
ATOM 5882 C CA . GLU B 1 228 ? -21.359 13.961 20.359 1 65.06 228 GLU B CA 1
ATOM 5883 C C . GLU B 1 228 ? -21.328 12.984 21.531 1 65.06 228 GLU B C 1
ATOM 5885 O O . GLU B 1 228 ? -22.156 12.086 21.609 1 65.06 228 GLU B O 1
ATOM 5890 N N . VAL B 1 229 ? -20.156 12.945 22.25 1 76.12 229 VAL B N 1
ATOM 5891 C CA . VAL B 1 229 ? -19.984 12.039 23.375 1 76.12 229 VAL B CA 1
ATOM 5892 C C . VAL B 1 229 ? -20.266 12.773 24.672 1 76.12 229 VAL B C 1
ATOM 5894 O O . VAL B 1 229 ? -19.812 13.906 24.859 1 76.12 229 VAL B O 1
ATOM 5897 N N . TYR B 1 230 ? -21.141 12.172 25.5 1 81.44 230 TYR B N 1
ATOM 5898 C CA . TYR B 1 230 ? -21.469 12.711 26.812 1 81.44 230 TYR B CA 1
ATOM 5899 C C . TYR B 1 230 ? -21.094 11.719 27.922 1 81.44 230 TYR B C 1
ATOM 5901 O O . TYR B 1 230 ? -21.031 10.508 27.672 1 81.44 230 TYR B O 1
ATOM 5909 N N . CYS B 1 231 ? -20.781 12.305 29.078 1 88.38 231 CYS B N 1
ATOM 5910 C CA . CYS B 1 231 ? -20.484 11.438 30.219 1 88.38 231 CYS B CA 1
ATOM 5911 C C . CYS B 1 231 ? -21.734 10.773 30.75 1 88.38 231 CYS B C 1
ATOM 5913 O O . CYS B 1 231 ? -22.766 11.422 30.906 1 88.38 231 CYS B O 1
ATOM 5915 N N . ASP B 1 232 ? -21.641 9.578 31.125 1 86.62 232 ASP B N 1
ATOM 5916 C CA . ASP B 1 232 ? -22.797 8.82 31.594 1 86.62 232 ASP B CA 1
ATOM 5917 C C . ASP B 1 232 ? -23.062 9.094 33.062 1 86.62 232 ASP B C 1
ATOM 5919 O O . ASP B 1 232 ? -24.109 8.719 33.594 1 86.62 232 ASP B O 1
ATOM 5923 N N . PHE B 1 233 ? -22.234 9.734 33.781 1 84 233 PHE B N 1
ATOM 5924 C CA . PHE B 1 233 ? -22.328 9.828 35.25 1 84 233 PHE B CA 1
ATOM 5925 C C . PHE B 1 233 ? -22.594 11.258 35.688 1 84 233 PHE B C 1
ATOM 5927 O O . PHE B 1 233 ? -23 11.5 36.812 1 84 233 PHE B O 1
ATOM 5934 N N . HIS B 1 234 ? -22.109 12.188 35 1 74 234 HIS B N 1
ATOM 5935 C CA . HIS B 1 234 ? -22.438 13.531 35.469 1 74 234 HIS B CA 1
ATOM 5936 C C . HIS B 1 234 ? -23.203 14.312 34.406 1 74 234 HIS B C 1
ATOM 5938 O O . HIS B 1 234 ? -23.047 14.055 33.219 1 74 234 HIS B O 1
ATOM 5944 N N . GLU B 1 235 ? -24.281 14.953 34.906 1 64.38 235 GLU B N 1
ATOM 5945 C CA . GLU B 1 235 ? -25.141 15.789 34.062 1 64.38 235 GLU B CA 1
ATOM 5946 C C . GLU B 1 235 ? -24.328 16.875 33.344 1 64.38 235 GLU B C 1
ATOM 5948 O O . GLU B 1 235 ? -23.422 17.469 33.938 1 64.38 235 GLU B O 1
ATOM 5953 N N . PRO B 1 236 ? -24.406 16.781 32.062 1 56.72 236 PRO B N 1
ATOM 5954 C CA . PRO B 1 236 ? -23.719 17.844 31.297 1 56.72 236 PRO B CA 1
ATOM 5955 C C . PRO B 1 236 ? -23.938 19.234 31.906 1 56.72 236 PRO B C 1
ATOM 5957 O O . PRO B 1 236 ? -25.062 19.594 32.219 1 56.72 236 PRO B O 1
ATOM 5960 N N . ASP B 1 237 ? -23.109 19.688 32.719 1 51.22 237 ASP B N 1
ATOM 5961 C CA . ASP B 1 237 ? -23.391 21.094 32.969 1 51.22 237 ASP B CA 1
ATOM 5962 C C . ASP B 1 237 ? -23.672 21.812 31.641 1 51.22 237 ASP B C 1
ATOM 5964 O O . ASP B 1 237 ? -23.266 21.359 30.578 1 51.22 237 ASP B O 1
ATOM 5968 N N . PHE B 1 238 ? -24.594 22.844 31.641 1 47.12 238 PHE B N 1
ATOM 5969 C CA . PHE B 1 238 ? -25.156 23.609 30.531 1 47.12 238 PHE B CA 1
ATOM 5970 C C . PHE B 1 238 ? -24.172 23.688 29.359 1 47.12 238 PHE B C 1
ATOM 5972 O O . PHE B 1 238 ? -24.562 23.469 28.219 1 47.12 238 PHE B O 1
ATOM 5979 N N . ASP B 1 239 ? -23.062 24.422 29.516 1 45.44 239 ASP B N 1
ATOM 5980 C CA . ASP B 1 239 ? -22.172 24.859 28.453 1 45.44 239 ASP B CA 1
ATOM 5981 C C . ASP B 1 239 ? -21.312 23.719 27.938 1 45.44 239 ASP B C 1
ATOM 5983 O O . ASP B 1 239 ? -20.609 23.875 26.922 1 45.44 239 ASP B O 1
ATOM 5987 N N . GLU B 1 240 ? -21.047 22.672 28.719 1 49.94 240 GLU B N 1
ATOM 5988 C CA . GLU B 1 240 ? -19.969 21.719 28.531 1 49.94 240 GLU B CA 1
ATOM 5989 C C . GLU B 1 240 ? -20.469 20.453 27.844 1 49.94 240 GLU B C 1
ATOM 5991 O O . GLU B 1 240 ? -20.031 19.344 28.156 1 49.94 240 GLU B O 1
ATOM 5996 N N . SER B 1 241 ? -21.406 20.484 27.156 1 55.78 241 SER B N 1
ATOM 5997 C CA . SER B 1 241 ? -22.141 19.281 26.812 1 55.78 241 SER B CA 1
ATOM 5998 C C . SER B 1 241 ? -21.25 18.266 26.094 1 55.78 241 SER B C 1
ATOM 6000 O O . SER B 1 241 ? -21.312 17.062 26.359 1 55.78 241 SER B O 1
ATOM 6002 N N . ARG B 1 242 ? -20.5 18.562 25.156 1 69.38 242 ARG B N 1
ATOM 6003 C CA . ARG B 1 242 ? -19.719 17.594 24.406 1 69.38 242 ARG B CA 1
ATOM 6004 C C . ARG B 1 242 ? -18.344 17.391 25.031 1 69.38 242 ARG B C 1
ATOM 6006 O O . ARG B 1 242 ? -17.641 18.359 25.297 1 69.38 242 ARG B O 1
ATOM 6013 N N . LEU B 1 243 ? -18.094 16.109 25.469 1 76.75 243 LEU B N 1
ATOM 6014 C CA . LEU B 1 243 ? -16.812 15.805 26.062 1 76.75 243 LEU B CA 1
ATOM 6015 C C . LEU B 1 243 ? -15.688 15.898 25.031 1 76.75 243 LEU B C 1
ATOM 6017 O O . LEU B 1 243 ? -15.789 15.328 23.938 1 76.75 243 LEU B O 1
ATOM 6021 N N . GLN B 1 244 ? -14.805 16.734 25.375 1 75.75 244 GLN B N 1
ATOM 6022 C CA . GLN B 1 244 ? -13.594 16.766 24.547 1 75.75 244 GLN B CA 1
ATOM 6023 C C . GLN B 1 244 ? -12.703 15.562 24.844 1 75.75 244 GLN B C 1
ATOM 6025 O O . GLN B 1 244 ? -12.125 14.984 23.922 1 75.75 244 GLN B O 1
ATOM 6030 N N . PHE B 1 245 ? -12.695 15.266 26.219 1 82.69 245 PHE B N 1
ATOM 6031 C CA . PHE B 1 245 ? -11.914 14.117 26.672 1 82.69 245 PHE B CA 1
ATOM 6032 C C . PHE B 1 245 ? -12.812 13.062 27.312 1 82.69 245 PHE B C 1
ATOM 6034 O O . PHE B 1 245 ? -13.656 13.391 28.156 1 82.69 245 PHE B O 1
ATOM 6041 N N . TYR B 1 246 ? -12.695 11.914 26.781 1 84.19 246 TYR B N 1
ATOM 6042 C CA . TYR B 1 246 ? -13.539 10.859 27.328 1 84.19 246 TYR B CA 1
ATOM 6043 C C . TYR B 1 246 ? -12.859 9.5 27.188 1 84.19 246 TYR B C 1
ATOM 6045 O O . TYR B 1 246 ? -11.852 9.367 26.5 1 84.19 246 TYR B O 1
ATOM 6053 N N . ARG B 1 247 ? -13.281 8.609 28.016 1 88.31 247 ARG B N 1
ATOM 6054 C CA . ARG B 1 247 ? -12.938 7.199 27.891 1 88.31 247 ARG B CA 1
ATOM 6055 C C . ARG B 1 247 ? -14.172 6.348 27.656 1 88.31 247 ARG B C 1
ATOM 6057 O O . ARG B 1 247 ? -15.281 6.723 28.047 1 88.31 247 ARG B O 1
ATOM 6064 N N . ARG B 1 248 ? -13.898 5.348 26.969 1 89.12 248 ARG B N 1
ATOM 6065 C CA . ARG B 1 248 ? -15 4.453 26.625 1 89.12 248 ARG B CA 1
ATOM 6066 C C . ARG B 1 248 ? -14.82 3.086 27.281 1 89.12 248 ARG B C 1
ATOM 6068 O O . ARG B 1 248 ? -13.703 2.574 27.359 1 89.12 248 ARG B O 1
ATOM 6075 N N . CYS B 1 249 ? -15.984 2.578 27.734 1 91.75 249 CYS B N 1
ATOM 6076 C CA . CYS B 1 249 ? -15.93 1.233 28.297 1 91.75 249 CYS B CA 1
ATOM 6077 C C . CYS B 1 249 ? -15.43 0.23 27.266 1 91.75 249 CYS B C 1
ATOM 6079 O O . CYS B 1 249 ? -15.953 0.162 26.156 1 91.75 249 CYS B O 1
ATOM 6081 N N . ILE B 1 250 ? -14.477 -0.593 27.562 1 86.06 250 ILE B N 1
ATOM 6082 C CA . ILE B 1 250 ? -13.852 -1.525 26.641 1 86.06 250 ILE B CA 1
ATOM 6083 C C . ILE B 1 250 ? -14.805 -2.676 26.344 1 86.06 250 ILE B C 1
ATOM 6085 O O . ILE B 1 250 ? -14.859 -3.174 25.203 1 86.06 250 ILE B O 1
ATOM 6089 N N . ASP B 1 251 ? -15.594 -2.99 27.281 1 82.56 251 ASP B N 1
ATOM 6090 C CA . ASP B 1 251 ? -16.438 -4.18 27.188 1 82.56 251 ASP B CA 1
ATOM 6091 C C . ASP B 1 251 ? -17.688 -3.895 26.375 1 82.56 251 ASP B C 1
ATOM 6093 O O . ASP B 1 251 ? -17.953 -4.566 25.375 1 82.56 251 ASP B O 1
ATOM 6097 N N . CYS B 1 252 ? -18.422 -2.881 26.812 1 83.81 252 CYS B N 1
ATOM 6098 C CA . CYS B 1 252 ? -19.703 -2.635 26.172 1 83.81 252 CYS B CA 1
ATOM 6099 C C . CYS B 1 252 ? -19.562 -1.608 25.047 1 83.81 252 CYS B C 1
ATOM 6101 O O . CYS B 1 252 ? -20.406 -1.523 24.172 1 83.81 252 CYS B O 1
ATOM 6103 N N . GLU B 1 253 ? -18.562 -0.734 25.047 1 79.06 253 GLU B N 1
ATOM 6104 C CA . GLU B 1 253 ? -18.25 0.296 24.062 1 79.06 253 GLU B CA 1
ATOM 6105 C C . GLU B 1 253 ? -19.406 1.271 23.906 1 79.06 253 GLU B C 1
ATOM 6107 O O . GLU B 1 253 ? -19.578 1.866 22.844 1 79.06 253 GLU B O 1
ATOM 6112 N N . LYS B 1 254 ? -20.25 1.458 24.922 1 82.12 254 LYS B N 1
ATOM 6113 C CA . LYS B 1 254 ? -21.438 2.309 24.828 1 82.12 254 LYS B CA 1
ATOM 6114 C C . LYS B 1 254 ? -21.406 3.404 25.891 1 82.12 254 LYS B C 1
ATOM 6116 O O . LYS B 1 254 ? -22.109 4.41 25.766 1 82.12 254 LYS B O 1
ATOM 6121 N N . HIS B 1 255 ? -20.672 3.125 26.797 1 87.75 255 HIS B N 1
ATOM 6122 C CA . HIS B 1 255 ? -20.656 4.074 27.891 1 87.75 255 HIS B CA 1
ATOM 6123 C C . HIS B 1 255 ? -19.344 4.852 27.938 1 87.75 255 HIS B C 1
ATOM 6125 O O . HIS B 1 255 ? -18.281 4.305 27.625 1 87.75 255 HIS B O 1
ATOM 6131 N N . TYR B 1 256 ? -19.5 6.117 28.297 1 88.75 256 TYR B N 1
ATOM 6132 C CA . TYR B 1 256 ? -18.375 7.039 28.297 1 88.75 256 TYR B CA 1
ATOM 6133 C C . TYR B 1 256 ? -18.203 7.691 29.672 1 88.75 256 TYR B C 1
ATOM 6135 O O . TYR B 1 256 ? -19.188 7.91 30.391 1 88.75 256 TYR B O 1
ATOM 6143 N N . VAL B 1 257 ? -17.031 7.918 30.125 1 90.12 257 VAL B N 1
ATOM 6144 C CA . VAL B 1 257 ? -16.734 8.602 31.375 1 90.12 257 VAL B CA 1
ATOM 6145 C C . VAL B 1 257 ? -15.797 9.773 31.109 1 90.12 257 VAL B C 1
ATOM 6147 O O . VAL B 1 257 ? -14.945 9.711 30.234 1 90.12 257 VAL B O 1
ATOM 6150 N N . CYS B 1 258 ? -16.016 10.875 31.703 1 86.88 258 CYS B N 1
ATOM 6151 C CA . CYS B 1 258 ? -15.094 12 31.641 1 86.88 258 CYS B CA 1
ATOM 6152 C C . CYS B 1 258 ? -13.891 11.773 32.562 1 86.88 258 CYS B C 1
ATOM 6154 O O . CYS B 1 258 ? -13.844 10.789 33.281 1 86.88 258 CYS B O 1
ATOM 6156 N N . GLU B 1 259 ? -12.914 12.609 32.5 1 81.88 259 GLU B N 1
ATOM 6157 C CA . GLU B 1 259 ? -11.68 12.461 33.281 1 81.88 259 GLU B CA 1
ATOM 6158 C C . GLU B 1 259 ? -11.953 12.477 34.781 1 81.88 259 GLU B C 1
ATOM 6160 O O . GLU B 1 259 ? -11.359 11.703 35.531 1 81.88 259 GLU B O 1
ATOM 6165 N N . THR B 1 260 ? -12.812 13.328 35.156 1 82.75 260 THR B N 1
ATOM 6166 C CA . THR B 1 260 ? -13.141 13.453 36.562 1 82.75 260 THR B CA 1
ATOM 6167 C C . THR B 1 260 ? -13.781 12.172 37.094 1 82.75 260 THR B C 1
ATOM 6169 O O . THR B 1 260 ? -13.445 11.711 38.188 1 82.75 260 THR B O 1
ATOM 6172 N N . CYS B 1 261 ? -14.656 11.742 36.25 1 88.44 261 CYS B N 1
ATOM 6173 C CA . CYS B 1 261 ? -15.359 10.523 36.656 1 88.44 261 CYS B CA 1
ATOM 6174 C C . CYS B 1 261 ? -14.43 9.32 36.594 1 88.44 261 CYS B C 1
ATOM 6176 O O . CYS B 1 261 ? -14.586 8.375 37.375 1 88.44 261 CYS B O 1
ATOM 6178 N N . ASP B 1 262 ? -13.547 9.305 35.719 1 87.38 262 ASP B N 1
ATOM 6179 C CA . ASP B 1 262 ? -12.555 8.242 35.688 1 87.38 262 ASP B CA 1
ATOM 6180 C C . ASP B 1 262 ? -11.664 8.258 36.906 1 87.38 262 ASP B C 1
ATOM 6182 O O . ASP B 1 262 ? -11.359 7.211 37.5 1 87.38 262 ASP B O 1
ATOM 6186 N N . ASP B 1 263 ? -11.258 9.453 37.281 1 84.38 263 ASP B N 1
ATOM 6187 C CA . ASP B 1 263 ? -10.43 9.625 38.469 1 84.38 263 ASP B CA 1
ATOM 6188 C C . ASP B 1 263 ? -11.164 9.133 39.719 1 84.38 263 ASP B C 1
ATOM 6190 O O . ASP B 1 263 ? -10.539 8.625 40.656 1 84.38 263 ASP B O 1
ATOM 6194 N N . ALA B 1 264 ? -12.43 9.305 39.656 1 89 264 ALA B N 1
ATOM 6195 C CA . ALA B 1 264 ? -13.266 8.867 40.781 1 89 264 ALA B CA 1
ATOM 6196 C C . ALA B 1 264 ? -13.531 7.367 40.719 1 89 264 ALA B C 1
ATOM 6198 O O . ALA B 1 264 ? -14.32 6.832 41.5 1 89 264 ALA B O 1
ATOM 6199 N N . GLU B 1 265 ? -13 6.703 39.688 1 89.56 265 GLU B N 1
ATOM 6200 C CA . GLU B 1 265 ? -13.062 5.258 39.5 1 89.56 265 GLU B CA 1
ATOM 6201 C C . GLU B 1 265 ? -14.508 4.785 39.344 1 89.56 265 GLU B C 1
ATOM 6203 O O . GLU B 1 265 ? -14.922 3.811 39.969 1 89.56 265 GLU B O 1
ATOM 6208 N N . LYS B 1 266 ? -15.203 5.602 38.594 1 90.69 266 LYS B N 1
ATOM 6209 C CA . LYS B 1 266 ? -16.578 5.191 38.312 1 90.69 266 LYS B CA 1
ATOM 6210 C C . LYS B 1 266 ? -16.594 3.92 37.469 1 90.69 266 LYS B C 1
ATOM 6212 O O . LYS B 1 266 ? -15.734 3.717 36.625 1 90.69 266 LYS B O 1
ATOM 6217 N N . ILE B 1 267 ? -17.578 3.104 37.75 1 92.06 267 ILE B N 1
ATOM 6218 C CA . ILE B 1 267 ? -17.703 1.828 37.062 1 92.06 267 ILE B CA 1
ATOM 6219 C C . ILE B 1 267 ? -18.844 1.904 36.062 1 92.06 267 ILE B C 1
ATOM 6221 O O . ILE B 1 267 ? -19.812 2.633 36.25 1 92.06 267 ILE B O 1
ATOM 6225 N N . CYS B 1 268 ? -18.656 1.234 34.969 1 92.94 268 CYS B N 1
ATOM 6226 C CA . CYS B 1 268 ? -19.672 1.205 33.906 1 92.94 268 CYS B CA 1
ATOM 6227 C C . CYS B 1 268 ? -21 0.695 34.469 1 92.94 268 CYS B C 1
ATOM 6229 O O . CYS B 1 268 ? -21.047 -0.328 35.156 1 92.94 268 CYS B O 1
ATOM 6231 N N . VAL B 1 269 ? -22.016 1.368 34.156 1 87.56 269 VAL B N 1
ATOM 6232 C CA . VAL B 1 269 ? -23.344 1.064 34.656 1 87.56 269 VAL B CA 1
ATOM 6233 C C . VAL B 1 269 ? -23.797 -0.293 34.125 1 87.56 269 VAL B C 1
ATOM 6235 O O . VAL B 1 269 ? -24.547 -1.005 34.812 1 87.56 269 VAL B O 1
ATOM 6238 N N . GLN B 1 270 ? -23.297 -0.65 33.062 1 90.56 270 GLN B N 1
ATOM 6239 C CA . GLN B 1 270 ? -23.734 -1.881 32.438 1 90.56 270 GLN B CA 1
ATOM 6240 C C . GLN B 1 270 ? -22.797 -3.041 32.75 1 90.56 270 GLN B C 1
ATOM 6242 O O . GLN B 1 270 ? -23.25 -4.152 33.031 1 90.56 270 GLN B O 1
ATOM 6247 N N . CYS B 1 271 ? -21.516 -2.832 32.688 1 90.88 271 CYS B N 1
ATOM 6248 C CA . CYS B 1 271 ? -20.531 -3.904 32.75 1 90.88 271 CYS B CA 1
ATOM 6249 C C . CYS B 1 271 ? -20.125 -4.191 34.188 1 90.88 271 CYS B C 1
ATOM 6251 O O . CYS B 1 271 ? -19.625 -5.27 34.5 1 90.88 271 CYS B O 1
ATOM 6253 N N . GLY B 1 272 ? -20.266 -3.279 35.188 1 88.62 272 GLY B N 1
ATOM 6254 C CA . GLY B 1 272 ? -20.062 -3.537 36.594 1 88.62 272 GLY B CA 1
ATOM 6255 C C . GLY B 1 272 ? -18.609 -3.42 37 1 88.62 272 GLY B C 1
ATOM 6256 O O . GLY B 1 272 ? -17.844 -2.66 36.406 1 88.62 272 GLY B O 1
ATOM 6257 N N . PRO B 1 273 ? -18.156 -4.047 38.062 1 84.94 273 PRO B N 1
ATOM 6258 C CA . PRO B 1 273 ? -16.891 -3.799 38.75 1 84.94 273 PRO B CA 1
ATOM 6259 C C . PRO B 1 273 ? -15.672 -4.137 37.906 1 84.94 273 PRO B C 1
ATOM 6261 O O . PRO B 1 273 ? -14.594 -3.564 38.094 1 84.94 273 PRO B O 1
ATOM 6264 N N . ASN B 1 274 ? -15.75 -4.918 36.875 1 86.5 274 ASN B N 1
ATOM 6265 C CA . ASN B 1 274 ? -14.586 -5.246 36.062 1 86.5 274 ASN B CA 1
ATOM 6266 C C . ASN B 1 274 ? -14.508 -4.383 34.812 1 86.5 274 ASN B C 1
ATOM 6268 O O . ASN B 1 274 ? -13.945 -4.801 33.781 1 86.5 274 ASN B O 1
ATOM 6272 N N . THR B 1 275 ? -14.898 -3.143 35.125 1 87.81 275 THR B N 1
ATOM 6273 C CA . THR B 1 275 ? -14.93 -2.217 34 1 87.81 275 THR B CA 1
ATOM 6274 C C . THR B 1 275 ? -13.523 -1.7 33.688 1 87.81 275 THR B C 1
ATOM 6276 O O . THR B 1 275 ? -12.789 -1.313 34.594 1 87.81 275 THR B O 1
ATOM 6279 N N . ALA B 1 276 ? -13.148 -1.812 32.438 1 90.12 276 ALA B N 1
ATOM 6280 C CA . ALA B 1 276 ? -11.93 -1.161 31.953 1 90.12 276 ALA B CA 1
ATOM 6281 C C . ALA B 1 276 ? -12.25 -0.063 30.953 1 90.12 276 ALA B C 1
ATOM 6283 O O . ALA B 1 276 ? -13.031 -0.278 30.016 1 90.12 276 ALA B O 1
ATOM 6284 N N . TRP B 1 277 ? -11.703 1.17 31.297 1 89.38 277 TRP B N 1
ATOM 6285 C CA . TRP B 1 277 ? -11.922 2.311 30.406 1 89.38 277 TRP B CA 1
ATOM 6286 C C . TRP B 1 277 ? -10.75 2.5 29.469 1 89.38 277 TRP B C 1
ATOM 6288 O O . TRP B 1 277 ? -9.586 2.361 29.859 1 89.38 277 TRP B O 1
ATOM 6298 N N . ALA B 1 278 ? -11.07 2.746 28.203 1 88.06 278 ALA B N 1
ATOM 6299 C CA . ALA B 1 278 ? -10.008 2.965 27.219 1 88.06 278 ALA B CA 1
ATOM 6300 C C . ALA B 1 278 ? -10.109 4.355 26.594 1 88.06 278 ALA B C 1
ATOM 6302 O O . ALA B 1 278 ? -11.211 4.84 26.312 1 88.06 278 ALA B O 1
ATOM 6303 N N . GLU B 1 279 ? -8.938 5 26.406 1 87.38 279 GLU B N 1
ATOM 6304 C CA . GLU B 1 279 ? -8.867 6.262 25.672 1 87.38 279 GLU B CA 1
ATOM 6305 C C . GLU B 1 279 ? -9.031 6.035 24.172 1 87.38 279 GLU B C 1
ATOM 6307 O O . GLU B 1 279 ? -8.773 4.938 23.672 1 87.38 279 GLU B O 1
ATOM 6312 N N . PRO B 1 280 ? -9.523 7.129 23.531 1 84 280 PRO B N 1
ATOM 6313 C CA . PRO B 1 280 ? -9.523 7 22.078 1 84 280 PRO B CA 1
ATOM 6314 C C . PRO B 1 280 ? -8.117 6.875 21.5 1 84 280 PRO B C 1
ATOM 6316 O O . PRO B 1 280 ? -7.156 7.359 22.094 1 84 280 PR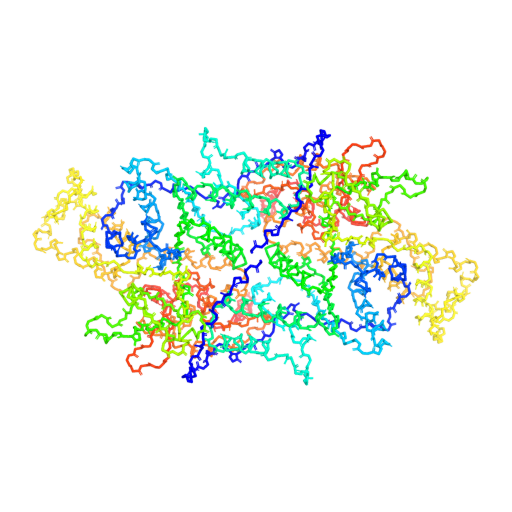O B O 1
ATOM 6319 N N . GLU B 1 281 ? -8.047 6.289 20.359 1 82.69 281 GLU B N 1
ATOM 6320 C CA . GLU B 1 281 ? -6.75 6.094 19.703 1 82.69 281 GLU B CA 1
ATOM 6321 C C . GLU B 1 281 ? -6.18 7.414 19.203 1 82.69 281 GLU B C 1
ATOM 6323 O O . GLU B 1 281 ? -4.961 7.59 19.156 1 82.69 281 GLU B O 1
ATOM 6328 N N . HIS B 1 282 ? -7.152 8.234 18.875 1 88.31 282 HIS B N 1
ATOM 6329 C CA . HIS B 1 282 ? -6.711 9.516 18.328 1 88.31 282 HIS B CA 1
ATOM 6330 C C . HIS B 1 282 ? -7.668 10.641 18.719 1 88.31 282 HIS B C 1
ATOM 6332 O O . HIS B 1 282 ? -8.844 10.391 18.984 1 88.31 282 HIS B O 1
ATOM 6338 N N . LEU B 1 283 ? -7.137 11.789 18.797 1 88.94 283 LEU B N 1
ATOM 6339 C CA . LEU B 1 283 ? -7.914 13.023 18.906 1 88.94 283 LEU B CA 1
ATOM 6340 C C . LEU B 1 283 ? -7.609 13.969 17.75 1 88.94 283 LEU B C 1
ATOM 6342 O O . LEU B 1 283 ? -6.52 13.914 17.172 1 88.94 283 LEU B O 1
ATOM 6346 N N . GLU B 1 284 ? -8.625 14.773 17.438 1 88.62 284 GLU B N 1
ATOM 6347 C CA . GLU B 1 284 ? -8.477 15.664 16.297 1 88.62 284 GLU B CA 1
ATOM 6348 C C . GLU B 1 284 ? -8.602 17.125 16.719 1 88.62 284 GLU B C 1
ATOM 6350 O O . GLU B 1 284 ? -9.43 17.469 17.562 1 88.62 284 GLU B O 1
ATOM 6355 N N . LEU B 1 285 ? -7.738 17.875 16.234 1 88.25 285 LEU B N 1
ATOM 6356 C CA . LEU B 1 285 ? -7.832 19.328 16.312 1 88.25 285 LEU B CA 1
ATOM 6357 C C . LEU B 1 285 ? -8.008 19.953 14.93 1 88.25 285 LEU B C 1
ATOM 6359 O O . LEU B 1 285 ? -7.121 19.844 14.086 1 88.25 285 LEU B O 1
ATOM 6363 N N . VAL B 1 286 ? -9.125 20.594 14.711 1 85 286 VAL B N 1
ATOM 6364 C CA . VAL B 1 286 ? -9.445 21.172 13.406 1 85 286 VAL B CA 1
ATOM 6365 C C . VAL B 1 286 ? -8.961 22.609 13.336 1 85 286 VAL B C 1
ATOM 6367 O O . VAL B 1 286 ? -9.273 23.422 14.219 1 85 286 VAL B O 1
ATOM 6370 N N . ILE B 1 287 ? -8.219 22.922 12.297 1 83.56 287 ILE B N 1
ATOM 6371 C CA . ILE B 1 287 ? -7.68 24.266 12.148 1 83.56 287 ILE B CA 1
ATOM 6372 C C . ILE B 1 287 ? -8.188 24.891 10.844 1 83.56 287 ILE B C 1
ATOM 6374 O O . ILE B 1 287 ? -7.43 25.531 10.117 1 83.56 287 ILE B O 1
ATOM 6378 N N . ASP B 1 288 ? -9.391 24.766 10.555 1 75 288 ASP B N 1
ATOM 6379 C CA . ASP B 1 288 ? -9.938 25.203 9.273 1 75 288 ASP B CA 1
ATOM 6380 C C . ASP B 1 288 ? -10.031 26.734 9.219 1 75 288 ASP B C 1
ATOM 6382 O O . ASP B 1 288 ? -10.023 27.328 8.141 1 75 288 ASP B O 1
ATOM 6386 N N . SER B 1 289 ? -10.234 27.391 10.359 1 73.94 289 SER B N 1
ATOM 6387 C CA . SER B 1 289 ? -10.352 28.844 10.336 1 73.94 289 SER B CA 1
ATOM 6388 C C . SER B 1 289 ? -9.625 29.484 11.516 1 73.94 289 SER B C 1
ATOM 63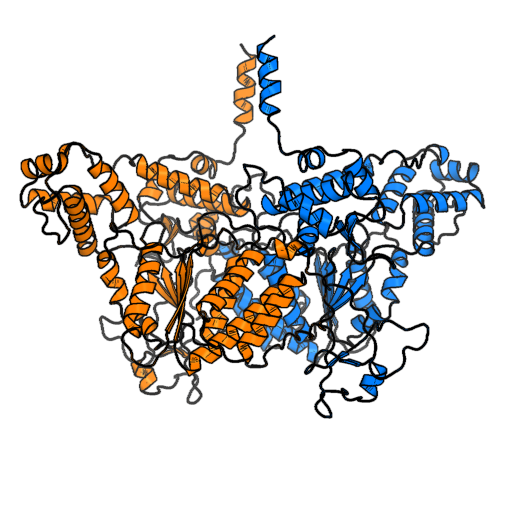90 O O . SER B 1 289 ? -9.742 29.016 12.648 1 73.94 289 SER B O 1
ATOM 6392 N N . ILE B 1 290 ? -8.891 30.359 11.078 1 84.44 290 ILE B N 1
ATOM 6393 C CA . ILE B 1 290 ? -8.188 31.141 12.086 1 84.44 290 ILE B CA 1
ATOM 6394 C C . ILE B 1 290 ? -9.117 32.219 12.641 1 84.44 290 ILE B C 1
ATOM 6396 O O . ILE B 1 290 ? -9.93 32.781 11.914 1 84.44 290 ILE B O 1
ATOM 6400 N N . ARG B 1 291 ? -8.953 32.5 13.828 1 85.38 291 ARG B N 1
ATOM 6401 C CA . ARG B 1 291 ? -9.758 33.531 14.477 1 85.38 291 ARG B CA 1
ATOM 6402 C C . ARG B 1 291 ? -9.555 34.906 13.805 1 85.38 291 ARG B C 1
ATOM 6404 O O . ARG B 1 291 ? -8.445 35.219 13.398 1 85.38 291 ARG B O 1
ATOM 6411 N N . GLU B 1 292 ? -10.594 35.594 13.797 1 89.38 292 GLU B N 1
ATOM 6412 C CA . GLU B 1 292 ? -10.594 36.875 13.141 1 89.38 292 GLU B CA 1
ATOM 6413 C C . GLU B 1 292 ? -9.5 37.781 13.703 1 89.38 292 GLU B C 1
ATOM 6415 O O . GLU B 1 292 ? -8.742 38.406 12.953 1 89.38 292 GLU B O 1
ATOM 6420 N N . SER B 1 293 ? -9.445 37.812 15.008 1 90.69 293 SER B N 1
ATOM 6421 C CA . SER B 1 293 ? -8.484 38.719 15.656 1 90.69 293 SER B CA 1
ATOM 6422 C C . SER B 1 293 ? -7.055 38.344 15.281 1 90.69 293 SER B C 1
ATOM 6424 O O . SER B 1 293 ? -6.238 39.219 14.984 1 90.69 293 SER B O 1
ATOM 6426 N N . SER B 1 294 ? -6.777 37.094 15.273 1 91.06 294 SER B N 1
ATOM 6427 C CA . SER B 1 294 ? -5.434 36.625 14.945 1 91.06 294 SER B CA 1
ATOM 6428 C C . SER B 1 294 ? -5.098 36.875 13.484 1 91.06 294 SER B C 1
ATOM 6430 O O . SER B 1 294 ? -3.975 37.281 13.164 1 91.06 294 SER B O 1
ATOM 6432 N N . MET B 1 295 ? -6.02 36.688 12.641 1 92.31 295 MET B N 1
ATOM 6433 C CA . MET B 1 295 ? -5.797 36.906 11.219 1 92.31 295 MET B CA 1
ATOM 6434 C C . MET B 1 295 ? -5.559 38.375 10.922 1 92.31 295 MET B C 1
ATOM 6436 O O . MET B 1 295 ? -4.691 38.75 10.125 1 92.31 295 MET B O 1
ATOM 6440 N N . LYS B 1 296 ? -6.332 39.219 11.562 1 93.62 296 LYS B N 1
ATOM 6441 C CA . LYS B 1 296 ? -6.152 40.656 11.383 1 93.62 296 LYS B CA 1
ATOM 6442 C C . LYS B 1 296 ? -4.777 41.125 11.859 1 93.62 296 LYS B C 1
ATOM 6444 O O . LYS B 1 296 ? -4.137 41.938 11.219 1 93.62 296 LYS B O 1
ATOM 6449 N N . SER B 1 297 ? -4.406 40.531 13 1 94.44 297 SER B N 1
ATOM 6450 C CA . SER B 1 297 ? -3.07 40.812 13.508 1 94.44 297 SER B CA 1
ATOM 6451 C C . SER B 1 297 ? -1.992 40.375 12.523 1 94.44 297 SER B C 1
ATOM 6453 O O . SER B 1 297 ? -0.993 41.094 12.336 1 94.44 297 SER B O 1
ATOM 6455 N N . PHE B 1 298 ? -2.197 39.312 11.953 1 94.5 298 PHE B N 1
ATOM 6456 C CA . PHE B 1 298 ? -1.261 38.812 10.953 1 94.5 298 PHE B CA 1
ATOM 6457 C C . PHE B 1 298 ? -1.205 39.719 9.742 1 94.5 298 PHE B C 1
ATOM 6459 O O . PHE B 1 298 ? -0.121 40.062 9.25 1 94.5 298 PHE B O 1
ATOM 6466 N N . ILE B 1 299 ? -2.367 40.062 9.219 1 95 299 ILE B N 1
ATOM 6467 C CA . ILE B 1 299 ? -2.443 40.969 8.07 1 95 299 ILE B CA 1
ATOM 6468 C C . ILE B 1 299 ? -1.712 42.281 8.383 1 95 299 ILE B C 1
ATOM 6470 O O . ILE B 1 299 ? -0.885 42.719 7.594 1 95 299 ILE B O 1
ATOM 6474 N N . ALA B 1 300 ? -2.018 42.812 9.547 1 95.38 300 ALA B N 1
ATOM 6475 C CA . ALA B 1 300 ? -1.372 44.062 9.969 1 95.38 300 ALA B CA 1
ATOM 6476 C C . ALA B 1 300 ? 0.141 43.875 10.07 1 95.38 300 ALA B C 1
ATOM 6478 O O . ALA B 1 300 ? 0.901 44.75 9.617 1 95.38 300 ALA B O 1
ATOM 6479 N N . TRP B 1 301 ? 0.489 42.812 10.664 1 96 301 TRP B N 1
ATOM 6480 C CA . TRP B 1 301 ? 1.902 42.5 10.844 1 96 301 TRP B CA 1
ATOM 6481 C C . TRP B 1 301 ? 2.609 42.375 9.492 1 96 301 TRP B C 1
ATOM 6483 O O . TRP B 1 301 ? 3.686 42.969 9.305 1 96 301 TRP B O 1
ATOM 6493 N N . ASP B 1 302 ? 2.072 41.625 8.578 1 95.31 302 ASP B N 1
ATOM 6494 C CA . ASP B 1 302 ? 2.676 41.406 7.27 1 95.31 302 ASP B CA 1
ATOM 6495 C C . ASP B 1 302 ? 2.783 42.719 6.48 1 95.31 302 ASP B C 1
ATOM 6497 O O . ASP B 1 302 ? 3.809 42.969 5.852 1 95.31 302 ASP B O 1
ATOM 6501 N N . LEU B 1 303 ? 1.775 43.531 6.504 1 95.12 303 LEU B N 1
ATOM 6502 C CA . LEU B 1 303 ? 1.746 44.781 5.777 1 95.12 303 LEU B CA 1
ATOM 6503 C C . LEU B 1 303 ? 2.812 45.75 6.309 1 95.12 303 LEU B C 1
ATOM 6505 O O . LEU B 1 303 ? 3.533 46.375 5.527 1 95.12 303 LEU B O 1
ATOM 6509 N N . GLU B 1 304 ? 2.926 45.812 7.613 1 95.94 304 GLU B N 1
ATOM 6510 C CA . GLU B 1 304 ? 3.869 46.75 8.203 1 95.94 304 GLU B CA 1
ATOM 6511 C C . GLU B 1 304 ? 5.301 46.25 8.094 1 95.94 304 GLU B C 1
ATOM 6513 O O . GLU B 1 304 ? 6.246 47.031 8.039 1 95.94 304 GLU B O 1
ATOM 6518 N N . ARG B 1 305 ? 5.41 45 8.109 1 95.31 305 ARG B N 1
ATOM 6519 C CA . ARG B 1 305 ? 6.727 44.406 7.898 1 95.31 305 ARG B CA 1
ATOM 6520 C C . ARG B 1 305 ? 7.258 44.719 6.504 1 95.31 305 ARG B C 1
ATOM 6522 O O . ARG B 1 305 ? 8.461 44.938 6.324 1 95.31 305 ARG B O 1
ATOM 6529 N N . GLU B 1 306 ? 6.367 44.75 5.527 1 95 306 GLU B N 1
ATOM 6530 C CA . GLU B 1 306 ? 6.773 44.938 4.141 1 95 306 GLU B CA 1
ATOM 6531 C C . GLU B 1 306 ? 6.801 46.438 3.787 1 95 306 GLU B C 1
ATOM 6533 O O . GLU B 1 306 ? 7.629 46.875 2.986 1 95 306 GLU B O 1
ATOM 6538 N N . HIS B 1 307 ? 5.898 47.281 4.375 1 95.38 307 HIS B N 1
ATOM 6539 C CA . HIS B 1 307 ? 5.691 48.594 3.828 1 95.38 307 HIS B CA 1
ATOM 6540 C C . HIS B 1 307 ? 5.953 49.688 4.879 1 95.38 307 HIS B C 1
ATOM 6542 O O . HIS B 1 307 ? 5.738 50.875 4.629 1 95.38 307 HIS B O 1
ATOM 6548 N N . GLY B 1 308 ? 6.402 49.281 6.098 1 94.81 308 GLY B N 1
ATOM 6549 C CA . GLY B 1 308 ? 6.781 50.219 7.137 1 94.81 308 GLY B CA 1
ATOM 6550 C C . GLY B 1 308 ? 5.637 50.562 8.07 1 94.81 308 GLY B C 1
ATOM 6551 O O . GLY B 1 308 ? 4.66 49.812 8.172 1 94.81 308 GLY B O 1
ATOM 6552 N N . GLU B 1 309 ? 5.805 51.688 8.789 1 95.06 309 GLU B N 1
ATOM 6553 C CA . GLU B 1 309 ? 4.828 52.094 9.797 1 95.06 309 GLU B CA 1
ATOM 6554 C C . GLU B 1 309 ? 3.559 52.625 9.141 1 95.06 309 GLU B C 1
ATOM 6556 O O . GLU B 1 309 ? 3.508 53.781 8.742 1 95.06 309 GLU B O 1
ATOM 6561 N N . LEU B 1 310 ? 2.557 51.812 9.164 1 94.81 310 LEU B N 1
ATOM 6562 C CA . LEU B 1 310 ? 1.299 52.156 8.516 1 94.81 310 LEU B CA 1
ATOM 6563 C C . LEU B 1 310 ? 0.251 52.562 9.547 1 94.81 310 LEU B C 1
ATOM 6565 O O . LEU B 1 310 ? -0.837 53.031 9.188 1 94.81 310 LEU B O 1
ATOM 6569 N N . GLY B 1 311 ? 0.62 52.438 10.805 1 92.88 311 GLY B N 1
ATOM 6570 C CA . GLY B 1 311 ? -0.304 52.781 11.867 1 92.88 311 GLY B CA 1
ATOM 6571 C C . GLY B 1 311 ? -1.293 51.688 12.203 1 92.88 311 GLY B C 1
ATOM 6572 O O . GLY B 1 311 ? -2.406 51.969 12.656 1 92.88 311 GLY B O 1
ATOM 6573 N N . LEU B 1 312 ? -0.941 50.469 11.93 1 94.12 312 LEU B N 1
ATOM 6574 C CA . LEU B 1 312 ? -1.844 49.344 12.148 1 94.12 312 LEU B CA 1
ATOM 6575 C C . LEU B 1 312 ? -1.573 48.688 13.492 1 94.12 312 LEU B C 1
ATOM 6577 O O . LEU B 1 312 ? -2.303 47.75 13.898 1 94.12 312 LEU B O 1
ATOM 6581 N N . GLY B 1 313 ? -0.55 49.062 14.195 1 90.12 313 GLY B N 1
ATOM 6582 C CA . GLY B 1 313 ? -0.31 48.688 15.578 1 90.12 313 GLY B CA 1
ATOM 6583 C C . GLY B 1 313 ? 0.345 47.312 15.711 1 90.12 313 GLY B C 1
ATOM 6584 O O . GLY B 1 313 ? 0.196 46.656 16.734 1 90.12 313 GLY B O 1
ATOM 6585 N N . SER B 1 314 ? 1.025 46.875 14.664 1 91.62 314 SER B N 1
ATOM 6586 C CA . SER B 1 314 ? 1.671 45.562 14.742 1 91.62 314 SER B CA 1
ATOM 6587 C C . SER B 1 314 ? 3.039 45.656 15.414 1 91.62 314 SER B C 1
ATOM 6589 O O . SER B 1 314 ? 3.584 46.75 15.562 1 91.62 314 SER B O 1
ATOM 6591 N N . ASP B 1 315 ? 3.578 44.5 15.859 1 89.88 315 ASP B N 1
ATOM 6592 C CA . ASP B 1 315 ? 4.891 44.469 16.5 1 89.88 315 ASP B CA 1
ATOM 6593 C C . ASP B 1 315 ? 5.969 44.031 15.5 1 89.88 315 ASP B C 1
ATOM 6595 O O . ASP B 1 315 ? 7.027 43.562 15.891 1 89.88 315 ASP B O 1
ATOM 6599 N N . ALA B 1 316 ? 5.688 44.188 14.289 1 90.44 316 ALA B N 1
ATOM 6600 C CA . ALA B 1 316 ? 6.648 43.812 13.25 1 90.44 316 ALA B CA 1
ATOM 6601 C C . ALA B 1 316 ? 7.828 44.781 13.234 1 90.44 316 ALA B C 1
ATOM 6603 O O . ALA B 1 316 ? 7.727 45.906 13.719 1 90.44 316 ALA B O 1
ATOM 6604 N N . HIS B 1 317 ? 9 44.25 12.742 1 91.19 317 HIS B N 1
ATOM 6605 C CA . HIS B 1 317 ? 10.07 45.156 12.367 1 91.19 317 HIS B CA 1
ATOM 6606 C C . HIS B 1 317 ? 9.68 45.969 11.141 1 91.19 317 HIS B C 1
ATOM 6608 O O . HIS B 1 317 ? 9.414 45.438 10.07 1 91.19 317 HIS B O 1
ATOM 6614 N N . LYS B 1 318 ? 9.719 47.219 11.305 1 94.19 318 LYS B N 1
ATOM 6615 C CA . LYS B 1 318 ? 9.164 48.094 10.273 1 94.19 318 LYS B CA 1
ATOM 6616 C C . LYS B 1 318 ? 10.273 48.844 9.523 1 94.19 318 LYS B C 1
ATOM 6618 O O . LYS B 1 318 ? 10.953 49.688 10.094 1 94.19 318 LYS B O 1
ATOM 6623 N N . PRO B 1 319 ? 10.383 48.562 8.367 1 95 319 PRO B N 1
ATOM 6624 C CA . PRO B 1 319 ? 11.32 49.312 7.543 1 95 319 PRO B CA 1
ATOM 6625 C C . PRO B 1 319 ? 10.812 50.719 7.219 1 95 319 PRO B C 1
ATOM 6627 O O . PRO B 1 319 ? 9.695 51.094 7.602 1 95 319 PRO B O 1
ATOM 6630 N N . PRO B 1 320 ? 11.781 51.469 6.531 1 95.25 320 PRO B N 1
ATOM 6631 C CA . PRO B 1 320 ? 11.266 52.75 6.027 1 95.25 320 PRO B CA 1
ATOM 6632 C C . PRO B 1 320 ? 10.078 52.594 5.082 1 95.25 320 PRO B C 1
ATOM 6634 O O . PRO B 1 320 ? 9.969 51.562 4.406 1 95.25 320 PRO B O 1
ATOM 6637 N N . LEU B 1 321 ? 9.25 53.625 5.027 1 95.31 321 LEU B N 1
ATOM 6638 C CA . LEU B 1 321 ? 8.023 53.531 4.238 1 95.31 321 LEU B CA 1
ATOM 6639 C C . LEU B 1 321 ? 8.336 53.25 2.771 1 95.31 321 LEU B C 1
ATOM 6641 O O . LEU B 1 321 ? 9.141 53.969 2.162 1 95.31 321 LEU B O 1
ATOM 6645 N N . SER B 1 322 ? 7.715 52.281 2.27 1 95.12 322 SER B N 1
ATOM 6646 C CA . SER B 1 322 ? 7.77 52 0.834 1 95.12 322 SER B CA 1
ATOM 6647 C C . SER B 1 322 ? 6.848 52.969 0.068 1 95.12 322 SER B C 1
ATOM 6649 O O . SER B 1 322 ? 6.156 53.781 0.669 1 95.12 322 SER B O 1
ATOM 6651 N N . SER B 1 323 ? 6.934 52.812 -1.31 1 93.94 323 SER B N 1
ATOM 6652 C CA . SER B 1 323 ? 6.023 53.625 -2.115 1 93.94 323 SER B CA 1
ATOM 6653 C C . SER B 1 323 ? 4.566 53.344 -1.761 1 93.94 323 SER B C 1
ATOM 6655 O O . SER B 1 323 ? 3.754 54.25 -1.647 1 93.94 323 SER B O 1
ATOM 6657 N N . PHE B 1 324 ? 4.258 52.156 -1.552 1 94.88 324 PHE B N 1
ATOM 6658 C CA . PHE B 1 324 ? 2.918 51.75 -1.136 1 94.88 324 PHE B CA 1
ATOM 6659 C C . PHE B 1 324 ? 2.598 52.281 0.252 1 94.88 324 PHE B C 1
ATOM 6661 O O . PHE B 1 324 ? 1.487 52.781 0.497 1 94.88 324 PHE B O 1
ATOM 6668 N N . GLY B 1 325 ? 3.561 52.188 1.107 1 94.94 325 GLY B N 1
ATOM 6669 C CA . GLY B 1 325 ? 3.377 52.688 2.463 1 94.94 325 GLY B CA 1
ATOM 6670 C C . GLY B 1 325 ? 3.025 54.156 2.518 1 94.94 325 GLY B C 1
ATOM 6671 O O . GLY B 1 325 ? 2.166 54.562 3.301 1 94.94 325 GLY B O 1
ATOM 6672 N N . ILE B 1 326 ? 3.697 54.875 1.657 1 94.88 326 ILE B N 1
ATOM 6673 C CA . ILE B 1 326 ? 3.447 56.312 1.595 1 94.88 326 ILE B CA 1
ATOM 6674 C C . ILE B 1 326 ? 2.027 56.594 1.098 1 94.88 326 ILE B C 1
ATOM 6676 O O . ILE B 1 326 ? 1.3 57.406 1.67 1 94.88 326 ILE B O 1
ATOM 6680 N N . ALA B 1 327 ? 1.732 55.844 0.122 1 94.44 327 ALA B N 1
ATOM 6681 C CA . ALA B 1 327 ? 0.393 56 -0.444 1 94.44 327 ALA B CA 1
ATOM 6682 C C . ALA B 1 327 ? -0.675 55.562 0.561 1 94.44 327 ALA B C 1
ATOM 6684 O O . ALA B 1 327 ? -1.746 56.188 0.629 1 94.44 327 ALA B O 1
ATOM 6685 N N . PHE B 1 328 ? -0.433 54.594 1.29 1 94.69 328 PHE B N 1
ATOM 6686 C CA . PHE B 1 328 ? -1.357 54.062 2.293 1 94.69 328 PHE B CA 1
ATOM 6687 C C . PHE B 1 328 ? -1.59 55.094 3.395 1 94.69 328 PHE B C 1
ATOM 6689 O O . PHE B 1 328 ? -2.73 55.344 3.791 1 94.69 328 PHE B O 1
ATOM 6696 N N . ARG B 1 329 ? -0.578 55.719 3.885 1 92.69 329 ARG B N 1
ATOM 6697 C CA . ARG B 1 329 ? -0.677 56.688 4.957 1 92.69 329 ARG B CA 1
ATOM 6698 C C . ARG B 1 329 ? -1.464 57.938 4.5 1 92.69 329 ARG B C 1
ATOM 6700 O O . ARG B 1 329 ? -2.15 58.562 5.305 1 92.69 329 ARG B O 1
ATOM 6707 N N . LYS B 1 330 ? -1.306 58.156 3.273 1 90.69 330 LYS B N 1
ATOM 6708 C CA . LYS B 1 330 ? -2.039 59.312 2.723 1 90.69 330 LYS B CA 1
ATOM 6709 C C . LYS B 1 330 ? -3.523 58.969 2.576 1 90.69 330 LYS B C 1
ATOM 6711 O O . LYS B 1 330 ? -4.375 59.812 2.846 1 90.69 330 LYS B O 1
ATOM 6716 N N . ALA B 1 331 ? -3.781 57.781 2.23 1 88.31 331 ALA B N 1
ATOM 6717 C CA . ALA B 1 331 ? -5.137 57.406 1.832 1 88.31 331 ALA B CA 1
ATOM 6718 C C . ALA B 1 331 ? -5.895 56.75 2.992 1 88.31 331 ALA B C 1
ATOM 6720 O O . ALA B 1 331 ? -7.125 56.844 3.055 1 88.31 331 ALA B O 1
ATOM 6721 N N . LYS B 1 332 ? -5.262 56.031 3.846 1 83.94 332 LYS B N 1
ATOM 6722 C CA . LYS B 1 332 ? -5.91 55.156 4.824 1 83.94 332 LYS B CA 1
ATOM 6723 C C . LYS B 1 332 ? -5.395 55.438 6.234 1 83.94 332 LYS B C 1
ATOM 6725 O O . LYS B 1 332 ? -4.844 54.562 6.883 1 83.94 332 LYS B O 1
ATOM 6730 N N . THR B 1 333 ? -5.578 56.594 6.719 1 78.69 333 THR B N 1
ATOM 6731 C CA . THR B 1 333 ? -5.062 56.906 8.047 1 78.69 333 THR B CA 1
ATOM 6732 C C . THR B 1 333 ? -6.074 56.562 9.125 1 78.69 333 THR B C 1
ATOM 6734 O O . THR B 1 333 ? -7.285 56.594 8.898 1 78.69 333 THR B O 1
ATOM 6737 N N . GLY B 1 334 ? -5.59 56.094 10.266 1 81.19 334 GLY B N 1
ATOM 6738 C CA . GLY B 1 334 ? -6.391 55.844 11.461 1 81.19 334 GLY B CA 1
ATOM 6739 C C . GLY B 1 334 ? -7.449 54.781 11.258 1 81.19 334 GLY B C 1
ATOM 6740 O O . GLY B 1 334 ? -7.129 53.625 10.945 1 81.19 334 GLY B O 1
ATOM 6741 N N . ILE B 1 335 ? -8.633 55.125 11.281 1 85.62 335 ILE B N 1
ATOM 6742 C CA . ILE B 1 335 ? -9.797 54.25 11.25 1 85.62 335 ILE B CA 1
ATOM 6743 C C . ILE B 1 335 ? -9.938 53.625 9.867 1 85.62 335 ILE B C 1
ATOM 6745 O O . ILE B 1 335 ? -10.336 52.469 9.734 1 85.62 335 ILE B O 1
ATOM 6749 N N . ALA B 1 336 ? -9.555 54.344 8.875 1 89.25 336 ALA B N 1
ATOM 6750 C CA . ALA B 1 336 ? -9.656 53.875 7.504 1 89.25 336 ALA B CA 1
ATOM 6751 C C . ALA B 1 336 ? -8.703 52.688 7.27 1 89.25 336 ALA B C 1
ATOM 6753 O O . ALA B 1 336 ? -9.031 51.781 6.52 1 89.25 336 ALA B O 1
ATOM 6754 N N . GLY B 1 337 ? -7.617 52.75 7.906 1 90.94 337 GLY B N 1
ATOM 6755 C CA . GLY B 1 337 ? -6.672 51.656 7.801 1 90.94 337 GLY B CA 1
ATOM 6756 C C . GLY B 1 337 ? -7.184 50.375 8.414 1 90.94 337 GLY B C 1
ATOM 6757 O O . GLY B 1 337 ? -7.047 49.312 7.824 1 90.94 337 GLY B O 1
ATOM 6758 N N . ARG B 1 338 ? -7.77 50.469 9.523 1 91.31 338 ARG B N 1
ATOM 6759 C CA . ARG B 1 338 ? -8.336 49.312 10.203 1 91.31 338 ARG B CA 1
ATOM 6760 C C . ARG B 1 338 ? -9.516 48.719 9.422 1 91.31 338 ARG B C 1
ATOM 6762 O O . ARG B 1 338 ? -9.695 47.5 9.359 1 91.31 338 ARG B O 1
ATOM 6769 N N . LYS B 1 339 ? -10.234 49.594 8.852 1 91.31 339 LYS B N 1
ATOM 6770 C CA . LYS B 1 339 ? -11.352 49.156 8.016 1 91.31 339 LYS B CA 1
ATOM 6771 C C . LYS B 1 339 ? -10.852 48.406 6.793 1 91.31 339 LYS B C 1
ATOM 6773 O O . LYS B 1 339 ? -11.484 47.469 6.344 1 91.31 339 LYS B O 1
ATOM 6778 N N . TRP B 1 340 ? -9.781 48.875 6.316 1 92.44 340 TRP B N 1
ATOM 6779 C CA . TRP B 1 340 ? -9.211 48.219 5.148 1 92.44 340 TRP B CA 1
ATOM 6780 C C . TRP B 1 340 ? -8.719 46.812 5.504 1 92.44 340 TRP B C 1
ATOM 6782 O O . TRP B 1 340 ? -8.891 45.875 4.73 1 92.44 340 TRP B O 1
ATOM 6792 N N . VAL B 1 341 ? -8.109 46.688 6.625 1 93.06 341 VAL B N 1
ATOM 6793 C CA . VAL B 1 341 ? -7.676 45.375 7.117 1 93.06 341 VAL B CA 1
ATOM 6794 C C . VAL B 1 341 ? -8.883 44.469 7.285 1 93.06 341 VAL B C 1
ATOM 6796 O O . VAL B 1 341 ? -8.812 43.281 6.965 1 93.06 341 VAL B O 1
ATOM 6799 N N . GLN B 1 342 ? -9.953 45 7.777 1 92.12 342 GLN B N 1
ATOM 6800 C CA . GLN B 1 342 ? -11.195 44.25 7.918 1 92.12 342 GLN B CA 1
ATOM 6801 C C . GLN B 1 342 ? -11.719 43.781 6.562 1 92.12 342 GLN B C 1
ATOM 6803 O O . GLN B 1 342 ? -12.203 42.656 6.43 1 92.12 342 GLN B O 1
ATOM 6808 N N . GLU B 1 343 ? -11.609 44.594 5.605 1 89.12 343 GLU B N 1
ATOM 6809 C CA . GLU B 1 343 ? -12.039 44.25 4.258 1 89.12 343 GLU B CA 1
ATOM 6810 C C . GLU B 1 343 ? -11.203 43.094 3.691 1 89.12 343 GLU B C 1
ATOM 6812 O O . GLU B 1 343 ? -11.734 42.219 3.018 1 89.12 343 GLU B O 1
ATOM 6817 N N . ILE B 1 344 ? -9.93 43.188 3.939 1 90.44 344 ILE B N 1
ATOM 6818 C CA . ILE B 1 344 ? -9.047 42.125 3.494 1 90.44 344 ILE B CA 1
ATOM 6819 C C . ILE B 1 344 ? -9.469 40.812 4.152 1 90.44 344 ILE B C 1
ATOM 6821 O O . ILE B 1 344 ? -9.609 39.781 3.479 1 90.44 344 ILE B O 1
ATOM 6825 N N . TYR B 1 345 ? -9.656 40.812 5.418 1 90.94 345 TYR B N 1
ATOM 6826 C CA . TYR B 1 345 ? -10.047 39.625 6.168 1 90.94 345 TYR B CA 1
ATOM 6827 C C . TYR B 1 345 ? -11.344 39.031 5.617 1 90.94 345 TYR B C 1
ATOM 6829 O O . TYR B 1 345 ? -11.453 37.812 5.438 1 90.94 345 TYR B O 1
ATOM 6837 N N . GLU B 1 346 ? -12.305 39.844 5.359 1 85.56 346 GLU B N 1
ATOM 6838 C CA . GLU B 1 346 ? -13.602 39.406 4.871 1 85.56 346 GLU B CA 1
ATOM 6839 C C . GLU B 1 346 ? -13.484 38.75 3.488 1 85.56 346 GLU B C 1
ATOM 6841 O O . GLU B 1 346 ? -14.227 37.844 3.156 1 85.56 346 GLU B O 1
ATOM 6846 N N . SER B 1 347 ? -12.539 39.219 2.791 1 83.38 347 SER B N 1
ATOM 6847 C CA . SER B 1 347 ? -12.367 38.688 1.437 1 83.38 347 SER B CA 1
ATOM 6848 C C . SER B 1 347 ? -11.734 37.312 1.449 1 83.38 347 SER B C 1
ATOM 6850 O O . SER B 1 347 ? -11.898 36.531 0.505 1 83.38 347 SER B O 1
ATOM 6852 N N . VAL B 1 348 ? -10.992 37 2.445 1 83.94 348 VAL B N 1
ATOM 6853 C CA . VAL B 1 348 ? -10.219 35.75 2.439 1 83.94 348 VAL B CA 1
ATOM 6854 C C . VAL B 1 348 ? -10.898 34.719 3.34 1 83.94 348 VAL B C 1
ATOM 6856 O O . VAL B 1 348 ? -10.625 33.531 3.234 1 83.94 348 VAL B O 1
ATOM 6859 N N . ASN B 1 349 ? -11.789 35.062 4.121 1 74.69 349 ASN B N 1
ATOM 6860 C CA . ASN B 1 349 ? -12.656 34.25 4.961 1 74.69 349 ASN B CA 1
ATOM 6861 C C . ASN B 1 349 ? -11.852 33.25 5.805 1 74.69 349 ASN B C 1
ATOM 6863 O O . ASN B 1 349 ? -12.125 32.031 5.785 1 74.69 349 ASN B O 1
ATOM 6867 N N . GLY B 1 350 ? -10.742 33.688 6.398 1 74.75 350 GLY B N 1
ATOM 6868 C CA . GLY B 1 350 ? -10.039 32.906 7.422 1 74.75 350 GLY B CA 1
ATOM 6869 C C . GLY B 1 350 ? -9.055 31.906 6.855 1 74.75 350 GLY B C 1
ATOM 6870 O O . GLY B 1 350 ? -8.453 31.141 7.602 1 74.75 350 GLY B O 1
ATOM 6871 N N . SER B 1 351 ? -8.844 31.875 5.633 1 82.94 351 SER B N 1
ATOM 6872 C CA . SER B 1 351 ? -7.875 30.984 5.012 1 82.94 351 SER B CA 1
ATOM 6873 C C . SER B 1 351 ? -6.484 31.609 4.977 1 82.94 351 SER B C 1
ATOM 6875 O O . SER B 1 351 ? -6.309 32.719 4.461 1 82.94 351 SER B O 1
ATOM 6877 N N . VAL B 1 352 ? -5.523 30.891 5.492 1 89.31 352 VAL B N 1
ATOM 6878 C CA . VAL B 1 352 ? -4.164 31.422 5.57 1 89.31 352 VAL B CA 1
ATOM 6879 C C . VAL B 1 352 ? -3.596 31.609 4.168 1 89.31 352 VAL B C 1
ATOM 6881 O O . VAL B 1 352 ? -3 32.625 3.859 1 89.31 352 VAL B O 1
ATOM 6884 N N . VAL B 1 353 ? -3.793 30.672 3.336 1 89 353 VAL B N 1
ATOM 6885 C CA . VAL B 1 353 ? -3.219 30.719 1.995 1 89 353 VAL B CA 1
ATOM 6886 C C . VAL B 1 353 ? -3.887 31.844 1.196 1 89 353 VAL B C 1
ATOM 6888 O O . VAL B 1 353 ? -3.221 32.562 0.45 1 89 353 VAL B O 1
ATOM 6891 N N . GLN B 1 354 ? -5.141 32 1.357 1 88.31 354 GLN B N 1
ATOM 6892 C CA . GLN B 1 354 ? -5.832 33.094 0.661 1 88.31 354 GLN B CA 1
ATOM 6893 C C . GLN B 1 354 ? -5.355 34.469 1.151 1 88.31 354 GLN B C 1
ATOM 6895 O O . GLN B 1 354 ? -5.262 35.406 0.369 1 88.31 354 GLN B O 1
ATOM 6900 N N . THR B 1 355 ? -5.145 34.5 2.41 1 91.69 355 THR B N 1
ATOM 6901 C CA . THR B 1 355 ? -4.621 35.719 2.965 1 91.69 355 THR B CA 1
ATOM 6902 C C . THR B 1 355 ? -3.25 36.062 2.375 1 91.69 355 THR B C 1
ATOM 6904 O O . THR B 1 355 ? -2.994 37.188 1.964 1 91.69 355 THR B O 1
ATOM 6907 N N . LYS B 1 356 ? -2.445 35.031 2.33 1 92.25 356 LYS B N 1
ATOM 6908 C CA . LYS B 1 356 ? -1.104 35.25 1.787 1 92.25 356 LYS B CA 1
ATOM 6909 C C . LYS B 1 356 ? -1.162 35.656 0.321 1 92.25 356 LYS B C 1
ATOM 6911 O O . LYS B 1 356 ? -0.394 36.531 -0.115 1 92.25 356 LYS B O 1
ATOM 6916 N N . LEU B 1 357 ? -1.999 35.094 -0.397 1 91.88 357 LEU B N 1
ATOM 6917 C CA . LEU B 1 357 ? -2.145 35.438 -1.809 1 91.88 357 LEU B CA 1
ATOM 6918 C C . LEU B 1 357 ? -2.688 36.844 -1.972 1 91.88 357 LEU B C 1
ATOM 6920 O O . LEU B 1 357 ? -2.283 37.562 -2.885 1 91.88 357 LEU B O 1
ATOM 6924 N N . ALA B 1 358 ? -3.615 37.219 -1.153 1 92.56 358 ALA B N 1
ATOM 6925 C CA . ALA B 1 358 ? -4.137 38.594 -1.173 1 92.56 358 ALA B CA 1
ATOM 6926 C C . ALA B 1 358 ? -3.045 39.594 -0.843 1 92.56 358 ALA B C 1
ATOM 6928 O O . ALA B 1 358 ? -2.938 40.656 -1.494 1 92.56 358 ALA B O 1
ATOM 6929 N N . LEU B 1 359 ? -2.312 39.281 0.175 1 94.12 359 LEU B N 1
ATOM 6930 C CA . LEU B 1 359 ? -1.225 40.156 0.585 1 94.12 359 LEU B CA 1
ATOM 6931 C C . LEU B 1 359 ? -0.175 40.281 -0.515 1 94.12 359 LEU B C 1
ATOM 6933 O O . LEU B 1 359 ? 0.374 41.344 -0.742 1 94.12 359 LEU B O 1
ATOM 6937 N N . ASP B 1 360 ? 0.091 39.156 -1.199 1 93.38 360 ASP B N 1
ATOM 6938 C CA . ASP B 1 360 ? 1.019 39.188 -2.326 1 93.38 360 ASP B CA 1
ATOM 6939 C C . ASP B 1 360 ? 0.549 40.188 -3.395 1 93.38 360 ASP B C 1
ATOM 6941 O O . ASP B 1 360 ? 1.357 40.906 -3.977 1 93.38 360 ASP B O 1
ATOM 6945 N N . ARG B 1 361 ? -0.674 40.188 -3.674 1 92.31 361 ARG B N 1
ATOM 6946 C CA . ARG B 1 361 ? -1.245 41.125 -4.633 1 92.31 361 ARG B CA 1
ATOM 6947 C C . ARG B 1 361 ? -1.111 42.562 -4.137 1 92.31 361 ARG B C 1
ATOM 6949 O O . ARG B 1 361 ? -0.823 43.469 -4.922 1 92.31 361 ARG B O 1
ATOM 6956 N N . ILE B 1 362 ? -1.328 42.719 -2.902 1 93.62 362 ILE B N 1
ATOM 6957 C CA . ILE B 1 362 ? -1.247 44.062 -2.295 1 93.62 362 ILE B CA 1
ATOM 6958 C C . ILE B 1 362 ? 0.191 44.562 -2.357 1 93.62 362 ILE B C 1
ATOM 6960 O O . ILE B 1 362 ? 0.431 45.719 -2.695 1 93.62 362 ILE B O 1
ATOM 6964 N N . HIS B 1 363 ? 1.104 43.688 -2.066 1 94.44 363 HIS B N 1
ATOM 6965 C CA . HIS B 1 363 ? 2.514 44.062 -2.053 1 94.44 363 HIS B CA 1
ATOM 6966 C C . HIS B 1 363 ? 2.984 44.5 -3.438 1 94.44 363 HIS B C 1
ATOM 6968 O O . HIS B 1 363 ? 3.928 45.281 -3.562 1 94.44 363 HIS B O 1
ATOM 6974 N N . SER B 1 364 ? 2.359 43.938 -4.371 1 92.12 364 SER B N 1
ATOM 6975 C CA . SER B 1 364 ? 2.77 44.25 -5.738 1 92.12 364 SER B CA 1
ATOM 6976 C C . SER B 1 364 ? 2.002 45.469 -6.289 1 92.12 364 SER B C 1
ATOM 6978 O O . SER B 1 364 ? 2.271 45.906 -7.402 1 92.12 364 SER B O 1
ATOM 6980 N N . ALA B 1 365 ? 1.071 46 -5.543 1 92.56 365 ALA B N 1
ATOM 6981 C CA . ALA B 1 365 ? 0.248 47.125 -6 1 92.56 365 ALA B CA 1
ATOM 6982 C C . ALA B 1 365 ? 0.912 48.438 -5.68 1 92.56 365 ALA B C 1
ATOM 6984 O O . ALA B 1 365 ? 1.645 48.562 -4.695 1 92.56 365 ALA B O 1
ATOM 6985 N N . PRO B 1 366 ? 0.624 49.438 -6.535 1 91.19 366 PRO B N 1
ATOM 6986 C CA . PRO B 1 366 ? 1.216 50.75 -6.285 1 91.19 366 PRO B CA 1
ATOM 6987 C C . PRO B 1 366 ? 0.554 51.469 -5.117 1 91.19 366 PRO B C 1
ATOM 6989 O O . PRO B 1 366 ? 1.2 52.281 -4.441 1 91.19 366 PRO B O 1
ATOM 6992 N N . SER B 1 367 ? -0.68 51.312 -4.91 1 91.69 367 SER B N 1
ATOM 6993 C CA . SER B 1 367 ? -1.43 51.969 -3.838 1 91.69 367 SER B CA 1
ATOM 6994 C C . SER B 1 367 ? -2.609 51.094 -3.393 1 91.69 367 SER B C 1
ATOM 6996 O O . SER B 1 367 ? -3.035 50.188 -4.117 1 91.69 367 SER B O 1
ATOM 6998 N N . PRO B 1 368 ? -3.123 51.344 -2.215 1 89.5 368 PRO B N 1
ATOM 6999 C CA . PRO B 1 368 ? -4.273 50.594 -1.729 1 89.5 368 PRO B CA 1
ATOM 7000 C C . PRO B 1 368 ? -5.504 50.75 -2.621 1 89.5 368 PRO B C 1
ATOM 7002 O O . PRO B 1 368 ? -6.328 49.844 -2.709 1 89.5 368 PRO B O 1
ATOM 7005 N N . ASP B 1 369 ? -5.625 51.875 -3.357 1 85.88 369 ASP B N 1
ATOM 7006 C CA . ASP B 1 369 ? -6.789 52.125 -4.195 1 85.88 369 ASP B CA 1
ATOM 7007 C C . ASP B 1 369 ? -6.75 51.312 -5.477 1 85.88 369 ASP B C 1
ATOM 7009 O O . ASP B 1 369 ? -7.773 51.125 -6.141 1 85.88 369 ASP B O 1
ATOM 7013 N N . ALA B 1 370 ? -5.66 50.812 -5.758 1 87.06 370 ALA B N 1
ATOM 7014 C CA . ALA B 1 370 ? -5.488 50 -6.969 1 87.06 370 ALA B CA 1
ATOM 7015 C C . ALA B 1 370 ? -5.98 48.562 -6.75 1 87.06 370 ALA B C 1
ATOM 7017 O O . ALA B 1 370 ? -6.172 47.812 -7.711 1 87.06 370 ALA B O 1
ATOM 7018 N N . ILE B 1 371 ? -6.219 48.25 -5.551 1 85.12 371 ILE B N 1
ATOM 7019 C CA . ILE B 1 371 ? -6.594 46.875 -5.219 1 85.12 371 ILE B CA 1
ATOM 7020 C C . ILE B 1 371 ? -8.117 46.781 -5.105 1 85.12 371 ILE B C 1
ATOM 7022 O O . ILE B 1 371 ? -8.742 47.562 -4.383 1 85.12 371 ILE B O 1
ATOM 7026 N N . THR B 1 372 ? -8.664 46 -5.977 1 77.25 372 THR B N 1
ATOM 7027 C CA . THR B 1 372 ? -10.102 45.719 -5.898 1 77.25 372 THR B CA 1
ATOM 7028 C C . THR B 1 372 ? -10.352 44.312 -5.355 1 77.25 372 THR B C 1
ATOM 7030 O O . THR B 1 372 ? -9.82 43.344 -5.887 1 77.25 372 THR B O 1
ATOM 7033 N N . PHE B 1 373 ? -10.984 44.281 -4.234 1 73.69 373 PHE B N 1
ATOM 7034 C CA . PHE B 1 373 ? -11.391 43 -3.695 1 73.69 373 PHE B CA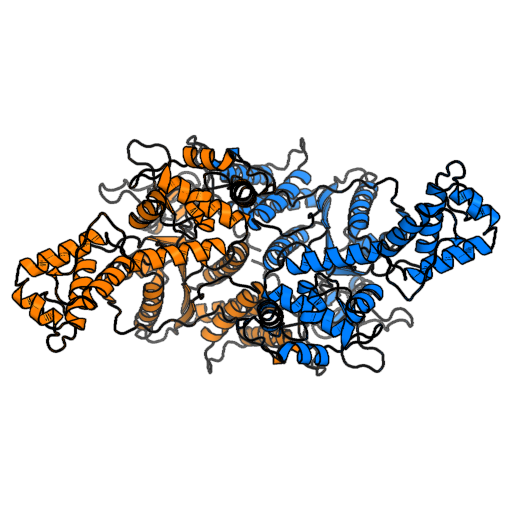 1
ATOM 7035 C C . PHE B 1 373 ? -12.773 42.625 -4.203 1 73.69 373 PHE B C 1
ATOM 7037 O O . PHE B 1 373 ? -13.766 42.75 -3.477 1 73.69 373 PHE B O 1
ATOM 7044 N N . SER B 1 374 ? -12.891 42.594 -5.566 1 66.5 374 SER B N 1
ATOM 7045 C CA . SER B 1 374 ? -14.18 42.25 -6.16 1 66.5 374 SER B CA 1
ATOM 7046 C C . SER B 1 374 ? -14.547 40.812 -5.902 1 66.5 374 SER B C 1
ATOM 7048 O O . SER B 1 374 ? -13.758 39.906 -6.188 1 66.5 374 SER B O 1
ATOM 7050 N N . PRO B 1 375 ? -15.688 40.688 -5.426 1 65.88 375 PRO B N 1
ATOM 7051 C CA . PRO B 1 375 ? -16.141 39.344 -5.16 1 65.88 375 PRO B CA 1
ATOM 7052 C C . PRO B 1 375 ? -16.469 38.562 -6.434 1 65.88 375 PRO B C 1
ATOM 7054 O O . PRO B 1 375 ? -16.578 37.344 -6.402 1 65.88 375 PRO B O 1
ATOM 7057 N N . ASN B 1 376 ? -16.391 39.281 -7.531 1 69.25 376 ASN B N 1
ATOM 7058 C CA . ASN B 1 376 ? -16.984 38.625 -8.703 1 69.25 376 ASN B CA 1
ATOM 7059 C C . ASN B 1 376 ? -15.922 37.875 -9.516 1 69.25 376 ASN B C 1
ATOM 7061 O O . ASN B 1 376 ? -16.266 37.094 -10.414 1 69.25 376 ASN B O 1
ATOM 7065 N N . ARG B 1 377 ? -14.734 38.094 -9.305 1 82.38 377 ARG B N 1
ATOM 7066 C CA . ARG B 1 377 ? -13.727 37.406 -10.078 1 82.38 377 ARG B CA 1
ATOM 7067 C C . ARG B 1 377 ? -12.648 36.812 -9.172 1 82.38 377 ARG B C 1
ATOM 7069 O O . ARG B 1 377 ? -12.172 37.469 -8.25 1 82.38 377 ARG B O 1
ATOM 7076 N N . ILE B 1 378 ? -12.305 35.594 -9.508 1 89.12 378 ILE B N 1
ATOM 7077 C CA . ILE B 1 378 ? -11.219 34.969 -8.766 1 89.12 378 ILE B CA 1
ATOM 7078 C C . ILE B 1 378 ? -9.875 35.5 -9.266 1 89.12 378 ILE B C 1
ATOM 7080 O O . ILE B 1 378 ? -9.578 35.438 -10.461 1 89.12 378 ILE B O 1
ATOM 7084 N N . PRO B 1 379 ? -9.133 36.094 -8.43 1 88.88 379 PRO B N 1
ATOM 7085 C CA . PRO B 1 379 ? -7.824 36.594 -8.836 1 88.88 379 PRO B CA 1
ATOM 7086 C C . PRO B 1 379 ? -6.961 35.531 -9.523 1 88.88 379 PRO B C 1
ATOM 7088 O O . PRO B 1 379 ? -7.082 34.344 -9.227 1 88.88 379 PRO B O 1
ATOM 7091 N N . ALA B 1 380 ? -6.008 35.969 -10.328 1 90.12 380 ALA B N 1
ATOM 7092 C CA . ALA B 1 380 ? -5.188 35.094 -11.156 1 90.12 380 ALA B CA 1
ATOM 7093 C C . ALA B 1 380 ? -4.32 34.188 -10.305 1 90.12 380 ALA B C 1
ATOM 7095 O O . ALA B 1 380 ? -4.125 33 -10.641 1 90.12 380 ALA B O 1
ATOM 7096 N N . ASN B 1 381 ? -3.76 34.75 -9.273 1 91.31 381 ASN B N 1
ATOM 7097 C CA . ASN B 1 381 ? -2.867 33.938 -8.461 1 91.31 381 ASN B CA 1
ATOM 7098 C C . ASN B 1 381 ? -3.633 32.875 -7.691 1 91.31 381 ASN B C 1
ATOM 7100 O O . ASN B 1 381 ? -3.102 31.781 -7.422 1 91.31 381 ASN B O 1
ATOM 7104 N N . VAL B 1 382 ? -4.832 33.188 -7.355 1 91 382 VAL B N 1
ATOM 7105 C CA . VAL B 1 382 ? -5.684 32.188 -6.719 1 91 382 VAL B CA 1
ATOM 7106 C C . VAL B 1 382 ? -6.066 31.094 -7.73 1 91 382 VAL B C 1
ATOM 7108 O O . VAL B 1 382 ? -6.09 29.906 -7.406 1 91 382 VAL B O 1
ATOM 7111 N N . GLN B 1 383 ? -6.324 31.531 -8.961 1 92.94 383 GLN B N 1
ATOM 7112 C CA . GLN B 1 383 ? -6.613 30.578 -10.031 1 92.94 383 GLN B CA 1
ATOM 7113 C C . GLN B 1 383 ? -5.449 29.609 -10.242 1 92.94 383 GLN B C 1
ATOM 7115 O O . GLN B 1 383 ? -5.656 28.406 -10.398 1 92.94 383 GLN B O 1
ATOM 7120 N N . ALA B 1 384 ? -4.305 30.219 -10.219 1 94.25 384 ALA B N 1
ATOM 7121 C CA . ALA B 1 384 ? -3.105 29.406 -10.438 1 94.25 384 ALA B CA 1
ATOM 7122 C C . ALA B 1 384 ? -2.967 28.328 -9.367 1 94.25 384 ALA B C 1
ATOM 7124 O O . ALA B 1 384 ? -2.57 27.203 -9.664 1 94.25 384 ALA B O 1
ATOM 7125 N N . LEU B 1 385 ? -3.275 28.688 -8.195 1 92.44 385 LEU B N 1
ATOM 7126 C CA . LEU B 1 385 ? -3.215 27.734 -7.094 1 92.44 385 LEU B CA 1
ATOM 7127 C C . LEU B 1 385 ? -4.211 26.594 -7.297 1 92.44 385 LEU B C 1
ATOM 7129 O O . LEU B 1 385 ? -3.869 25.422 -7.105 1 92.44 385 LEU B O 1
ATOM 7133 N N . LEU B 1 386 ? -5.41 26.922 -7.66 1 93.56 386 LEU B N 1
ATOM 7134 C CA . LEU B 1 386 ? -6.457 25.906 -7.848 1 93.56 386 LEU B CA 1
ATOM 7135 C C . LEU B 1 386 ? -6.18 25.062 -9.086 1 93.56 386 LEU B C 1
ATOM 7137 O O . LEU B 1 386 ? -6.469 23.859 -9.094 1 93.56 386 LEU B O 1
ATOM 7141 N N . HIS B 1 387 ? -5.574 25.688 -10.094 1 95 387 HIS B N 1
ATOM 7142 C CA . HIS B 1 387 ? -5.168 24.922 -11.266 1 95 387 HIS B CA 1
ATOM 7143 C C . HIS B 1 387 ? -4.121 23.875 -10.906 1 95 387 HIS B C 1
ATOM 7145 O O . HIS B 1 387 ? -4.164 22.75 -11.414 1 95 387 HIS B O 1
ATOM 7151 N N . ALA B 1 388 ? -3.227 24.312 -10.102 1 91.88 388 ALA B N 1
ATOM 7152 C CA . ALA B 1 388 ? -2.191 23.391 -9.664 1 91.88 388 ALA B CA 1
ATOM 7153 C C . ALA B 1 388 ? -2.795 22.234 -8.867 1 91.88 388 ALA B C 1
ATOM 7155 O O . ALA B 1 388 ? -2.355 21.094 -8.992 1 91.88 388 ALA B O 1
ATOM 7156 N N . ALA B 1 389 ? -3.758 22.547 -8.094 1 91.44 389 ALA B N 1
ATOM 7157 C CA . ALA B 1 389 ? -4.441 21.531 -7.297 1 91.44 389 ALA B CA 1
ATOM 7158 C C . ALA B 1 389 ? -5.133 20.5 -8.188 1 91.44 389 ALA B C 1
ATOM 7160 O O . ALA B 1 389 ? -5.023 19.297 -7.961 1 91.44 389 ALA B O 1
ATOM 7161 N N . ILE B 1 390 ? -5.832 20.969 -9.203 1 93.75 390 ILE B N 1
ATOM 7162 C CA . ILE B 1 390 ? -6.543 20.094 -10.125 1 93.75 390 ILE B CA 1
ATOM 7163 C C . ILE B 1 390 ? -5.539 19.25 -10.922 1 93.75 390 ILE B C 1
ATOM 7165 O O . ILE B 1 390 ? -5.766 18.062 -11.164 1 93.75 390 ILE B O 1
ATOM 7169 N N . LYS B 1 391 ? -4.488 19.875 -11.242 1 92.19 391 LYS B N 1
ATOM 7170 C CA . LYS B 1 391 ? -3.439 19.156 -11.953 1 92.19 391 LYS B CA 1
ATOM 7171 C C . LYS B 1 391 ? -2.889 18.016 -11.109 1 92.19 391 LYS B C 1
ATOM 7173 O O . LYS B 1 391 ? -2.586 16.938 -11.633 1 92.19 391 LYS B O 1
ATOM 7178 N N . ASP B 1 392 ? -2.742 18.25 -9.891 1 88.5 392 ASP B N 1
ATOM 7179 C CA . ASP B 1 392 ? -2.27 17.219 -8.984 1 88.5 392 ASP B CA 1
ATOM 7180 C C . ASP B 1 392 ? -3.27 16.062 -8.891 1 88.5 392 ASP B C 1
ATOM 7182 O O . ASP B 1 392 ? -2.879 14.898 -8.805 1 88.5 392 ASP B O 1
ATOM 7186 N N . ILE B 1 393 ? -4.516 16.375 -8.867 1 91.12 393 ILE B N 1
ATOM 7187 C CA . ILE B 1 393 ? -5.578 15.383 -8.828 1 91.12 393 ILE B CA 1
ATOM 7188 C C . ILE B 1 393 ? -5.559 14.555 -10.117 1 91.12 393 ILE B C 1
ATOM 7190 O O . ILE B 1 393 ? -5.777 13.344 -10.086 1 91.12 393 ILE B O 1
ATOM 7194 N N . GLU B 1 394 ? -5.211 15.18 -11.219 1 90.56 394 GLU B N 1
ATOM 7195 C CA . GLU B 1 394 ? -5.195 14.516 -12.523 1 90.56 394 GLU B CA 1
ATOM 7196 C C . GLU B 1 394 ? -4.066 13.5 -12.609 1 90.56 394 GLU B C 1
ATOM 7198 O O . GLU B 1 394 ? -4.113 12.586 -13.438 1 90.56 394 GLU B O 1
ATOM 7203 N N . LYS B 1 395 ? -3.102 13.641 -11.758 1 84.5 395 LYS B N 1
ATOM 7204 C CA . LYS B 1 395 ? -1.96 12.734 -11.773 1 84.5 395 LYS B CA 1
ATOM 7205 C C . LYS B 1 395 ? -2.293 11.422 -11.062 1 84.5 395 LYS B C 1
ATOM 7207 O O . LYS B 1 395 ? -1.531 10.461 -11.141 1 84.5 395 LYS B O 1
ATOM 7212 N N . GLN B 1 396 ? -3.445 11.375 -10.453 1 86.94 396 GLN B N 1
ATOM 7213 C CA . GLN B 1 396 ? -3.859 10.172 -9.734 1 86.94 396 GLN B CA 1
ATOM 7214 C C . GLN B 1 396 ? -4.281 9.078 -10.711 1 86.94 396 GLN B C 1
ATOM 7216 O O . GLN B 1 396 ? -4.5 9.336 -11.898 1 86.94 396 GLN B O 1
ATOM 7221 N N . PRO B 1 397 ? -4.301 7.801 -10.188 1 82.75 397 PRO B N 1
ATOM 7222 C CA . PRO B 1 397 ? -4.848 6.746 -11.047 1 82.75 397 PRO B CA 1
ATOM 7223 C C . PRO B 1 397 ? -6.234 7.086 -11.594 1 82.75 397 PRO B C 1
ATOM 7225 O O . PRO B 1 397 ? -6.969 7.863 -10.977 1 82.75 397 PRO B O 1
ATOM 7228 N N . THR B 1 398 ? -6.617 6.465 -12.594 1 84.88 398 THR B N 1
ATOM 7229 C CA . THR B 1 398 ? -7.789 6.832 -13.383 1 84.88 398 THR B CA 1
ATOM 7230 C C . THR B 1 398 ? -9.047 6.812 -12.523 1 84.88 398 THR B C 1
ATOM 7232 O O . THR B 1 398 ? -9.836 7.762 -12.547 1 84.88 398 THR B O 1
ATOM 7235 N N . SER B 1 399 ? -9.258 5.82 -11.797 1 85.94 399 SER B N 1
ATOM 7236 C CA . SER B 1 399 ? -10.477 5.695 -11.016 1 85.94 399 SER B CA 1
ATOM 7237 C C . SER B 1 399 ? -10.578 6.793 -9.961 1 85.94 399 SER B C 1
ATOM 7239 O O . SER B 1 399 ? -11.648 7.363 -9.75 1 85.94 399 SER B O 1
ATOM 7241 N N . GLN B 1 400 ? -9.516 7.105 -9.32 1 88.5 400 GLN B N 1
ATOM 7242 C CA . GLN B 1 400 ? -9.492 8.141 -8.289 1 88.5 400 GLN B CA 1
ATOM 7243 C C . GLN B 1 400 ? -9.609 9.531 -8.906 1 88.5 400 GLN B C 1
ATOM 7245 O O . GLN B 1 400 ? -10.289 10.398 -8.359 1 88.5 400 GLN B O 1
ATOM 7250 N N . ARG B 1 401 ? -8.938 9.648 -9.984 1 90.56 401 ARG B N 1
ATOM 7251 C CA . ARG B 1 401 ? -8.992 10.906 -10.711 1 90.56 401 ARG B CA 1
ATOM 7252 C C . ARG B 1 401 ? -10.422 11.242 -11.125 1 90.56 401 ARG B C 1
ATOM 7254 O O . ARG B 1 401 ? -10.914 12.336 -10.852 1 90.56 401 ARG B O 1
ATOM 7261 N N . ASP B 1 402 ? -11.07 10.281 -11.727 1 90.38 402 ASP B N 1
ATOM 7262 C CA . ASP B 1 402 ? -12.422 10.492 -12.227 1 90.38 402 ASP B CA 1
ATOM 7263 C C . ASP B 1 402 ? -13.398 10.75 -11.078 1 90.38 402 ASP B C 1
ATOM 7265 O O . ASP B 1 402 ? -14.266 11.625 -11.18 1 90.38 402 ASP B O 1
ATOM 7269 N N . LEU B 1 403 ? -13.234 10.031 -10.055 1 92.12 403 LEU B N 1
ATOM 7270 C CA . LEU B 1 403 ? -14.078 10.227 -8.883 1 92.12 403 LEU B CA 1
ATOM 7271 C C . LEU B 1 403 ? -13.906 11.633 -8.312 1 92.12 403 LEU B C 1
ATOM 7273 O O . LEU B 1 403 ? -14.891 12.297 -7.977 1 92.12 403 LEU B O 1
ATOM 7277 N N . ALA B 1 404 ? -12.695 12.062 -8.234 1 94.44 404 ALA B N 1
ATOM 7278 C CA . ALA B 1 404 ? -12.383 13.367 -7.66 1 94.44 404 ALA B CA 1
ATOM 7279 C C . ALA B 1 404 ? -12.969 14.492 -8.508 1 94.44 404 ALA B C 1
ATOM 7281 O O . ALA B 1 404 ? -13.672 15.367 -7.992 1 94.44 404 ALA B O 1
ATOM 7282 N N . LEU B 1 405 ? -12.695 14.43 -9.773 1 94.69 405 LEU B N 1
ATOM 7283 C CA . LEU B 1 405 ? -13.141 15.492 -10.672 1 94.69 405 LEU B CA 1
ATOM 7284 C C . LEU B 1 405 ? -14.656 15.547 -10.742 1 94.69 405 LEU B C 1
ATOM 7286 O O . LEU B 1 405 ? -15.25 16.625 -10.688 1 94.69 405 LEU B O 1
ATOM 7290 N N . LYS B 1 406 ? -15.273 14.422 -10.836 1 93 406 LYS B N 1
ATOM 7291 C CA . LYS B 1 406 ? -16.734 14.367 -10.875 1 93 406 LYS B CA 1
ATOM 7292 C C . LYS B 1 406 ? -17.344 14.914 -9.586 1 93 406 LYS B C 1
ATOM 7294 O O . LYS B 1 406 ? -18.359 15.609 -9.617 1 93 406 LYS B O 1
ATOM 7299 N N . SER B 1 407 ? -16.766 14.555 -8.484 1 94.81 407 SER B N 1
ATOM 7300 C CA . SER B 1 407 ? -17.281 14.992 -7.188 1 94.81 407 SER B CA 1
ATOM 7301 C C . SER B 1 407 ? -17.172 16.5 -7.031 1 94.81 407 SER B C 1
ATOM 7303 O O . SER B 1 407 ? -18.109 17.156 -6.586 1 94.81 407 SER B O 1
ATOM 7305 N N . ILE B 1 408 ? -15.977 17 -7.359 1 95.56 408 ILE B N 1
ATOM 7306 C CA . ILE B 1 408 ? -15.766 18.453 -7.254 1 95.56 408 ILE B CA 1
ATOM 7307 C C . ILE B 1 408 ? -16.734 19.188 -8.18 1 95.56 408 ILE B C 1
ATOM 7309 O O . ILE B 1 408 ? -17.344 20.172 -7.785 1 95.56 408 ILE B O 1
ATOM 7313 N N . ALA B 1 409 ? -16.891 18.656 -9.375 1 94.75 409 ALA B N 1
ATOM 7314 C CA . ALA B 1 409 ? -17.812 19.25 -10.336 1 94.75 409 ALA B CA 1
ATOM 7315 C C . ALA B 1 409 ? -19.25 19.188 -9.828 1 94.75 409 ALA B C 1
ATOM 7317 O O . ALA B 1 409 ? -20.016 20.156 -9.969 1 94.75 409 ALA B O 1
ATOM 7318 N N . ALA B 1 410 ? -19.625 18.078 -9.305 1 93.94 410 ALA B N 1
ATOM 7319 C CA . ALA B 1 410 ? -20.969 17.906 -8.789 1 93.94 410 ALA B CA 1
ATOM 7320 C C . ALA B 1 410 ? -21.266 18.891 -7.664 1 93.94 410 ALA B C 1
ATOM 7322 O O . ALA B 1 410 ? -22.344 19.5 -7.625 1 93.94 410 ALA B O 1
ATOM 7323 N N . VAL B 1 411 ? -20.359 19.047 -6.77 1 94.94 411 VAL B N 1
ATOM 7324 C CA . VAL B 1 411 ? -20.531 19.953 -5.648 1 94.94 411 VAL B CA 1
ATOM 7325 C C . VAL B 1 411 ? -20.625 21.391 -6.16 1 94.94 411 VAL B C 1
ATOM 7327 O O . VAL B 1 411 ? -21.438 22.188 -5.68 1 94.94 411 VAL B O 1
ATOM 7330 N N . GLY B 1 412 ? -19.781 21.703 -7.102 1 93.19 412 GLY B N 1
ATOM 7331 C CA . GLY B 1 412 ? -19.75 23.047 -7.652 1 93.19 412 GLY B CA 1
ATOM 7332 C C . GLY B 1 412 ? -20.984 23.391 -8.469 1 93.19 412 GLY B C 1
ATOM 7333 O O . GLY B 1 412 ? -21.5 24.516 -8.391 1 93.19 412 GLY B O 1
ATOM 7334 N N . LYS B 1 413 ? -21.5 22.484 -9.219 1 91.56 413 LYS B N 1
ATOM 7335 C CA . LYS B 1 413 ? -22.547 22.781 -10.188 1 91.56 413 LYS B CA 1
ATOM 7336 C C . LYS B 1 413 ? -23.922 22.5 -9.602 1 91.56 413 LYS B C 1
ATOM 7338 O O . LYS B 1 413 ? -24.906 23.156 -9.984 1 91.56 413 LYS B O 1
ATOM 7343 N N . GLN B 1 414 ? -23.938 21.547 -8.797 1 90.56 414 GLN B N 1
ATOM 7344 C CA . GLN B 1 414 ? -25.25 21.125 -8.328 1 90.56 414 GLN B CA 1
ATOM 7345 C C . GLN B 1 414 ? -25.438 21.422 -6.844 1 90.56 414 GLN B C 1
ATOM 7347 O O . GLN B 1 414 ? -26.531 21.312 -6.309 1 90.56 414 GLN B O 1
ATOM 7352 N N . GLY B 1 415 ? -24.375 21.75 -6.254 1 90.94 415 GLY B N 1
ATOM 7353 C CA . GLY B 1 415 ? -24.469 22.078 -4.84 1 90.94 415 GLY B CA 1
ATOM 7354 C C . GLY B 1 415 ? -24.703 23.547 -4.582 1 90.94 415 GLY B C 1
ATOM 7355 O O . GLY B 1 415 ? -24.828 24.344 -5.523 1 90.94 415 GLY B O 1
ATOM 7356 N N . GLU B 1 416 ? -24.844 23.828 -3.312 1 90.56 416 GLU B N 1
ATOM 7357 C CA . GLU B 1 416 ? -24.938 25.219 -2.863 1 90.56 416 GLU B CA 1
ATOM 7358 C C . GLU B 1 416 ? -23.641 25.656 -2.186 1 90.56 416 GLU B C 1
ATOM 7360 O O . GLU B 1 416 ? -22.969 24.859 -1.524 1 90.56 416 GLU B O 1
ATOM 7365 N N . GLU B 1 417 ? -23.281 26.812 -2.355 1 85.69 417 GLU B N 1
ATOM 7366 C CA . GLU B 1 417 ? -22 27.375 -1.928 1 85.69 417 GLU B CA 1
ATOM 7367 C C . GLU B 1 417 ? -21.734 27.094 -0.45 1 85.69 417 GLU B C 1
ATOM 7369 O O . GLU B 1 417 ? -20.656 26.625 -0.079 1 85.69 417 GLU B O 1
ATOM 7374 N N . ASP B 1 418 ? -22.734 27.219 0.439 1 82.12 418 ASP B N 1
ATOM 7375 C CA . ASP B 1 418 ? -22.469 27.109 1.872 1 82.12 418 ASP B CA 1
ATOM 7376 C C . ASP B 1 418 ? -22.984 25.781 2.43 1 82.12 418 ASP B C 1
ATOM 7378 O O . ASP B 1 418 ? -22.578 25.359 3.512 1 82.12 418 ASP B O 1
ATOM 7382 N N . VAL B 1 419 ? -23.781 25.156 1.678 1 86.5 419 VAL B N 1
ATOM 7383 C CA . VAL B 1 419 ? -24.422 23.969 2.229 1 86.5 419 VAL B CA 1
ATOM 7384 C C . VAL B 1 419 ? -23.906 22.719 1.507 1 86.5 419 VAL B C 1
ATOM 7386 O O . VAL B 1 419 ? -23.891 21.625 2.076 1 86.5 419 VAL B O 1
ATOM 7389 N N . GLY B 1 420 ? -23.453 22.938 0.305 1 92.25 420 GLY B N 1
ATOM 7390 C CA . GLY B 1 420 ? -22.938 21.812 -0.466 1 92.25 420 GLY B CA 1
ATOM 7391 C C . GLY B 1 420 ? -24.031 20.922 -1.029 1 92.25 420 GLY B C 1
ATOM 7392 O O . GLY B 1 420 ? -25.078 21.422 -1.449 1 92.25 420 GLY B O 1
ATOM 7393 N N . ILE B 1 421 ? -23.766 19.672 -1.156 1 94 421 ILE B N 1
ATOM 7394 C CA . ILE B 1 421 ? -24.688 18.688 -1.698 1 94 421 ILE B CA 1
ATOM 7395 C C . ILE B 1 421 ? -24.828 17.516 -0.724 1 94 421 ILE B C 1
ATOM 7397 O O . ILE B 1 421 ? -23.844 17.094 -0.108 1 94 421 ILE B O 1
ATOM 7401 N N . THR B 1 422 ? -26.047 17.062 -0.545 1 92.12 422 THR B N 1
ATOM 7402 C CA . THR B 1 422 ? -26.25 15.945 0.367 1 92.12 422 THR B CA 1
ATOM 7403 C C . THR B 1 422 ? -25.531 14.695 -0.136 1 92.12 422 THR B C 1
ATOM 7405 O O . THR B 1 422 ? -25.297 14.547 -1.337 1 92.12 422 THR B O 1
ATOM 7408 N N . LEU B 1 423 ? -25.219 13.812 0.73 1 91 423 LEU B N 1
ATOM 7409 C CA . LEU B 1 423 ? -24.531 12.578 0.361 1 91 423 LEU B CA 1
ATOM 7410 C C . LEU B 1 423 ? -25.375 11.75 -0.598 1 91 423 LEU B C 1
ATOM 7412 O O . LEU B 1 423 ? -24.859 11.188 -1.562 1 91 423 LEU B O 1
ATOM 7416 N N . SER B 1 424 ? -26.656 11.68 -0.327 1 90.62 424 SER B N 1
ATOM 7417 C CA . SER B 1 424 ? -27.562 10.898 -1.169 1 90.62 424 SER B CA 1
ATOM 7418 C C . SER B 1 424 ? -27.609 11.445 -2.59 1 90.62 424 SER B C 1
ATOM 7420 O O . SER B 1 424 ? -27.578 10.688 -3.559 1 90.62 424 SER B O 1
ATOM 7422 N N . ARG B 1 425 ? -27.672 12.711 -2.689 1 91.5 425 ARG B N 1
ATOM 7423 C CA . ARG B 1 425 ? -27.719 13.344 -4.004 1 91.5 425 ARG B CA 1
ATOM 7424 C C . ARG B 1 425 ? -26.406 13.133 -4.758 1 91.5 425 ARG B C 1
ATOM 7426 O O . ARG B 1 425 ? -26.406 12.844 -5.953 1 91.5 425 ARG B O 1
ATOM 7433 N N . LEU B 1 426 ? -25.344 13.328 -4.047 1 93 426 LEU B N 1
ATOM 7434 C CA . LEU B 1 426 ? -24.047 13.117 -4.684 1 93 426 LEU B CA 1
ATOM 7435 C C . LEU B 1 426 ? -23.891 11.664 -5.137 1 93 426 LEU B C 1
ATOM 7437 O O . LEU B 1 426 ? -23.406 11.406 -6.242 1 93 426 LEU B O 1
ATOM 7441 N N . ALA B 1 427 ? -24.266 10.742 -4.277 1 90.5 427 ALA B N 1
ATOM 7442 C CA . ALA B 1 427 ? -24.188 9.328 -4.621 1 90.5 427 ALA B CA 1
ATOM 7443 C C . ALA B 1 427 ? -24.969 9.031 -5.898 1 90.5 427 ALA B C 1
ATOM 7445 O O . ALA B 1 427 ? -24.531 8.25 -6.742 1 90.5 427 ALA B O 1
ATOM 7446 N N . GLY B 1 428 ? -26.094 9.617 -6.012 1 86.81 428 GLY B N 1
ATOM 7447 C CA . GLY B 1 428 ? -26.906 9.469 -7.207 1 86.81 428 GLY B CA 1
ATOM 7448 C C . GLY B 1 428 ? -26.234 9.992 -8.461 1 86.81 428 GLY B C 1
ATOM 7449 O O . GLY B 1 428 ? -26.328 9.383 -9.523 1 86.81 428 GLY B O 1
ATOM 7450 N N . LEU B 1 429 ? -25.562 11.07 -8.312 1 87.25 429 LEU B N 1
ATOM 7451 C CA . LEU B 1 429 ? -24.891 11.703 -9.438 1 87.25 429 LEU B CA 1
ATOM 7452 C C . LEU B 1 429 ? -23.672 10.891 -9.883 1 87.25 429 LEU B C 1
ATOM 7454 O O . LEU B 1 429 ? -23.328 10.875 -11.062 1 87.25 429 LEU B O 1
ATOM 7458 N N . LEU B 1 430 ? -23.062 10.25 -8.938 1 87.12 430 LEU B N 1
ATOM 7459 C CA . LEU B 1 430 ? -21.844 9.5 -9.227 1 87.12 430 LEU B CA 1
ATOM 7460 C C . LEU B 1 430 ? -22.188 8.141 -9.844 1 87.12 430 LEU B C 1
ATOM 7462 O O . LEU B 1 430 ? -21.328 7.527 -10.492 1 87.12 430 LEU B O 1
ATOM 7466 N N . LYS B 1 431 ? -23.328 7.48 -9.453 1 75.94 431 LYS B N 1
ATOM 7467 C CA . LYS B 1 431 ? -23.781 6.211 -10.023 1 75.94 431 LYS B CA 1
ATOM 7468 C C . LYS B 1 431 ? -23.969 6.32 -11.531 1 75.94 431 LYS B C 1
ATOM 7470 O O . LYS B 1 431 ? -23.688 5.371 -12.266 1 75.94 431 LYS B O 1
ATOM 7475 N N . GLY B 1 432 ? -24.906 7.18 -11.953 1 55.97 432 GLY B N 1
ATOM 7476 C CA . GLY B 1 432 ? -25.484 7.258 -13.281 1 55.97 432 GLY B CA 1
ATOM 7477 C C . GLY B 1 432 ? -24.5 6.969 -14.391 1 55.97 432 GLY B C 1
ATOM 7478 O O . GLY B 1 432 ? -24.844 6.332 -15.391 1 55.97 432 GLY B O 1
ATOM 7479 N N . ARG B 1 433 ? -23.656 7.91 -14.898 1 43.72 433 ARG B N 1
ATOM 7480 C CA . ARG B 1 433 ? -23.234 7.809 -16.297 1 43.72 433 ARG B CA 1
ATOM 7481 C C . ARG B 1 433 ? -22.094 6.809 -16.453 1 43.72 433 ARG B C 1
ATOM 7483 O O . ARG B 1 433 ? -20.969 7.074 -16.031 1 43.72 433 ARG B O 1
ATOM 7490 N N . PRO B 1 434 ? -22.469 5.48 -16.422 1 43.91 434 PRO B N 1
ATOM 7491 C CA . PRO B 1 434 ? -21.328 4.621 -16.766 1 43.91 434 PRO B CA 1
ATOM 7492 C C . PRO B 1 434 ? -20.469 5.207 -17.875 1 43.91 434 PRO B C 1
ATOM 7494 O O . PRO B 1 434 ? -20.953 5.512 -18.953 1 43.91 434 PRO B O 1
ATOM 7497 N N . HIS B 1 435 ? -19.844 6.113 -17.75 1 39.91 435 HIS B N 1
ATOM 7498 C CA . HIS B 1 435 ? -19 6.34 -18.922 1 39.91 435 HIS B CA 1
ATOM 7499 C C . HIS B 1 435 ? -18.453 5.027 -19.469 1 39.91 435 HIS B C 1
ATOM 7501 O O . HIS B 1 435 ? -18.172 4.102 -18.703 1 39.91 435 HIS B O 1
ATOM 7507 N N . ILE B 1 436 ? -18.781 4.766 -20.766 1 39.19 436 ILE B N 1
ATOM 7508 C CA . ILE B 1 436 ? -18.344 3.672 -21.625 1 39.19 436 ILE B CA 1
ATOM 7509 C C . ILE B 1 436 ? -16.984 3.16 -21.156 1 39.19 436 ILE B C 1
ATOM 7511 O O . ILE B 1 436 ? -16.75 1.951 -21.141 1 39.19 436 ILE B O 1
ATOM 7515 N N . SER B 1 437 ? -16.109 4.125 -21.344 1 40.88 437 SER B N 1
ATOM 7516 C CA . SER B 1 437 ? -14.727 3.688 -21.328 1 40.88 437 SER B CA 1
ATOM 7517 C C . SER B 1 437 ? -14.344 3.092 -19.984 1 40.88 437 SER B C 1
ATOM 7519 O O . SER B 1 437 ? -13.234 2.588 -19.812 1 40.88 437 SER B O 1
ATOM 7521 N N . SER B 1 438 ? -14.953 3.721 -18.938 1 43.69 438 SER B N 1
ATOM 7522 C CA . SER B 1 438 ? -14.266 3.348 -17.703 1 43.69 438 SER B CA 1
ATOM 7523 C C . SER B 1 438 ? -14.578 1.908 -17.312 1 43.69 438 SER B C 1
ATOM 7525 O O . SER B 1 438 ? -15.719 1.582 -16.984 1 43.69 438 SER B O 1
ATOM 7527 N N . LYS B 1 439 ? -14.18 1.112 -17.906 1 47.56 439 LYS B N 1
ATOM 7528 C CA . LYS B 1 439 ? -14.039 -0.17 -17.219 1 47.56 439 LYS B CA 1
ATOM 7529 C C . LYS B 1 439 ? -14.32 -0.029 -15.719 1 47.56 439 LYS B C 1
ATOM 7531 O O . LYS B 1 439 ? -14.117 1.043 -15.148 1 47.56 439 LYS B O 1
ATOM 7536 N N . ALA B 1 440 ? -15.133 -1.018 -15.008 1 54.34 440 ALA B N 1
ATOM 7537 C CA . ALA B 1 440 ? -15.812 -1.301 -13.742 1 54.34 440 ALA B CA 1
ATOM 7538 C C . ALA B 1 440 ? -14.992 -0.802 -12.555 1 54.34 440 ALA B C 1
ATOM 7540 O O . ALA B 1 440 ? -14.172 -1.539 -12.008 1 54.34 440 ALA B O 1
ATOM 7541 N N . GLY B 1 441 ? -14.68 0.526 -12.562 1 69.06 441 GLY B N 1
ATOM 7542 C CA . GLY B 1 441 ? -14.047 0.952 -11.328 1 69.06 441 GLY B CA 1
ATOM 7543 C C . GLY B 1 441 ? -14.898 0.684 -10.102 1 69.06 441 GLY B C 1
ATOM 7544 O O . GLY B 1 441 ? -16.078 0.368 -10.219 1 69.06 441 GLY B O 1
ATOM 7545 N N . VAL B 1 442 ? -14.422 0.505 -8.984 1 83.25 442 VAL B N 1
ATOM 7546 C CA . VAL B 1 442 ? -15.062 0.276 -7.688 1 83.25 442 VAL B CA 1
ATOM 7547 C C . VAL B 1 442 ? -15.742 1.557 -7.215 1 83.25 442 VAL B C 1
ATOM 7549 O O . VAL B 1 442 ? -15.102 2.607 -7.113 1 83.25 442 VAL B O 1
ATOM 7552 N N . PRO B 1 443 ? -17.109 1.534 -7.234 1 87.88 443 PRO B N 1
ATOM 7553 C CA . PRO B 1 443 ? -17.781 2.717 -6.68 1 87.88 443 PRO B CA 1
ATOM 7554 C C . PRO B 1 443 ? -17.266 3.082 -5.285 1 87.88 443 PRO B C 1
ATOM 7556 O O . PRO B 1 443 ? -16.75 2.221 -4.57 1 87.88 443 PRO B O 1
ATOM 7559 N N . PRO B 1 444 ? -17.453 4.414 -5.012 1 90.94 444 PRO B N 1
ATOM 7560 C CA . PRO B 1 444 ? -17.078 4.789 -3.648 1 90.94 444 PRO B CA 1
ATOM 7561 C C . PRO B 1 444 ? -17.906 4.07 -2.582 1 90.94 444 PRO B C 1
ATOM 7563 O O . PRO B 1 444 ? -19.109 3.885 -2.752 1 90.94 444 PRO B O 1
ATOM 7566 N N . ARG B 1 445 ? -17.297 3.703 -1.543 1 90.19 445 ARG B N 1
ATOM 7567 C CA . ARG B 1 445 ? -17.953 2.924 -0.501 1 90.19 445 ARG B CA 1
ATOM 7568 C C . ARG B 1 445 ? -18.328 3.801 0.689 1 90.19 445 ARG B C 1
ATOM 7570 O O . ARG B 1 445 ? -19.109 3.396 1.545 1 90.19 445 ARG B O 1
ATOM 7577 N N . SER B 1 446 ? -17.719 4.922 0.788 1 88.69 446 SER B N 1
ATOM 7578 C CA . SER B 1 446 ? -17.969 5.898 1.839 1 88.69 446 SER B CA 1
ATOM 7579 C C . SER B 1 446 ? -17.594 7.305 1.393 1 88.69 446 SER B C 1
ATOM 7581 O O . SER B 1 446 ? -16.953 7.48 0.352 1 88.69 446 SER B O 1
ATOM 7583 N N . ALA B 1 447 ? -17.953 8.242 2.193 1 89.25 447 ALA B N 1
ATOM 7584 C CA . ALA B 1 447 ? -17.578 9.625 1.917 1 89.25 447 ALA B CA 1
ATOM 7585 C C . ALA B 1 447 ? -16.062 9.797 1.982 1 89.25 447 ALA B C 1
ATOM 7587 O O . ALA B 1 447 ? -15.508 10.68 1.324 1 89.25 447 ALA B O 1
ATOM 7588 N N . GLU B 1 448 ? -15.422 8.914 2.695 1 88.38 448 GLU B N 1
ATOM 7589 C CA . GLU B 1 448 ? -13.969 8.969 2.812 1 88.38 448 GLU B CA 1
ATOM 7590 C C . GLU B 1 448 ? -13.297 8.812 1.451 1 88.38 448 GLU B C 1
ATOM 7592 O O . GLU B 1 448 ? -12.273 9.438 1.178 1 88.38 448 GLU B O 1
ATOM 7597 N N . ASP B 1 449 ? -13.859 7.949 0.63 1 90.19 449 ASP B N 1
ATOM 7598 C CA . ASP B 1 449 ? -13.297 7.73 -0.699 1 90.19 449 ASP B CA 1
ATOM 7599 C C . ASP B 1 449 ? -13.297 9.016 -1.516 1 90.19 449 ASP B C 1
ATOM 7601 O O . ASP B 1 449 ? -12.375 9.266 -2.297 1 90.19 449 ASP B O 1
ATOM 7605 N N . ILE B 1 450 ? -14.32 9.773 -1.271 1 91.81 450 ILE B N 1
ATOM 7606 C CA . ILE B 1 450 ? -14.453 11.039 -1.983 1 91.81 450 ILE B CA 1
ATOM 7607 C C . ILE B 1 450 ? -13.398 12.023 -1.479 1 91.81 450 ILE B C 1
ATOM 7609 O O . ILE B 1 450 ? -12.695 12.648 -2.275 1 91.81 450 ILE B O 1
ATOM 7613 N N . PHE B 1 451 ? -13.258 12.086 -0.204 1 91.06 451 PHE B N 1
ATOM 7614 C CA . PHE B 1 451 ? -12.312 13.023 0.385 1 91.06 451 PHE B CA 1
ATOM 7615 C C . PHE B 1 451 ? -10.875 12.641 0.038 1 91.06 451 PHE B C 1
ATOM 7617 O O . PHE B 1 451 ? -10.047 13.508 -0.25 1 91.06 451 PHE B O 1
ATOM 7624 N N . ALA B 1 452 ? -10.648 11.375 0.035 1 89.69 452 ALA B N 1
ATOM 7625 C CA . ALA B 1 452 ? -9.312 10.883 -0.291 1 89.69 452 ALA B CA 1
ATOM 7626 C C . ALA B 1 452 ? -8.961 11.18 -1.746 1 89.69 452 ALA B C 1
ATOM 7628 O O . ALA B 1 452 ? -7.852 11.625 -2.045 1 89.69 452 ALA B O 1
ATOM 7629 N N . SER B 1 453 ? -9.922 10.945 -2.615 1 91.56 453 SER B N 1
ATOM 7630 C CA . SER B 1 453 ? -9.656 11.164 -4.035 1 91.56 453 SER B CA 1
ATOM 7631 C C . SER B 1 453 ? -9.5 12.648 -4.352 1 91.56 453 SER B C 1
ATOM 7633 O O . SER B 1 453 ? -8.734 13.016 -5.242 1 91.56 453 SER B O 1
ATOM 7635 N N . THR B 1 454 ? -10.234 13.484 -3.586 1 93.62 454 THR B N 1
ATOM 7636 C CA . THR B 1 454 ? -10.18 14.922 -3.84 1 93.62 454 THR B CA 1
ATOM 7637 C C . THR B 1 454 ? -9.039 15.57 -3.068 1 93.62 454 THR B C 1
ATOM 7639 O O . THR B 1 454 ? -8.883 16.797 -3.084 1 93.62 454 THR B O 1
ATOM 7642 N N . LYS B 1 455 ? -8.312 14.781 -2.291 1 89.38 455 LYS B N 1
ATOM 7643 C CA . LYS B 1 455 ? -7.152 15.242 -1.532 1 89.38 455 LYS B CA 1
ATOM 7644 C C . LYS B 1 455 ? -7.543 16.328 -0.528 1 89.38 455 LYS B C 1
ATOM 7646 O O . LYS B 1 455 ? -6.809 17.297 -0.341 1 89.38 455 LYS B O 1
ATOM 7651 N N . GLY B 1 456 ? -8.789 16.203 -0.059 1 88.94 456 GLY B N 1
ATOM 7652 C CA . GLY B 1 456 ? -9.227 17.078 1.013 1 88.94 456 GLY B CA 1
ATOM 7653 C C . GLY B 1 456 ? -9.82 18.375 0.512 1 88.94 456 GLY B C 1
ATOM 7654 O O . GLY B 1 456 ? -10.117 19.281 1.302 1 88.94 456 GLY B O 1
ATOM 7655 N N . TYR B 1 457 ? -10.039 18.531 -0.787 1 92.31 457 TYR B N 1
ATOM 7656 C CA . TYR B 1 457 ? -10.617 19.75 -1.32 1 92.31 457 TYR B CA 1
ATOM 7657 C C . TYR B 1 457 ? -12.133 19.766 -1.137 1 92.31 457 TYR B C 1
ATOM 7659 O O . TYR B 1 457 ? -12.781 20.781 -1.372 1 92.31 457 TYR B O 1
ATOM 7667 N N . LEU B 1 458 ? -12.625 18.656 -0.731 1 92.81 458 LEU B N 1
ATOM 7668 C CA . LEU B 1 458 ? -14 18.547 -0.253 1 92.81 458 LEU B CA 1
ATOM 7669 C C . LEU B 1 458 ? -14.039 18.094 1.2 1 92.81 458 LEU B C 1
ATOM 7671 O O . LEU B 1 458 ? -13.109 17.438 1.671 1 92.81 458 LEU B O 1
ATOM 7675 N N . ARG B 1 459 ? -15.102 18.453 1.876 1 88.12 459 ARG B N 1
ATOM 7676 C CA . ARG B 1 459 ? -15.203 18.047 3.275 1 88.12 459 ARG B CA 1
ATOM 7677 C C . ARG B 1 459 ? -16.641 17.703 3.643 1 88.12 459 ARG B C 1
ATOM 7679 O O . ARG B 1 459 ? -17.578 18.094 2.941 1 88.12 459 ARG B O 1
ATOM 7686 N N . LEU B 1 460 ? -16.766 17.078 4.707 1 85.81 460 LEU B N 1
ATOM 7687 C CA . LEU B 1 460 ? -18.078 16.688 5.215 1 85.81 460 LEU B CA 1
ATOM 7688 C C . LEU B 1 460 ? -18.656 17.766 6.125 1 85.81 460 LEU B C 1
ATOM 7690 O O . LEU B 1 460 ? -17.953 18.328 6.953 1 85.81 460 LEU B O 1
ATOM 7694 N N . MET B 1 461 ? -19.875 18.062 5.91 1 82.94 461 MET B N 1
ATOM 7695 C CA . MET B 1 461 ? -20.594 19 6.754 1 82.94 461 MET B CA 1
ATOM 7696 C C . MET B 1 461 ? -21.719 18.297 7.52 1 82.94 461 MET B C 1
ATOM 7698 O O . MET B 1 461 ? -22.547 17.609 6.918 1 82.94 461 MET B O 1
ATOM 7702 N N . PRO B 1 462 ? -21.688 18.391 8.789 1 78.62 462 PRO B N 1
ATOM 7703 C CA . PRO B 1 462 ? -22.781 17.781 9.547 1 78.62 462 PRO B CA 1
ATOM 7704 C C . PRO B 1 462 ? -24.141 18.422 9.25 1 78.62 462 PRO B C 1
ATOM 7706 O O . PRO B 1 462 ? -24.203 19.594 8.836 1 78.62 462 PRO B O 1
ATOM 7709 N N . PRO B 1 463 ? -25.078 17.594 9.477 1 77.94 463 PRO B N 1
ATOM 7710 C CA . PRO B 1 463 ? -26.422 18.141 9.219 1 77.94 463 PRO B CA 1
ATOM 7711 C C . PRO B 1 463 ? -26.766 19.297 10.156 1 77.94 463 PRO B C 1
ATOM 7713 O O . PRO B 1 463 ? -26.375 19.281 11.328 1 77.94 463 PRO B O 1
ATOM 7716 N N . GLY B 1 464 ? -27.344 20.297 9.492 1 66 464 GLY B N 1
ATOM 7717 C CA . GLY B 1 464 ? -27.875 21.359 10.32 1 66 464 GLY B CA 1
ATOM 7718 C C . GLY B 1 464 ? -29.062 20.922 11.164 1 66 464 GLY B C 1
ATOM 7719 O O . GLY B 1 464 ? -29.438 19.734 11.156 1 66 464 GLY B O 1
ATOM 7720 N N . TYR B 1 465 ? -29.547 21.766 12.039 1 63 465 TYR B N 1
ATOM 7721 C CA . TYR B 1 465 ? -30.625 21.5 12.977 1 63 465 TYR B CA 1
ATOM 7722 C C . TYR B 1 465 ? -31.812 20.844 12.281 1 63 465 TYR B C 1
ATOM 7724 O O . TYR B 1 465 ? -32.406 19.906 12.812 1 63 465 TYR B O 1
ATOM 7732 N N . ASP B 1 466 ? -32.031 21.172 11.07 1 64.56 466 ASP B N 1
ATOM 7733 C CA . ASP B 1 466 ? -33.219 20.688 10.375 1 64.56 466 ASP B CA 1
ATOM 7734 C C . ASP B 1 466 ? -32.844 19.641 9.32 1 64.56 466 ASP B C 1
ATOM 7736 O O . ASP B 1 466 ? -33.719 19.219 8.539 1 64.56 466 ASP B O 1
ATOM 7740 N N . GLU B 1 467 ? -31.641 19.359 9.352 1 67.62 467 GLU B N 1
ATOM 7741 C CA . GLU B 1 467 ? -31.203 18.438 8.312 1 67.62 467 GLU B CA 1
ATOM 7742 C C . GLU B 1 467 ? -30.781 17.094 8.898 1 67.62 467 GLU B C 1
ATOM 7744 O O . GLU B 1 467 ? -30.297 17.031 10.031 1 67.62 467 GLU B O 1
ATOM 7749 N N . VAL B 1 468 ? -31.109 16.047 8.18 1 70.56 468 VAL B N 1
ATOM 7750 C CA . VAL B 1 468 ? -30.859 14.711 8.711 1 70.56 468 VAL B CA 1
ATOM 7751 C C . VAL B 1 468 ? -29.625 14.094 8.047 1 70.56 468 VAL B C 1
ATOM 7753 O O . VAL B 1 468 ? -29.016 13.172 8.594 1 70.56 468 VAL B O 1
ATOM 7756 N N . GLU B 1 469 ? -29.266 14.773 6.918 1 82.56 469 GLU B N 1
ATOM 7757 C CA . GLU B 1 469 ? -28.234 14.086 6.152 1 82.56 469 GLU B CA 1
ATOM 7758 C C . GLU B 1 469 ? -26.969 14.93 6.066 1 82.56 469 GLU B C 1
ATOM 7760 O O . GLU B 1 469 ? -27.031 16.156 5.977 1 82.56 469 GLU B O 1
ATOM 7765 N N . TYR B 1 470 ? -25.859 14.289 6.113 1 84.88 470 TYR B N 1
ATOM 7766 C CA . TYR B 1 470 ? -24.578 14.953 5.914 1 84.88 470 TYR B CA 1
ATOM 7767 C C . TYR B 1 470 ? -24.453 15.484 4.488 1 84.88 470 TYR B C 1
ATOM 7769 O O . TYR B 1 470 ? -25.094 14.969 3.572 1 84.88 470 TYR B O 1
ATOM 7777 N N . ALA B 1 471 ? -23.703 16.5 4.418 1 90.31 471 ALA B N 1
ATOM 7778 C CA . ALA B 1 471 ? -23.484 17.094 3.1 1 90.31 471 ALA B CA 1
ATOM 7779 C C . ALA B 1 471 ? -21.984 17.219 2.812 1 90.31 471 ALA B C 1
ATOM 7781 O O . ALA B 1 471 ? -21.156 17.188 3.732 1 90.31 471 ALA B O 1
ATOM 7782 N N . ILE B 1 472 ? -21.672 17.203 1.549 1 92.75 472 ILE B N 1
ATOM 7783 C CA . ILE B 1 472 ? -20.297 17.453 1.106 1 92.75 472 ILE B CA 1
ATOM 7784 C C . ILE B 1 472 ? -20.188 18.875 0.532 1 92.75 472 ILE B C 1
ATOM 7786 O O . ILE B 1 472 ? -21.031 19.281 -0.283 1 92.75 472 ILE B O 1
ATOM 7790 N N . VAL B 1 473 ? -19.234 19.594 0.999 1 92.88 473 VAL B N 1
ATOM 7791 C CA . VAL B 1 473 ? -19.047 20.984 0.598 1 92.88 473 VAL B CA 1
ATOM 7792 C C . VAL B 1 473 ? -17.609 21.203 0.142 1 92.88 473 VAL B C 1
ATOM 7794 O O . VAL B 1 473 ? -16.719 20.422 0.487 1 92.88 473 VAL B O 1
ATOM 7797 N N . ALA B 1 474 ? -17.469 22.156 -0.706 1 92.69 474 ALA B N 1
ATOM 7798 C CA . ALA B 1 474 ? -16.109 22.547 -1.056 1 92.69 474 ALA B CA 1
ATOM 7799 C C . ALA B 1 474 ? -15.344 23.047 0.172 1 92.69 474 ALA B C 1
ATOM 7801 O O . ALA B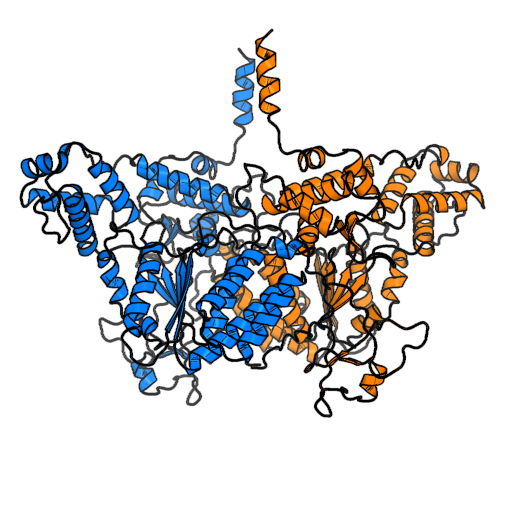 1 474 ? -15.945 23.594 1.103 1 92.69 474 ALA B O 1
ATOM 7802 N N . PHE B 1 475 ? -14.117 22.875 0.203 1 87.06 475 PHE B N 1
ATOM 7803 C CA . PHE B 1 475 ? -13.312 23.234 1.364 1 87.06 475 PHE B CA 1
ATOM 7804 C C . PHE B 1 475 ? -13.375 24.734 1.634 1 87.06 475 PHE B C 1
ATOM 7806 O O . PHE B 1 475 ? -13.242 25.172 2.779 1 87.06 475 PHE B O 1
ATOM 7813 N N . ASN B 1 476 ? -13.523 25.453 0.588 1 84.44 476 ASN B N 1
ATOM 7814 C CA . ASN B 1 476 ? -13.734 26.891 0.733 1 84.44 476 ASN B CA 1
ATOM 7815 C C . ASN B 1 476 ? -14.609 27.438 -0.393 1 84.44 476 ASN B C 1
ATOM 7817 O O . ASN B 1 476 ? -14.844 26.75 -1.389 1 84.44 476 ASN B O 1
ATOM 7821 N N . ARG B 1 477 ? -15.016 28.641 -0.256 1 84.75 477 ARG B N 1
ATOM 7822 C CA . ARG B 1 477 ? -15.945 29.281 -1.184 1 84.75 477 ARG B CA 1
ATOM 7823 C C . ARG B 1 477 ? -15.289 29.516 -2.541 1 84.75 477 ARG B C 1
ATOM 7825 O O . ARG B 1 477 ? -15.961 29.469 -3.574 1 84.75 477 ARG B O 1
ATOM 7832 N N . VAL B 1 478 ? -14.086 29.75 -2.496 1 87.62 478 VAL B N 1
ATOM 7833 C CA . VAL B 1 478 ? -13.383 30.062 -3.736 1 87.62 478 VAL B CA 1
ATOM 7834 C C . VAL B 1 478 ? -13.352 28.844 -4.641 1 87.62 478 VAL B C 1
ATOM 7836 O O . VAL B 1 478 ? -13.531 28.953 -5.855 1 87.62 478 VAL B O 1
ATOM 7839 N N . LEU B 1 479 ? -13.117 27.703 -4.074 1 90.56 479 LEU B N 1
ATOM 7840 C CA . LEU B 1 479 ? -13.141 26.469 -4.852 1 90.56 479 LEU B CA 1
ATOM 7841 C C . LEU B 1 479 ? -14.531 26.219 -5.438 1 90.56 479 LEU B C 1
ATOM 7843 O O . LEU B 1 479 ? -14.656 25.75 -6.57 1 90.56 479 LEU B O 1
ATOM 7847 N N . PHE B 1 480 ? -15.492 26.5 -4.609 1 91.81 480 PHE B N 1
ATOM 7848 C CA . PHE B 1 480 ? -16.859 26.344 -5.09 1 91.81 480 PHE B CA 1
ATOM 7849 C C . PHE B 1 480 ? -17.094 27.203 -6.336 1 91.81 480 PHE B C 1
ATOM 7851 O O . PHE B 1 480 ? -17.578 26.703 -7.352 1 91.81 480 PHE B O 1
ATOM 7858 N N . ARG B 1 481 ? -16.734 28.406 -6.281 1 90.88 481 ARG B N 1
ATOM 7859 C CA . ARG B 1 481 ? -16.906 29.328 -7.402 1 90.88 481 ARG B CA 1
ATOM 7860 C C . ARG B 1 481 ? -16.078 28.891 -8.602 1 90.88 481 ARG B C 1
ATOM 7862 O O . ARG B 1 481 ? -16.516 29 -9.75 1 90.88 481 ARG B O 1
ATOM 7869 N N . TYR B 1 482 ? -14.898 28.5 -8.258 1 93 482 TYR B N 1
ATOM 7870 C CA . TYR B 1 482 ? -13.984 28.016 -9.281 1 93 482 TYR B CA 1
ATOM 7871 C C . TYR B 1 482 ? -14.617 26.891 -10.078 1 93 482 TYR B C 1
ATOM 7873 O O . TYR B 1 482 ? -14.516 26.844 -11.305 1 93 482 TYR B O 1
ATOM 7881 N N . ALA B 1 483 ? -15.234 25.969 -9.414 1 93.19 483 ALA B N 1
ATOM 7882 C CA . ALA B 1 483 ? -15.891 24.828 -10.055 1 93.19 483 ALA B CA 1
ATOM 7883 C C . ALA B 1 483 ? -17.203 25.25 -10.711 1 93.19 483 ALA B C 1
ATOM 7885 O O . ALA B 1 483 ? -17.562 24.75 -11.781 1 93.19 483 ALA B O 1
ATOM 7886 N N . ASN B 1 484 ? -17.859 26.125 -10.086 1 91.88 484 ASN B N 1
ATOM 7887 C CA . ASN B 1 484 ? -19.172 26.578 -10.539 1 91.88 484 ASN B CA 1
ATOM 7888 C C . ASN B 1 484 ? -19.078 27.406 -11.82 1 91.88 484 ASN B C 1
ATOM 7890 O O . ASN B 1 484 ? -19.938 27.297 -12.695 1 91.88 484 ASN B O 1
ATOM 7894 N N . GLU B 1 485 ? -18.078 28.25 -11.961 1 89.94 485 GLU B N 1
ATOM 7895 C CA . GLU B 1 485 ? -17.953 29.188 -13.07 1 89.94 485 GLU B CA 1
ATOM 7896 C C . GLU B 1 485 ? -17.062 28.625 -14.172 1 89.94 485 GLU B C 1
ATOM 7898 O O . GLU B 1 485 ? -16.578 29.359 -15.031 1 89.94 485 GLU B O 1
ATOM 7903 N N . ASP B 1 486 ? -16.672 27.375 -14.188 1 85 486 ASP B N 1
ATOM 7904 C CA . ASP B 1 486 ? -16.016 26.625 -15.25 1 85 486 ASP B CA 1
ATOM 7905 C C . ASP B 1 486 ? -14.617 27.172 -15.523 1 85 486 ASP B C 1
ATOM 7907 O O . ASP B 1 486 ? -14.266 27.422 -16.672 1 85 486 ASP B O 1
ATOM 7911 N N . TYR B 1 487 ? -13.883 27.438 -14.492 1 86.69 487 TYR B N 1
ATOM 7912 C CA . TYR B 1 487 ? -12.516 27.922 -14.641 1 86.69 487 TYR B CA 1
ATOM 7913 C C . TYR B 1 487 ? -11.594 26.812 -15.125 1 86.69 487 TYR B C 1
ATOM 7915 O O . TYR B 1 487 ? -10.445 27.078 -15.508 1 86.69 487 TYR B O 1
ATOM 7923 N N . ASN B 1 488 ? -12.055 25.594 -15.148 1 88.31 488 ASN B N 1
ATOM 7924 C CA . ASN B 1 488 ? -11.219 24.453 -15.508 1 88.31 488 ASN B CA 1
ATOM 7925 C C . ASN B 1 488 ? -11.961 23.484 -16.422 1 88.31 488 ASN B C 1
ATOM 7927 O O . ASN B 1 488 ? -13.023 22.969 -16.047 1 88.31 488 ASN B O 1
ATOM 7931 N N . ASP B 1 489 ? -11.32 23.094 -17.469 1 85.75 489 ASP B N 1
ATOM 7932 C CA . ASP B 1 489 ? -11.945 22.266 -18.5 1 85.75 489 ASP B CA 1
ATOM 7933 C C . ASP B 1 489 ? -12.156 20.828 -18.016 1 85.75 489 ASP B C 1
ATOM 7935 O O . ASP B 1 489 ? -13.148 20.188 -18.359 1 85.75 489 ASP B O 1
ATOM 7939 N N . ALA B 1 490 ? -11.219 20.422 -17.297 1 85.5 490 ALA B N 1
ATOM 7940 C CA . ALA B 1 490 ? -11.32 19.047 -16.812 1 85.5 490 ALA B CA 1
ATOM 7941 C C . ALA B 1 490 ? -12.562 18.859 -15.945 1 85.5 490 ALA B C 1
ATOM 7943 O O . ALA B 1 490 ? -13.211 17.812 -15.992 1 85.5 490 ALA B O 1
ATOM 7944 N N . LEU B 1 491 ? -12.906 19.875 -15.133 1 89.25 491 LEU B N 1
ATOM 7945 C CA . LEU B 1 491 ? -14.086 19.812 -14.281 1 89.25 491 LEU B CA 1
ATOM 7946 C C . LEU B 1 491 ? -15.359 19.922 -15.117 1 89.25 491 LEU B C 1
ATOM 7948 O O . LEU B 1 491 ? -16.344 19.234 -14.844 1 89.25 491 LEU B O 1
ATOM 7952 N N . LEU B 1 492 ? -15.305 20.719 -16.109 1 80.5 492 LEU B N 1
ATOM 7953 C CA . LEU B 1 492 ? -16.453 20.922 -16.984 1 80.5 492 LEU B CA 1
ATOM 7954 C C . LEU B 1 492 ? -16.844 19.625 -17.688 1 80.5 492 LEU B C 1
ATOM 7956 O O . LEU B 1 492 ? -18.031 19.297 -17.75 1 80.5 492 LEU B O 1
ATOM 7960 N N . TRP B 1 493 ? -15.914 18.812 -18.047 1 74.44 493 TRP B N 1
ATOM 7961 C CA . TRP B 1 493 ? -16.156 17.625 -18.859 1 74.44 493 TRP B CA 1
ATOM 7962 C C . TRP B 1 493 ? -16.469 16.422 -17.984 1 74.44 493 TRP B C 1
ATOM 7964 O O . TRP B 1 493 ? -17.078 15.445 -18.453 1 74.44 493 TRP B O 1
ATOM 7974 N N . SER B 1 494 ? -16.125 16.453 -16.812 1 78.62 494 SER B N 1
ATOM 7975 C CA . SER B 1 494 ? -16.25 15.297 -15.93 1 78.62 494 SER B CA 1
ATOM 7976 C C . SER B 1 494 ? -17.703 14.938 -15.688 1 78.62 494 SER B C 1
ATOM 7978 O O . SER B 1 494 ? -18.031 13.773 -15.453 1 78.62 494 SER B O 1
ATOM 7980 N N . LEU B 1 495 ? -18.562 15.891 -15.68 1 72.12 495 LEU B N 1
ATOM 7981 C CA . LEU B 1 495 ? -19.984 15.609 -15.453 1 72.12 495 LEU B CA 1
ATOM 7982 C C . LEU B 1 495 ? -20.688 15.266 -16.766 1 72.12 495 LEU B C 1
ATOM 7984 O O . LEU B 1 495 ? -21.656 14.508 -16.766 1 72.12 495 LEU B O 1
ATOM 7988 N N . HIS B 1 496 ? -20.312 15.984 -17.875 1 61.16 496 HIS B N 1
ATOM 7989 C CA . HIS B 1 496 ? -21.016 15.836 -19.141 1 61.16 496 HIS B CA 1
ATOM 7990 C C . HIS B 1 496 ? -20.484 14.648 -19.938 1 61.16 496 HIS B C 1
ATOM 7992 O O . HIS B 1 496 ? -21.156 14.156 -20.844 1 61.16 496 HIS B O 1
ATOM 7998 N N . GLY B 1 497 ? -20.031 13.602 -19.594 1 52.25 497 GLY B N 1
ATOM 7999 C CA . GLY B 1 497 ? -19.469 12.539 -20.406 1 52.25 497 GLY B CA 1
ATOM 8000 C C . GLY B 1 497 ? -18.609 13.047 -21.547 1 52.25 497 GLY B C 1
ATOM 8001 O O . GLY B 1 497 ? -18.781 14.172 -22.016 1 52.25 497 GLY B O 1
ATOM 8002 N N . ARG B 1 498 ? -17.297 12.695 -21.812 1 43.66 498 ARG B N 1
ATOM 8003 C CA . ARG B 1 498 ? -16.578 13 -23.047 1 43.66 498 ARG B CA 1
ATOM 8004 C C . ARG B 1 498 ? -17.5 12.938 -24.25 1 43.66 498 ARG B C 1
ATOM 8006 O O . ARG B 1 498 ? -17.797 11.852 -24.75 1 43.66 498 ARG B O 1
ATOM 8013 N N . THR B 1 499 ? -18.531 13.422 -24.5 1 33.94 499 THR B N 1
ATOM 8014 C CA . THR B 1 499 ? -19.078 13.438 -25.859 1 33.94 499 THR B CA 1
ATOM 8015 C C . THR B 1 499 ? -18 13.75 -26.875 1 33.94 499 THR B C 1
ATOM 8017 O O . THR B 1 499 ? -17 14.398 -26.562 1 33.94 499 THR B O 1
ATOM 8020 N N . SER B 1 500 ? -18.094 13.086 -28.234 1 34.69 500 SER B N 1
ATOM 8021 C CA . SER B 1 500 ? -17.422 13.062 -29.531 1 34.69 500 SER B CA 1
ATOM 8022 C C . SER B 1 500 ? -17.031 14.469 -29.984 1 34.69 500 SER B C 1
ATOM 8024 O O . SER B 1 500 ? -17.719 15.062 -30.828 1 34.69 500 SER B O 1
ATOM 8026 N N . LEU B 1 501 ? -16.875 15.344 -29.422 1 33.75 501 LEU B N 1
ATOM 8027 C CA . LEU B 1 501 ? -16.391 16.469 -30.203 1 33.75 501 LEU B CA 1
ATOM 8028 C C . LEU B 1 501 ? -15.133 16.094 -30.984 1 33.75 501 LEU B C 1
ATOM 8030 O O . LEU B 1 501 ? -14.609 16.891 -31.766 1 33.75 501 LEU B O 1
ATOM 8034 N N . GLU B 1 502 ? -14.484 15.031 -30.703 1 34.34 502 GLU B N 1
ATOM 8035 C CA . GLU B 1 502 ? -13.547 14.648 -31.75 1 34.34 502 GLU B CA 1
ATOM 8036 C C . GLU B 1 502 ? -14.289 14.289 -33.031 1 34.34 502 GLU B C 1
ATOM 8038 O O . GLU B 1 502 ? -13.672 14.195 -34.094 1 34.34 502 GLU B O 1
ATOM 8043 N N . SER B 1 503 ? -15.547 13.953 -33.062 1 31.78 503 SER B N 1
ATOM 8044 C CA . SER B 1 503 ? -16.141 13.773 -34.406 1 31.78 503 SER B CA 1
ATOM 8045 C C . SER B 1 503 ? -16.422 15.117 -35.062 1 31.78 503 SER B C 1
ATOM 8047 O O . SER B 1 503 ? -16.422 15.211 -36.281 1 31.78 503 SER B O 1
ATOM 8049 N N . SER B 1 504 ? -16.875 16.125 -34.438 1 32.38 504 SER B N 1
ATOM 8050 C CA . SER B 1 504 ? -17.297 17.25 -35.25 1 32.38 504 SER B CA 1
ATOM 8051 C C . SER B 1 504 ? -16.109 18.016 -35.812 1 32.38 504 SER B C 1
ATOM 8053 O O . SER B 1 504 ? -16.188 18.609 -36.906 1 32.38 504 SER B O 1
ATOM 8055 N N . SER B 1 505 ? -15.07 18.25 -35.219 1 31.83 505 SER B N 1
ATOM 8056 C CA . SER B 1 505 ? -14.109 19.094 -35.906 1 31.83 505 SER B CA 1
ATOM 8057 C C . SER B 1 505 ? -13.352 18.297 -36.969 1 31.83 505 SER B C 1
ATOM 8059 O O . SER B 1 505 ? -12.633 18.875 -37.781 1 31.83 505 SER B O 1
ATOM 8061 N N . ALA B 1 506 ? -13.406 16.922 -37.125 1 31 506 ALA B N 1
ATOM 8062 C CA . ALA B 1 506 ? -12.922 16.297 -38.344 1 31 506 ALA B CA 1
ATOM 8063 C C . ALA B 1 506 ? -13.945 16.453 -39.469 1 31 506 ALA B C 1
ATOM 8065 O O . ALA B 1 506 ? -13.586 16.391 -40.656 1 31 506 ALA B O 1
ATOM 8066 N N . SER B 1 507 ? -15.203 16.531 -39.188 1 29.2 507 SER B N 1
ATOM 8067 C CA . SER B 1 507 ? -16.078 16.672 -40.344 1 29.2 507 SER B CA 1
ATOM 8068 C C . SER B 1 507 ? -16.031 18.078 -40.906 1 29.2 507 SER B C 1
ATOM 8070 O O . SER B 1 507 ? -16.359 18.297 -42.062 1 29.2 507 SER B O 1
ATOM 8072 N N . ASN B 1 508 ? -15.781 19.094 -40.281 1 28.14 508 ASN B N 1
ATOM 8073 C CA . ASN B 1 508 ? -15.938 20.328 -41.031 1 28.14 508 ASN B CA 1
ATOM 8074 C C . ASN B 1 508 ? -14.734 20.609 -41.906 1 28.14 508 ASN B C 1
ATOM 8076 O O . ASN B 1 508 ? -14.742 21.562 -42.719 1 28.14 508 ASN B O 1
ATOM 8080 N N . ARG B 1 509 ? -13.492 20.094 -41.75 1 30.19 509 ARG B N 1
ATOM 8081 C CA . ARG B 1 509 ? -12.523 20.766 -42.594 1 30.19 509 ARG B CA 1
ATOM 8082 C C . ARG B 1 509 ? -12.531 20.172 -44 1 30.19 509 ARG B C 1
ATOM 8084 O O . ARG B 1 509 ? -11.727 20.562 -44.844 1 30.19 509 ARG B O 1
ATOM 8091 N N . GLN B 1 510 ? -13.234 19.047 -44.156 1 25.81 510 GLN B N 1
ATOM 8092 C CA . GLN B 1 510 ? -13.219 18.641 -45.562 1 25.81 510 GLN B CA 1
ATOM 8093 C C . GLN B 1 510 ? -14.078 19.562 -46.438 1 25.81 510 GLN B C 1
ATOM 8095 O O . GLN B 1 510 ? -14.055 19.484 -47.656 1 25.81 510 GLN B O 1
ATOM 8100 N N . SER B 1 511 ? -14.992 20.25 -45.781 1 25.33 511 SER B N 1
ATOM 8101 C CA . SER B 1 511 ? -15.812 20.828 -46.844 1 25.33 511 SER B CA 1
ATOM 8102 C C . SER B 1 511 ? -15.172 22.078 -47.406 1 25.33 511 SER B C 1
ATOM 8104 O O . SER B 1 511 ? -15.711 22.703 -48.312 1 25.33 511 SER B O 1
ATOM 8106 N N . PHE B 1 512 ? -14.055 22.625 -46.812 1 22.98 512 PHE B N 1
ATOM 8107 C CA . PHE B 1 512 ? -13.594 23.609 -47.781 1 22.98 512 PHE B CA 1
ATOM 8108 C C . PHE B 1 512 ? -12.578 23 -48.75 1 22.98 512 PHE B C 1
ATOM 8110 O O . PHE B 1 512 ? -11.805 22.125 -48.344 1 22.98 512 PHE B O 1
#

Foldseek 3Di:
DDPPPPPLPDDPPPVQQFDPCLVVDDAFPQWDDQDDDDPLDDPVLCVVVCPDPVNVCLLVLVDLAEEEEAAFPQQCQSVVLNVSQVVSCVVCVPPPFADEFEAETEGHADAGPPLLSNLLNNLVRSLDSLQDPPRPQPPVLVVLVVSLVVCSRNVHDSVVSSVSSLVSSLSSLLSSVVRHAYEYEYEDLLNYDPVSSVVNVVSVLSSSVSHYHYYYYALADPDPDPPQDAAPPDDQDPPRRRAQWWWAWPVPRPHIHHPVVVVVVDADPPPPDPTDTHGDNYHYDYSHFGDPVSLLQSLLQSCQQLANPQPSPHPHDGDPGDLQSVQSNVPQPDPSVSVLSVVLCVLQVGRNNSSVVLVVVSSVDNYPVVDDSDPPDDDPVNLVVVVVLLVSLCPDPDLLSLLQLQLLLCQLAVHDLPQTAFPVVSLVLQPPDPQPPDDPDDPDPDVVSNCSSNRNQKYWDDDDPPGDTIHIHGSHNVSSNCSNVCVDPSSVCSRVHPPPPVVPVVVVVVVD/DDPPPPPLPDDDPPVQQFDPCLVVDDAFPQWDDQDDDDPLDDVVLCVVVCPDPVNVCLLVLVDLAEEEEAAFPQQCQSVVLNVSQVVSCVVCVPPPFADEFEEETEGHADAGPPLLSNLLNNLVRSLPSLQDPPRDQPPVLVVLVVSLVVCSRNVHDSVSSSVSSLVSSLSSLLVSVVGHAYEYEYEDLLSYDPVSSVVNVVSVLSSSVSHYHYYYYALADPDDDPDQDAAPPDDQDPPRGGAQWWWAWPVPRPHIHHPVCVVVVDADPPPPDPTDTDGDNYHYDYSHFGDPVSQLQSLLQSCQQLANPQPSPHPHDGDPGDLQSVQSNVPQPDPSVSVLSVVLCVLQVGRNNSSVVLVVVSSVDRYPVVDDSDPPDDDPVNLVVVVVLLVSLCPDPDLLSLLQLQLLLCQLAVNDLPQTAFPVVSLVLQPPDPQPPDDDDDPDPDVVSNCSSNRNQKYWDDDDPPGDTIHIHGSHNVSSNCSNVCVDPSSVCSRVHPPPPVPPVVPPPVVD

pLDDT: mean 83.04, std 17.04, range [19.75, 97.81]

Solvent-accessible surface area (backbone atoms only — not comparable to full-atom values): 56275 Å² total; per-residue (Å²): 94,66,70,80,69,74,69,74,54,56,75,70,77,68,79,63,70,61,25,56,30,36,80,54,65,64,79,40,71,48,63,39,67,76,64,75,82,53,88,87,59,67,72,71,60,49,43,70,56,67,68,28,65,68,48,46,38,48,73,67,57,75,53,75,38,31,41,33,42,25,26,40,86,53,44,45,62,66,58,48,54,41,50,46,55,52,49,53,48,59,62,39,70,69,42,84,82,46,52,71,32,66,31,67,46,28,43,42,90,55,84,66,69,63,55,60,56,41,52,39,44,51,47,48,50,42,38,46,44,66,46,43,86,86,56,76,62,55,67,64,29,49,51,35,40,48,52,24,52,47,32,45,33,58,30,44,51,64,71,56,37,39,50,32,36,50,49,15,36,50,46,42,39,48,56,38,52,73,58,31,44,41,37,39,39,37,32,50,54,78,41,44,52,73,48,50,42,52,56,49,52,52,54,49,51,53,40,25,76,44,58,32,40,38,35,36,33,32,46,59,74,79,72,61,82,81,69,82,43,54,45,73,83,53,78,59,54,90,88,57,51,61,52,89,57,56,27,31,32,62,82,68,30,73,49,31,36,32,66,69,44,50,73,66,62,64,57,44,89,83,73,34,92,83,54,48,74,37,70,55,71,57,46,78,45,75,46,64,59,50,53,66,69,42,50,47,49,46,52,35,23,53,50,22,38,72,22,4,84,58,75,70,81,52,89,47,70,56,43,76,66,31,72,36,27,50,42,32,49,73,72,26,51,67,66,50,37,56,50,48,49,51,51,52,48,65,73,33,70,39,32,48,42,48,42,52,53,50,48,52,54,54,72,72,35,70,33,72,83,73,58,74,90,53,89,84,58,83,52,67,70,59,47,51,51,54,49,51,51,52,52,58,38,62,70,41,59,68,63,42,25,52,52,19,37,28,49,51,27,45,33,22,66,71,26,40,81,88,64,17,28,43,47,56,60,48,41,54,62,69,63,63,72,69,52,83,80,58,66,79,60,70,62,57,47,24,69,59,50,51,26,59,37,37,68,13,51,37,41,82,37,78,45,52,96,90,41,91,55,44,17,37,25,51,62,43,64,63,56,24,47,43,42,47,70,56,76,41,67,69,38,58,40,48,73,67,50,84,69,69,56,76,55,51,65,61,52,60,58,66,71,105,89,68,73,80,70,74,76,72,55,55,76,70,79,68,78,63,72,61,26,58,28,35,80,54,65,63,77,40,73,49,65,39,68,76,64,74,83,54,89,85,58,65,71,71,61,50,44,70,58,67,68,28,66,68,46,46,38,48,73,68,57,74,54,74,38,30,41,32,42,26,26,41,86,52,45,44,61,67,57,49,52,41,50,46,54,52,48,54,47,60,62,39,70,69,43,85,83,45,52,71,32,66,33,69,45,29,43,41,88,55,84,66,70,64,54,62,56,41,53,39,42,52,48,48,49,42,38,47,45,66,48,42,87,87,57,77,63,56,68,64,29,50,52,34,39,48,53,23,53,47,32,44,32,59,30,46,51,65,71,57,37,40,50,32,36,50,51,18,37,50,46,42,39,47,56,36,51,75,56,32,45,40,37,38,40,38,32,50,55,79,41,45,53,72,49,49,41,52,57,50,51,52,53,51,51,54,41,26,75,42,59,34,41,38,37,36,32,33,46,58,75,79,72,59,82,81,69,83,44,53,45,75,82,53,77,61,53,88,90,57,47,60,51,88,58,54,27,31,31,57,82,66,31,72,48,32,35,32,65,68,44,50,75,67,61,65,57,45,89,81,73,34,91,82,53,47,74,38,68,56,70,58,46,78,46,76,46,62,59,50,54,67,70,43,50,47,49,45,52,36,22,54,49,22,40,72,21,3,84,58,75,70,81,50,89,48,70,56,45,76,66,32,73,35,26,51,42,32,49,72,72,25,50,67,68,50,36,56,50,48,50,51,52,53,48,65,72,35,68,42,31,47,45,48,41,52,53,50,49,52,54,53,71,70,37,72,32,69,85,73,60,74,89,55,89,84,56,83,52,68,71,59,47,50,52,52,49,51,51,53,52,55,38,62,70,41,61,67,65,42,22,52,52,19,36,29,48,52,27,44,32,22,66,72,24,41,80,90,63,17,28,42,48,56,59,50,41,54,64,68,61,62,73,69,51,83,80,58,65,77,60,68,62,58,50,25,67,59,50,51,28,60,34,39,68,13,49,36,42,81,38,77,44,52,98,89,40,90,54,44,16,37,24,50,63,42,64,64,58,26,49,41,44,47,70,57,75,42,69,69,38,58,40,48,73,65,52,84,70,67,58,76,54,54,69,64,58,58,63,68,75,106

Secondary structure (DSSP, 8-state):
-------------S-----TTGGG----TTEEPPPP--TT--GGGGHHHHTSHHHHHHHTT-S-PEEEEE--TTSSHHHHHHHHHHHHHHHHHSSSS-EEEEEEEEEPSS---SHHHHHHHHHHHHHHHHS-TT----HHHHHHHHHHHHHHHHT--HHHHHHHHHHHHHHHHHHHHHHEEEEEEEE-GGGS-HHHHHHHHHHHHHHHHTTEEEEEEESS--SSS------SSS---TT--S-SS-EEETTTS--EE-HHHHHTT--BTTTBTT--EE--SEEEEE-S---HHHHHHHHHHHHHHHH---SS---S---S--HHHHHHHHHS-THHHHHHHHHHHHHHTT-HHHHHHHHHHHHTSSSGGG----TTS--HHHHHHHHHHHHHHHTS-HHHHHHHHHHHHHHHHHSBTTTBEEHHHHHHHHHS---TTS-------SHHHHHHHTTTSEEEEPPPTT--S-EEEESSHHHHHHHHTT--HHHHHHHH---SHHHHHHHTTT--/-------------S-----TTGGG----TTEEPPPP--TT--GGGGHHHHTSHHHHHHHTT-S--EEEEE--TTSSHHHHHHHHHHHHHHHHHSSSS-EEEEEEEEEPSS---SHHHHHHHHHHHHHHHHS-TT----HHHHHHHHHHHHHHHHT--HHHHHHHHHHHHHHHHHHHHHHEEEEEEEE-GGGS-HHHHHHHHHHHHHHHHTTEEEEEEESS--SSS------SSS---TT--S-SS-EEETTTS--EE-HHHHHTT--BTTTBTT--EE--SEEEEE-S---HHHHHHHHHHHHHHHH---SS---S---S--HHHHHHHHHS-THHHHHHHHHHHHHHTT-HHHHHHHHHHHHTSSSGGG----TTS--HHHHHHHHHHHHHHHTS-HHHHHHHHHHHHHHHHHSBTTTBEEHHHHHHHHHS---TTS-------SHHHHHHHTTTSEEEEPPPTT--S-EEEESSHHHHHHHHTT--HHHHHHHH----HHHHHHHGGG--

Radius of gyration: 32.7 Å; Cα contacts (8 Å, |Δi|>4): 1608; chains: 2; bounding box: 67×104×90 Å